Protein AF-A0A4R2KRW2-F1 (afdb_monomer_lite)

Secondary structure (DSSP, 8-state):
------------------------------------------PPPEEEEEETTEEEEEETT-EE-S---TTEEEEE-TTS-EEEEEEE---S-----TTEEEEEEEEETTEEEEEEEEEETTEEEEEEEEEEE-TTSPEEEEEEEEET--HHHHHHHHHHHHTTEEETT-------PPP-PPPPPP-EEETTTTEEE---TTEEEEEEEETTEEEEEEEETT-SEEEEEEEE--BTTB-HHHHHHHHHHHHHHHTEEEEEEEEEEEEEETTEEEEEEEEEEEE--BTTBPPS-SEEEEEEEEEE-SS-EEEEEEEE-TT--HHHHHHHHHHHHT-EEPPP----S--------PPPPPPPPPPPPPPPPPPPPPP------PPPPPPPPPPPPHHHHHHHHHHHTT-S-EEEE-GGGSTTHHHHHHTT---SEEEEETTEEEEE---SS-TTSTTHHHHHHHHHHHHHHHSS-EEEEETTTTEEEEEEEETTEEEEEEEES---TTS------HHHHHHHHHHHHHHHTT-HHHHHTSSB-HHHHHHHHHHHHHH-TTS--TTHHHHHHTPEEEEE-TTSSS-EEEEEETTTTEEEEEEE-TTSSSEEEEEEEEHHHHTTPPSSPPSS-GGGGS-S-HHHHHHHHHHHHHHHHHHHHHS---TTTSTTTT--HHHHHHHHHHHHHHHHHHHHHHHHHHHT-SHHHHHHHHHHHHHHHHHTS------S--HHHHHHHHTS-HHHHHTEEEEEEEEETTEEEEEEEETTEEEEEEEEEEESSTTPPEEEEEEEEHHHHHHTHHHHHHHH-

pLDDT: mean 81.34, std 19.34, range [26.95, 98.44]

Organism: NCBI:txid35805

Structure (mmCIF, N/CA/C/O backbone):
data_AF-A0A4R2KRW2-F1
#
_entry.id   AF-A0A4R2KRW2-F1
#
loop_
_atom_site.group_PDB
_atom_site.id
_atom_site.type_symbol
_atom_site.label_atom_id
_atom_site.label_alt_id
_atom_site.label_comp_id
_atom_site.label_asym_id
_atom_site.label_entity_id
_atom_site.label_seq_id
_atom_site.pdbx_PDB_ins_code
_atom_site.Cartn_x
_atom_site.Cartn_y
_atom_site.Cartn_z
_atom_site.occupancy
_atom_site.B_iso_or_equiv
_atom_site.auth_seq_id
_atom_site.auth_comp_id
_atom_site.auth_asym_id
_atom_site.auth_atom_id
_atom_site.pdbx_PDB_model_num
ATOM 1 N N . MET A 1 1 ? -17.226 50.967 15.870 1.00 37.44 1 MET A N 1
ATOM 2 C CA . MET A 1 1 ? -17.824 50.357 17.075 1.00 37.44 1 MET A CA 1
ATOM 3 C C . MET A 1 1 ? -17.179 48.995 17.246 1.00 37.44 1 MET A C 1
ATOM 5 O O . MET A 1 1 ? -17.511 48.075 16.521 1.00 37.44 1 MET A O 1
ATOM 9 N N . SER A 1 2 ? -16.154 48.935 18.089 1.00 29.81 2 SER A N 1
ATOM 10 C CA . SER A 1 2 ? -15.348 47.753 18.399 1.00 29.81 2 SER A CA 1
ATOM 11 C C . SER A 1 2 ? -14.957 47.899 19.867 1.00 29.81 2 SER A C 1
ATOM 13 O O . SER A 1 2 ? -14.501 48.972 20.266 1.00 29.81 2 SER A O 1
ATOM 15 N N . GLY A 1 3 ? -15.250 46.883 20.674 1.00 29.59 3 GLY A N 1
ATOM 16 C CA . GLY A 1 3 ? -14.995 46.865 22.108 1.00 29.59 3 GLY A CA 1
ATOM 17 C C . GLY A 1 3 ? -13.999 45.767 22.440 1.00 29.59 3 GLY A C 1
ATOM 18 O O . GLY A 1 3 ? -14.367 44.601 22.498 1.00 29.59 3 GLY A O 1
ATOM 19 N N . SER A 1 4 ? -12.749 46.151 22.681 1.00 37.06 4 SER A N 1
ATOM 20 C CA . SER A 1 4 ? -11.707 45.297 23.249 1.00 37.06 4 SER A CA 1
ATOM 21 C C . SER A 1 4 ? -11.192 45.958 24.526 1.00 37.06 4 SER A C 1
ATOM 23 O O . SER A 1 4 ? -10.561 47.015 24.473 1.00 37.06 4 SER A O 1
ATOM 25 N N . GLY A 1 5 ? -11.481 45.352 25.676 1.00 29.06 5 GLY A N 1
ATOM 26 C CA . GLY A 1 5 ? -11.002 45.795 26.980 1.00 29.06 5 GLY A CA 1
ATOM 27 C C . GLY A 1 5 ? -10.357 44.635 27.726 1.00 29.06 5 GLY A C 1
ATOM 28 O O . GLY A 1 5 ? -11.060 43.791 28.263 1.00 29.06 5 GLY A O 1
ATOM 29 N N . LEU A 1 6 ? -9.026 44.617 27.789 1.00 34.50 6 LEU A N 1
ATOM 30 C CA . LEU A 1 6 ? -8.257 43.769 28.699 1.00 34.50 6 LEU A CA 1
ATOM 31 C C . LEU A 1 6 ? -7.161 44.631 29.331 1.00 34.50 6 LEU A C 1
ATOM 33 O O . LEU A 1 6 ? -6.209 45.055 28.676 1.00 34.50 6 LEU A O 1
ATOM 37 N N . ARG A 1 7 ? -7.354 44.952 30.616 1.00 36.62 7 ARG A N 1
ATOM 38 C CA . ARG A 1 7 ? -6.385 45.646 31.468 1.00 36.62 7 ARG A CA 1
ATOM 39 C C . ARG A 1 7 ? -5.464 44.624 32.131 1.00 36.62 7 ARG A C 1
ATOM 41 O O . ARG A 1 7 ? -5.928 43.654 32.717 1.00 36.62 7 ARG A O 1
ATOM 48 N N . ARG A 1 8 ? -4.165 44.917 32.077 1.00 34.09 8 ARG A N 1
ATOM 49 C CA . ARG A 1 8 ? -3.102 44.340 32.910 1.00 34.09 8 ARG A CA 1
ATOM 50 C C . ARG A 1 8 ? -3.257 44.803 34.362 1.00 34.09 8 ARG A C 1
ATOM 52 O O . ARG A 1 8 ? -3.475 45.994 34.574 1.00 34.09 8 ARG A O 1
ATOM 59 N N . ILE A 1 9 ? -3.013 43.915 35.327 1.00 32.47 9 ILE A N 1
ATOM 60 C CA . ILE A 1 9 ? -2.510 44.272 36.663 1.00 32.47 9 ILE A CA 1
ATOM 61 C C . ILE A 1 9 ? -1.440 43.245 37.056 1.00 32.47 9 ILE A C 1
ATOM 63 O O . ILE A 1 9 ? -1.722 42.057 37.171 1.00 32.47 9 ILE A O 1
ATOM 67 N N . SER A 1 10 ? -0.217 43.736 37.250 1.00 29.86 10 SER A N 1
ATOM 68 C CA . SER A 1 10 ? 0.855 43.090 38.014 1.00 29.86 10 SER A CA 1
ATOM 69 C C . SER A 1 10 ? 0.734 43.497 39.485 1.00 29.86 10 SER A C 1
ATOM 71 O O . SER A 1 10 ? 0.424 44.660 39.733 1.00 29.86 10 SER A O 1
ATOM 73 N N . ALA A 1 11 ? 1.080 42.618 40.433 1.00 28.69 11 ALA A N 1
ATOM 74 C CA . ALA A 1 11 ? 2.061 42.905 41.496 1.00 28.69 11 ALA A CA 1
ATOM 75 C C . ALA A 1 11 ? 2.228 41.734 42.487 1.00 28.69 11 ALA A C 1
ATOM 77 O O . ALA A 1 11 ? 1.286 41.019 42.808 1.00 28.69 11 ALA A O 1
ATOM 78 N N . ALA A 1 12 ? 3.477 41.594 42.932 1.00 30.19 12 ALA A N 1
ATOM 79 C CA . ALA A 1 12 ? 4.083 40.596 43.812 1.00 30.19 12 ALA A CA 1
ATOM 80 C C . ALA A 1 12 ? 3.801 40.788 45.326 1.00 30.19 12 ALA A C 1
ATOM 82 O O . ALA A 1 12 ? 3.128 41.747 45.699 1.00 30.19 12 ALA A O 1
ATOM 83 N N . VAL A 1 13 ? 4.502 39.959 46.142 1.00 28.27 13 VAL A N 1
ATOM 84 C CA . VAL A 1 13 ? 4.962 40.156 47.553 1.00 28.27 13 VAL A CA 1
ATOM 85 C C . VAL A 1 13 ? 4.133 39.356 48.609 1.00 28.27 13 VAL A C 1
ATOM 87 O O . VAL A 1 13 ? 2.917 39.379 48.518 1.00 28.27 13 VAL A O 1
ATOM 90 N N . HIS A 1 14 ? 4.615 38.588 49.619 1.00 26.95 14 HIS A N 1
ATOM 91 C CA . HIS A 1 14 ? 5.853 38.516 50.435 1.00 26.95 14 HIS A CA 1
ATOM 92 C C . HIS A 1 14 ? 6.079 37.122 51.108 1.00 26.95 14 HIS A C 1
ATOM 94 O O . HIS A 1 14 ? 5.136 36.378 51.354 1.00 26.95 14 HIS A O 1
ATOM 100 N N . LEU A 1 15 ? 7.352 36.881 51.472 1.00 31.03 15 LEU A N 1
ATOM 101 C CA . LEU A 1 15 ? 7.973 36.037 52.524 1.00 31.03 15 LEU A CA 1
ATOM 102 C C . LEU A 1 15 ? 7.114 35.453 53.674 1.00 31.03 15 LEU A C 1
ATOM 104 O O . LEU A 1 15 ? 6.303 36.147 54.278 1.00 31.03 15 LEU A O 1
ATOM 108 N N . GLY A 1 16 ? 7.528 34.267 54.148 1.00 27.48 16 GLY A N 1
ATOM 109 C CA . GLY A 1 16 ? 7.300 33.805 55.522 1.00 27.48 16 GLY A CA 1
ATOM 110 C C . GLY A 1 16 ? 8.331 32.753 55.957 1.00 27.48 16 GLY A C 1
ATOM 111 O O . GLY A 1 16 ? 8.311 31.630 55.469 1.00 27.48 16 GLY A O 1
ATOM 112 N N . LEU A 1 17 ? 9.234 33.128 56.868 1.00 34.22 17 LEU A N 1
ATOM 113 C CA . LEU A 1 17 ? 10.252 32.281 57.503 1.00 34.22 17 LEU A CA 1
ATOM 114 C C . LEU A 1 17 ? 10.236 32.639 58.997 1.00 34.22 17 LEU A C 1
ATOM 116 O O . LEU A 1 17 ? 10.411 33.813 59.320 1.00 34.22 17 LEU A O 1
ATOM 120 N N . ALA A 1 18 ? 9.999 31.678 59.897 1.00 31.20 18 ALA A N 1
ATOM 121 C CA . ALA A 1 18 ? 10.229 31.864 61.333 1.00 31.20 18 ALA A CA 1
ATOM 122 C C . ALA A 1 18 ? 10.414 30.537 62.094 1.00 31.20 18 ALA A C 1
ATOM 124 O O . ALA A 1 18 ? 9.551 29.665 62.130 1.00 31.20 18 ALA A O 1
ATOM 125 N N . THR A 1 19 ? 11.585 30.476 62.710 1.00 35.31 19 THR A N 1
ATOM 126 C CA . THR A 1 19 ? 12.221 29.533 63.635 1.00 35.31 19 THR A CA 1
ATOM 127 C C . THR A 1 19 ? 11.568 29.475 65.028 1.00 35.31 19 THR A C 1
ATOM 129 O O . THR A 1 19 ? 11.162 30.518 65.533 1.00 35.31 19 THR A O 1
ATOM 132 N N . ILE A 1 20 ? 11.621 28.322 65.721 1.00 37.47 20 ILE A N 1
ATOM 133 C CA . ILE A 1 20 ? 11.686 28.246 67.202 1.00 37.47 20 ILE A CA 1
ATOM 134 C C . ILE A 1 20 ? 12.740 27.205 67.637 1.00 37.47 20 ILE A C 1
ATOM 136 O O . ILE A 1 20 ? 12.771 26.082 67.141 1.00 37.47 20 ILE A O 1
ATOM 140 N N . CYS A 1 21 ? 13.600 27.633 68.568 1.00 35.12 21 CYS A N 1
ATOM 141 C CA . CYS A 1 21 ? 14.726 26.937 69.203 1.00 35.12 21 CYS A CA 1
ATOM 142 C C . CYS A 1 21 ? 14.361 26.276 70.551 1.00 35.12 21 CYS A C 1
ATOM 144 O O . CYS A 1 21 ? 13.428 26.735 71.203 1.00 35.12 21 CYS A O 1
ATOM 146 N N . ALA A 1 22 ? 15.204 25.326 71.002 1.00 34.38 22 ALA A N 1
ATOM 147 C CA . ALA A 1 22 ? 15.797 25.148 72.361 1.00 34.38 22 ALA A CA 1
ATOM 148 C C . ALA A 1 22 ? 15.965 23.635 72.671 1.00 34.38 22 ALA A C 1
ATOM 150 O O . ALA A 1 22 ? 14.976 22.916 72.664 1.00 34.38 22 ALA A O 1
ATOM 151 N N . ALA A 1 23 ? 17.147 23.010 72.778 1.00 44.62 23 ALA A N 1
ATOM 152 C CA . ALA A 1 23 ? 18.378 23.224 73.563 1.00 44.62 23 ALA A CA 1
ATOM 153 C C . ALA A 1 23 ? 18.342 22.650 74.999 1.00 44.62 23 ALA A C 1
ATOM 155 O O . ALA A 1 23 ? 17.702 23.226 75.871 1.00 44.62 23 ALA A O 1
ATOM 156 N N . THR A 1 24 ? 19.148 21.605 75.249 1.00 40.72 24 THR A N 1
ATOM 157 C CA . THR A 1 24 ? 19.849 21.326 76.526 1.00 40.72 24 THR A CA 1
ATOM 158 C C . THR A 1 24 ? 21.114 20.484 76.281 1.00 40.72 24 THR A C 1
ATOM 160 O O . THR A 1 24 ? 21.205 19.733 75.314 1.00 40.72 24 THR A O 1
ATOM 163 N N . ILE A 1 25 ? 22.122 20.696 77.135 1.00 44.34 25 ILE A N 1
ATOM 164 C CA . ILE A 1 25 ? 23.570 20.520 76.922 1.00 44.34 25 ILE A CA 1
ATOM 165 C C . ILE A 1 25 ? 24.190 19.550 77.964 1.00 44.34 25 ILE A C 1
ATOM 167 O O . ILE A 1 25 ? 23.850 19.656 79.139 1.00 44.34 25 ILE A O 1
ATOM 171 N N . ALA A 1 26 ? 25.189 18.756 77.515 1.00 43.91 26 ALA A N 1
ATOM 172 C CA . ALA A 1 26 ? 26.374 18.163 78.209 1.00 43.91 26 ALA A CA 1
ATOM 173 C C . ALA A 1 26 ? 26.237 16.936 79.163 1.00 43.91 26 ALA A C 1
ATOM 175 O O . ALA A 1 26 ? 25.157 16.734 79.710 1.00 43.91 26 ALA A O 1
ATOM 176 N N . PRO A 1 27 ? 27.325 16.148 79.447 1.00 55.06 27 PRO A N 1
ATOM 177 C CA . PRO A 1 27 ? 28.744 16.283 79.047 1.00 55.06 27 PRO A CA 1
ATOM 178 C C . PRO A 1 27 ? 29.457 15.016 78.474 1.00 55.06 27 PRO A C 1
ATOM 180 O O . PRO A 1 27 ? 28.925 13.917 78.391 1.00 55.06 27 PRO A O 1
ATOM 183 N N . ILE A 1 28 ? 30.715 15.263 78.092 1.00 47.09 28 ILE A N 1
ATOM 184 C CA . ILE A 1 28 ? 31.796 14.481 77.454 1.00 47.09 28 ILE A CA 1
ATOM 185 C C . ILE A 1 28 ? 32.338 13.289 78.280 1.00 47.09 28 ILE A C 1
ATOM 187 O O . ILE A 1 28 ? 32.593 13.479 79.466 1.00 47.09 28 ILE A O 1
ATOM 191 N N . ALA A 1 29 ? 32.654 12.149 77.625 1.00 35.22 29 ALA A N 1
ATOM 192 C CA . ALA A 1 29 ? 33.860 11.287 77.797 1.00 35.22 29 ALA A CA 1
ATOM 193 C C . ALA A 1 29 ? 33.859 10.116 76.755 1.00 35.22 29 ALA A C 1
ATOM 195 O O . ALA A 1 29 ? 32.840 9.910 76.106 1.00 35.22 29 ALA A O 1
ATOM 196 N N . PRO A 1 30 ? 34.955 9.352 76.545 1.00 45.59 30 PRO A N 1
ATOM 197 C CA . PRO A 1 30 ? 35.972 9.549 75.511 1.00 45.59 30 PRO A CA 1
ATOM 198 C C . PRO A 1 30 ? 35.968 8.490 74.378 1.00 45.59 30 PRO A C 1
ATOM 200 O O . PRO A 1 30 ? 35.345 7.440 74.479 1.00 45.59 30 PRO A O 1
ATOM 203 N N . LEU A 1 31 ? 36.725 8.801 73.316 1.00 45.03 31 LEU A N 1
ATOM 204 C CA . LEU A 1 31 ? 37.302 7.922 72.284 1.00 45.03 31 LEU A CA 1
ATOM 205 C C . LEU A 1 31 ? 36.905 6.428 72.306 1.00 45.03 31 LEU A C 1
ATOM 207 O O . LEU A 1 31 ? 37.471 5.633 73.054 1.00 45.03 31 LEU A O 1
ATOM 211 N N . ALA A 1 32 ? 36.098 6.029 71.324 1.00 39.19 32 ALA A N 1
ATOM 212 C CA . ALA A 1 32 ? 36.158 4.698 70.731 1.00 39.19 32 ALA A CA 1
ATOM 213 C C . ALA A 1 32 ? 36.248 4.870 69.211 1.00 39.19 32 ALA A C 1
ATOM 215 O O . ALA A 1 32 ? 35.251 5.094 68.527 1.00 39.19 32 ALA A O 1
ATOM 216 N N . VAL A 1 33 ? 37.475 4.818 68.688 1.00 45.88 33 VAL A N 1
ATOM 217 C CA . VAL A 1 33 ? 37.742 4.645 67.258 1.00 45.88 33 VAL A CA 1
ATOM 218 C C . VAL A 1 33 ? 37.236 3.249 66.894 1.00 45.88 33 VAL A C 1
ATOM 220 O O . VAL A 1 33 ? 37.950 2.263 67.046 1.00 45.88 33 VAL A O 1
ATOM 223 N N . CYS A 1 34 ? 35.970 3.155 66.486 1.00 40.91 34 CYS A N 1
ATOM 224 C CA . CYS A 1 34 ? 35.451 1.978 65.805 1.00 40.91 34 CYS A CA 1
ATOM 225 C C . CYS A 1 34 ? 35.937 2.044 64.361 1.00 40.91 34 CYS A C 1
ATOM 227 O O . CYS A 1 34 ? 35.385 2.757 63.526 1.00 40.91 34 CYS A O 1
ATOM 229 N N . THR A 1 35 ? 36.999 1.298 64.082 1.00 45.31 35 THR A N 1
ATOM 230 C CA . THR A 1 35 ? 37.272 0.739 62.763 1.00 45.31 35 THR A CA 1
ATOM 231 C C . THR A 1 35 ? 36.002 0.036 62.282 1.00 45.31 35 THR A C 1
ATOM 233 O O . THR A 1 35 ? 35.712 -1.091 62.677 1.00 45.31 35 THR A O 1
ATOM 236 N N . LEU A 1 36 ? 35.213 0.735 61.462 1.00 47.03 36 LEU A N 1
ATOM 237 C CA . LEU A 1 36 ? 34.166 0.153 60.629 1.00 47.03 36 LEU A CA 1
ATOM 238 C C . LEU A 1 36 ? 34.860 -0.840 59.694 1.00 47.03 36 LEU A C 1
ATOM 240 O O . LEU A 1 36 ? 35.413 -0.476 58.659 1.00 47.03 36 LEU A O 1
ATOM 244 N N . VAL A 1 37 ? 34.905 -2.097 60.127 1.00 46.34 37 VAL A N 1
ATOM 245 C CA . VAL A 1 37 ? 35.201 -3.239 59.272 1.00 46.34 37 VAL A CA 1
ATOM 246 C C . VAL A 1 37 ? 34.121 -3.220 58.198 1.00 46.34 37 VAL A C 1
ATOM 248 O O . VAL A 1 37 ? 32.956 -3.484 58.491 1.00 46.34 37 VAL A O 1
ATOM 251 N N . GLY A 1 38 ? 34.499 -2.818 56.984 1.00 44.53 38 GLY A N 1
ATOM 252 C CA . GLY A 1 38 ? 33.641 -2.912 55.813 1.00 44.53 38 GLY A CA 1
ATOM 253 C C . GLY A 1 38 ? 33.232 -4.366 55.648 1.00 44.53 38 GLY A C 1
ATOM 254 O O . GLY A 1 38 ? 34.041 -5.198 55.240 1.00 44.53 38 GLY A O 1
ATOM 255 N N . LEU A 1 39 ? 31.995 -4.678 56.032 1.00 47.03 39 LEU A N 1
ATOM 256 C CA . LEU A 1 39 ? 31.368 -5.929 55.644 1.00 47.03 39 LEU A CA 1
ATOM 257 C C . LEU A 1 39 ? 31.417 -5.971 54.111 1.00 47.03 39 LEU A C 1
ATOM 259 O O . LEU A 1 39 ? 31.091 -4.957 53.485 1.00 47.03 39 LEU A O 1
ATOM 263 N N . PRO A 1 40 ? 31.875 -7.078 53.501 1.00 56.66 40 PRO A N 1
ATOM 264 C CA . PRO A 1 40 ? 31.877 -7.189 52.053 1.00 56.66 40 PRO A CA 1
ATOM 265 C C . PRO A 1 40 ? 30.448 -6.938 51.580 1.00 56.66 40 PRO A C 1
ATOM 267 O O . PRO A 1 40 ? 29.516 -7.571 52.086 1.00 56.66 40 PRO A O 1
ATOM 270 N N . ALA A 1 41 ? 30.280 -5.980 50.666 1.00 55.09 41 ALA A N 1
ATOM 271 C CA . ALA A 1 41 ? 29.031 -5.801 49.946 1.00 55.09 41 ALA A CA 1
ATOM 272 C C . ALA A 1 41 ? 28.692 -7.167 49.344 1.00 55.09 41 ALA A C 1
ATOM 274 O O . ALA A 1 41 ? 29.420 -7.669 48.486 1.00 55.09 41 ALA A O 1
ATOM 275 N N . HIS A 1 42 ? 27.678 -7.826 49.900 1.00 65.25 42 HIS A N 1
ATOM 276 C CA . HIS A 1 42 ? 27.184 -9.061 49.327 1.00 65.25 42 HIS A CA 1
ATOM 277 C C . HIS A 1 42 ? 26.538 -8.635 48.018 1.00 65.25 42 HIS A C 1
ATOM 279 O O . HIS A 1 42 ? 25.612 -7.830 48.035 1.00 65.25 42 HIS A O 1
ATOM 285 N N . ALA A 1 43 ? 27.101 -9.083 46.898 1.00 70.38 43 ALA A N 1
ATOM 286 C CA . ALA A 1 43 ? 26.420 -8.953 45.625 1.00 70.38 43 ALA A CA 1
ATOM 287 C C . ALA A 1 43 ? 25.077 -9.667 45.784 1.00 70.38 43 ALA A C 1
ATOM 289 O O . ALA A 1 43 ? 25.055 -10.847 46.156 1.00 70.38 43 ALA A O 1
ATOM 290 N N . ASP A 1 44 ? 23.985 -8.928 45.602 1.00 78.88 44 ASP A N 1
ATOM 291 C CA . ASP A 1 44 ? 22.656 -9.513 45.658 1.00 78.88 44 ASP A CA 1
ATOM 292 C C . ASP A 1 44 ? 22.586 -10.665 44.641 1.00 78.88 44 ASP A C 1
ATOM 294 O O . ASP A 1 44 ? 23.159 -10.554 43.550 1.00 78.88 44 ASP A O 1
ATOM 298 N N . PRO A 1 45 ? 21.950 -11.798 44.987 1.00 85.25 45 PRO A N 1
ATOM 299 C CA . PRO A 1 45 ? 21.792 -12.902 44.051 1.00 85.25 45 PRO A CA 1
ATOM 300 C C . PRO A 1 45 ? 21.085 -12.410 42.785 1.00 85.25 45 PRO A C 1
ATOM 302 O O . PRO A 1 45 ? 20.062 -11.731 42.877 1.00 85.25 45 PRO A O 1
ATOM 305 N N . LEU A 1 46 ? 21.633 -12.756 41.619 1.00 91.44 46 LEU A N 1
ATOM 306 C CA . LEU A 1 46 ? 21.012 -12.492 40.325 1.00 91.44 46 LEU A CA 1
ATOM 307 C C . LEU A 1 46 ? 20.440 -13.794 39.761 1.00 91.44 46 LEU A C 1
ATOM 309 O O . LEU A 1 46 ? 21.137 -14.812 39.745 1.00 91.44 46 LEU A O 1
ATOM 313 N N . ASP A 1 47 ? 19.205 -13.742 39.267 1.00 90.94 47 ASP A N 1
ATOM 314 C CA . ASP A 1 47 ? 18.551 -14.856 38.582 1.00 90.94 47 ASP A CA 1
ATOM 315 C C . ASP A 1 47 ? 18.718 -14.689 37.059 1.00 90.94 47 ASP A C 1
ATOM 317 O O . ASP A 1 47 ? 18.294 -13.668 36.505 1.00 90.94 47 ASP A O 1
ATOM 321 N N . PRO A 1 48 ? 19.355 -15.646 36.355 1.00 92.81 48 PRO A N 1
ATOM 322 C CA . PRO A 1 48 ? 19.546 -15.559 34.913 1.00 92.81 48 PRO A CA 1
ATOM 323 C C . PRO A 1 48 ? 18.277 -15.963 34.151 1.00 92.81 48 PRO A C 1
ATOM 325 O O . PRO A 1 48 ? 17.703 -17.025 34.394 1.00 92.81 48 PRO A O 1
ATOM 328 N N . TYR A 1 49 ? 17.901 -15.159 33.158 1.00 91.62 49 TYR A N 1
ATOM 329 C CA . TYR A 1 49 ? 16.811 -15.427 32.220 1.00 91.62 49 TYR A CA 1
ATOM 330 C C . TYR A 1 49 ? 17.370 -15.550 30.801 1.00 91.62 49 TYR A C 1
ATOM 332 O O . TYR A 1 49 ? 18.023 -14.636 30.299 1.00 91.62 49 TYR A O 1
ATOM 340 N N . SER A 1 50 ? 17.135 -16.697 30.158 1.00 92.19 50 SER A N 1
ATOM 341 C CA . SER A 1 50 ? 17.599 -16.968 28.792 1.00 92.19 50 SER A CA 1
ATOM 342 C C . SER A 1 50 ? 16.551 -16.547 27.761 1.00 92.19 50 SER A C 1
ATOM 344 O O . SER A 1 50 ? 15.375 -16.881 27.886 1.00 92.19 50 SER A O 1
ATOM 346 N N . LEU A 1 51 ? 17.012 -15.842 26.730 1.00 91.94 51 LEU A N 1
ATOM 347 C CA . LEU A 1 51 ? 16.264 -15.366 25.569 1.00 91.94 51 LEU A CA 1
ATOM 348 C C . LEU A 1 51 ? 16.966 -15.865 24.302 1.00 91.94 51 LEU A C 1
ATOM 350 O O . LEU A 1 51 ? 17.469 -15.081 23.501 1.00 91.94 51 LEU A O 1
ATOM 354 N N . GLY A 1 52 ? 17.094 -17.184 24.159 1.00 91.38 52 GLY A N 1
ATOM 355 C CA . GLY A 1 52 ? 17.860 -17.785 23.066 1.00 91.38 52 GLY A CA 1
ATOM 356 C C . GLY A 1 52 ? 19.354 -17.486 23.200 1.00 91.38 52 GLY A C 1
ATOM 357 O O . GLY A 1 52 ? 20.003 -17.972 24.127 1.00 91.38 52 GLY A O 1
ATOM 358 N N . GLU A 1 53 ? 19.899 -16.683 22.285 1.00 92.75 53 GLU A N 1
ATOM 359 C CA . GLU A 1 53 ? 21.320 -16.309 22.273 1.00 92.75 53 GLU A CA 1
ATOM 360 C C . GLU A 1 53 ? 21.686 -15.269 23.340 1.00 92.75 53 GLU A C 1
ATOM 362 O O . GLU A 1 53 ? 22.865 -15.085 23.617 1.00 92.75 53 GLU A O 1
ATOM 367 N N . ALA A 1 54 ? 20.717 -14.612 23.981 1.00 95.56 54 ALA A N 1
ATOM 368 C CA . ALA A 1 54 ? 20.970 -13.659 25.057 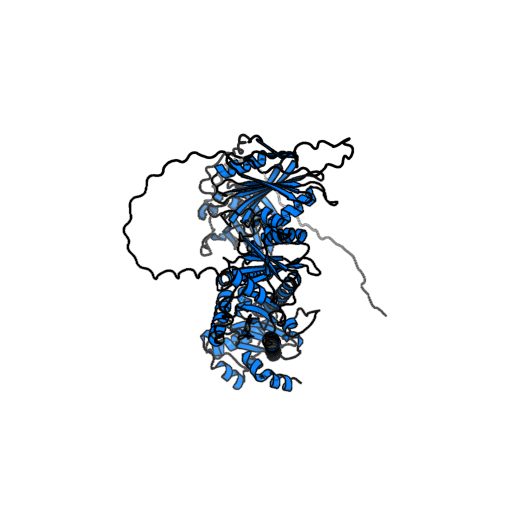1.00 95.56 54 ALA A CA 1
ATOM 369 C C . ALA A 1 54 ? 20.632 -14.251 26.431 1.00 95.56 54 ALA A C 1
ATOM 371 O O . ALA A 1 54 ? 19.698 -15.037 26.586 1.00 95.56 54 ALA A O 1
ATOM 372 N N . THR A 1 55 ? 21.375 -13.845 27.456 1.00 95.56 55 THR A N 1
ATOM 373 C CA . THR A 1 55 ? 21.028 -14.059 28.865 1.00 95.56 55 THR A CA 1
ATOM 374 C C . THR A 1 55 ? 20.990 -12.714 29.573 1.00 95.56 55 THR A C 1
ATOM 376 O O . THR A 1 55 ? 21.946 -11.945 29.483 1.00 95.56 55 THR A O 1
ATOM 379 N N . VAL A 1 56 ? 19.896 -12.442 30.281 1.00 94.81 56 VAL A N 1
ATOM 380 C CA . VAL A 1 56 ? 19.705 -11.240 31.101 1.00 94.81 56 VAL A CA 1
ATOM 381 C C . VAL A 1 56 ? 19.671 -11.671 32.563 1.00 94.81 56 VAL A C 1
ATOM 383 O O . VAL A 1 56 ? 18.845 -12.504 32.933 1.00 94.81 56 VAL A O 1
ATOM 386 N N . SER A 1 57 ? 20.562 -11.137 33.399 1.00 94.81 57 SER A N 1
ATOM 387 C CA . SER A 1 57 ? 20.565 -11.451 34.837 1.00 94.81 57 SER A CA 1
ATOM 388 C C . SER A 1 57 ? 19.786 -10.388 35.610 1.00 94.81 57 SER A C 1
ATOM 390 O O . SER A 1 57 ? 20.139 -9.210 35.562 1.00 94.81 57 SER A O 1
ATOM 392 N N . LEU A 1 58 ? 18.724 -10.791 36.312 1.00 93.06 58 LEU A N 1
ATOM 393 C CA . LEU A 1 58 ? 17.816 -9.879 37.014 1.00 93.06 58 LEU A CA 1
ATOM 394 C C . LEU A 1 58 ? 18.022 -9.937 38.536 1.00 93.06 58 LEU A C 1
ATOM 396 O O . LEU A 1 58 ? 18.335 -11.007 39.063 1.00 93.06 58 LEU A O 1
ATOM 400 N N . PRO A 1 59 ? 17.805 -8.828 39.269 1.00 91.88 59 PRO A N 1
ATOM 401 C CA . PRO A 1 59 ? 17.714 -8.849 40.727 1.00 91.88 59 PRO A CA 1
ATOM 402 C C . PRO A 1 59 ? 16.596 -9.774 41.232 1.00 91.88 59 PRO A C 1
ATOM 404 O O . PRO A 1 59 ? 15.622 -10.042 40.529 1.00 91.88 59 PRO A O 1
ATOM 407 N N . LEU A 1 60 ? 16.682 -10.204 42.491 1.00 89.81 60 LEU A N 1
ATOM 408 C CA . LEU A 1 60 ? 15.586 -10.928 43.140 1.00 89.81 60 LEU A CA 1
ATOM 409 C C . LEU A 1 60 ? 14.292 -10.095 43.174 1.00 89.81 60 LEU A C 1
ATOM 411 O O . LEU A 1 60 ? 14.313 -8.892 43.435 1.00 89.81 60 LEU A O 1
ATOM 415 N N . GLY A 1 61 ? 13.152 -10.764 42.983 1.00 90.62 61 GLY A N 1
ATOM 416 C CA . GLY A 1 61 ? 11.816 -10.160 43.088 1.00 90.62 61 GLY A CA 1
ATOM 417 C C . GLY A 1 61 ? 11.143 -9.826 41.756 1.00 90.62 61 GLY A C 1
ATOM 418 O O . GLY A 1 61 ? 9.987 -9.412 41.767 1.00 90.62 61 GLY A O 1
ATOM 419 N N . TRP A 1 62 ? 11.822 -10.050 40.631 1.00 94.69 62 TRP A N 1
ATOM 420 C CA . TRP A 1 62 ? 11.207 -10.003 39.307 1.00 94.69 62 TRP A CA 1
ATOM 421 C C . TRP A 1 62 ? 10.411 -11.279 39.032 1.00 94.69 62 TRP A C 1
ATOM 423 O O . TRP A 1 62 ? 10.883 -12.383 39.306 1.00 94.69 62 TRP A O 1
ATOM 433 N N . ALA A 1 63 ? 9.204 -11.134 38.488 1.00 93.50 63 ALA A N 1
ATOM 434 C CA . ALA A 1 63 ? 8.327 -12.256 38.167 1.00 93.50 63 ALA A CA 1
ATOM 435 C C . ALA A 1 63 ? 7.859 -12.186 36.713 1.00 93.50 63 ALA A C 1
ATOM 437 O O . ALA A 1 63 ? 7.439 -11.131 36.251 1.00 93.50 63 ALA A O 1
ATOM 438 N N . VAL A 1 64 ? 7.882 -13.314 36.002 1.00 92.19 64 VAL A N 1
ATOM 439 C CA . VAL A 1 64 ? 7.320 -13.415 34.644 1.00 92.19 64 VAL A CA 1
ATOM 440 C C . VAL A 1 64 ? 5.802 -13.223 34.716 1.00 92.19 64 VAL A C 1
ATOM 442 O O . VAL A 1 64 ? 5.123 -13.965 35.429 1.00 92.19 64 VAL A O 1
ATOM 445 N N . THR A 1 65 ? 5.266 -12.234 33.999 1.00 88.62 65 THR A N 1
ATOM 446 C CA . THR A 1 65 ? 3.837 -11.862 34.051 1.00 88.62 65 THR A CA 1
ATOM 447 C C . THR A 1 65 ? 3.071 -12.113 32.756 1.00 88.62 65 THR A C 1
ATOM 449 O O . THR A 1 65 ? 1.844 -12.213 32.799 1.00 88.62 65 THR A O 1
ATOM 452 N N . GLY A 1 66 ? 3.762 -12.263 31.625 1.00 75.12 66 GLY A N 1
ATOM 453 C CA . GLY A 1 66 ? 3.172 -12.555 30.317 1.00 75.12 66 GLY A CA 1
ATOM 454 C C . GLY A 1 66 ? 3.662 -13.882 29.742 1.00 75.12 66 GLY A C 1
ATOM 455 O O . GLY A 1 66 ? 4.776 -14.322 30.028 1.00 75.12 66 GLY A O 1
ATOM 456 N N . ALA A 1 67 ? 2.826 -14.535 28.927 1.00 53.50 67 ALA A N 1
ATOM 457 C CA . ALA A 1 67 ? 3.282 -15.650 28.103 1.00 53.50 67 ALA A CA 1
ATOM 458 C C . ALA A 1 67 ? 4.382 -15.144 27.168 1.00 53.50 67 ALA A C 1
ATOM 460 O O . ALA A 1 67 ? 4.219 -14.080 26.567 1.00 53.50 67 ALA A O 1
ATOM 461 N N . ALA A 1 68 ? 5.470 -15.907 27.051 1.00 54.56 68 ALA A N 1
ATOM 462 C CA . ALA A 1 68 ? 6.498 -15.632 26.067 1.00 54.56 68 ALA A CA 1
ATOM 463 C C . ALA A 1 68 ? 5.820 -15.503 24.698 1.00 54.56 68 ALA A C 1
ATOM 465 O O . ALA A 1 68 ? 5.271 -16.475 24.178 1.00 54.56 68 ALA A O 1
ATOM 466 N N . ARG A 1 69 ? 5.802 -14.288 24.139 1.00 54.19 69 ARG A N 1
ATOM 467 C CA . ARG A 1 69 ? 5.671 -14.150 22.686 1.00 54.19 69 ARG A CA 1
ATOM 468 C C . ARG A 1 69 ? 6.839 -14.944 22.106 1.00 54.19 69 ARG A C 1
ATOM 470 O O . ARG A 1 69 ? 7.867 -15.028 22.776 1.00 54.19 69 ARG A O 1
ATOM 477 N N . ASP A 1 70 ? 6.700 -15.518 20.915 1.00 58.03 70 ASP A N 1
ATOM 478 C CA . ASP A 1 70 ? 7.666 -16.498 20.377 1.00 58.03 70 ASP A CA 1
ATOM 479 C C . ASP A 1 70 ? 9.146 -16.024 20.408 1.00 58.03 70 ASP A C 1
ATOM 481 O O . ASP A 1 70 ? 10.053 -16.847 20.333 1.00 58.03 70 ASP A O 1
ATOM 485 N N . HIS A 1 71 ? 9.395 -14.723 20.633 1.00 72.50 71 HIS A N 1
ATOM 486 C CA . HIS A 1 71 ? 10.707 -14.081 20.709 1.00 72.50 71 HIS A CA 1
ATOM 487 C C . HIS A 1 71 ? 10.927 -13.138 21.929 1.00 72.50 71 HIS A C 1
ATOM 489 O O . HIS A 1 71 ? 11.796 -12.268 21.871 1.00 72.50 71 HIS A O 1
ATOM 495 N N . GLY A 1 72 ? 10.184 -13.250 23.047 1.00 87.62 72 GLY A N 1
ATOM 496 C CA . GLY A 1 72 ? 10.378 -12.343 24.199 1.00 87.62 72 GLY A CA 1
ATOM 497 C C . GLY A 1 72 ? 9.741 -12.740 25.535 1.00 87.62 72 GLY A C 1
ATOM 498 O O . GLY A 1 72 ? 8.967 -13.689 25.609 1.00 87.62 72 GLY A O 1
ATOM 499 N N . VAL A 1 73 ? 10.058 -11.994 26.599 1.00 92.25 73 VAL A N 1
ATOM 500 C CA . VAL A 1 73 ? 9.519 -12.167 27.959 1.00 92.25 73 VAL A CA 1
ATOM 501 C C . VAL A 1 73 ? 9.097 -10.829 28.572 1.00 92.25 73 VAL A C 1
ATOM 503 O O . VAL A 1 73 ? 9.821 -9.838 28.472 1.00 92.25 73 VAL A O 1
ATOM 506 N N . ASP A 1 74 ? 7.953 -10.838 29.259 1.00 92.88 74 ASP A N 1
ATOM 507 C CA . ASP A 1 74 ? 7.474 -9.721 30.076 1.00 92.88 74 ASP A CA 1
ATOM 508 C C . ASP A 1 74 ? 7.638 -10.072 31.562 1.00 92.88 74 ASP A C 1
ATOM 510 O O . ASP A 1 74 ? 7.179 -11.124 32.029 1.00 92.88 74 ASP A O 1
ATOM 514 N N . LEU A 1 75 ? 8.299 -9.194 32.311 1.00 94.50 75 LEU A N 1
ATOM 515 C CA . LEU A 1 75 ? 8.648 -9.378 33.716 1.00 94.50 75 LEU A CA 1
ATOM 516 C C . LEU A 1 75 ? 8.149 -8.178 34.526 1.00 94.50 75 LEU A C 1
ATOM 518 O O . LEU A 1 75 ? 8.463 -7.040 34.195 1.00 94.50 75 LEU A O 1
ATOM 522 N N . ALA A 1 76 ? 7.413 -8.405 35.610 1.00 95.94 76 ALA A N 1
ATOM 523 C CA . ALA A 1 76 ? 7.074 -7.347 36.558 1.00 95.94 76 ALA A CA 1
ATOM 524 C C . ALA A 1 76 ? 8.154 -7.214 37.632 1.00 95.94 76 ALA A C 1
ATOM 526 O O . ALA A 1 76 ? 8.546 -8.206 38.256 1.00 95.94 76 ALA A O 1
ATOM 527 N N . GLY A 1 77 ? 8.599 -5.980 37.851 1.00 95.31 77 GLY A N 1
ATOM 528 C CA . GLY A 1 77 ? 9.494 -5.594 38.929 1.00 95.31 77 GLY A CA 1
ATOM 529 C C . GLY A 1 77 ? 8.743 -5.271 40.229 1.00 95.31 77 GLY A C 1
ATOM 530 O O . GLY A 1 77 ? 7.522 -5.071 40.236 1.00 95.31 77 GLY A O 1
ATOM 531 N N . PRO A 1 78 ? 9.454 -5.213 41.367 1.00 93.62 78 PRO A N 1
ATOM 532 C CA . PRO A 1 78 ? 8.852 -5.020 42.687 1.00 93.62 78 PRO A CA 1
ATOM 533 C C . PRO A 1 78 ? 8.246 -3.623 42.912 1.00 93.62 78 PRO A C 1
ATOM 535 O O . PRO A 1 78 ? 7.446 -3.458 43.834 1.00 93.62 78 PRO A O 1
ATOM 538 N N . GLY A 1 79 ? 8.618 -2.617 42.114 1.00 93.38 79 GLY A N 1
ATOM 539 C CA . GLY A 1 79 ? 8.087 -1.252 42.191 1.00 93.38 79 GLY A CA 1
ATOM 540 C C . GLY A 1 79 ? 6.856 -0.998 41.311 1.00 93.38 79 GLY A C 1
ATOM 541 O O . GLY A 1 79 ? 6.350 0.124 41.300 1.00 93.38 79 GLY A O 1
ATOM 542 N N . GLY A 1 80 ? 6.344 -2.024 40.620 1.00 93.12 80 GLY A N 1
ATOM 543 C CA . GLY A 1 80 ? 5.233 -1.907 39.670 1.00 93.12 80 GLY A CA 1
ATOM 544 C C . GLY A 1 80 ? 5.666 -1.596 38.234 1.00 93.12 80 GLY A C 1
ATOM 545 O O . GLY A 1 80 ? 4.807 -1.459 37.365 1.00 93.12 80 GLY A O 1
ATOM 546 N N . GLU A 1 81 ? 6.970 -1.501 37.978 1.00 97.06 81 GLU A N 1
ATOM 547 C CA . GLU A 1 81 ? 7.547 -1.435 36.641 1.00 97.06 81 GLU A CA 1
ATOM 548 C C . GLU A 1 81 ? 7.429 -2.770 35.892 1.00 97.06 81 GLU A C 1
ATOM 550 O O . GLU A 1 81 ? 7.386 -3.844 36.494 1.00 97.06 81 GLU A O 1
ATOM 555 N N . VAL A 1 82 ? 7.403 -2.708 34.563 1.00 96.50 82 VAL A N 1
ATOM 556 C CA . VAL A 1 82 ? 7.370 -3.877 33.677 1.00 96.50 82 VAL A CA 1
ATOM 557 C C . VAL A 1 82 ? 8.562 -3.816 32.730 1.00 96.50 82 VAL A C 1
ATOM 559 O O . VAL A 1 82 ? 8.723 -2.840 32.000 1.00 96.50 82 VAL A O 1
ATOM 562 N N . LEU A 1 83 ? 9.398 -4.855 32.746 1.00 96.75 83 LEU A N 1
ATOM 563 C CA . LEU A 1 83 ? 10.492 -5.070 31.802 1.00 96.75 83 LEU A CA 1
ATOM 564 C C . LEU A 1 83 ? 10.022 -6.009 30.698 1.00 96.75 83 LEU A C 1
ATOM 566 O O . LEU A 1 83 ? 9.688 -7.163 30.955 1.00 96.75 83 LEU A O 1
ATOM 570 N N . MET A 1 84 ? 10.069 -5.524 29.471 1.00 96.44 84 MET A N 1
ATOM 571 C CA . MET A 1 84 ? 9.918 -6.311 28.260 1.00 96.44 84 MET A CA 1
ATOM 572 C C . MET A 1 84 ? 11.312 -6.561 27.691 1.00 96.44 84 MET A C 1
ATOM 574 O O . MET A 1 84 ? 12.037 -5.612 27.384 1.00 96.44 84 MET A O 1
ATOM 578 N N . ALA A 1 85 ? 11.697 -7.823 27.550 1.00 95.69 85 ALA A N 1
ATOM 579 C CA . ALA A 1 85 ? 12.951 -8.213 26.919 1.00 95.69 85 ALA A CA 1
ATOM 580 C C . ALA A 1 85 ? 12.645 -9.122 25.729 1.00 95.69 85 ALA A C 1
ATOM 582 O O . ALA A 1 85 ? 12.152 -10.235 25.907 1.00 95.69 85 ALA A O 1
ATOM 583 N N . PHE A 1 86 ? 12.880 -8.635 24.514 1.00 94.44 86 PHE A N 1
ATOM 584 C CA . PHE A 1 86 ? 12.458 -9.321 23.295 1.00 94.44 86 PHE A CA 1
ATOM 585 C C . PHE A 1 86 ? 13.403 -9.052 22.129 1.00 94.44 86 PHE A C 1
ATOM 587 O O . PHE A 1 86 ? 14.091 -8.030 22.087 1.00 94.44 86 PHE A O 1
ATOM 594 N N . TRP A 1 87 ? 13.429 -9.986 21.185 1.00 92.88 87 TRP A N 1
ATOM 595 C CA . TRP A 1 87 ? 14.095 -9.803 19.906 1.00 92.88 87 TRP A CA 1
ATOM 596 C C . TRP A 1 87 ? 13.183 -9.035 18.956 1.00 92.88 87 TRP A C 1
ATOM 598 O O . TRP A 1 87 ? 11.980 -9.286 18.876 1.00 92.88 87 TRP A O 1
ATOM 608 N N . TRP A 1 88 ? 13.760 -8.046 18.286 1.00 86.81 88 TRP A N 1
ATOM 609 C CA . TRP A 1 88 ? 13.065 -7.164 17.363 1.00 86.81 88 TRP A CA 1
ATOM 610 C C . TRP A 1 88 ? 13.844 -7.055 16.063 1.00 86.81 88 TRP A C 1
ATOM 612 O O . TRP A 1 88 ? 15.054 -6.822 16.063 1.00 86.81 88 TRP A O 1
ATOM 622 N N . PHE A 1 89 ? 13.137 -7.192 14.950 1.00 79.19 89 PHE A N 1
ATOM 623 C CA . PHE A 1 89 ? 13.693 -6.960 13.631 1.00 79.19 89 PHE A CA 1
ATOM 624 C C . PHE A 1 89 ? 13.674 -5.453 13.338 1.00 79.19 89 PHE A C 1
ATOM 626 O O . PHE A 1 89 ? 12.595 -4.873 13.413 1.00 79.19 89 PHE A O 1
ATOM 633 N N . PRO A 1 90 ? 14.808 -4.800 13.024 1.00 75.94 90 PRO A N 1
ATOM 634 C CA . PRO A 1 90 ? 14.861 -3.354 12.829 1.00 75.94 90 PRO A CA 1
ATOM 635 C C . PRO A 1 90 ? 14.274 -2.937 11.472 1.00 75.94 90 PRO A C 1
ATOM 637 O O . PRO A 1 90 ? 14.994 -2.561 10.548 1.00 75.94 90 PRO A O 1
ATOM 640 N N . ASP A 1 91 ? 12.954 -3.045 11.349 1.00 65.69 91 ASP A N 1
ATOM 641 C CA . ASP A 1 91 ? 12.161 -2.659 10.182 1.00 65.69 91 ASP A CA 1
ATOM 642 C C . ASP A 1 91 ? 11.975 -1.139 10.060 1.00 65.69 91 ASP A C 1
ATOM 644 O O . ASP A 1 91 ? 11.842 -0.624 8.949 1.00 65.69 91 ASP A O 1
ATOM 648 N N . GLU A 1 92 ? 12.084 -0.409 11.171 1.00 58.81 92 GLU A N 1
ATOM 649 C CA . GLU A 1 92 ? 12.127 1.052 11.204 1.00 58.81 92 GLU A CA 1
ATOM 650 C C . GLU A 1 92 ? 13.368 1.570 11.950 1.00 58.81 92 GLU A C 1
ATOM 652 O O . GLU A 1 92 ? 13.762 1.016 12.983 1.00 58.81 92 GLU A O 1
ATOM 657 N N . PRO A 1 93 ? 14.013 2.653 11.473 1.00 70.06 93 PRO A N 1
ATOM 658 C CA . PRO A 1 93 ? 15.046 3.310 12.254 1.00 70.06 93 PRO A CA 1
ATOM 659 C C . PRO A 1 93 ? 14.410 3.868 13.528 1.00 70.06 93 PRO A C 1
ATOM 661 O O . PRO A 1 93 ? 13.486 4.676 13.460 1.00 70.06 93 PRO A O 1
ATOM 664 N N . LEU A 1 94 ? 14.936 3.476 14.691 1.00 78.56 94 LEU A N 1
ATOM 665 C CA . LEU A 1 94 ? 14.557 4.094 15.958 1.00 78.56 94 LEU A CA 1
ATOM 666 C C . LEU A 1 94 ? 14.931 5.575 15.874 1.00 78.56 94 LEU A C 1
ATOM 668 O O . LEU A 1 94 ? 16.108 5.926 15.905 1.00 78.56 94 LEU A O 1
ATOM 672 N N . ALA A 1 95 ? 13.936 6.433 15.687 1.00 79.38 95 ALA A N 1
ATOM 673 C CA . ALA A 1 95 ? 14.097 7.874 15.627 1.00 79.38 95 ALA A CA 1
ATOM 674 C C . ALA A 1 95 ? 13.503 8.495 16.898 1.00 79.38 95 ALA A C 1
ATOM 676 O O . ALA A 1 95 ? 12.507 7.991 17.418 1.00 79.38 95 ALA A O 1
ATOM 677 N N . PRO A 1 96 ? 14.088 9.586 17.418 1.00 82.50 96 PRO A N 1
ATOM 678 C CA . PRO A 1 96 ? 13.506 10.279 18.556 1.00 82.50 96 PRO A CA 1
ATOM 679 C C . PRO A 1 96 ? 12.143 10.875 18.173 1.00 82.50 96 PRO A C 1
ATOM 681 O O . PRO A 1 96 ? 12.040 11.682 17.248 1.00 82.50 96 PRO A O 1
ATOM 684 N N . GLU A 1 97 ? 11.106 10.501 18.916 1.00 87.38 97 GLU A N 1
ATOM 685 C CA . GLU A 1 97 ? 9.762 11.078 18.833 1.00 87.38 97 GLU A CA 1
ATOM 686 C C . GLU A 1 97 ? 9.670 12.411 19.613 1.00 87.38 97 GLU A C 1
ATOM 688 O O . GLU A 1 97 ? 10.542 12.705 20.438 1.00 87.38 97 GLU A O 1
ATOM 693 N N . PRO A 1 98 ? 8.639 13.258 19.395 1.00 90.31 98 PRO A N 1
ATOM 694 C CA . PRO A 1 98 ? 8.501 14.551 20.082 1.00 90.31 98 PRO A CA 1
ATOM 695 C C . PRO A 1 98 ? 8.491 14.486 21.618 1.00 90.31 98 PRO A C 1
ATOM 697 O O . PRO A 1 98 ? 8.770 15.484 22.282 1.00 90.31 98 PRO A O 1
ATOM 700 N N . ASP A 1 99 ? 8.147 13.337 22.186 1.00 89.06 99 ASP A N 1
ATOM 701 C CA . ASP A 1 99 ? 8.099 13.035 23.616 1.00 89.06 99 ASP A CA 1
ATOM 702 C C . ASP A 1 99 ? 9.351 12.287 24.125 1.00 89.06 99 ASP A C 1
ATOM 704 O O . ASP A 1 99 ? 9.430 11.924 25.305 1.00 89.06 99 ASP A O 1
ATOM 708 N N . THR A 1 100 ? 10.353 12.097 23.260 1.00 92.12 100 THR A N 1
ATOM 709 C CA . THR A 1 100 ? 11.652 11.525 23.617 1.00 92.12 100 THR A CA 1
ATOM 710 C C . THR A 1 100 ? 12.467 12.520 24.443 1.00 92.12 100 THR A C 1
ATOM 712 O O . THR A 1 100 ? 12.759 13.639 24.023 1.00 92.12 100 THR A O 1
ATOM 715 N N . LEU A 1 101 ? 12.855 12.097 25.644 1.00 90.44 101 LEU A N 1
ATOM 716 C CA . LEU A 1 101 ? 13.609 12.889 26.618 1.00 90.44 101 LEU A CA 1
ATOM 717 C C . LEU A 1 101 ? 15.125 12.662 26.509 1.00 90.44 101 LEU A C 1
ATOM 719 O O . LEU A 1 101 ? 15.905 13.563 26.816 1.00 90.44 101 LEU A O 1
ATOM 723 N N . LEU A 1 102 ? 15.542 11.468 26.080 1.00 92.62 102 LEU A N 1
ATOM 724 C CA . LEU A 1 102 ? 16.938 11.087 25.847 1.00 92.62 102 LEU A CA 1
ATOM 725 C C . LEU A 1 102 ? 17.008 10.153 24.642 1.00 92.62 102 LEU A C 1
ATOM 727 O O . LEU A 1 102 ? 16.163 9.270 24.529 1.00 92.62 102 LEU A O 1
ATOM 731 N N . PHE A 1 103 ? 18.028 10.321 23.802 1.00 93.62 103 PHE A N 1
ATOM 732 C CA . PHE A 1 103 ? 18.330 9.447 22.672 1.00 93.62 103 PHE A CA 1
ATOM 733 C C . PHE A 1 103 ? 19.844 9.479 22.406 1.00 93.62 103 PHE A C 1
ATOM 735 O O . PHE A 1 103 ? 20.364 10.484 21.918 1.00 93.62 103 PHE A O 1
ATOM 742 N N . GLU A 1 104 ? 20.577 8.430 22.781 1.00 95.88 104 GLU A N 1
ATOM 743 C CA . GLU A 1 104 ? 22.041 8.384 22.642 1.00 95.88 104 GLU A CA 1
ATOM 744 C C . GLU A 1 104 ? 22.589 6.962 22.474 1.00 95.88 104 GLU A C 1
ATOM 746 O O . GLU A 1 104 ? 21.991 5.995 22.933 1.00 95.88 104 GLU A O 1
ATOM 751 N N . MET A 1 105 ? 23.771 6.829 21.870 1.00 95.19 105 MET A N 1
ATOM 752 C CA . MET A 1 105 ? 24.510 5.562 21.847 1.00 95.19 105 MET A CA 1
ATOM 753 C C . MET A 1 105 ? 25.362 5.409 23.107 1.00 95.19 105 MET A C 1
ATOM 755 O O . MET A 1 105 ? 26.084 6.332 23.491 1.00 95.19 105 MET A O 1
ATOM 759 N N . ARG A 1 106 ? 25.343 4.221 23.717 1.00 96.50 106 ARG A N 1
ATOM 760 C CA . ARG A 1 106 ? 26.131 3.893 24.910 1.00 96.50 106 ARG A CA 1
ATOM 761 C C . ARG A 1 106 ? 26.752 2.499 24.805 1.00 96.50 106 ARG A C 1
ATOM 763 O O . ARG A 1 106 ? 26.184 1.597 24.201 1.00 96.50 106 ARG A O 1
ATOM 770 N N . SER A 1 107 ? 27.931 2.320 25.397 1.00 93.44 107 SER A N 1
ATOM 771 C CA . SER A 1 107 ? 28.631 1.029 25.416 1.00 93.44 107 SER A CA 1
ATOM 772 C C . SER A 1 107 ? 28.302 0.228 26.674 1.00 93.44 107 SER A C 1
ATOM 774 O O . SER A 1 107 ? 28.417 0.749 27.783 1.00 93.44 107 SER A O 1
ATOM 776 N N . PHE A 1 108 ? 27.983 -1.053 26.495 1.00 95.50 108 PHE A N 1
ATOM 777 C CA . PHE A 1 108 ? 27.758 -2.042 27.551 1.00 95.50 108 PHE A CA 1
ATOM 778 C C . PHE A 1 108 ? 28.744 -3.214 27.400 1.00 95.50 108 PHE A C 1
ATOM 780 O O . PHE A 1 108 ? 29.351 -3.362 26.335 1.00 95.50 108 PHE A O 1
ATOM 787 N N . PRO A 1 109 ? 28.907 -4.084 28.417 1.00 94.25 109 PRO A N 1
ATOM 788 C CA . PRO A 1 109 ? 29.724 -5.294 28.290 1.00 94.25 109 PRO A CA 1
ATOM 789 C C . PRO A 1 109 ? 29.315 -6.194 27.113 1.00 94.25 109 PRO A C 1
ATOM 791 O O . PRO A 1 109 ? 30.181 -6.793 26.480 1.00 94.25 109 PRO A O 1
ATOM 794 N N . ALA A 1 110 ? 28.019 -6.240 26.789 1.00 93.06 110 ALA A N 1
ATOM 795 C CA . ALA A 1 110 ? 27.474 -7.006 25.668 1.00 93.06 110 ALA A CA 1
ATOM 796 C C . ALA A 1 110 ? 27.690 -6.345 24.288 1.00 93.06 110 ALA A C 1
ATOM 798 O O . ALA A 1 110 ? 27.454 -6.980 23.262 1.00 93.06 110 ALA A O 1
ATOM 799 N N . GLY A 1 111 ? 28.143 -5.087 24.240 1.00 93.50 111 GLY A N 1
ATOM 800 C CA . GLY A 1 111 ? 28.337 -4.315 23.009 1.00 93.50 111 GLY A CA 1
ATOM 801 C C . GLY A 1 111 ? 27.727 -2.907 23.064 1.00 93.50 111 GLY A C 1
ATOM 802 O O . GLY A 1 111 ? 27.191 -2.496 24.096 1.00 93.50 111 GLY A O 1
ATOM 803 N N . PRO A 1 112 ? 27.837 -2.126 21.974 1.00 93.50 112 PRO A N 1
ATOM 804 C CA . PRO A 1 112 ? 27.147 -0.847 21.856 1.00 93.50 112 PRO A CA 1
ATOM 805 C C . PRO A 1 112 ? 25.629 -1.049 21.768 1.00 93.50 112 PRO A C 1
ATOM 807 O O . PRO A 1 112 ? 25.152 -2.024 21.183 1.00 93.50 112 PRO A O 1
ATOM 810 N N . ALA A 1 113 ? 24.878 -0.113 22.340 1.00 96.81 113 ALA A N 1
ATOM 811 C CA . ALA A 1 113 ? 23.426 -0.099 22.300 1.00 96.81 113 ALA A CA 1
ATOM 812 C C . ALA A 1 113 ? 22.885 1.336 22.246 1.00 96.81 113 ALA A C 1
ATOM 814 O O . ALA A 1 113 ? 23.486 2.261 22.802 1.00 96.81 113 ALA A O 1
ATOM 815 N N . LEU A 1 114 ? 21.739 1.509 21.597 1.00 95.81 114 LEU A N 1
ATOM 816 C CA . LEU A 1 114 ? 20.972 2.747 21.612 1.00 95.81 114 LEU A CA 1
ATOM 817 C C . LEU A 1 114 ? 20.161 2.832 22.906 1.00 95.81 114 LEU A C 1
ATOM 819 O O . LEU A 1 114 ? 19.479 1.882 23.278 1.00 95.81 114 LEU A O 1
ATOM 823 N N . VAL A 1 115 ? 20.218 3.977 23.577 1.00 97.19 115 VAL A N 1
ATOM 824 C CA . VAL A 1 115 ? 19.509 4.268 24.821 1.00 97.19 115 VAL A CA 1
ATOM 825 C C . VAL A 1 115 ? 18.494 5.373 24.564 1.00 97.19 115 VAL A C 1
ATOM 827 O O . VAL A 1 115 ? 18.862 6.469 24.136 1.00 97.19 115 VAL A O 1
ATOM 830 N N . GLN A 1 116 ? 17.228 5.107 24.879 1.00 96.38 116 GLN A N 1
ATOM 831 C CA . GLN A 1 116 ? 16.136 6.063 24.726 1.00 96.38 116 GLN A CA 1
ATOM 832 C C . GLN A 1 116 ? 15.299 6.164 26.002 1.00 96.38 116 GLN A C 1
ATOM 834 O O . GLN A 1 116 ? 15.097 5.176 26.706 1.00 96.38 116 GLN A O 1
ATOM 839 N N . THR A 1 117 ? 14.782 7.355 26.300 1.00 97.00 117 THR A N 1
ATOM 840 C CA . THR A 1 117 ? 13.699 7.529 27.283 1.00 97.00 117 THR A CA 1
ATOM 841 C C . THR A 1 117 ? 12.601 8.406 26.717 1.00 97.00 117 THR A C 1
ATOM 843 O O . THR A 1 117 ? 12.891 9.351 25.987 1.00 97.00 117 THR A O 1
ATOM 846 N N . GLN A 1 118 ? 11.353 8.120 27.072 1.00 94.69 118 GLN A N 1
ATOM 847 C CA . GLN A 1 118 ? 10.182 8.862 26.610 1.00 94.69 118 GLN A CA 1
ATOM 848 C C . GLN A 1 118 ? 9.087 8.918 27.679 1.00 94.69 118 GLN A C 1
ATOM 850 O O . GLN A 1 118 ? 9.089 8.141 28.645 1.00 94.69 118 GLN A O 1
ATOM 855 N N . ARG A 1 119 ? 8.152 9.860 27.525 1.00 95.12 119 ARG A N 1
ATOM 856 C CA . ARG A 1 119 ? 6.999 10.004 28.423 1.00 95.12 119 ARG A CA 1
ATOM 857 C C . ARG A 1 119 ? 5.720 10.302 27.643 1.00 95.12 119 ARG A C 1
ATOM 859 O O . ARG A 1 119 ? 5.505 11.431 27.208 1.00 95.12 119 ARG A O 1
ATOM 866 N N . ILE A 1 120 ? 4.807 9.331 27.643 1.00 90.25 120 ILE A N 1
ATOM 867 C CA . ILE A 1 120 ? 3.482 9.429 27.023 1.00 90.25 120 ILE A CA 1
ATOM 868 C C . ILE A 1 120 ? 2.429 9.533 28.130 1.00 90.25 120 ILE A C 1
ATOM 870 O O . ILE A 1 120 ? 2.057 8.557 28.785 1.00 90.25 120 ILE A O 1
ATOM 874 N N . GLY A 1 121 ? 1.950 10.751 28.386 1.00 93.19 121 GLY A N 1
ATOM 875 C CA . GLY A 1 121 ? 0.998 11.007 29.468 1.00 93.19 121 GLY A CA 1
ATOM 876 C C . GLY A 1 121 ? 1.585 10.665 30.844 1.00 93.19 121 GLY A C 1
ATOM 877 O O . GLY A 1 121 ? 2.519 11.323 31.304 1.00 93.19 121 GLY A O 1
ATOM 878 N N . ARG A 1 122 ? 1.012 9.663 31.527 1.00 93.88 122 ARG A N 1
ATOM 879 C CA . ARG A 1 122 ? 1.502 9.174 32.832 1.00 93.88 122 ARG A CA 1
ATOM 880 C C . ARG A 1 122 ? 2.506 8.031 32.713 1.00 93.88 122 ARG A C 1
ATOM 882 O O . ARG A 1 122 ? 3.139 7.707 33.713 1.00 93.88 122 ARG A O 1
ATOM 889 N N . LEU A 1 123 ? 2.647 7.429 31.538 1.00 94.75 123 LEU A N 1
ATOM 890 C CA . LEU A 1 123 ? 3.564 6.323 31.312 1.00 94.75 123 LEU A CA 1
ATOM 891 C C . LEU A 1 123 ? 4.968 6.870 31.040 1.00 94.75 123 LEU A C 1
ATOM 893 O O . LEU A 1 123 ? 5.157 7.688 30.138 1.00 94.75 123 LEU A O 1
ATOM 897 N N . ALA A 1 124 ? 5.946 6.435 31.828 1.00 97.00 124 ALA A N 1
ATOM 898 C CA . ALA A 1 124 ? 7.358 6.641 31.539 1.00 97.00 124 ALA A CA 1
ATOM 899 C C . ALA A 1 124 ? 7.944 5.339 30.980 1.00 97.00 124 ALA A C 1
ATOM 901 O O . ALA A 1 124 ? 7.637 4.264 31.494 1.00 97.00 124 ALA A O 1
ATOM 902 N N . SER A 1 125 ? 8.769 5.446 29.939 1.00 97.06 125 SER A N 1
ATOM 903 C CA . SER A 1 125 ? 9.408 4.303 29.283 1.00 97.06 125 SER A CA 1
ATOM 904 C C . SER A 1 125 ? 10.888 4.598 29.040 1.00 97.06 125 SER A C 1
ATOM 906 O O . SER A 1 125 ? 11.255 5.703 28.632 1.00 97.06 125 SER A O 1
ATOM 908 N N . ALA A 1 126 ? 11.743 3.620 29.320 1.00 97.81 126 ALA A N 1
ATOM 909 C CA . ALA A 1 126 ? 13.159 3.612 28.976 1.00 97.81 126 ALA A CA 1
ATOM 910 C C . ALA A 1 126 ? 13.437 2.389 28.096 1.00 97.81 126 ALA A C 1
ATOM 912 O O . ALA A 1 126 ? 12.862 1.329 28.322 1.00 97.81 126 ALA A O 1
ATOM 913 N N . SER A 1 127 ? 14.292 2.510 27.086 1.00 97.50 127 SER A N 1
ATOM 914 C CA . SER A 1 127 ? 14.664 1.401 26.201 1.00 97.50 127 SER A CA 1
ATOM 915 C C . SER A 1 127 ? 16.174 1.360 25.965 1.00 97.50 127 SER A C 1
ATOM 917 O O . SER A 1 127 ? 16.813 2.405 25.840 1.00 97.50 127 SER A O 1
ATOM 919 N N . VAL A 1 128 ? 16.733 0.151 25.894 1.00 97.81 128 VAL A N 1
ATOM 920 C CA . VAL A 1 128 ? 18.104 -0.145 25.464 1.00 97.81 128 VAL A CA 1
ATOM 921 C C . VAL A 1 128 ? 18.034 -1.161 24.329 1.00 97.81 128 VAL A C 1
ATOM 923 O O . VAL A 1 128 ? 17.494 -2.250 24.515 1.00 97.81 128 VAL A O 1
ATOM 926 N N . VAL A 1 129 ? 18.574 -0.812 23.163 1.00 96.69 129 VAL A N 1
ATOM 927 C CA . VAL A 1 129 ? 18.556 -1.650 21.956 1.00 96.69 129 VAL A CA 1
ATOM 928 C C . VAL A 1 129 ? 19.981 -1.989 21.559 1.00 96.69 129 VAL A C 1
ATOM 930 O O . VAL A 1 129 ? 20.730 -1.113 21.128 1.00 96.69 129 VAL A O 1
ATOM 933 N N . PHE A 1 130 ? 20.377 -3.246 21.736 1.00 96.50 130 PHE A N 1
ATOM 934 C CA . PHE A 1 130 ? 21.735 -3.690 21.429 1.00 96.50 130 PHE A CA 1
ATOM 935 C C . PHE A 1 130 ? 21.955 -3.774 19.915 1.00 96.50 130 PHE A C 1
ATOM 937 O O . PHE A 1 130 ? 21.128 -4.312 19.188 1.00 96.50 130 PHE A O 1
ATOM 944 N N . GLU A 1 131 ? 23.107 -3.298 19.435 1.00 93.75 131 GLU A N 1
ATOM 945 C CA . GLU A 1 131 ? 23.494 -3.414 18.015 1.00 93.75 131 GLU A CA 1
ATOM 946 C C . GLU A 1 131 ? 23.856 -4.854 17.614 1.00 93.75 131 GLU A C 1
ATOM 948 O O . GLU A 1 131 ? 24.045 -5.149 16.435 1.00 93.75 131 GLU A O 1
ATOM 953 N N . HIS A 1 132 ? 23.989 -5.757 18.588 1.00 91.94 132 HIS A N 1
ATOM 954 C CA . HIS A 1 132 ? 24.230 -7.170 18.330 1.00 91.94 132 HIS A CA 1
ATOM 955 C C . HIS A 1 132 ? 22.965 -7.824 17.761 1.00 91.94 132 HIS A C 1
ATOM 957 O O . HIS A 1 132 ? 21.955 -7.930 18.459 1.00 91.94 132 HIS A O 1
ATOM 963 N N . ALA A 1 133 ? 23.047 -8.259 16.504 1.00 91.00 133 ALA A N 1
ATOM 964 C CA . ALA A 1 133 ? 22.004 -9.033 15.850 1.00 91.00 133 ALA A CA 1
ATOM 965 C C . ALA A 1 133 ? 22.222 -10.539 16.064 1.00 91.00 133 ALA A C 1
ATOM 967 O O . ALA A 1 133 ? 23.359 -11.011 15.976 1.00 91.00 133 ALA A O 1
ATOM 968 N N . ASN A 1 134 ? 21.143 -11.278 16.326 1.00 90.62 134 ASN A N 1
ATOM 969 C CA . ASN A 1 134 ? 21.159 -12.741 16.373 1.00 90.62 134 ASN A CA 1
ATOM 970 C C . ASN A 1 134 ? 21.286 -13.348 14.958 1.00 90.62 134 ASN A C 1
ATOM 972 O O . ASN A 1 134 ? 21.344 -12.635 13.952 1.00 90.62 134 ASN A O 1
ATOM 976 N N . ALA A 1 135 ? 21.301 -14.681 14.864 1.00 85.38 135 ALA A N 1
ATOM 977 C CA . ALA A 1 135 ? 21.355 -15.401 13.586 1.00 85.38 135 ALA A CA 1
ATOM 978 C C . ALA A 1 135 ? 20.199 -15.075 12.610 1.00 85.38 135 ALA A C 1
ATOM 980 O O . ALA A 1 135 ? 20.336 -15.296 11.407 1.00 85.38 135 ALA A O 1
ATOM 981 N N . GLU A 1 136 ? 19.082 -14.549 13.114 1.00 78.94 136 GLU A N 1
ATOM 982 C CA . GLU A 1 136 ? 17.896 -14.164 12.340 1.00 78.94 136 GLU A CA 1
ATOM 983 C C . GLU A 1 136 ? 17.909 -12.675 11.940 1.00 78.94 136 GLU A C 1
ATOM 985 O O . GLU A 1 136 ? 17.026 -12.224 11.214 1.00 78.94 136 GLU A O 1
ATOM 990 N N . GLY A 1 137 ? 18.935 -11.914 12.343 1.00 83.19 137 GLY A N 1
ATOM 991 C CA . GLY A 1 137 ? 19.055 -10.477 12.074 1.00 83.19 137 GLY A CA 1
ATOM 992 C C . GLY A 1 137 ? 18.300 -9.589 13.069 1.00 83.19 137 GLY A C 1
ATOM 993 O O . GLY A 1 137 ? 18.238 -8.374 12.884 1.00 83.19 137 GLY A O 1
ATOM 994 N N . GLU A 1 138 ? 17.741 -10.167 14.129 1.00 89.25 138 GLU A N 1
ATOM 995 C CA . GLU A 1 138 ? 16.994 -9.446 15.155 1.00 89.25 138 GLU A CA 1
ATOM 996 C C . GLU A 1 138 ? 17.931 -8.885 16.226 1.00 89.25 138 GLU A C 1
ATOM 998 O O . GLU A 1 138 ? 18.925 -9.504 16.603 1.00 89.25 138 GLU A O 1
ATOM 1003 N N . ARG A 1 139 ? 17.583 -7.725 16.776 1.00 94.19 139 ARG A N 1
ATOM 1004 C CA . ARG A 1 139 ? 18.305 -7.048 17.853 1.00 94.19 139 ARG A CA 1
ATOM 1005 C C . ARG A 1 139 ? 17.579 -7.235 19.177 1.00 94.19 139 ARG A C 1
ATOM 1007 O O . ARG A 1 139 ? 16.351 -7.182 19.229 1.00 94.19 139 ARG A O 1
ATOM 1014 N N . LEU A 1 140 ? 18.331 -7.413 20.261 1.00 96.44 140 LEU A N 1
ATOM 1015 C CA . LEU A 1 140 ? 17.742 -7.485 21.596 1.00 96.44 140 LEU A CA 1
ATOM 1016 C C . LEU A 1 140 ? 17.318 -6.086 22.062 1.00 96.44 140 LEU A C 1
ATOM 1018 O O . LEU A 1 140 ? 18.156 -5.186 22.180 1.00 96.44 140 LEU A O 1
ATOM 1022 N N . ILE A 1 141 ? 16.038 -5.936 22.396 1.00 96.25 141 ILE A N 1
ATOM 1023 C CA . ILE A 1 141 ? 15.487 -4.762 23.073 1.00 96.25 141 ILE A CA 1
ATOM 1024 C C . ILE A 1 141 ? 15.203 -5.113 24.528 1.00 96.25 141 ILE A C 1
ATOM 1026 O O . ILE A 1 141 ? 14.510 -6.085 24.823 1.00 96.25 141 ILE A O 1
ATOM 1030 N N . LEU A 1 142 ? 15.687 -4.265 25.433 1.00 97.44 142 LEU A N 1
ATOM 1031 C CA . LEU A 1 142 ? 15.199 -4.177 26.803 1.00 97.44 142 LEU A CA 1
ATOM 1032 C C . LEU A 1 142 ? 14.386 -2.892 26.938 1.00 97.44 142 LEU A C 1
ATOM 1034 O O . LEU A 1 142 ? 14.933 -1.805 26.766 1.00 97.44 142 LEU A O 1
ATOM 1038 N N . ARG A 1 143 ? 13.098 -2.997 27.255 1.00 97.19 143 ARG A N 1
ATOM 1039 C CA . ARG A 1 143 ? 12.211 -1.852 27.485 1.00 97.19 143 ARG A CA 1
ATOM 1040 C C . ARG A 1 143 ? 11.615 -1.930 28.878 1.00 97.19 143 ARG A C 1
ATOM 1042 O O . ARG A 1 143 ? 11.023 -2.939 29.231 1.00 97.19 143 ARG A O 1
ATOM 1049 N N . LEU A 1 144 ? 11.764 -0.866 29.656 1.00 97.88 144 LEU A N 1
ATOM 1050 C CA . LEU A 1 144 ? 11.256 -0.767 31.015 1.00 97.88 144 LEU A CA 1
ATOM 1051 C C . LEU A 1 144 ? 10.213 0.343 31.118 1.00 97.88 144 LEU A C 1
ATOM 1053 O O . LEU A 1 144 ? 10.512 1.499 30.818 1.00 97.88 144 LEU A O 1
ATOM 1057 N N . GLU A 1 145 ? 9.012 -0.004 31.570 1.00 97.81 145 GLU A N 1
ATOM 1058 C CA . GLU A 1 145 ? 7.872 0.910 31.653 1.00 97.81 145 GLU A CA 1
ATOM 1059 C C . GLU A 1 145 ? 7.308 1.006 33.069 1.00 97.81 145 GLU A C 1
ATOM 1061 O O . GLU A 1 145 ? 7.292 0.027 33.811 1.00 97.81 145 GLU A O 1
ATOM 1066 N N . GLY A 1 146 ? 6.807 2.185 33.441 1.00 97.06 146 GLY A N 1
ATOM 1067 C CA . GLY A 1 146 ? 6.154 2.398 34.731 1.00 97.06 146 GLY A CA 1
ATOM 1068 C C . GLY A 1 146 ? 5.199 3.589 34.725 1.00 97.06 146 GLY A C 1
ATOM 1069 O O . GLY A 1 146 ? 5.568 4.703 34.338 1.00 97.06 146 GLY A O 1
ATOM 1070 N N . GLU A 1 147 ? 3.957 3.381 35.173 1.00 96.19 147 GLU A N 1
ATOM 1071 C CA . GLU A 1 147 ? 2.975 4.464 35.290 1.00 96.19 147 GLU A CA 1
ATOM 1072 C C . GLU A 1 147 ? 3.281 5.344 36.512 1.00 96.19 147 GLU A C 1
ATOM 1074 O O . GLU A 1 147 ? 3.386 4.877 37.644 1.00 96.19 147 GLU A O 1
ATOM 1079 N N . GLY A 1 148 ? 3.408 6.654 36.295 1.00 95.00 148 GLY A N 1
ATOM 1080 C CA . GLY A 1 148 ? 3.683 7.633 37.346 1.00 95.00 148 GLY A CA 1
ATOM 1081 C C . GLY A 1 148 ? 5.125 7.631 37.858 1.00 95.00 148 GLY A C 1
ATOM 1082 O O . GLY A 1 148 ? 5.433 8.396 38.773 1.00 95.00 148 GLY A O 1
ATOM 1083 N N . MET A 1 149 ? 6.005 6.820 37.268 1.00 96.75 149 MET A N 1
ATOM 1084 C CA . MET A 1 149 ? 7.420 6.763 37.623 1.00 96.75 149 MET A CA 1
ATOM 1085 C C . MET A 1 149 ? 8.223 7.907 36.983 1.00 96.75 149 MET A C 1
ATOM 1087 O O . MET A 1 149 ? 7.809 8.555 36.012 1.00 96.75 149 MET A O 1
ATOM 1091 N N . ASP A 1 150 ? 9.391 8.180 37.562 1.00 96.50 150 ASP A N 1
ATOM 1092 C CA . ASP A 1 150 ? 10.352 9.142 37.030 1.00 96.50 150 ASP A CA 1
ATOM 1093 C C . ASP A 1 150 ? 11.211 8.495 35.918 1.00 96.50 150 ASP A C 1
ATOM 1095 O O . ASP A 1 150 ? 11.889 7.504 36.196 1.00 96.50 150 ASP A O 1
ATOM 1099 N N . PRO A 1 151 ? 11.221 9.027 34.674 1.00 95.31 151 PRO A N 1
ATOM 1100 C CA . PRO A 1 151 ? 11.998 8.494 33.559 1.00 95.31 151 PRO A CA 1
ATOM 1101 C C . PRO A 1 151 ? 13.484 8.342 33.870 1.00 95.31 151 PRO A C 1
ATOM 1103 O O . PRO A 1 151 ? 14.101 7.386 33.414 1.00 95.31 151 PRO A O 1
ATOM 1106 N N . ALA A 1 152 ? 14.064 9.250 34.663 1.00 94.88 152 ALA A N 1
ATOM 1107 C CA . ALA A 1 152 ? 15.474 9.165 35.035 1.00 94.88 152 ALA A CA 1
ATOM 1108 C C . ALA A 1 152 ? 15.754 7.975 35.969 1.00 94.88 152 ALA A C 1
ATOM 1110 O O . ALA A 1 152 ? 16.765 7.292 35.800 1.00 94.88 152 ALA A O 1
ATOM 1111 N N . ALA A 1 153 ? 14.853 7.696 36.917 1.00 95.94 153 ALA A N 1
ATOM 1112 C CA . ALA A 1 153 ? 14.950 6.531 37.796 1.00 95.94 153 ALA A CA 1
ATOM 1113 C C . ALA A 1 153 ? 14.770 5.214 37.021 1.00 95.94 153 ALA A C 1
ATOM 1115 O O . ALA A 1 153 ? 15.573 4.298 37.195 1.00 95.94 153 ALA A O 1
ATOM 1116 N N . LEU A 1 154 ? 13.781 5.150 36.118 1.00 96.75 154 LEU A N 1
ATOM 1117 C CA . LEU A 1 154 ? 13.581 4.002 35.223 1.00 96.75 154 LEU A CA 1
ATOM 1118 C C . LEU A 1 154 ? 14.804 3.757 34.335 1.00 96.75 154 LEU A C 1
ATOM 1120 O O . LEU A 1 154 ? 15.257 2.624 34.200 1.00 96.75 154 LEU A O 1
ATOM 1124 N N . LEU A 1 155 ? 15.377 4.815 33.760 1.00 97.56 155 LEU A N 1
ATOM 1125 C CA . LEU A 1 155 ? 16.580 4.699 32.947 1.00 97.56 155 LEU A CA 1
ATOM 1126 C C . LEU A 1 15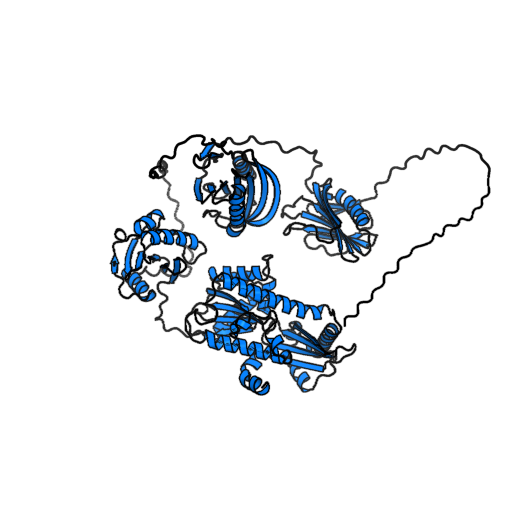5 ? 17.763 4.174 33.757 1.00 97.56 155 LEU A C 1
ATOM 1128 O O . LEU A 1 155 ? 18.453 3.277 33.289 1.00 97.56 155 LEU A O 1
ATOM 1132 N N . ALA A 1 156 ? 18.008 4.710 34.955 1.00 97.12 156 ALA A N 1
ATOM 1133 C CA . ALA A 1 156 ? 19.095 4.236 35.808 1.00 97.12 156 ALA A CA 1
ATOM 1134 C C . ALA A 1 156 ? 18.963 2.730 36.094 1.00 97.12 156 ALA A C 1
ATOM 1136 O O . ALA A 1 156 ? 19.923 1.986 35.910 1.00 97.12 156 ALA A O 1
ATOM 1137 N N . GLN A 1 157 ? 17.752 2.279 36.433 1.00 96.31 157 GLN A N 1
ATOM 1138 C CA . GLN A 1 157 ? 17.452 0.866 36.650 1.00 96.31 157 GLN A CA 1
ATOM 1139 C C . GLN A 1 157 ? 17.674 0.022 35.384 1.00 96.31 157 GLN A C 1
ATOM 1141 O O . GLN A 1 157 ? 18.302 -1.033 35.447 1.00 96.31 157 GLN A O 1
ATOM 1146 N N . LEU A 1 158 ? 17.207 0.485 34.221 1.00 97.69 158 LEU A N 1
ATOM 1147 C CA . LEU A 1 158 ? 17.382 -0.230 32.956 1.00 97.69 158 LEU A CA 1
ATOM 1148 C C . LEU A 1 158 ? 18.853 -0.319 32.525 1.00 97.69 158 LEU A C 1
ATOM 1150 O O . LEU A 1 158 ? 19.270 -1.337 31.982 1.00 97.69 158 LEU A O 1
ATOM 1154 N N . LEU A 1 159 ? 19.651 0.721 32.771 1.00 97.31 159 LEU A N 1
ATOM 1155 C CA . LEU A 1 159 ? 21.082 0.725 32.463 1.00 97.31 159 LEU A CA 1
ATOM 1156 C C . LEU A 1 159 ? 21.851 -0.297 33.306 1.00 97.31 159 LEU A C 1
ATOM 1158 O O . LEU A 1 159 ? 22.739 -0.965 32.773 1.00 97.3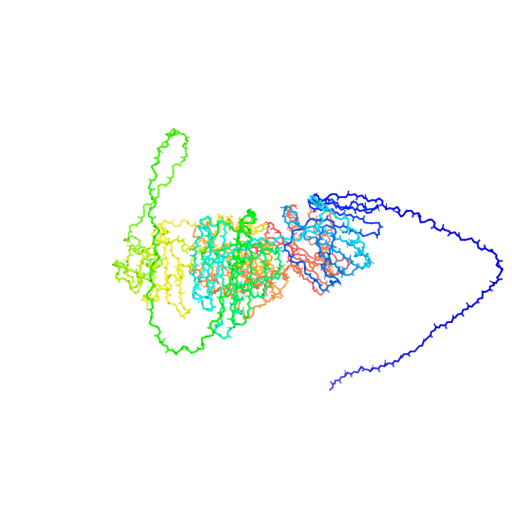1 159 LEU A O 1
ATOM 1162 N N . ASP A 1 160 ? 21.491 -0.446 34.583 1.00 95.88 160 ASP A N 1
ATOM 1163 C CA . ASP A 1 160 ? 22.060 -1.476 35.454 1.00 95.88 160 ASP A CA 1
ATOM 1164 C C . ASP A 1 160 ? 21.718 -2.882 34.934 1.00 95.88 160 ASP A C 1
ATOM 1166 O O . ASP A 1 160 ? 22.607 -3.729 34.845 1.00 95.88 160 ASP A O 1
ATOM 1170 N N . LEU A 1 161 ? 20.469 -3.114 34.506 1.00 96.38 161 LEU A N 1
ATOM 1171 C CA . LEU A 1 161 ? 20.034 -4.382 33.898 1.00 96.38 161 LEU A CA 1
ATOM 1172 C C . LEU A 1 161 ? 20.740 -4.667 32.564 1.00 96.38 161 LEU A C 1
ATOM 1174 O O . LEU A 1 161 ? 21.219 -5.776 32.338 1.00 96.38 161 LEU A O 1
ATOM 1178 N N . ALA A 1 162 ? 20.861 -3.663 31.694 1.00 97.25 162 ALA A N 1
ATOM 1179 C CA . ALA A 1 162 ? 21.571 -3.772 30.421 1.00 97.25 162 ALA A CA 1
ATOM 1180 C C . ALA A 1 162 ? 23.065 -4.095 30.612 1.00 97.25 162 ALA A C 1
ATOM 1182 O O . ALA A 1 162 ? 23.670 -4.778 29.785 1.00 97.25 162 ALA A O 1
ATOM 1183 N N . GLY A 1 163 ? 23.661 -3.664 31.730 1.00 96.50 163 GLY A N 1
ATOM 1184 C CA . GLY A 1 163 ? 25.017 -4.042 32.129 1.00 96.50 163 GLY A CA 1
ATOM 1185 C C . GLY A 1 163 ? 25.196 -5.534 32.445 1.00 96.50 163 GLY A C 1
ATOM 1186 O O . GLY A 1 163 ? 26.329 -6.012 32.420 1.00 96.50 163 GLY A O 1
ATOM 1187 N N . GLN A 1 164 ? 24.104 -6.263 32.703 1.00 96.25 164 GLN A N 1
ATOM 1188 C CA . GLN A 1 164 ? 24.083 -7.695 33.037 1.00 96.25 164 GLN A CA 1
ATOM 1189 C C . GLN A 1 164 ? 23.704 -8.603 31.852 1.00 96.25 164 GLN A C 1
ATOM 1191 O O . GLN A 1 164 ? 23.420 -9.790 32.045 1.00 96.25 164 GLN A O 1
ATOM 1196 N N . VAL A 1 165 ? 23.645 -8.052 30.636 1.00 96.69 165 VAL A N 1
ATOM 1197 C CA . VAL A 1 165 ? 23.349 -8.811 29.414 1.00 96.69 165 VAL A CA 1
ATOM 1198 C C . VAL A 1 165 ? 24.603 -9.517 28.912 1.00 96.69 165 VAL A C 1
ATOM 1200 O O . VAL A 1 165 ? 25.690 -8.940 28.873 1.00 96.69 165 VAL A O 1
ATOM 1203 N N . HIS A 1 166 ? 24.437 -10.762 28.473 1.00 95.62 166 HIS A N 1
ATOM 1204 C CA . HIS A 1 166 ? 25.486 -11.555 27.840 1.00 95.62 166 HIS A CA 1
ATOM 1205 C C . HIS A 1 166 ? 24.948 -12.268 26.597 1.00 95.62 166 HIS A C 1
ATOM 1207 O O . HIS A 1 166 ? 23.910 -12.924 26.681 1.00 95.62 166 HIS A O 1
ATOM 1213 N N . PHE A 1 167 ? 25.667 -12.193 25.473 1.00 94.69 167 PHE A N 1
ATOM 1214 C CA . PHE A 1 167 ? 25.355 -12.976 24.272 1.00 94.69 167 PHE A CA 1
ATOM 1215 C C . PHE A 1 167 ? 26.178 -14.272 24.218 1.00 94.69 167 PHE A C 1
ATOM 1217 O O . PHE A 1 167 ? 27.353 -14.314 24.600 1.00 94.69 167 PHE A O 1
ATOM 1224 N N . ALA A 1 168 ? 25.569 -15.353 23.741 1.00 90.50 168 ALA A N 1
ATOM 1225 C CA . ALA A 1 168 ? 26.208 -16.644 23.556 1.00 90.50 168 ALA A CA 1
ATOM 1226 C C . ALA A 1 168 ? 27.399 -16.509 22.595 1.00 90.50 168 ALA A C 1
ATOM 1228 O O . ALA A 1 168 ? 27.328 -15.852 21.563 1.00 90.50 168 ALA A O 1
ATOM 1229 N N . GLY A 1 169 ? 28.534 -17.116 22.944 1.00 82.31 169 GLY A N 1
ATOM 1230 C CA . GLY A 1 169 ? 29.745 -17.038 22.120 1.00 82.31 169 GLY A CA 1
ATOM 1231 C C . GLY A 1 169 ? 30.575 -15.760 22.294 1.00 82.31 169 GLY A C 1
ATOM 1232 O O . GLY A 1 169 ? 31.717 -15.738 21.832 1.00 82.31 169 GLY A O 1
ATOM 1233 N N . GLN A 1 170 ? 30.106 -14.749 23.040 1.00 80.38 170 GLN A N 1
ATOM 1234 C CA . GLN A 1 170 ? 30.992 -13.705 23.564 1.00 80.38 170 GLN A CA 1
ATOM 1235 C C . GLN A 1 170 ? 31.852 -14.290 24.695 1.00 80.38 170 GLN A C 1
ATOM 1237 O O . GLN A 1 170 ? 31.567 -14.145 25.882 1.00 80.38 170 GLN A O 1
ATOM 1242 N N . ALA A 1 171 ? 32.955 -14.954 24.339 1.00 51.12 171 ALA A N 1
ATOM 1243 C CA . ALA A 1 171 ? 34.081 -15.050 25.262 1.00 51.12 171 ALA A CA 1
ATOM 1244 C C . ALA A 1 171 ? 34.503 -13.615 25.601 1.00 51.12 171 ALA A C 1
ATOM 1246 O O . ALA A 1 171 ? 34.609 -12.811 24.679 1.00 51.12 171 ALA A O 1
ATOM 1247 N N . ALA A 1 172 ? 34.713 -13.291 26.884 1.00 45.44 172 ALA A N 1
ATOM 1248 C CA . ALA A 1 172 ? 35.129 -11.963 27.344 1.00 45.44 172 ALA A CA 1
ATOM 1249 C C . ALA A 1 172 ? 36.340 -11.464 26.531 1.00 45.44 172 ALA A C 1
ATOM 1251 O O . ALA A 1 172 ? 37.490 -11.807 26.810 1.00 45.44 172 ALA A O 1
ATOM 1252 N N . ALA A 1 173 ? 36.067 -10.721 25.461 1.00 41.56 173 ALA A N 1
ATOM 1253 C CA . ALA A 1 173 ? 37.042 -10.427 24.431 1.00 41.56 173 ALA A CA 1
ATOM 1254 C C . ALA A 1 173 ? 37.694 -9.090 24.761 1.00 41.56 173 ALA A C 1
ATOM 1256 O O . ALA A 1 173 ? 37.059 -8.036 24.726 1.00 41.56 173 ALA A O 1
ATOM 1257 N N . ALA A 1 174 ? 38.989 -9.142 25.068 1.00 34.97 174 ALA A N 1
ATOM 1258 C CA . ALA A 1 174 ? 39.848 -7.975 25.009 1.00 34.97 174 ALA A CA 1
ATOM 1259 C C . ALA A 1 174 ? 39.726 -7.352 23.609 1.00 34.97 174 ALA A C 1
ATOM 1261 O O . ALA A 1 174 ? 40.016 -8.005 22.603 1.00 34.97 174 ALA A O 1
ATOM 1262 N N . VAL A 1 175 ? 39.270 -6.099 23.565 1.00 31.14 175 VAL A N 1
ATOM 1263 C CA . VAL A 1 175 ? 39.098 -5.300 22.348 1.00 31.14 175 VAL A CA 1
ATOM 1264 C C . VAL A 1 175 ? 40.378 -5.365 21.515 1.00 31.14 175 VAL A C 1
ATOM 1266 O O . VAL A 1 175 ? 41.406 -4.803 21.886 1.00 31.14 175 VAL A O 1
ATOM 1269 N N . SER A 1 176 ? 40.307 -6.060 20.383 1.00 28.47 176 SER A N 1
ATOM 1270 C CA . SER A 1 176 ? 41.326 -6.028 19.339 1.00 28.47 176 SER A CA 1
ATOM 1271 C C . SER A 1 176 ? 40.732 -5.290 18.146 1.00 28.47 176 SER A C 1
ATOM 1273 O O . SER A 1 176 ? 39.683 -5.675 17.636 1.00 28.47 176 SER A O 1
ATOM 1275 N N . ALA A 1 177 ? 41.376 -4.197 17.739 1.00 31.52 177 ALA A N 1
ATOM 1276 C CA . ALA A 1 177 ? 40.984 -3.412 16.573 1.00 31.52 177 ALA A CA 1
ATOM 1277 C C . ALA A 1 177 ? 41.001 -4.275 15.291 1.00 31.52 177 ALA A C 1
ATOM 1279 O O . ALA A 1 177 ? 41.850 -5.165 15.174 1.00 31.52 177 ALA A O 1
ATOM 1280 N N . PRO A 1 178 ? 40.108 -4.017 14.318 1.00 38.31 178 PRO A N 1
ATOM 1281 C CA . PRO A 1 178 ? 40.095 -4.747 13.057 1.00 38.31 178 PRO A CA 1
ATOM 1282 C C . PRO A 1 178 ? 41.398 -4.491 12.292 1.00 38.31 178 PRO A C 1
ATOM 1284 O O . PRO A 1 178 ? 41.789 -3.350 12.048 1.00 38.31 178 PRO A O 1
ATOM 1287 N N . GLY A 1 179 ? 42.088 -5.576 11.943 1.00 33.41 179 GLY A N 1
ATOM 1288 C CA . GLY A 1 179 ? 43.322 -5.536 11.172 1.00 33.41 179 GLY A CA 1
ATOM 1289 C C . GLY A 1 179 ? 43.064 -5.116 9.727 1.00 33.41 179 GLY A C 1
ATOM 1290 O O . GLY A 1 179 ? 42.225 -5.692 9.038 1.00 33.41 179 GLY A O 1
ATOM 1291 N N . SER A 1 180 ? 43.818 -4.124 9.266 1.00 37.41 180 SER A N 1
ATOM 1292 C CA . SER A 1 180 ? 43.882 -3.684 7.877 1.00 37.41 180 SER A CA 1
ATOM 1293 C C . SER A 1 180 ? 44.324 -4.847 6.982 1.00 37.41 180 SER A C 1
ATOM 1295 O O . SER A 1 180 ? 45.482 -5.267 7.027 1.00 37.41 180 SER A O 1
ATOM 1297 N N . GLY A 1 181 ? 43.414 -5.380 6.166 1.00 47.28 181 GLY A N 1
ATOM 1298 C CA . GLY A 1 181 ? 43.792 -6.283 5.081 1.00 47.28 181 GLY A CA 1
ATOM 1299 C C . GLY A 1 181 ? 44.699 -5.564 4.066 1.00 47.28 181 GLY A C 1
ATOM 1300 O O . GLY A 1 181 ? 44.622 -4.339 3.935 1.00 47.28 181 GLY A O 1
ATOM 1301 N N . PRO A 1 182 ? 45.580 -6.281 3.348 1.00 46.16 182 PRO A N 1
ATOM 1302 C CA . PRO A 1 182 ? 46.380 -5.688 2.280 1.00 46.16 182 PRO A CA 1
ATOM 1303 C C . PRO A 1 182 ? 45.454 -5.167 1.169 1.00 46.16 182 PRO A C 1
ATOM 1305 O O . PRO A 1 182 ? 44.737 -5.943 0.542 1.00 46.16 182 PRO A O 1
ATOM 1308 N N . GLY A 1 183 ? 45.455 -3.851 0.936 1.00 59.84 183 GLY A N 1
ATOM 1309 C CA . GLY A 1 183 ? 44.644 -3.227 -0.112 1.00 59.84 183 GLY A CA 1
ATOM 1310 C C . GLY A 1 183 ? 45.017 -3.730 -1.512 1.00 59.84 183 GLY A C 1
ATOM 1311 O O . GLY A 1 183 ? 46.197 -3.908 -1.823 1.00 59.84 183 GLY A O 1
ATOM 1312 N N . LEU A 1 184 ? 44.013 -3.951 -2.366 1.00 84.56 184 LEU A N 1
ATOM 1313 C CA . LEU A 1 184 ? 44.212 -4.323 -3.769 1.00 84.56 184 LEU A CA 1
ATOM 1314 C C . LEU A 1 184 ? 44.651 -3.096 -4.579 1.00 84.56 184 LEU A C 1
ATOM 1316 O O . LEU A 1 184 ? 44.006 -2.049 -4.548 1.00 84.56 184 LEU A O 1
ATOM 1320 N N . ALA A 1 185 ? 45.742 -3.225 -5.335 1.00 77.12 185 ALA A N 1
ATOM 1321 C CA . ALA A 1 185 ? 46.176 -2.176 -6.251 1.00 77.12 185 ALA A CA 1
ATOM 1322 C C . ALA A 1 185 ? 45.248 -2.109 -7.475 1.00 77.12 185 ALA A C 1
ATOM 1324 O O . ALA A 1 185 ? 44.884 -3.146 -8.042 1.00 77.12 185 ALA A O 1
ATOM 1325 N N . ALA A 1 186 ? 44.898 -0.896 -7.912 1.00 77.00 186 ALA A N 1
ATOM 1326 C CA . ALA A 1 186 ? 44.132 -0.694 -9.138 1.00 77.00 186 ALA A CA 1
ATOM 1327 C C . ALA A 1 186 ? 44.871 -1.291 -10.350 1.00 77.00 186 ALA A C 1
ATOM 1329 O O . ALA A 1 186 ? 46.064 -1.054 -10.541 1.00 77.00 186 ALA A O 1
ATOM 1330 N N . ASN A 1 187 ? 44.158 -2.059 -11.174 1.00 89.81 187 ASN A N 1
ATOM 1331 C CA . ASN A 1 187 ? 44.683 -2.686 -12.395 1.00 89.81 187 ASN A CA 1
ATOM 1332 C C . ASN A 1 187 ? 43.944 -2.213 -13.663 1.00 89.81 187 ASN A C 1
ATOM 1334 O O . ASN A 1 187 ? 44.288 -2.621 -14.771 1.00 89.81 187 ASN A O 1
ATOM 1338 N N . HIS A 1 188 ? 42.952 -1.332 -13.511 1.00 92.88 188 HIS A N 1
ATOM 1339 C CA . HIS A 1 188 ? 42.210 -0.714 -14.595 1.00 92.88 188 HIS A CA 1
ATOM 1340 C C . HIS A 1 188 ? 42.155 0.807 -14.417 1.00 92.88 188 HIS A C 1
ATOM 1342 O O . HIS A 1 188 ? 41.956 1.309 -13.314 1.00 92.88 188 HIS A O 1
ATOM 1348 N N . THR A 1 189 ? 42.298 1.537 -15.524 1.00 95.00 189 THR A N 1
ATOM 1349 C CA . THR A 1 189 ? 42.086 2.985 -15.612 1.00 95.00 189 THR A CA 1
ATOM 1350 C C . THR A 1 189 ? 41.124 3.296 -16.759 1.00 95.00 189 THR A C 1
ATOM 1352 O O . THR A 1 189 ? 41.341 2.836 -17.882 1.00 95.00 189 THR A O 1
ATOM 1355 N N . ASP A 1 190 ? 40.075 4.071 -16.489 1.00 94.31 190 ASP A N 1
ATOM 1356 C CA . ASP A 1 190 ? 39.154 4.624 -17.481 1.00 94.31 190 ASP A CA 1
ATOM 1357 C C . ASP A 1 190 ? 39.584 6.056 -17.835 1.00 94.31 190 ASP A C 1
ATOM 1359 O O . ASP A 1 190 ? 39.421 6.974 -17.028 1.00 94.31 190 ASP A O 1
ATOM 1363 N N . PRO A 1 191 ? 40.147 6.284 -19.034 1.00 90.81 191 PRO A N 1
ATOM 1364 C CA . PRO A 1 191 ? 40.685 7.589 -19.404 1.00 90.81 191 PRO A CA 1
ATOM 1365 C C . PRO A 1 191 ? 39.605 8.674 -19.520 1.00 90.81 191 PRO A C 1
ATOM 1367 O O . PRO A 1 191 ? 39.922 9.848 -19.358 1.00 90.81 191 PRO A O 1
ATOM 1370 N N . ALA A 1 192 ? 38.346 8.301 -19.783 1.00 87.88 192 ALA A N 1
ATOM 1371 C CA . ALA A 1 192 ? 37.244 9.247 -19.942 1.00 87.88 192 ALA A CA 1
ATOM 1372 C C . ALA A 1 192 ? 36.882 9.939 -18.617 1.00 87.88 192 ALA A C 1
ATOM 1374 O O . ALA A 1 192 ? 36.752 11.165 -18.573 1.00 87.88 192 ALA A O 1
ATOM 1375 N N . SER A 1 193 ? 36.771 9.171 -17.529 1.00 91.06 193 SER A N 1
ATOM 1376 C CA . SER A 1 193 ? 36.501 9.702 -16.184 1.00 91.06 193 SER A CA 1
ATOM 1377 C C . SER A 1 193 ? 37.757 10.075 -15.398 1.00 91.06 193 SER A C 1
ATOM 1379 O O . SER A 1 193 ? 37.672 10.919 -14.509 1.00 91.06 193 SER A O 1
ATOM 1381 N N . GLY A 1 194 ? 38.912 9.481 -15.715 1.00 93.94 194 GLY A N 1
ATOM 1382 C CA . GLY A 1 194 ? 40.092 9.511 -14.847 1.00 93.94 194 GLY A CA 1
ATOM 1383 C C . GLY A 1 194 ? 39.991 8.538 -13.666 1.00 93.94 194 GLY A C 1
ATOM 1384 O O . GLY A 1 194 ? 40.808 8.612 -12.750 1.00 93.94 194 GLY A O 1
ATOM 1385 N N . LEU A 1 195 ? 38.999 7.643 -13.672 1.00 96.25 195 LEU A N 1
ATOM 1386 C CA . LEU A 1 195 ? 38.799 6.613 -12.658 1.00 96.25 195 LEU A CA 1
ATOM 1387 C C . LEU A 1 195 ? 39.852 5.513 -12.793 1.00 96.25 195 LEU A C 1
ATOM 1389 O O . LEU A 1 195 ? 40.108 5.016 -13.887 1.00 96.25 195 LEU A O 1
ATOM 1393 N N . ALA A 1 196 ? 40.415 5.083 -11.673 1.00 96.69 196 ALA A N 1
ATOM 1394 C CA . ALA A 1 196 ? 41.179 3.854 -11.563 1.00 96.69 196 ALA A CA 1
ATOM 1395 C C . ALA A 1 196 ? 40.546 2.946 -10.506 1.00 96.69 196 ALA A C 1
ATOM 1397 O O . ALA A 1 196 ? 40.112 3.423 -9.462 1.00 96.69 196 ALA A O 1
ATOM 1398 N N . LEU A 1 197 ? 40.481 1.645 -10.782 1.00 96.81 197 LEU A N 1
ATOM 1399 C CA . LEU A 1 197 ? 40.006 0.638 -9.835 1.00 96.81 197 LEU A CA 1
ATOM 1400 C C . LEU A 1 197 ? 40.632 -0.731 -10.115 1.00 96.81 197 LEU A C 1
ATOM 1402 O O . LEU A 1 197 ? 41.189 -0.981 -11.186 1.00 96.81 197 LEU A O 1
ATOM 1406 N N . HIS A 1 198 ? 40.551 -1.627 -9.141 1.00 96.50 198 HIS A N 1
ATOM 1407 C CA . HIS A 1 198 ? 40.874 -3.034 -9.294 1.00 96.50 198 HIS A CA 1
ATOM 1408 C C . HIS A 1 198 ? 39.675 -3.782 -9.886 1.00 96.50 198 HIS A C 1
ATOM 1410 O O . HIS A 1 198 ? 38.570 -3.724 -9.357 1.00 96.50 198 HIS A O 1
ATOM 1416 N N . VAL A 1 199 ? 39.903 -4.505 -10.975 1.00 96.69 199 VAL A N 1
ATOM 1417 C CA . VAL A 1 199 ? 38.959 -5.434 -11.593 1.00 96.69 199 VAL A CA 1
ATOM 1418 C C . VAL A 1 199 ? 39.438 -6.846 -11.263 1.00 96.69 199 VAL A C 1
ATOM 1420 O O . VAL A 1 199 ? 40.526 -7.217 -11.722 1.00 96.69 199 VAL A O 1
ATOM 1423 N N . PRO A 1 200 ? 38.681 -7.624 -10.468 1.00 94.69 200 PRO A N 1
ATOM 1424 C CA . PRO A 1 200 ? 39.064 -8.992 -10.154 1.00 94.69 200 PRO A CA 1
ATOM 1425 C C . PRO A 1 200 ? 39.155 -9.860 -11.415 1.00 94.69 200 PRO A C 1
ATOM 1427 O O . PRO A 1 200 ? 38.461 -9.631 -12.409 1.00 94.69 200 PRO A O 1
ATOM 1430 N N . GLU A 1 201 ? 40.016 -10.875 -11.380 1.00 92.25 201 GLU A N 1
ATOM 1431 C CA . GLU A 1 201 ? 40.167 -11.806 -12.497 1.00 92.25 201 GLU A CA 1
ATOM 1432 C C . GLU A 1 201 ? 38.836 -12.513 -12.813 1.00 92.25 201 GLU A C 1
ATOM 1434 O O . GLU A 1 201 ? 38.099 -12.918 -11.916 1.00 92.25 201 GLU A O 1
ATOM 1439 N N . GLY A 1 202 ? 38.508 -12.634 -14.102 1.00 89.81 202 GLY A N 1
ATOM 1440 C CA . GLY A 1 202 ? 37.274 -13.277 -14.567 1.00 89.81 202 GLY A CA 1
ATOM 1441 C C . GLY A 1 202 ? 36.010 -12.408 -14.506 1.00 89.81 202 GLY A C 1
ATOM 1442 O O . GLY A 1 202 ? 34.955 -12.867 -14.943 1.00 89.81 202 GLY A O 1
ATOM 1443 N N . TRP A 1 203 ? 36.088 -11.165 -14.020 1.00 96.62 203 TRP A N 1
ATOM 1444 C CA . TRP A 1 203 ? 34.942 -10.253 -13.994 1.00 96.62 203 TRP A CA 1
ATOM 1445 C C . TRP A 1 203 ? 34.768 -9.522 -15.329 1.00 96.62 203 TRP A C 1
ATOM 1447 O O . TRP A 1 203 ? 35.723 -9.040 -15.940 1.00 96.62 203 TRP A O 1
ATOM 1457 N N . SER A 1 204 ? 33.517 -9.422 -15.772 1.00 92.88 204 SER A N 1
ATOM 1458 C CA . SER A 1 204 ? 33.115 -8.626 -16.930 1.00 92.88 204 SER A CA 1
ATOM 1459 C C . SER A 1 204 ? 32.953 -7.163 -16.538 1.00 92.88 204 SER A C 1
ATOM 1461 O O . SER A 1 204 ? 32.588 -6.855 -15.404 1.00 92.88 204 SER A O 1
ATOM 1463 N N . ARG A 1 205 ? 33.202 -6.259 -17.489 1.00 95.12 205 ARG A N 1
ATOM 1464 C CA . ARG A 1 205 ? 33.104 -4.810 -17.294 1.00 95.12 205 ARG A CA 1
ATOM 1465 C C . ARG A 1 205 ? 32.177 -4.189 -18.328 1.00 95.12 205 ARG A C 1
ATOM 1467 O O . ARG A 1 205 ? 32.351 -4.410 -19.526 1.00 95.12 205 ARG A O 1
ATOM 1474 N N . TYR A 1 206 ? 31.293 -3.323 -17.858 1.00 91.69 206 TYR A N 1
ATOM 1475 C CA . TYR A 1 206 ? 30.335 -2.567 -18.654 1.00 91.69 206 TYR A CA 1
ATOM 1476 C C . TYR A 1 206 ? 30.533 -1.076 -18.384 1.00 91.69 206 TYR A C 1
ATOM 1478 O O . TYR A 1 206 ? 30.836 -0.694 -17.257 1.00 91.69 206 TYR A O 1
ATOM 1486 N N . GLY A 1 207 ? 30.401 -0.238 -19.409 1.00 90.44 207 GLY A N 1
ATOM 1487 C CA . GLY A 1 207 ? 30.561 1.210 -19.289 1.00 90.44 207 GLY A CA 1
ATOM 1488 C C . GLY A 1 207 ? 29.413 1.946 -19.964 1.00 90.44 207 GLY A C 1
ATOM 1489 O O . GLY A 1 207 ? 28.953 1.511 -21.019 1.00 90.44 207 GLY A O 1
ATOM 1490 N N . ALA A 1 208 ? 28.970 3.048 -19.368 1.00 88.50 208 ALA A N 1
ATOM 1491 C CA . ALA A 1 208 ? 27.942 3.913 -19.933 1.00 88.50 208 ALA A CA 1
ATOM 1492 C C . ALA A 1 208 ? 28.240 5.386 -19.637 1.00 88.50 208 ALA A C 1
ATOM 1494 O O . ALA A 1 208 ? 28.798 5.721 -18.590 1.00 88.50 208 ALA A O 1
ATOM 1495 N N . ASP A 1 209 ? 27.842 6.254 -20.563 1.00 91.12 209 ASP A N 1
ATOM 1496 C CA . ASP A 1 209 ? 27.908 7.705 -20.420 1.00 91.12 209 ASP A CA 1
ATOM 1497 C C . ASP A 1 209 ? 26.489 8.261 -20.316 1.00 91.12 209 ASP A C 1
ATOM 1499 O O . ASP A 1 209 ? 25.638 7.992 -21.167 1.00 91.12 209 ASP A O 1
ATOM 1503 N N . LEU A 1 210 ? 26.245 9.044 -19.273 1.00 89.44 210 LEU A N 1
ATOM 1504 C CA . LEU A 1 210 ? 25.021 9.804 -19.048 1.00 89.44 210 LEU A CA 1
ATOM 1505 C C . LEU A 1 210 ? 25.387 11.293 -18.909 1.00 89.44 210 LEU A C 1
ATOM 1507 O O . LEU A 1 210 ? 26.546 11.620 -18.636 1.00 89.44 210 LEU A O 1
ATOM 1511 N N . PRO A 1 211 ? 24.440 12.232 -19.084 1.00 90.38 211 PRO A N 1
ATOM 1512 C CA . PRO A 1 211 ? 24.723 13.654 -18.898 1.00 90.38 211 PRO A CA 1
ATOM 1513 C C . PRO A 1 211 ? 25.304 13.948 -17.503 1.00 90.38 211 PRO A C 1
ATOM 1515 O O . PRO A 1 211 ? 24.601 13.863 -16.501 1.00 90.38 211 PRO A O 1
ATOM 1518 N N . GLY A 1 212 ? 26.591 14.302 -17.446 1.00 93.00 212 GLY A N 1
ATOM 1519 C CA . GLY A 1 212 ? 27.310 14.583 -16.197 1.00 93.00 212 GLY A CA 1
ATOM 1520 C C . GLY A 1 212 ? 27.786 13.352 -15.413 1.00 93.00 212 GLY A C 1
ATOM 1521 O O . GLY A 1 212 ? 28.347 13.524 -14.336 1.00 93.00 212 GLY A O 1
ATOM 1522 N N . LEU A 1 213 ? 27.605 12.129 -15.928 1.00 96.44 213 LEU A N 1
ATOM 1523 C CA . LEU A 1 213 ? 27.925 10.877 -15.229 1.00 96.44 213 LEU A CA 1
ATOM 1524 C C . LEU A 1 213 ? 28.648 9.879 -16.139 1.00 96.44 213 LEU A C 1
ATOM 1526 O O . LEU A 1 213 ? 28.207 9.588 -17.249 1.00 96.44 213 LEU A O 1
ATOM 1530 N N . ARG A 1 214 ? 29.718 9.276 -15.621 1.00 96.62 214 ARG A N 1
ATOM 1531 C CA . ARG A 1 214 ? 30.352 8.079 -16.185 1.00 96.62 214 ARG A CA 1
ATOM 1532 C C . ARG A 1 214 ? 30.072 6.897 -15.269 1.00 96.62 214 ARG A C 1
ATOM 1534 O O . ARG A 1 214 ? 30.429 6.945 -14.095 1.00 96.62 214 ARG A O 1
ATOM 1541 N N . LEU A 1 215 ? 29.489 5.832 -15.809 1.00 95.88 215 LEU A N 1
ATOM 1542 C CA . LEU A 1 215 ? 29.213 4.598 -15.077 1.00 95.88 215 LEU A CA 1
ATOM 1543 C C . LEU A 1 215 ? 30.166 3.489 -15.526 1.00 95.88 215 LEU A C 1
ATOM 1545 O O . LEU A 1 215 ? 30.355 3.281 -16.725 1.00 95.88 215 LEU A O 1
ATOM 1549 N N . ILE A 1 216 ? 30.717 2.743 -14.571 1.00 96.75 216 ILE A N 1
ATOM 1550 C CA . ILE A 1 216 ? 31.435 1.486 -14.805 1.00 96.75 216 ILE A CA 1
ATOM 1551 C C . ILE A 1 216 ? 30.843 0.417 -13.895 1.00 96.75 216 ILE A C 1
ATOM 1553 O O . ILE A 1 216 ? 30.888 0.558 -12.679 1.00 96.75 216 ILE A O 1
ATOM 1557 N N . ALA A 1 217 ? 30.320 -0.662 -14.466 1.00 96.38 217 ALA A N 1
ATOM 1558 C CA . ALA A 1 217 ? 29.848 -1.820 -13.718 1.00 96.38 217 ALA A CA 1
ATOM 1559 C C . ALA A 1 217 ? 30.789 -3.015 -13.911 1.00 96.38 217 ALA A C 1
ATOM 1561 O O . ALA A 1 217 ? 31.249 -3.271 -15.024 1.00 96.38 217 ALA A O 1
ATOM 1562 N N . LEU A 1 218 ? 31.060 -3.746 -12.834 1.00 97.44 218 LEU A N 1
ATOM 1563 C CA . LEU A 1 218 ? 31.809 -4.992 -12.798 1.00 97.44 218 LEU A CA 1
ATOM 1564 C C . LEU A 1 218 ? 30.898 -6.113 -12.299 1.00 97.44 218 LEU A C 1
ATOM 1566 O O . LEU A 1 218 ? 30.210 -5.941 -11.292 1.00 97.44 218 LEU A O 1
ATOM 1570 N N . MET A 1 219 ? 30.929 -7.262 -12.967 1.00 95.19 219 MET A N 1
ATOM 1571 C CA . MET A 1 219 ? 30.111 -8.420 -12.602 1.00 95.19 219 MET A CA 1
ATOM 1572 C C . MET A 1 219 ? 30.890 -9.724 -12.853 1.00 95.19 219 MET A C 1
ATOM 1574 O O . MET A 1 219 ? 31.474 -9.872 -13.932 1.00 95.19 219 MET A O 1
ATOM 1578 N N . PRO A 1 220 ? 30.930 -10.674 -11.904 1.00 93.94 220 PRO A N 1
ATOM 1579 C CA . PRO A 1 220 ? 31.503 -11.997 -12.132 1.00 93.94 220 PRO A CA 1
ATOM 1580 C C . PRO A 1 220 ? 30.656 -12.778 -13.146 1.00 93.94 220 PRO A C 1
ATOM 1582 O O . PRO A 1 220 ? 29.478 -12.488 -13.343 1.00 93.94 220 PRO A O 1
ATOM 1585 N N . GLN A 1 221 ? 31.225 -13.812 -13.772 1.00 85.25 221 GLN A N 1
ATOM 1586 C CA . GLN A 1 221 ? 30.489 -14.646 -14.740 1.00 85.25 221 GLN A CA 1
ATOM 1587 C C . GLN A 1 221 ? 29.241 -15.321 -14.146 1.00 85.25 221 GLN A C 1
ATOM 1589 O O . GLN A 1 221 ? 28.284 -15.564 -14.875 1.00 85.25 221 GLN A O 1
ATOM 1594 N N . GLY A 1 222 ? 29.242 -15.607 -12.839 1.00 80.56 222 GLY A N 1
ATOM 1595 C CA . GLY A 1 222 ? 28.094 -16.176 -12.127 1.00 80.56 222 GLY A CA 1
ATOM 1596 C C . GLY A 1 222 ? 27.011 -15.163 -11.744 1.00 80.56 222 GLY A C 1
ATOM 1597 O O . GLY A 1 222 ? 25.958 -15.581 -11.275 1.00 80.56 222 GLY A O 1
ATOM 1598 N N . ALA A 1 223 ? 27.257 -13.860 -11.939 1.00 85.94 223 ALA A N 1
ATOM 1599 C CA . ALA A 1 223 ? 26.376 -12.764 -11.526 1.00 85.94 223 ALA A CA 1
ATOM 1600 C C . ALA A 1 223 ? 25.942 -12.825 -10.046 1.00 85.94 223 ALA A C 1
ATOM 1602 O O . ALA A 1 223 ? 24.879 -12.337 -9.686 1.00 85.94 223 ALA A O 1
ATOM 1603 N N . ASP A 1 224 ? 26.762 -13.402 -9.168 1.00 91.62 224 ASP A N 1
ATOM 1604 C CA . ASP A 1 224 ? 26.508 -13.510 -7.727 1.00 91.62 224 ASP A CA 1
ATOM 1605 C C . ASP A 1 224 ? 26.861 -12.230 -6.944 1.00 91.62 224 ASP A C 1
ATOM 1607 O O . ASP A 1 224 ? 26.632 -12.146 -5.735 1.00 91.62 224 ASP A O 1
ATOM 1611 N N . ALA A 1 225 ? 27.398 -11.224 -7.639 1.00 97.12 225 ALA A N 1
ATOM 1612 C CA . ALA A 1 225 ? 27.629 -9.883 -7.128 1.00 97.12 225 ALA A CA 1
ATOM 1613 C C . ALA A 1 225 ? 27.628 -8.834 -8.250 1.00 97.12 225 ALA A C 1
ATOM 1615 O O . ALA A 1 225 ? 27.798 -9.150 -9.425 1.00 97.12 225 ALA A O 1
ATOM 1616 N N . LEU A 1 226 ? 27.506 -7.562 -7.880 1.00 97.88 226 LEU A N 1
ATOM 1617 C CA . LEU A 1 226 ? 27.662 -6.412 -8.767 1.00 97.88 226 LEU A CA 1
ATOM 1618 C C . LEU A 1 226 ? 28.470 -5.326 -8.057 1.00 97.88 226 LEU A C 1
ATOM 1620 O O . LEU A 1 226 ? 28.205 -5.012 -6.900 1.00 97.88 226 LEU A O 1
ATOM 1624 N N . VAL A 1 227 ? 29.416 -4.706 -8.763 1.00 98.19 227 VAL A N 1
ATOM 1625 C CA . VAL A 1 227 ? 30.017 -3.430 -8.346 1.00 98.19 227 VAL A CA 1
ATOM 1626 C C . VAL A 1 227 ? 29.739 -2.395 -9.419 1.00 98.19 227 VAL A C 1
ATOM 1628 O O . VAL A 1 227 ? 30.187 -2.563 -10.545 1.00 98.19 227 VAL A O 1
ATOM 1631 N N . GLN A 1 228 ? 29.048 -1.310 -9.095 1.00 98.12 228 GLN A N 1
ATOM 1632 C CA . GLN A 1 228 ? 28.867 -0.175 -9.993 1.00 98.12 228 GLN A CA 1
ATOM 1633 C C . GLN A 1 228 ? 29.549 1.062 -9.413 1.00 98.12 228 GLN A C 1
ATOM 1635 O O . GLN A 1 228 ? 29.292 1.452 -8.279 1.00 98.12 228 GLN A O 1
ATOM 1640 N N . VAL A 1 229 ? 30.414 1.691 -10.203 1.00 98.19 229 VAL A N 1
ATOM 1641 C CA . VAL A 1 229 ? 31.071 2.956 -9.882 1.00 98.19 229 VAL A CA 1
ATOM 1642 C C . VAL A 1 229 ? 30.496 4.044 -10.775 1.00 98.19 229 VAL A C 1
ATOM 1644 O O . VAL A 1 229 ? 30.558 3.937 -12.000 1.00 98.19 229 VAL A O 1
ATOM 1647 N N . ALA A 1 230 ? 29.948 5.090 -10.168 1.00 98.00 230 ALA A N 1
ATOM 1648 C CA . ALA A 1 230 ? 29.481 6.288 -10.848 1.00 98.00 230 ALA A CA 1
ATOM 1649 C C . ALA A 1 230 ? 30.419 7.452 -10.525 1.00 98.00 230 ALA A C 1
ATOM 1651 O O . ALA A 1 230 ? 30.668 7.735 -9.356 1.00 98.00 230 ALA A O 1
ATOM 1652 N N . VAL A 1 231 ? 30.936 8.126 -11.551 1.00 97.94 231 VAL A N 1
ATOM 1653 C CA . VAL A 1 231 ? 31.755 9.337 -11.411 1.00 97.94 231 VAL A CA 1
ATOM 1654 C C . VAL A 1 231 ? 30.989 10.505 -12.009 1.00 97.94 231 VAL A C 1
ATOM 1656 O O . VAL A 1 231 ? 30.707 10.510 -13.209 1.00 97.94 231 VAL A O 1
ATOM 1659 N N . ALA A 1 232 ? 30.654 11.480 -11.173 1.00 97.62 232 ALA A N 1
ATOM 1660 C CA . ALA A 1 232 ? 29.933 12.680 -11.561 1.00 97.62 232 ALA A CA 1
ATOM 1661 C C . ALA A 1 232 ? 30.882 13.853 -11.825 1.00 97.62 232 ALA A C 1
ATOM 1663 O O . ALA A 1 232 ? 31.928 13.990 -11.182 1.00 97.62 232 ALA A O 1
ATOM 1664 N N . ARG A 1 233 ? 30.478 14.714 -12.761 1.00 96.62 233 ARG A N 1
ATOM 1665 C CA . ARG A 1 233 ? 31.098 16.006 -13.077 1.00 96.62 233 ARG A CA 1
ATOM 1666 C C . ARG A 1 233 ? 30.023 17.098 -13.127 1.00 96.62 233 ARG A C 1
ATOM 1668 O O . ARG A 1 233 ? 28.860 16.767 -13.370 1.00 96.62 233 ARG A O 1
ATOM 1675 N N . PRO A 1 234 ? 30.387 18.382 -12.957 1.00 96.94 234 PRO A N 1
ATOM 1676 C CA . PRO A 1 234 ? 29.441 19.480 -13.069 1.00 96.94 234 PRO A CA 1
ATOM 1677 C C . PRO A 1 234 ? 28.768 19.477 -14.441 1.00 96.94 234 PRO A C 1
ATOM 1679 O O . PRO A 1 234 ? 29.435 19.365 -15.472 1.00 96.94 234 PRO A O 1
ATOM 1682 N N . GLN A 1 235 ? 27.442 19.595 -14.465 1.00 96.06 235 GLN A N 1
ATOM 1683 C CA . GLN A 1 235 ? 26.659 19.542 -15.698 1.00 96.06 235 GLN A CA 1
ATOM 1684 C C . GLN A 1 235 ? 25.365 20.341 -15.551 1.00 96.06 235 GLN A C 1
ATOM 1686 O O . GLN A 1 235 ? 24.570 20.120 -14.636 1.00 96.06 235 GLN A O 1
ATOM 1691 N N . GLY A 1 236 ? 25.110 21.236 -16.510 1.00 92.44 236 GLY A N 1
ATOM 1692 C CA . GLY A 1 236 ? 23.844 21.972 -16.585 1.00 92.44 236 GLY A CA 1
ATOM 1693 C C . GLY A 1 236 ? 23.611 22.927 -15.409 1.00 92.44 236 GLY A C 1
ATOM 1694 O O . GLY A 1 236 ? 22.486 23.045 -14.943 1.00 92.44 236 GLY A O 1
ATOM 1695 N N . GLY A 1 237 ? 24.668 23.572 -14.903 1.00 95.00 237 GLY A N 1
ATOM 1696 C CA . GLY A 1 237 ? 24.588 24.494 -13.760 1.00 95.00 237 GLY A CA 1
ATOM 1697 C C . GLY A 1 237 ? 24.530 23.813 -12.389 1.00 95.00 237 GLY A C 1
ATOM 1698 O O . GLY A 1 237 ? 24.464 24.509 -11.382 1.00 95.00 237 GLY A O 1
ATOM 1699 N N . ARG A 1 238 ? 24.579 22.479 -12.353 1.00 95.12 238 ARG A N 1
ATOM 1700 C CA . ARG A 1 238 ? 24.695 21.683 -11.129 1.00 95.12 238 ARG A CA 1
ATOM 1701 C C . ARG A 1 238 ? 26.137 21.266 -10.913 1.00 95.12 238 ARG A C 1
ATOM 1703 O O . ARG A 1 238 ? 26.845 20.977 -11.882 1.00 95.12 238 ARG A O 1
ATOM 1710 N N . ASP A 1 239 ? 26.543 21.221 -9.655 1.00 97.75 239 ASP A N 1
ATOM 1711 C CA . ASP A 1 239 ? 27.848 20.701 -9.263 1.00 97.75 239 ASP A CA 1
ATOM 1712 C C . ASP A 1 239 ? 27.878 19.157 -9.307 1.00 97.75 239 ASP A C 1
ATOM 1714 O O . ASP A 1 239 ? 26.849 18.496 -9.495 1.00 97.75 239 ASP A O 1
ATOM 1718 N N . ALA A 1 240 ? 29.065 18.557 -9.200 1.00 96.75 240 ALA A N 1
ATOM 1719 C CA . ALA A 1 240 ? 29.217 17.106 -9.303 1.00 96.75 240 ALA A CA 1
ATOM 1720 C C . ALA A 1 240 ? 28.490 16.344 -8.181 1.00 96.75 240 ALA A C 1
ATOM 1722 O O . ALA A 1 240 ? 27.927 15.275 -8.428 1.00 96.75 240 ALA A O 1
ATOM 1723 N N . ALA A 1 241 ? 28.473 16.884 -6.959 1.00 95.56 241 ALA A N 1
ATOM 1724 C CA . ALA A 1 241 ? 27.793 16.273 -5.822 1.00 95.56 241 ALA A CA 1
ATOM 1725 C C . ALA A 1 241 ? 26.268 16.236 -6.019 1.00 95.56 241 ALA A C 1
ATOM 1727 O O . ALA A 1 241 ? 25.639 15.221 -5.718 1.00 95.56 241 ALA A O 1
ATOM 1728 N N . GLN A 1 242 ? 25.683 17.299 -6.574 1.00 94.12 242 GLN A N 1
ATOM 1729 C CA . GLN A 1 242 ? 24.264 17.371 -6.926 1.00 94.12 242 GLN A CA 1
ATOM 1730 C C . GLN A 1 242 ? 23.897 16.359 -8.013 1.00 94.12 242 GLN A C 1
ATOM 1732 O O . GLN A 1 242 ? 22.933 15.612 -7.855 1.00 94.12 242 GLN A O 1
ATOM 1737 N N . VAL A 1 243 ? 24.692 16.285 -9.087 1.00 96.12 243 VAL A N 1
ATOM 1738 C CA . VAL A 1 243 ? 24.487 15.302 -10.165 1.00 96.12 243 VAL A CA 1
ATOM 1739 C C . VAL A 1 243 ? 24.531 13.868 -9.618 1.00 96.12 243 VAL A C 1
ATOM 1741 O O . VAL A 1 243 ? 23.707 13.034 -9.992 1.00 96.12 243 VAL A O 1
ATOM 1744 N N . LEU A 1 244 ? 25.461 13.577 -8.702 1.00 97.31 244 LEU A N 1
ATOM 1745 C CA . LEU A 1 244 ? 25.568 12.257 -8.081 1.00 97.31 244 LEU A CA 1
ATOM 1746 C C . LEU A 1 244 ? 24.389 11.942 -7.145 1.00 97.31 244 LEU A C 1
ATOM 1748 O O . LEU A 1 244 ? 23.908 10.811 -7.147 1.00 97.31 244 LEU A O 1
ATOM 1752 N N . ALA A 1 245 ? 23.911 12.921 -6.372 1.00 92.69 245 ALA A N 1
ATOM 1753 C CA . ALA A 1 245 ? 22.789 12.745 -5.446 1.00 92.69 245 ALA A CA 1
ATOM 1754 C C . ALA A 1 245 ? 21.468 12.425 -6.171 1.00 92.69 245 ALA A C 1
ATOM 1756 O O . ALA A 1 245 ? 20.671 11.611 -5.701 1.00 92.69 245 ALA A O 1
ATOM 1757 N N . GLU A 1 246 ? 21.239 13.017 -7.345 1.00 88.62 246 GLU A N 1
ATOM 1758 C CA . GLU A 1 246 ? 20.094 12.661 -8.189 1.00 88.62 246 GLU A CA 1
ATOM 1759 C C . GLU A 1 246 ? 20.185 11.216 -8.695 1.00 88.62 246 GLU A C 1
ATOM 1761 O O . GLU A 1 246 ? 19.191 10.488 -8.682 1.00 88.62 246 GLU A O 1
ATOM 1766 N N . TYR A 1 247 ? 21.379 10.777 -9.101 1.00 96.00 247 TYR A N 1
ATOM 1767 C CA . TYR A 1 247 ? 21.595 9.397 -9.532 1.00 96.00 247 TYR A CA 1
ATOM 1768 C C . TYR A 1 247 ? 21.402 8.394 -8.390 1.00 96.00 247 TYR A C 1
ATOM 1770 O O . TYR A 1 247 ? 20.769 7.359 -8.579 1.00 96.00 247 TYR A O 1
ATOM 1778 N N . GLU A 1 248 ? 21.890 8.714 -7.191 1.00 94.56 248 GLU A N 1
ATOM 1779 C CA . GLU A 1 248 ? 21.639 7.923 -5.982 1.00 94.56 248 GLU A CA 1
ATOM 1780 C C . GLU A 1 248 ? 20.135 7.808 -5.688 1.00 94.56 248 GLU A C 1
ATOM 1782 O O . GLU A 1 248 ? 19.636 6.716 -5.419 1.00 94.56 248 GLU A O 1
ATOM 1787 N N . THR A 1 249 ? 19.391 8.909 -5.822 1.00 82.94 249 THR A N 1
ATOM 1788 C CA . THR A 1 249 ? 17.929 8.913 -5.655 1.00 82.94 249 THR A CA 1
ATOM 1789 C C . THR A 1 249 ? 17.246 7.990 -6.667 1.00 82.94 249 THR A C 1
ATOM 1791 O O . THR A 1 249 ? 16.340 7.238 -6.309 1.00 82.94 249 THR A O 1
ATOM 1794 N N . LEU A 1 250 ? 17.698 8.003 -7.925 1.00 82.88 250 LEU A N 1
ATOM 1795 C CA . LEU A 1 250 ? 17.193 7.101 -8.960 1.00 82.88 250 LEU A CA 1
ATOM 1796 C C . LEU A 1 250 ? 17.495 5.634 -8.625 1.00 82.88 250 LEU A C 1
ATOM 1798 O O . LEU A 1 250 ? 16.604 4.793 -8.743 1.00 82.88 250 LEU A O 1
ATOM 1802 N N . LEU A 1 251 ? 18.706 5.326 -8.144 1.00 92.12 251 LEU A N 1
ATOM 1803 C CA . LEU A 1 251 ? 19.061 3.974 -7.702 1.00 92.12 251 LEU A CA 1
ATOM 1804 C C . LEU A 1 251 ? 18.124 3.480 -6.596 1.00 92.12 251 LEU A C 1
ATOM 1806 O O . LEU A 1 251 ? 17.603 2.372 -6.714 1.00 92.12 251 LEU A O 1
ATOM 1810 N N . TYR A 1 252 ? 17.865 4.293 -5.569 1.00 84.31 252 TYR A N 1
ATOM 1811 C CA . TYR A 1 252 ? 16.970 3.907 -4.473 1.00 84.31 252 TYR A CA 1
ATOM 1812 C C . TYR A 1 252 ? 15.511 3.754 -4.890 1.00 84.31 252 TYR A C 1
ATOM 1814 O O . TYR A 1 252 ? 14.782 2.973 -4.284 1.00 84.31 252 TYR A O 1
ATOM 1822 N N . ARG A 1 253 ? 15.076 4.493 -5.911 1.00 73.88 253 ARG A N 1
ATOM 1823 C CA . ARG A 1 253 ? 13.698 4.436 -6.398 1.00 73.88 253 ARG A CA 1
ATOM 1824 C C . ARG A 1 253 ? 13.448 3.266 -7.343 1.00 73.88 253 ARG A C 1
ATOM 1826 O O . ARG A 1 253 ? 12.344 2.734 -7.354 1.00 73.88 253 ARG A O 1
ATOM 1833 N N . GLU A 1 254 ? 14.432 2.902 -8.161 1.00 79.44 254 GLU A N 1
ATOM 1834 C CA . GLU A 1 254 ? 14.200 2.019 -9.313 1.00 79.44 254 GLU A CA 1
ATOM 1835 C C . GLU A 1 254 ? 14.943 0.687 -9.235 1.00 79.44 254 GLU A C 1
ATOM 1837 O O . GLU A 1 254 ? 14.494 -0.284 -9.838 1.00 79.44 254 GLU A O 1
ATOM 1842 N N . ALA A 1 255 ? 16.066 0.614 -8.515 1.00 90.75 255 ALA A N 1
ATOM 1843 C CA . ALA A 1 255 ? 16.979 -0.523 -8.627 1.00 90.75 255 ALA A CA 1
ATOM 1844 C C . ALA A 1 255 ? 17.328 -1.186 -7.288 1.00 90.75 255 ALA A C 1
ATOM 1846 O O . ALA A 1 255 ? 17.417 -2.410 -7.214 1.00 90.75 255 ALA A O 1
ATOM 1847 N N . VAL A 1 256 ? 17.510 -0.399 -6.229 1.00 95.06 256 VAL A N 1
ATOM 1848 C CA . VAL A 1 256 ? 17.925 -0.851 -4.896 1.00 95.06 256 VAL A CA 1
ATOM 1849 C C . VAL A 1 256 ? 16.925 -0.309 -3.886 1.00 95.06 256 VAL A C 1
ATOM 1851 O O . VAL A 1 256 ? 17.187 0.702 -3.251 1.00 95.06 256 VAL A O 1
ATOM 1854 N N . ILE A 1 257 ? 15.764 -0.951 -3.752 1.00 86.69 257 ILE A N 1
ATOM 1855 C CA . ILE A 1 257 ? 14.720 -0.488 -2.828 1.00 86.69 257 ILE A CA 1
ATOM 1856 C C . ILE A 1 257 ? 15.115 -0.909 -1.410 1.00 86.69 257 ILE A C 1
ATOM 1858 O O . ILE A 1 257 ? 15.057 -2.113 -1.116 1.00 86.69 257 ILE A O 1
ATOM 1862 N N . PRO A 1 258 ? 15.524 0.022 -0.526 1.00 84.06 258 PRO A N 1
ATOM 1863 C CA . PRO A 1 258 ? 15.951 -0.334 0.817 1.00 84.06 258 PRO A CA 1
ATOM 1864 C C . PRO A 1 258 ? 14.793 -0.973 1.574 1.00 84.06 258 PRO A C 1
ATOM 1866 O O . PRO A 1 258 ? 13.653 -0.517 1.497 1.00 84.06 258 PRO A O 1
ATOM 1869 N N . ARG A 1 259 ? 15.090 -2.052 2.290 1.00 80.31 259 ARG A N 1
ATOM 1870 C CA . ARG A 1 259 ? 14.168 -2.680 3.240 1.00 80.31 259 ARG A CA 1
ATOM 1871 C C . ARG A 1 259 ? 14.613 -2.453 4.673 1.00 80.31 259 ARG A C 1
ATOM 1873 O O . ARG A 1 259 ? 13.767 -2.303 5.535 1.00 80.31 259 ARG A O 1
ATOM 1880 N N . GLN A 1 260 ? 15.922 -2.408 4.894 1.00 74.81 260 GLN A N 1
ATOM 1881 C CA . GLN A 1 260 ? 16.528 -2.233 6.206 1.00 74.81 260 GLN A CA 1
ATOM 1882 C C . GLN A 1 260 ? 17.919 -1.625 6.037 1.00 74.81 260 GLN A C 1
ATOM 1884 O O . GLN A 1 260 ? 18.632 -1.962 5.090 1.00 74.81 260 GLN A O 1
ATOM 1889 N N . ILE A 1 261 ? 18.309 -0.735 6.950 1.00 83.88 261 ILE A N 1
ATOM 1890 C CA . ILE A 1 261 ? 19.671 -0.196 7.023 1.00 83.88 261 ILE A CA 1
ATOM 1891 C C . ILE A 1 261 ? 20.468 -1.055 8.004 1.00 83.88 261 ILE A C 1
ATOM 1893 O O . ILE A 1 261 ? 20.118 -1.164 9.172 1.00 83.88 261 ILE A O 1
ATOM 1897 N N . GLU A 1 262 ? 21.545 -1.657 7.518 1.00 88.06 262 GLU A N 1
ATOM 1898 C CA . GLU A 1 262 ? 22.385 -2.597 8.268 1.00 88.06 262 GLU A CA 1
ATOM 1899 C C . GLU A 1 262 ? 23.560 -1.890 8.940 1.00 88.06 262 GLU A C 1
ATOM 1901 O O . GLU A 1 262 ? 23.968 -2.237 10.046 1.00 88.06 262 GLU A O 1
ATOM 1906 N N . ALA A 1 263 ? 24.125 -0.887 8.264 1.00 85.38 263 ALA A N 1
ATOM 1907 C CA . ALA A 1 263 ? 25.237 -0.115 8.794 1.00 85.38 263 ALA A CA 1
ATOM 1908 C C . ALA A 1 263 ? 25.351 1.250 8.122 1.00 85.38 263 ALA A C 1
ATOM 1910 O O . ALA A 1 263 ? 25.128 1.390 6.919 1.00 85.38 263 ALA A O 1
ATOM 1911 N N . GLU A 1 264 ? 25.826 2.233 8.881 1.00 87.88 264 GLU A N 1
ATOM 1912 C CA . GLU A 1 264 ? 26.278 3.516 8.358 1.00 87.88 264 GLU A CA 1
ATOM 1913 C C . GLU A 1 264 ? 27.635 3.879 8.946 1.00 87.88 264 GLU A C 1
ATOM 1915 O O . GLU A 1 264 ? 27.896 3.667 10.130 1.00 87.88 264 GLU A O 1
ATOM 1920 N N . ARG A 1 265 ? 28.528 4.413 8.112 1.00 91.62 265 ARG A N 1
ATOM 1921 C CA . ARG A 1 265 ? 29.869 4.811 8.546 1.00 91.62 265 ARG A CA 1
ATOM 1922 C C . ARG A 1 265 ? 30.452 5.903 7.667 1.00 91.62 265 ARG A C 1
ATOM 1924 O O . ARG A 1 265 ? 30.255 5.904 6.450 1.00 91.62 265 ARG A O 1
ATOM 1931 N N . ASP A 1 266 ? 31.237 6.780 8.278 1.00 93.75 266 ASP A N 1
ATOM 1932 C CA . ASP A 1 266 ? 32.108 7.688 7.541 1.00 93.75 266 ASP A CA 1
ATOM 1933 C C . ASP A 1 266 ? 33.225 6.887 6.863 1.00 93.75 266 ASP A C 1
ATOM 1935 O O . ASP A 1 266 ? 33.806 5.964 7.443 1.00 93.75 266 ASP A O 1
ATOM 1939 N N . VAL A 1 267 ? 33.519 7.221 5.609 1.00 94.94 267 VAL A N 1
ATOM 1940 C CA . VAL A 1 267 ? 34.550 6.551 4.810 1.00 94.94 267 VAL A CA 1
ATOM 1941 C C . VAL A 1 267 ? 35.368 7.565 4.028 1.00 94.94 267 VAL A C 1
ATOM 1943 O O . VAL A 1 267 ? 34.877 8.620 3.643 1.00 94.94 267 VAL A O 1
ATOM 1946 N N . THR A 1 268 ? 36.610 7.210 3.717 1.00 94.38 268 THR A N 1
ATOM 1947 C CA . THR A 1 268 ? 37.369 7.880 2.658 1.00 94.38 268 THR A CA 1
ATOM 1948 C C . THR A 1 268 ? 37.255 7.044 1.392 1.00 94.38 268 THR A C 1
ATOM 1950 O O . THR A 1 268 ? 37.540 5.845 1.414 1.00 94.38 268 THR A O 1
ATOM 1953 N N . LEU A 1 269 ? 36.849 7.660 0.286 1.00 96.44 269 LEU A N 1
ATOM 1954 C CA . LEU A 1 269 ? 36.712 7.009 -1.016 1.00 96.44 269 LEU A CA 1
ATOM 1955 C C . LEU A 1 269 ? 37.368 7.890 -2.081 1.00 96.44 269 LEU A C 1
ATOM 1957 O O . LEU A 1 269 ? 37.110 9.087 -2.137 1.00 96.44 269 LEU A O 1
ATOM 1961 N N . ALA A 1 270 ? 38.266 7.322 -2.893 1.00 95.12 270 ALA A N 1
ATOM 1962 C CA . ALA A 1 270 ? 39.077 8.073 -3.860 1.00 95.12 270 ALA A CA 1
ATOM 1963 C C . ALA A 1 270 ? 39.840 9.284 -3.273 1.00 95.12 270 ALA A C 1
ATOM 1965 O O . ALA A 1 270 ? 40.083 10.273 -3.966 1.00 95.12 270 ALA A O 1
ATOM 1966 N N . GLY A 1 271 ? 40.222 9.214 -1.992 1.00 93.31 271 GLY A N 1
ATOM 1967 C CA . GLY A 1 271 ? 40.886 10.311 -1.276 1.00 93.31 271 GLY A CA 1
ATOM 1968 C C . GLY A 1 271 ? 39.958 11.456 -0.854 1.00 93.31 271 GLY A C 1
ATOM 1969 O O . GLY A 1 271 ? 40.448 12.465 -0.355 1.00 93.31 271 GLY A O 1
ATOM 1970 N N . LEU A 1 272 ? 38.644 11.307 -1.036 1.00 94.19 272 LEU A N 1
ATOM 1971 C CA . LEU A 1 272 ? 37.623 12.272 -0.638 1.00 94.19 272 LEU A CA 1
ATOM 1972 C C . LEU A 1 272 ? 36.871 11.756 0.602 1.00 94.19 272 LEU A C 1
ATOM 1974 O O . LEU A 1 272 ? 36.651 10.544 0.713 1.00 94.19 272 LEU A O 1
ATOM 1978 N N . PRO A 1 273 ? 36.481 12.637 1.541 1.00 93.25 273 PRO A N 1
ATOM 1979 C CA . PRO A 1 273 ? 35.617 12.260 2.651 1.00 93.25 273 PRO A CA 1
ATOM 1980 C C . PRO A 1 273 ? 34.215 11.925 2.134 1.00 93.25 273 PRO A C 1
ATOM 1982 O O . PRO A 1 273 ? 33.708 12.550 1.200 1.00 93.25 273 PRO A O 1
ATOM 1985 N N . GLY A 1 274 ? 33.587 10.931 2.743 1.00 95.19 274 GLY A N 1
ATOM 1986 C CA . GLY A 1 274 ? 32.317 10.401 2.291 1.00 95.19 274 GLY A CA 1
ATOM 1987 C C . GLY A 1 274 ? 31.592 9.598 3.358 1.00 95.19 274 GLY A C 1
ATOM 1988 O O . GLY A 1 274 ? 32.038 9.485 4.498 1.00 95.19 274 GLY A O 1
ATOM 1989 N N . ARG A 1 275 ? 30.468 9.013 2.957 1.00 94.69 275 ARG A N 1
ATOM 1990 C CA . ARG A 1 275 ? 29.621 8.165 3.798 1.00 94.69 275 ARG A CA 1
ATOM 1991 C C . ARG A 1 275 ? 29.325 6.868 3.067 1.00 94.69 275 ARG A C 1
ATOM 1993 O O . ARG A 1 275 ? 29.174 6.855 1.846 1.00 94.69 275 ARG A O 1
ATOM 2000 N N . SER A 1 276 ? 29.267 5.782 3.822 1.00 96.62 276 SER A N 1
ATOM 2001 C CA . SER A 1 276 ? 28.840 4.476 3.349 1.00 96.62 276 SER A CA 1
ATOM 2002 C C . SER A 1 276 ? 27.610 4.039 4.119 1.00 96.62 276 SER A C 1
ATOM 2004 O O . SER A 1 276 ? 27.647 4.022 5.348 1.00 96.62 276 SER A O 1
ATOM 2006 N N . THR A 1 277 ? 26.581 3.624 3.394 1.00 93.69 277 THR A N 1
ATOM 2007 C CA . THR A 1 277 ? 25.357 3.039 3.940 1.00 93.69 277 THR A CA 1
ATOM 2008 C C . THR A 1 277 ? 25.211 1.641 3.353 1.00 93.69 277 THR A C 1
ATOM 2010 O O . THR A 1 277 ? 25.254 1.463 2.137 1.00 93.69 277 THR A O 1
ATOM 2013 N N . THR A 1 278 ? 25.093 0.638 4.212 1.00 96.00 278 THR A N 1
ATOM 2014 C CA . THR A 1 278 ? 24.780 -0.737 3.828 1.00 96.00 278 THR A CA 1
ATOM 2015 C C . THR A 1 278 ? 23.320 -0.984 4.142 1.00 96.00 278 THR A C 1
ATOM 2017 O O . THR A 1 278 ? 22.880 -0.739 5.261 1.00 96.00 27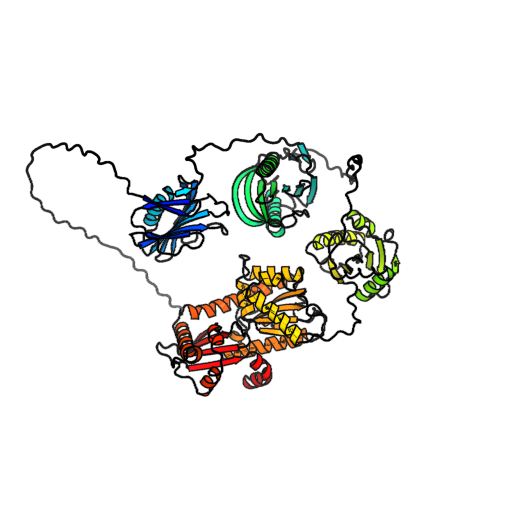8 THR A O 1
ATOM 2020 N N . VAL A 1 279 ? 22.578 -1.459 3.151 1.00 90.88 279 VAL A N 1
ATOM 2021 C CA . VAL A 1 279 ? 21.161 -1.780 3.263 1.00 90.88 279 VAL A CA 1
ATOM 2022 C C . VAL A 1 279 ? 20.917 -3.206 2.813 1.00 90.88 279 VAL A C 1
ATOM 2024 O O . VAL A 1 279 ? 21.503 -3.680 1.840 1.00 90.88 279 VAL A O 1
ATOM 2027 N N . LEU A 1 280 ? 20.003 -3.885 3.480 1.00 92.75 280 LEU A N 1
ATOM 2028 C CA . LEU A 1 280 ? 19.321 -5.013 2.886 1.00 92.75 280 LEU A CA 1
ATOM 2029 C C . LEU A 1 280 ? 18.226 -4.453 1.972 1.00 92.75 280 LEU A C 1
ATOM 2031 O O . LEU A 1 280 ? 17.400 -3.648 2.402 1.00 92.75 280 LEU A O 1
ATOM 2035 N N . ALA A 1 281 ? 18.222 -4.851 0.704 1.00 90.31 281 ALA A N 1
ATOM 2036 C CA . ALA A 1 281 ? 17.355 -4.268 -0.312 1.00 90.31 281 ALA A CA 1
ATOM 2037 C C . ALA A 1 281 ? 16.629 -5.324 -1.144 1.00 90.31 281 ALA A C 1
ATOM 2039 O O . ALA A 1 281 ? 17.117 -6.443 -1.345 1.00 90.31 281 ALA A O 1
ATOM 2040 N N . ARG A 1 282 ? 15.472 -4.921 -1.683 1.00 89.44 282 ARG A N 1
ATOM 2041 C CA . ARG A 1 282 ? 14.893 -5.575 -2.855 1.00 89.44 282 ARG A CA 1
ATOM 2042 C C . ARG A 1 282 ? 15.576 -5.018 -4.100 1.00 89.44 282 ARG A C 1
ATOM 2044 O O . ARG A 1 282 ? 15.678 -3.803 -4.263 1.00 89.44 282 ARG A O 1
ATOM 2051 N N . LEU A 1 283 ? 16.036 -5.913 -4.955 1.00 93.06 283 LEU A N 1
ATOM 2052 C CA . LEU A 1 283 ? 16.848 -5.607 -6.116 1.00 93.06 283 LEU A CA 1
ATOM 2053 C C . LEU A 1 283 ? 16.037 -5.787 -7.394 1.00 93.06 283 LEU A C 1
ATOM 2055 O O . LEU A 1 283 ? 15.403 -6.820 -7.603 1.00 93.06 283 LEU A O 1
ATOM 2059 N N . TYR A 1 284 ? 16.111 -4.780 -8.253 1.00 91.81 284 TYR A N 1
ATOM 2060 C CA . TYR A 1 284 ? 15.688 -4.836 -9.648 1.00 91.81 284 TYR A CA 1
ATOM 2061 C C . TYR A 1 284 ? 16.921 -4.700 -10.549 1.00 91.81 284 TYR A C 1
ATOM 2063 O O . TYR A 1 284 ? 18.059 -4.717 -10.073 1.00 91.81 284 TYR A O 1
ATOM 2071 N N . SER A 1 285 ? 16.732 -4.591 -11.868 1.00 88.75 285 SER A N 1
ATOM 2072 C CA . SER A 1 285 ? 17.875 -4.443 -12.772 1.00 88.75 285 SER A CA 1
ATOM 2073 C C . SER A 1 285 ? 18.619 -3.130 -12.494 1.00 88.75 285 SER A C 1
ATOM 2075 O O . SER A 1 285 ? 18.017 -2.056 -12.522 1.00 88.75 285 SER A O 1
ATOM 2077 N N . ILE A 1 286 ? 19.931 -3.199 -12.281 1.00 90.81 286 ILE A N 1
ATOM 2078 C CA . ILE A 1 286 ? 20.787 -2.036 -12.024 1.00 90.81 286 ILE A CA 1
ATOM 2079 C C . ILE A 1 286 ? 21.525 -1.706 -13.320 1.00 90.81 286 ILE A C 1
ATOM 2081 O O . ILE A 1 286 ? 22.406 -2.446 -13.757 1.00 90.81 286 ILE A O 1
ATOM 2085 N N . GLY A 1 287 ? 21.140 -0.611 -13.980 1.00 80.88 287 GLY A N 1
ATOM 2086 C CA . GLY A 1 287 ? 21.707 -0.247 -15.284 1.00 80.88 287 GLY A CA 1
ATOM 2087 C C . GLY A 1 287 ? 21.493 -1.326 -16.357 1.00 80.88 287 GLY A C 1
ATOM 2088 O O . GLY A 1 287 ? 22.370 -1.544 -17.190 1.00 80.88 287 GLY A O 1
ATOM 2089 N N . GLY A 1 288 ? 20.363 -2.041 -16.299 1.00 79.12 288 GLY A N 1
ATOM 2090 C CA . GLY A 1 288 ? 20.033 -3.153 -17.198 1.00 79.12 288 GLY A CA 1
ATOM 2091 C C . GLY A 1 288 ? 20.697 -4.492 -16.846 1.00 79.12 288 GLY A C 1
ATOM 2092 O O . GLY A 1 288 ? 20.435 -5.488 -17.518 1.00 79.12 288 GLY A O 1
ATOM 2093 N N . LEU A 1 289 ? 21.527 -4.549 -15.800 1.00 84.81 289 LEU A N 1
ATOM 2094 C CA . LEU A 1 289 ? 22.118 -5.790 -15.297 1.00 84.81 289 LEU A CA 1
ATOM 2095 C C . LEU A 1 289 ? 21.204 -6.391 -14.227 1.00 84.81 289 LEU A C 1
ATOM 2097 O O . LEU A 1 289 ? 20.861 -5.720 -13.256 1.00 84.81 289 LEU A O 1
ATOM 2101 N N . SER A 1 290 ? 20.799 -7.647 -14.410 1.00 86.38 290 SER A N 1
ATOM 2102 C CA . SER A 1 290 ? 19.957 -8.370 -13.450 1.00 86.38 290 SER A CA 1
ATOM 2103 C C . SER A 1 290 ? 20.795 -9.359 -12.649 1.00 86.38 290 SER A C 1
ATOM 2105 O O . SER A 1 290 ? 21.656 -10.037 -13.209 1.00 86.38 290 SER A O 1
ATOM 2107 N N . LEU A 1 291 ? 20.523 -9.440 -11.351 1.00 92.81 291 LEU A N 1
ATOM 2108 C CA . LEU A 1 291 ? 21.110 -10.427 -10.449 1.00 92.81 291 LEU A CA 1
ATOM 2109 C C . LEU A 1 291 ? 20.164 -11.636 -10.333 1.00 92.81 291 LEU A C 1
ATOM 2111 O O . LEU A 1 291 ? 18.954 -11.477 -10.500 1.00 92.81 291 LEU A O 1
ATOM 2115 N N . PRO A 1 292 ? 20.670 -12.846 -10.041 1.00 90.62 292 PRO A N 1
ATOM 2116 C CA . PRO A 1 292 ? 19.859 -14.061 -9.937 1.00 90.62 292 PRO A CA 1
ATOM 2117 C C . PRO A 1 292 ? 19.033 -14.132 -8.639 1.00 90.62 292 PRO A C 1
ATOM 2119 O O . PRO A 1 292 ? 18.455 -15.173 -8.335 1.00 90.62 292 PRO A O 1
ATOM 2122 N N . TYR A 1 293 ? 18.993 -13.050 -7.860 1.00 88.12 293 TYR A N 1
ATOM 2123 C CA . TYR A 1 293 ? 18.270 -12.936 -6.601 1.00 88.12 293 TYR A CA 1
ATOM 2124 C C . TYR A 1 293 ? 17.571 -11.574 -6.505 1.00 88.12 293 TYR A C 1
ATOM 2126 O O . TYR A 1 293 ? 18.130 -10.543 -6.877 1.00 88.12 293 TYR A O 1
ATOM 2134 N N . GLU A 1 294 ? 16.350 -11.570 -5.964 1.00 86.69 294 GLU A N 1
ATOM 2135 C CA . GLU A 1 294 ? 15.554 -10.349 -5.750 1.00 86.69 294 GLU A CA 1
ATOM 2136 C C . GLU A 1 294 ? 15.867 -9.652 -4.420 1.00 86.69 294 GLU A C 1
ATOM 2138 O O . GLU A 1 294 ? 15.457 -8.514 -4.213 1.00 86.69 294 GLU A O 1
ATOM 2143 N N . ARG A 1 295 ? 16.568 -10.318 -3.498 1.00 92.25 295 ARG A N 1
ATOM 2144 C CA . ARG A 1 295 ? 16.977 -9.770 -2.198 1.00 92.25 295 ARG A CA 1
ATOM 2145 C C . ARG A 1 295 ? 18.492 -9.807 -2.102 1.00 92.25 295 ARG A C 1
ATOM 2147 O O . ARG A 1 295 ? 19.091 -10.857 -2.315 1.00 92.25 295 ARG A O 1
ATOM 2154 N N . GLY A 1 296 ? 19.108 -8.684 -1.757 1.00 95.12 296 GLY A N 1
ATOM 2155 C CA . GLY A 1 296 ? 20.552 -8.625 -1.568 1.00 95.12 296 GLY A CA 1
ATOM 2156 C C . GLY A 1 296 ? 20.988 -7.525 -0.622 1.00 95.12 296 GLY A C 1
ATOM 2157 O O . GLY A 1 296 ? 20.230 -6.610 -0.307 1.00 95.12 296 GLY A O 1
ATOM 2158 N N . LEU A 1 297 ? 22.224 -7.650 -0.159 1.00 97.25 297 LEU A N 1
ATOM 2159 C CA . LEU A 1 297 ? 22.900 -6.628 0.616 1.00 97.25 297 LEU A CA 1
ATOM 2160 C C . LEU A 1 297 ? 23.536 -5.640 -0.364 1.00 97.25 297 LEU A C 1
ATOM 2162 O O . LEU A 1 297 ? 24.351 -6.036 -1.200 1.00 97.25 297 LEU A O 1
ATOM 2166 N N . ALA A 1 298 ? 23.148 -4.374 -0.279 1.00 97.88 298 ALA A N 1
ATOM 2167 C CA . ALA A 1 298 ? 23.665 -3.292 -1.096 1.00 97.88 298 ALA A CA 1
ATOM 2168 C C . ALA A 1 298 ? 24.435 -2.292 -0.224 1.00 97.88 298 ALA A C 1
ATOM 2170 O O . ALA A 1 298 ? 23.872 -1.680 0.676 1.00 97.88 298 ALA A O 1
ATOM 2171 N N . THR A 1 299 ? 25.724 -2.099 -0.495 1.00 98.25 299 THR A N 1
ATOM 2172 C CA . THR A 1 299 ? 26.545 -1.062 0.141 1.00 98.25 299 THR A CA 1
ATOM 2173 C C . THR A 1 299 ? 26.757 0.088 -0.831 1.00 98.25 299 THR A C 1
ATOM 2175 O O . THR A 1 299 ? 27.376 -0.090 -1.879 1.00 98.25 299 THR A O 1
ATOM 2178 N N . LEU A 1 300 ? 26.264 1.271 -0.472 1.00 98.19 300 LEU A N 1
ATOM 2179 C CA . LEU A 1 300 ? 26.425 2.513 -1.214 1.00 98.19 300 LEU A CA 1
ATOM 2180 C C . LEU A 1 300 ? 27.444 3.387 -0.492 1.00 98.19 300 LEU A C 1
ATOM 2182 O O . LEU A 1 300 ? 27.191 3.880 0.602 1.00 98.19 300 LEU A O 1
ATOM 2186 N N . SER A 1 301 ? 28.615 3.573 -1.094 1.00 98.19 301 SER A N 1
ATOM 2187 C CA . SER A 1 301 ? 29.646 4.496 -0.619 1.00 98.19 301 SER A CA 1
ATOM 2188 C C . SER A 1 301 ? 29.727 5.701 -1.537 1.00 98.19 301 SER A C 1
ATOM 2190 O O . SER A 1 301 ? 30.093 5.546 -2.699 1.00 98.19 301 SER A O 1
ATOM 2192 N N . ARG A 1 302 ? 29.455 6.899 -1.023 1.00 97.69 302 ARG A N 1
ATOM 2193 C CA . ARG A 1 302 ? 29.558 8.154 -1.779 1.00 97.69 302 ARG A CA 1
ATOM 2194 C C . ARG A 1 302 ? 30.585 9.092 -1.160 1.00 97.69 302 ARG A C 1
ATOM 2196 O O . ARG A 1 302 ? 30.642 9.219 0.060 1.00 97.69 302 ARG A O 1
ATOM 2203 N N . ALA A 1 303 ? 31.366 9.767 -1.992 1.00 97.75 303 ALA A N 1
ATOM 2204 C CA . ALA A 1 303 ? 32.293 10.823 -1.594 1.00 97.75 303 ALA A CA 1
ATOM 2205 C C . ALA A 1 303 ? 32.412 11.852 -2.719 1.00 97.75 303 ALA A C 1
ATOM 2207 O O . ALA A 1 303 ? 32.342 11.489 -3.891 1.00 97.75 303 ALA A O 1
ATOM 2208 N N . GLY A 1 304 ? 32.596 13.128 -2.400 1.00 95.44 304 GLY A N 1
ATOM 2209 C CA . GLY A 1 304 ? 32.643 14.151 -3.440 1.00 95.44 304 GLY A CA 1
ATOM 2210 C C . GLY A 1 304 ? 32.683 15.578 -2.928 1.00 95.44 304 GLY A C 1
ATOM 2211 O O . GLY A 1 304 ? 32.423 15.840 -1.756 1.00 95.44 304 GLY A O 1
ATOM 2212 N N . ASP A 1 305 ? 32.983 16.481 -3.849 1.00 94.12 305 ASP A N 1
ATOM 2213 C CA . ASP A 1 305 ? 32.909 17.930 -3.715 1.00 94.12 305 ASP A CA 1
ATOM 2214 C C . ASP A 1 305 ? 32.177 18.529 -4.936 1.00 94.12 305 ASP A C 1
ATOM 2216 O O . ASP A 1 305 ? 31.513 17.815 -5.694 1.00 94.12 305 ASP A O 1
ATOM 2220 N N . ALA A 1 306 ? 32.250 19.852 -5.102 1.00 95.25 306 ALA A N 1
ATOM 2221 C CA . ALA A 1 306 ? 31.576 20.544 -6.194 1.00 95.25 306 ALA A CA 1
ATOM 2222 C C . ALA A 1 306 ? 32.138 20.176 -7.581 1.00 95.25 306 ALA A C 1
ATOM 2224 O O . ALA A 1 306 ? 31.395 20.187 -8.561 1.00 95.25 306 ALA A O 1
ATOM 2225 N N . ASP A 1 307 ? 33.418 19.816 -7.675 1.00 94.75 307 ASP A N 1
ATOM 2226 C CA . ASP A 1 307 ? 34.100 19.587 -8.950 1.00 94.75 307 ASP A CA 1
ATOM 2227 C C . ASP A 1 307 ? 34.048 18.113 -9.361 1.00 94.75 307 ASP A C 1
ATOM 2229 O O . ASP A 1 307 ? 33.999 17.781 -10.547 1.00 94.75 307 ASP A O 1
ATOM 2233 N N . ARG A 1 308 ? 34.031 17.197 -8.388 1.00 94.25 308 ARG A N 1
ATOM 2234 C CA . ARG A 1 308 ? 33.978 15.757 -8.650 1.00 94.25 308 ARG A CA 1
ATOM 2235 C C . ARG A 1 308 ? 33.329 14.991 -7.510 1.00 94.25 308 ARG A C 1
ATOM 2237 O O . ARG A 1 308 ? 33.627 15.199 -6.337 1.00 94.25 308 ARG A O 1
ATOM 2244 N N . ALA A 1 309 ? 32.511 14.012 -7.865 1.00 97.31 309 ALA A N 1
ATOM 2245 C CA . ALA A 1 309 ? 31.922 13.099 -6.899 1.00 97.31 309 ALA A CA 1
ATOM 2246 C C . ALA A 1 309 ? 31.945 11.663 -7.431 1.00 97.31 309 ALA A C 1
ATOM 2248 O O . ALA A 1 309 ? 31.893 11.428 -8.638 1.00 97.31 309 ALA A O 1
ATOM 2249 N N . VAL A 1 310 ? 32.057 10.698 -6.526 1.00 98.12 310 VAL A N 1
ATOM 2250 C CA . VAL A 1 310 ? 32.082 9.268 -6.819 1.00 98.12 310 VAL A CA 1
ATOM 2251 C C . VAL A 1 310 ? 31.114 8.521 -5.911 1.00 98.12 310 VAL A C 1
ATOM 2253 O O . VAL A 1 310 ? 31.064 8.760 -4.704 1.00 98.12 310 VAL A O 1
ATOM 2256 N N . LEU A 1 311 ? 30.365 7.591 -6.496 1.00 98.31 311 LEU A N 1
ATOM 2257 C CA . LEU A 1 311 ? 29.547 6.610 -5.792 1.00 98.31 311 LEU A CA 1
ATOM 2258 C C . LEU A 1 311 ? 30.014 5.211 -6.182 1.00 98.31 311 LEU A C 1
ATOM 2260 O O . LEU A 1 311 ? 30.226 4.931 -7.358 1.00 98.31 311 LEU A O 1
ATOM 2264 N N . VAL A 1 312 ? 30.161 4.331 -5.197 1.00 98.38 312 VAL A N 1
ATOM 2265 C CA . VAL A 1 312 ? 30.399 2.900 -5.381 1.00 98.38 312 VAL A CA 1
ATOM 2266 C C . VAL A 1 312 ? 29.231 2.149 -4.760 1.00 98.38 312 VAL A C 1
ATOM 2268 O O . VAL A 1 312 ? 29.050 2.186 -3.546 1.00 98.38 312 VAL A O 1
ATOM 2271 N N . LEU A 1 313 ? 28.460 1.470 -5.601 1.00 98.19 313 LEU A N 1
ATOM 2272 C CA . LEU A 1 313 ? 27.415 0.531 -5.224 1.00 98.19 313 LEU A CA 1
ATOM 2273 C C . LEU A 1 313 ? 27.989 -0.885 -5.305 1.00 98.19 313 LEU A C 1
ATOM 2275 O O . LEU A 1 313 ? 28.437 -1.309 -6.367 1.00 98.19 313 LEU A O 1
ATOM 2279 N N . GLN A 1 314 ? 27.966 -1.621 -4.202 1.00 98.44 314 GLN A N 1
ATOM 2280 C CA . GLN A 1 314 ? 28.303 -3.043 -4.150 1.00 98.44 314 GLN A CA 1
ATOM 2281 C C . GLN A 1 314 ? 27.040 -3.813 -3.802 1.00 98.44 314 GLN A C 1
ATOM 2283 O O . GLN A 1 314 ? 26.385 -3.460 -2.830 1.00 98.44 314 GLN A O 1
ATOM 2288 N N . VAL A 1 315 ? 26.709 -4.859 -4.547 1.00 97.94 315 VAL A N 1
ATOM 2289 C CA . VAL A 1 315 ? 25.532 -5.693 -4.293 1.00 97.94 315 VAL A CA 1
ATOM 2290 C C . VAL A 1 315 ? 25.944 -7.154 -4.281 1.00 97.94 315 VAL A C 1
ATOM 2292 O O . VAL A 1 315 ? 26.664 -7.589 -5.176 1.00 97.94 315 VAL A O 1
ATOM 2295 N N . HIS A 1 316 ? 25.483 -7.918 -3.297 1.00 97.94 316 HIS A N 1
ATOM 2296 C CA . HIS A 1 316 ? 25.677 -9.368 -3.224 1.00 97.94 316 HIS A CA 1
ATOM 2297 C C . HIS A 1 316 ? 24.503 -10.046 -2.505 1.00 97.94 316 HIS A C 1
ATOM 2299 O O . HIS A 1 316 ? 23.699 -9.383 -1.848 1.00 97.94 316 HIS A O 1
ATOM 2305 N N . HIS A 1 317 ? 24.392 -11.371 -2.612 1.00 96.50 317 HIS A N 1
ATOM 2306 C CA . HIS A 1 317 ? 23.420 -12.133 -1.820 1.00 96.50 317 HIS A CA 1
ATOM 2307 C C . HIS A 1 317 ? 23.712 -11.982 -0.308 1.00 96.50 317 HIS A C 1
ATOM 2309 O O . HIS A 1 317 ? 24.891 -11.940 0.055 1.00 96.50 317 HIS A O 1
ATOM 2315 N N . PRO A 1 318 ? 22.713 -11.929 0.598 1.00 91.69 318 PRO A N 1
ATOM 2316 C CA . PRO A 1 318 ? 22.963 -11.727 2.034 1.00 91.69 318 PRO A CA 1
ATOM 2317 C C . PRO A 1 318 ? 23.836 -12.826 2.657 1.00 91.69 318 PRO A C 1
ATOM 2319 O O . PRO A 1 318 ? 24.633 -12.561 3.546 1.00 91.69 318 PRO A O 1
ATOM 2322 N N . GLU A 1 319 ? 23.754 -14.044 2.119 1.00 88.75 319 GLU A N 1
ATOM 2323 C CA . GLU A 1 319 ? 24.548 -15.206 2.548 1.00 88.75 319 GLU A CA 1
ATOM 2324 C C . GLU A 1 319 ? 25.902 -15.328 1.821 1.00 88.75 319 GLU A C 1
ATOM 2326 O O . GLU A 1 319 ? 26.516 -16.396 1.795 1.00 88.75 319 GLU A O 1
ATOM 2331 N N . ALA A 1 320 ? 26.370 -14.262 1.166 1.00 89.81 320 ALA A N 1
ATOM 2332 C CA . ALA A 1 320 ? 27.666 -14.273 0.501 1.00 89.81 320 ALA A CA 1
ATOM 2333 C C . ALA A 1 320 ? 28.787 -14.633 1.487 1.00 89.81 320 ALA A C 1
ATOM 2335 O O . ALA A 1 320 ? 28.913 -14.057 2.567 1.00 89.81 320 ALA A O 1
ATOM 2336 N N . GLY A 1 321 ? 29.653 -15.566 1.089 1.00 86.38 321 GLY A N 1
ATOM 2337 C CA . GLY A 1 321 ? 30.794 -15.958 1.908 1.00 86.38 321 GLY A CA 1
ATOM 2338 C C . GLY A 1 321 ? 31.759 -14.793 2.158 1.00 86.38 321 GLY A C 1
ATOM 2339 O O . GLY A 1 321 ? 31.947 -13.922 1.306 1.00 86.38 321 GLY A O 1
ATOM 2340 N N . ALA A 1 322 ? 32.451 -14.826 3.301 1.00 80.88 322 ALA A N 1
ATOM 2341 C CA . ALA A 1 322 ? 33.374 -13.771 3.738 1.00 80.88 322 ALA A CA 1
ATOM 2342 C C . ALA A 1 322 ? 34.446 -13.393 2.695 1.00 80.88 322 ALA A C 1
ATOM 2344 O O . ALA A 1 322 ? 34.888 -12.247 2.650 1.00 80.88 322 ALA A O 1
ATOM 2345 N N . TYR A 1 323 ? 34.845 -14.334 1.830 1.00 88.88 323 TYR A N 1
ATOM 2346 C CA . TYR A 1 323 ? 35.769 -14.068 0.726 1.00 88.88 323 TYR A CA 1
ATOM 2347 C C . TYR A 1 323 ? 35.211 -13.055 -0.283 1.00 88.88 323 TYR A C 1
ATOM 2349 O O . TYR A 1 323 ? 35.909 -12.109 -0.641 1.00 88.88 323 TYR A O 1
ATOM 2357 N N . LEU A 1 324 ? 33.959 -13.229 -0.722 1.00 90.62 324 LEU A N 1
ATOM 2358 C CA . LEU A 1 324 ? 33.324 -12.329 -1.685 1.00 90.62 324 LEU A CA 1
ATOM 2359 C C . LEU A 1 324 ? 33.147 -10.936 -1.075 1.00 90.62 324 LEU A C 1
ATOM 2361 O O . LEU A 1 324 ? 33.485 -9.943 -1.711 1.00 90.62 324 LEU A O 1
ATOM 2365 N N . VAL A 1 325 ? 32.717 -10.865 0.186 1.00 93.38 325 VAL A N 1
ATOM 2366 C CA . VAL A 1 325 ? 32.588 -9.597 0.923 1.00 93.38 325 VAL A CA 1
ATOM 2367 C C . VAL A 1 325 ? 33.936 -8.872 1.020 1.00 93.38 325 VAL A C 1
ATOM 2369 O O . VAL A 1 325 ? 34.026 -7.683 0.710 1.00 93.38 325 VAL A O 1
ATOM 2372 N N . ALA A 1 326 ? 35.010 -9.585 1.373 1.00 89.62 326 ALA A N 1
ATOM 2373 C CA . ALA A 1 326 ? 36.357 -9.017 1.432 1.00 89.62 326 ALA A CA 1
ATOM 2374 C C . ALA A 1 326 ? 36.868 -8.563 0.053 1.00 89.62 326 ALA A C 1
ATOM 2376 O O . ALA A 1 326 ? 37.507 -7.514 -0.052 1.00 89.62 326 ALA A O 1
ATOM 2377 N N . LEU A 1 327 ? 36.571 -9.318 -1.010 1.00 92.44 327 LEU A N 1
ATOM 2378 C CA . LEU A 1 327 ? 36.922 -8.957 -2.383 1.00 92.44 327 LEU A CA 1
ATOM 2379 C C . LEU A 1 327 ? 36.209 -7.674 -2.823 1.00 92.44 327 LEU A C 1
ATOM 2381 O O . LEU A 1 327 ? 36.857 -6.768 -3.347 1.00 92.44 327 LEU A O 1
ATOM 2385 N N . LEU A 1 328 ? 34.897 -7.582 -2.587 1.00 96.31 328 LEU A N 1
ATOM 2386 C CA . LEU A 1 328 ? 34.104 -6.395 -2.895 1.00 96.31 328 LEU A CA 1
ATOM 2387 C C . LEU A 1 328 ? 34.682 -5.174 -2.180 1.00 96.31 328 LEU A C 1
ATOM 2389 O O . LEU A 1 328 ? 34.934 -4.151 -2.821 1.00 96.31 328 LEU A O 1
ATOM 2393 N N . GLU A 1 329 ? 34.937 -5.282 -0.876 1.00 95.44 329 GLU A N 1
ATOM 2394 C CA . GLU A 1 329 ? 35.545 -4.217 -0.076 1.00 95.44 329 GLU A CA 1
ATOM 2395 C C . GLU A 1 329 ? 36.926 -3.809 -0.618 1.00 95.44 329 GLU A C 1
ATOM 2397 O O . GLU A 1 329 ? 37.211 -2.617 -0.737 1.00 95.44 329 GLU A O 1
ATOM 2402 N N . GLY A 1 330 ? 37.750 -4.771 -1.042 1.00 94.12 330 GLY A N 1
ATOM 2403 C CA . GLY A 1 330 ? 39.026 -4.503 -1.706 1.00 94.12 330 GLY A CA 1
ATOM 2404 C C . GLY A 1 330 ? 38.872 -3.726 -3.020 1.00 94.12 330 GLY A C 1
ATOM 2405 O O . GLY A 1 330 ? 39.629 -2.786 -3.268 1.00 94.12 330 GLY A O 1
ATOM 2406 N N . VAL A 1 331 ? 37.863 -4.052 -3.838 1.00 96.25 331 VAL A N 1
ATOM 2407 C CA . VAL A 1 331 ? 37.535 -3.288 -5.057 1.00 96.25 331 VAL A CA 1
ATOM 2408 C C . VAL A 1 331 ? 37.138 -1.856 -4.699 1.00 96.25 331 VAL A C 1
ATOM 2410 O O . VAL A 1 331 ? 37.684 -0.919 -5.278 1.00 96.25 331 VAL A O 1
ATOM 2413 N N . ARG A 1 332 ? 36.263 -1.657 -3.706 1.00 96.75 332 ARG A N 1
ATOM 2414 C CA . ARG A 1 332 ? 35.850 -0.321 -3.240 1.00 96.75 332 ARG A CA 1
ATOM 2415 C C . ARG A 1 332 ? 37.036 0.515 -2.761 1.00 96.75 332 ARG A C 1
ATOM 2417 O O . ARG A 1 332 ? 37.154 1.676 -3.140 1.00 96.75 332 ARG A O 1
ATOM 2424 N N . GLN A 1 333 ? 37.935 -0.074 -1.975 1.00 95.75 333 GLN A N 1
ATOM 2425 C CA . GLN A 1 333 ? 39.135 0.603 -1.470 1.00 95.75 333 GLN A CA 1
ATOM 2426 C C . GLN A 1 333 ? 40.148 0.941 -2.574 1.00 95.75 333 GLN A C 1
ATOM 2428 O O . GLN A 1 333 ? 40.912 1.893 -2.431 1.00 95.75 333 GLN A O 1
ATOM 2433 N N . SER A 1 334 ? 40.148 0.195 -3.681 1.00 96.38 334 SER A N 1
ATOM 2434 C CA . SER A 1 334 ? 41.030 0.454 -4.825 1.00 96.38 334 SER A CA 1
ATOM 2435 C C . SER A 1 334 ? 40.582 1.621 -5.716 1.00 96.38 334 SER A C 1
ATOM 2437 O O . SER A 1 334 ? 41.338 2.030 -6.600 1.00 96.38 334 SER A O 1
ATOM 2439 N N . VAL A 1 335 ? 39.363 2.140 -5.516 1.00 97.31 335 VAL A N 1
ATOM 2440 C CA . VAL A 1 335 ? 38.807 3.238 -6.314 1.00 97.31 335 VAL A CA 1
ATOM 2441 C C . VAL A 1 335 ? 39.599 4.520 -6.066 1.00 97.31 335 VAL A C 1
ATOM 2443 O O . VAL A 1 335 ? 39.647 5.043 -4.952 1.00 97.31 335 VAL A O 1
ATOM 2446 N N . ALA A 1 336 ? 40.188 5.052 -7.134 1.00 96.62 336 ALA A N 1
ATOM 2447 C CA . ALA A 1 336 ? 40.952 6.288 -7.144 1.00 96.62 336 ALA A CA 1
ATOM 2448 C C . ALA A 1 336 ? 40.525 7.180 -8.315 1.00 96.62 336 ALA A C 1
ATOM 2450 O O . ALA A 1 336 ? 40.221 6.699 -9.404 1.00 96.62 336 ALA A O 1
ATOM 2451 N N . LEU A 1 337 ? 40.540 8.495 -8.104 1.00 94.88 337 LEU A N 1
ATOM 2452 C CA . LEU A 1 337 ? 40.320 9.487 -9.155 1.00 94.88 337 LEU A CA 1
ATOM 2453 C C . LEU A 1 337 ? 41.642 10.183 -9.457 1.00 94.88 337 LEU A C 1
ATOM 2455 O O . LEU A 1 337 ? 42.301 10.692 -8.546 1.00 94.88 337 LEU A O 1
ATOM 2459 N N . ALA A 1 338 ? 42.024 10.233 -10.733 1.00 91.00 338 ALA A N 1
ATOM 2460 C CA . ALA A 1 338 ? 43.171 11.017 -11.158 1.00 91.00 338 ALA A CA 1
ATOM 2461 C C . ALA A 1 338 ? 43.002 12.479 -10.695 1.00 91.00 338 ALA A C 1
ATOM 2463 O O . ALA A 1 338 ? 41.888 13.014 -10.746 1.00 91.00 338 ALA A O 1
ATOM 2464 N N . PRO A 1 339 ? 44.075 13.140 -10.219 1.00 83.44 339 PRO A N 1
ATOM 2465 C CA . PRO A 1 339 ? 44.026 14.575 -9.981 1.00 83.44 339 PRO A CA 1
ATOM 2466 C C . PRO A 1 339 ? 43.633 15.256 -11.290 1.00 83.44 339 PRO A C 1
ATOM 2468 O O . PRO A 1 339 ? 44.163 14.902 -12.351 1.00 83.44 339 PRO A O 1
ATOM 2471 N N . GLU A 1 340 ? 42.680 16.188 -11.224 1.00 72.31 340 GLU A N 1
ATOM 2472 C CA . GLU A 1 340 ? 42.291 16.954 -12.399 1.00 72.31 340 GLU A CA 1
ATOM 2473 C C . GLU A 1 340 ? 43.546 17.579 -12.995 1.00 72.31 340 GLU A C 1
ATOM 2475 O O . GLU A 1 340 ? 44.250 18.371 -12.363 1.00 72.31 340 GLU A O 1
ATOM 2480 N N . ARG A 1 341 ? 43.846 17.213 -14.239 1.00 69.25 341 ARG A N 1
ATOM 2481 C CA . ARG A 1 341 ? 44.748 18.029 -15.032 1.00 69.25 341 ARG A CA 1
ATOM 2482 C C . ARG A 1 341 ? 43.946 19.271 -15.351 1.00 69.25 341 ARG A C 1
ATOM 2484 O O . ARG A 1 341 ? 43.189 19.236 -16.316 1.00 69.25 341 ARG A O 1
ATOM 2491 N N . HIS A 1 342 ? 44.082 20.322 -14.540 1.00 56.25 342 HIS A N 1
ATOM 2492 C CA . HIS A 1 342 ? 43.598 21.644 -14.911 1.00 56.25 342 HIS A CA 1
ATOM 2493 C C . HIS A 1 342 ? 44.039 21.886 -16.355 1.00 56.25 342 HIS A C 1
ATOM 2495 O O . HIS A 1 342 ? 45.235 21.992 -16.638 1.00 56.25 342 HIS A O 1
ATOM 2501 N N . HIS A 1 343 ? 43.076 21.854 -17.277 1.00 49.47 343 HIS A N 1
ATOM 2502 C CA . HIS A 1 343 ? 43.263 22.191 -18.680 1.00 49.47 343 HIS A CA 1
ATOM 2503 C C . HIS A 1 343 ? 43.474 23.705 -18.757 1.00 49.47 343 HIS A C 1
ATOM 2505 O O . HIS A 1 343 ? 42.636 24.451 -19.246 1.00 49.47 343 HIS A O 1
ATOM 2511 N N . ALA A 1 344 ? 44.595 24.171 -18.213 1.00 46.59 344 ALA A N 1
ATOM 2512 C CA . ALA A 1 344 ? 45.167 25.439 -18.598 1.00 46.59 344 ALA A CA 1
ATOM 2513 C C . ALA A 1 344 ? 45.774 25.221 -19.994 1.00 46.59 344 ALA A C 1
ATOM 2515 O O . ALA A 1 344 ? 46.670 24.396 -20.161 1.00 46.59 344 ALA A O 1
ATOM 2516 N N . ASP A 1 345 ? 45.232 25.922 -20.987 1.00 46.47 345 ASP A N 1
ATOM 2517 C CA . ASP A 1 345 ? 45.776 26.080 -22.342 1.00 46.47 345 ASP A CA 1
ATOM 2518 C C . ASP A 1 345 ? 45.716 24.877 -23.308 1.00 46.47 345 ASP A C 1
ATOM 2520 O O . ASP A 1 345 ? 46.713 24.523 -23.939 1.00 46.47 345 ASP A O 1
ATOM 2524 N N . SER A 1 346 ? 44.531 24.301 -23.547 1.00 36.03 346 SER A N 1
ATOM 2525 C CA . SER A 1 346 ? 44.262 23.675 -24.858 1.00 36.03 346 SER A CA 1
ATOM 2526 C C . SER A 1 346 ? 43.344 24.575 -25.689 1.00 36.03 346 SER A C 1
ATOM 2528 O O . SER A 1 346 ? 42.198 24.770 -25.291 1.00 36.03 346 SER A O 1
ATOM 2530 N N . PRO A 1 347 ? 43.817 25.154 -26.813 1.00 46.22 347 PRO A N 1
ATOM 2531 C CA . PRO A 1 347 ? 42.958 25.919 -27.706 1.00 46.22 347 PRO A CA 1
ATOM 2532 C C . PRO A 1 347 ? 41.909 24.995 -28.331 1.00 46.22 347 PRO A C 1
ATOM 2534 O O . PRO A 1 347 ? 42.241 23.896 -28.777 1.00 46.22 347 PRO A O 1
ATOM 2537 N N . ASP A 1 348 ? 40.659 25.461 -28.367 1.00 43.22 348 ASP A N 1
ATOM 2538 C CA . ASP A 1 348 ? 39.524 24.792 -29.004 1.00 43.22 348 ASP A CA 1
ATOM 2539 C C . ASP A 1 348 ? 39.868 24.359 -30.437 1.00 43.22 348 ASP A C 1
ATOM 2541 O O . ASP A 1 348 ? 39.881 25.162 -31.375 1.00 43.22 348 ASP A O 1
ATOM 2545 N N . VAL A 1 349 ? 40.127 23.064 -30.617 1.00 37.19 349 VAL A N 1
ATOM 2546 C CA . VAL A 1 349 ? 40.126 22.413 -31.927 1.00 37.19 349 VAL A CA 1
ATOM 2547 C C . VAL A 1 349 ? 38.882 21.526 -31.987 1.00 37.19 349 VAL A C 1
ATOM 2549 O O . VAL A 1 349 ? 38.740 20.629 -31.150 1.00 37.19 349 VAL A O 1
ATOM 2552 N N . PRO A 1 350 ? 37.976 21.721 -32.964 1.00 35.78 350 PRO A N 1
ATOM 2553 C CA . PRO A 1 350 ? 36.829 20.841 -33.132 1.00 35.78 350 PRO A CA 1
ATOM 2554 C C . PRO A 1 350 ? 37.332 19.432 -33.463 1.00 35.78 350 PRO A C 1
ATOM 2556 O O . PRO A 1 350 ? 37.953 19.198 -34.500 1.00 35.78 350 PRO A O 1
ATOM 2559 N N . THR A 1 351 ? 37.095 18.494 -32.548 1.00 36.09 351 THR A N 1
ATOM 2560 C CA . THR A 1 351 ? 37.491 17.093 -32.717 1.00 36.09 351 THR A CA 1
ATOM 2561 C C . THR A 1 351 ? 36.500 16.410 -33.668 1.00 36.09 351 THR A C 1
ATOM 2563 O O . THR A 1 351 ? 35.300 16.420 -33.388 1.00 36.09 351 THR A O 1
ATOM 2566 N N . PRO A 1 352 ? 36.943 15.818 -34.794 1.00 32.59 352 PRO A N 1
ATOM 2567 C CA . PRO A 1 352 ? 36.068 15.022 -35.644 1.00 32.59 352 PRO A CA 1
ATOM 2568 C C . PRO A 1 352 ? 35.674 13.729 -34.921 1.00 32.59 352 PRO A C 1
ATOM 2570 O O . PRO A 1 352 ? 36.483 13.129 -34.214 1.00 32.59 352 PRO A O 1
ATOM 2573 N N . MET A 1 353 ? 34.426 13.300 -35.122 1.00 31.70 353 MET A N 1
ATOM 2574 C CA . MET A 1 353 ? 33.878 12.059 -34.575 1.00 31.70 353 MET A CA 1
ATOM 2575 C C . MET A 1 353 ? 34.812 10.867 -34.835 1.00 31.70 353 MET A C 1
ATOM 2577 O O . MET A 1 353 ? 35.012 10.450 -35.977 1.00 31.70 353 MET A O 1
ATOM 2581 N N . ALA A 1 354 ? 35.369 10.310 -33.761 1.00 32.12 354 ALA A N 1
ATOM 2582 C CA . ALA A 1 354 ? 36.162 9.093 -33.803 1.00 32.12 354 ALA A CA 1
ATOM 2583 C C . ALA A 1 354 ? 35.243 7.868 -33.945 1.00 32.12 354 ALA A C 1
ATOM 2585 O O . ALA A 1 354 ? 34.331 7.660 -33.146 1.00 32.12 354 ALA A O 1
ATOM 2586 N N . GLN A 1 355 ? 35.502 7.048 -34.965 1.00 32.06 355 GLN A N 1
ATOM 2587 C CA . GLN A 1 355 ? 34.888 5.733 -35.146 1.00 32.06 355 GLN A CA 1
ATOM 2588 C C . GLN A 1 355 ? 35.334 4.773 -34.029 1.00 32.06 355 GLN A C 1
ATOM 2590 O O . GLN A 1 355 ? 36.531 4.595 -33.792 1.00 32.06 355 GLN A O 1
ATOM 2595 N N . LEU A 1 356 ? 34.371 4.124 -33.372 1.00 30.72 356 LEU A N 1
ATOM 2596 C CA . LEU A 1 356 ? 34.598 3.056 -32.396 1.00 30.72 356 LEU A CA 1
ATOM 2597 C C . LEU A 1 356 ? 35.003 1.751 -33.104 1.00 30.72 356 LEU A C 1
ATOM 2599 O O . LEU A 1 356 ? 34.336 1.298 -34.033 1.00 30.72 356 LEU A O 1
ATOM 2603 N N . ARG A 1 357 ? 36.088 1.121 -32.638 1.00 30.33 357 ARG A N 1
ATOM 2604 C CA . ARG A 1 357 ? 36.447 -0.266 -32.980 1.00 30.33 357 ARG A CA 1
ATOM 2605 C C . ARG A 1 357 ? 35.670 -1.238 -32.076 1.00 30.33 357 ARG A C 1
ATOM 2607 O O . ARG A 1 357 ? 35.603 -0.983 -30.875 1.00 30.33 357 ARG A O 1
ATOM 2614 N N . PRO A 1 358 ? 35.155 -2.360 -32.606 1.00 32.34 358 PRO A N 1
ATOM 2615 C CA . PRO A 1 358 ? 34.508 -3.392 -31.799 1.00 32.34 358 PRO A CA 1
ATOM 2616 C C . PRO A 1 358 ? 35.512 -4.139 -30.893 1.00 32.34 358 PRO A C 1
ATOM 2618 O O . PRO A 1 358 ? 36.714 -4.153 -31.186 1.00 32.34 358 PRO A O 1
ATOM 2621 N N . PRO A 1 359 ? 35.035 -4.773 -29.802 1.00 34.88 359 PRO A N 1
ATOM 2622 C CA . PRO A 1 359 ? 35.866 -5.561 -28.893 1.00 34.88 359 PRO A CA 1
ATOM 2623 C C . PRO A 1 359 ? 36.503 -6.761 -29.609 1.00 34.88 359 PRO A C 1
ATOM 2625 O O . PRO A 1 359 ? 35.861 -7.445 -30.407 1.00 34.88 359 PRO A O 1
ATOM 2628 N N . GLN A 1 360 ? 37.782 -7.024 -29.320 1.00 34.03 360 GLN A N 1
ATOM 2629 C CA . GLN A 1 360 ? 38.469 -8.230 -29.785 1.00 34.03 360 GLN A CA 1
ATOM 2630 C C . GLN A 1 360 ? 37.837 -9.471 -29.145 1.00 34.03 360 GLN A C 1
ATOM 2632 O O . GLN A 1 360 ? 37.746 -9.566 -27.922 1.00 34.03 360 GLN A O 1
ATOM 2637 N N . ALA A 1 361 ? 37.431 -10.424 -29.986 1.00 32.31 361 ALA A N 1
ATOM 2638 C CA . ALA A 1 361 ? 36.976 -11.736 -29.548 1.00 32.31 361 ALA A CA 1
ATOM 2639 C C . ALA A 1 361 ? 38.115 -12.506 -28.845 1.00 32.31 361 ALA A C 1
ATOM 2641 O O . ALA A 1 361 ? 39.267 -12.421 -29.288 1.00 32.31 361 ALA A O 1
ATOM 2642 N N . PRO A 1 362 ? 37.819 -13.272 -27.780 1.00 38.22 362 PRO A N 1
ATOM 2643 C CA . PRO A 1 362 ? 38.798 -14.150 -27.151 1.00 38.22 362 PRO A CA 1
ATOM 2644 C C . PRO A 1 362 ? 39.232 -15.279 -28.110 1.00 38.22 362 PRO A C 1
ATOM 2646 O O . PRO A 1 362 ? 38.456 -15.682 -28.983 1.00 38.22 362 PRO A O 1
ATOM 2649 N N . PRO A 1 363 ? 40.466 -15.802 -27.974 1.00 42.00 363 PRO A N 1
ATOM 2650 C CA . PRO A 1 363 ? 40.946 -16.909 -28.795 1.00 42.00 363 PRO A CA 1
ATOM 2651 C C . PRO A 1 363 ? 40.114 -18.185 -28.556 1.00 42.00 363 PRO A C 1
ATOM 2653 O O . PRO A 1 363 ? 39.661 -18.419 -27.433 1.00 42.00 363 PRO A O 1
ATOM 2656 N N . PRO A 1 364 ? 39.917 -19.032 -29.584 1.00 35.00 364 PRO A N 1
ATOM 2657 C CA . PRO A 1 364 ? 39.114 -20.243 -29.458 1.00 35.00 364 PRO A CA 1
ATOM 2658 C C . PRO A 1 364 ? 39.791 -21.260 -28.530 1.00 35.00 364 PRO A C 1
ATOM 2660 O O . PRO A 1 364 ? 40.933 -21.664 -28.757 1.00 35.00 364 PRO A O 1
ATOM 2663 N N . MET A 1 365 ? 39.067 -21.702 -27.498 1.00 37.12 365 MET A N 1
ATOM 2664 C CA . MET A 1 365 ? 39.441 -22.867 -26.697 1.00 37.12 365 MET A CA 1
ATOM 2665 C C . MET A 1 365 ? 39.319 -24.146 -27.533 1.00 37.12 365 MET A C 1
ATOM 2667 O O . MET A 1 365 ? 38.312 -24.379 -28.202 1.00 37.12 365 MET A O 1
ATOM 2671 N N . ALA A 1 366 ? 40.357 -24.980 -27.475 1.00 36.38 366 ALA A N 1
ATOM 2672 C CA . ALA A 1 366 ? 40.390 -26.294 -28.099 1.00 36.38 366 ALA A CA 1
ATOM 2673 C C . ALA A 1 366 ? 39.336 -27.231 -27.485 1.00 36.38 366 ALA A C 1
ATOM 2675 O O . ALA A 1 366 ? 39.170 -27.291 -26.266 1.00 36.38 366 ALA A O 1
ATOM 2676 N N . ALA A 1 367 ? 38.640 -27.970 -28.349 1.00 34.31 367 ALA A N 1
ATOM 2677 C CA . ALA A 1 367 ? 37.616 -28.934 -27.974 1.00 34.31 367 ALA A CA 1
ATOM 2678 C C . ALA A 1 367 ? 38.210 -30.124 -27.198 1.00 34.31 367 ALA A C 1
ATOM 2680 O O . ALA A 1 367 ? 39.139 -30.783 -27.666 1.00 34.31 367 ALA A O 1
ATOM 2681 N N . VAL A 1 368 ? 37.625 -30.420 -26.038 1.00 41.72 368 VAL A N 1
ATOM 2682 C CA . VAL A 1 368 ? 37.808 -31.681 -25.308 1.00 41.72 368 VAL A CA 1
ATOM 2683 C C . VAL A 1 368 ? 36.745 -32.670 -25.811 1.00 41.72 368 VAL A C 1
ATOM 2685 O O . VAL A 1 368 ? 35.569 -32.303 -25.842 1.00 41.72 368 VAL A O 1
ATOM 2688 N N . PRO A 1 369 ? 37.104 -33.897 -26.230 1.00 38.75 369 PRO A N 1
ATOM 2689 C CA . PRO A 1 369 ? 36.123 -34.897 -26.641 1.00 38.75 369 PRO A CA 1
ATOM 2690 C C . PRO A 1 369 ? 35.374 -35.437 -25.415 1.00 38.75 369 PRO A C 1
ATOM 2692 O O . PRO A 1 369 ? 35.994 -35.901 -24.460 1.00 38.75 369 PRO A O 1
ATOM 2695 N N . ALA A 1 370 ? 34.043 -35.365 -25.444 1.00 39.25 370 ALA A N 1
ATOM 2696 C CA . ALA A 1 370 ? 33.170 -35.957 -24.436 1.00 39.25 370 ALA A CA 1
ATOM 2697 C C . ALA A 1 370 ? 32.784 -37.389 -24.842 1.00 39.25 370 ALA A C 1
ATOM 2699 O O . ALA A 1 370 ? 32.310 -37.612 -25.958 1.00 39.25 370 ALA A O 1
ATOM 2700 N N . ASP A 1 371 ? 32.970 -38.340 -23.926 1.00 43.12 371 ASP A N 1
ATOM 2701 C CA . ASP A 1 371 ? 32.450 -39.704 -24.045 1.00 43.12 371 ASP A CA 1
ATOM 2702 C C . ASP A 1 371 ? 30.913 -39.729 -23.900 1.00 43.12 371 ASP A C 1
ATOM 2704 O O . ASP A 1 371 ? 30.344 -38.937 -23.139 1.00 43.12 371 ASP A O 1
ATOM 2708 N N . PRO A 1 372 ? 30.211 -40.639 -24.602 1.00 44.50 372 PRO A N 1
ATOM 2709 C CA . PRO A 1 372 ? 28.755 -40.726 -24.556 1.00 44.50 372 PRO A CA 1
ATOM 2710 C C . PRO A 1 372 ? 28.254 -41.385 -23.253 1.00 44.50 372 PRO A C 1
ATOM 2712 O O . PRO A 1 372 ? 28.809 -42.402 -22.825 1.00 44.50 372 PRO A O 1
ATOM 2715 N N . PRO A 1 373 ? 27.171 -40.876 -22.635 1.00 43.19 373 PRO A N 1
ATOM 2716 C CA . PRO A 1 373 ? 26.578 -41.493 -21.454 1.00 43.19 373 PRO A CA 1
ATOM 2717 C C . PRO A 1 373 ? 25.758 -42.749 -21.816 1.00 43.19 373 PRO A C 1
ATOM 2719 O O . PRO A 1 373 ? 25.209 -42.841 -22.919 1.00 43.19 373 PRO A O 1
ATOM 2722 N N . PRO A 1 374 ? 25.640 -43.725 -20.895 1.00 39.56 374 PRO A N 1
ATOM 2723 C CA . PRO A 1 374 ? 24.908 -44.960 -21.140 1.00 39.56 374 PRO A CA 1
ATOM 2724 C C . PRO A 1 374 ? 23.387 -44.751 -21.127 1.00 39.56 374 PRO A C 1
ATOM 2726 O O . PRO A 1 374 ? 22.843 -43.943 -20.374 1.00 39.56 374 PRO A O 1
ATOM 2729 N N . ALA A 1 375 ? 22.715 -45.533 -21.972 1.00 38.22 375 ALA A N 1
ATOM 2730 C CA . ALA A 1 375 ? 21.277 -45.528 -22.203 1.00 38.22 375 ALA A CA 1
ATOM 2731 C C . ALA A 1 375 ? 20.451 -45.781 -20.928 1.00 38.22 375 ALA A C 1
ATOM 2733 O O . ALA A 1 375 ? 20.708 -46.734 -20.191 1.00 38.22 375 ALA A O 1
ATOM 2734 N N . GLN A 1 376 ? 19.407 -44.972 -20.727 1.00 33.97 376 GLN A N 1
ATOM 2735 C CA . GLN A 1 376 ? 18.349 -45.225 -19.748 1.00 33.97 376 GLN A CA 1
ATOM 2736 C C . GLN A 1 376 ? 17.055 -45.664 -20.448 1.00 33.97 376 GLN A C 1
ATOM 2738 O O . GLN A 1 376 ? 16.626 -45.082 -21.445 1.00 33.97 376 GLN A O 1
ATOM 2743 N N . THR A 1 377 ? 16.460 -46.724 -19.907 1.00 32.94 377 THR A N 1
ATOM 2744 C CA . THR A 1 377 ? 15.232 -47.405 -20.347 1.00 32.94 377 THR A CA 1
ATOM 2745 C C . THR A 1 377 ? 13.980 -46.675 -19.815 1.00 32.94 377 THR A C 1
ATOM 2747 O O . THR A 1 377 ? 14.042 -46.120 -18.718 1.00 32.94 377 THR A O 1
ATOM 2750 N N . PRO A 1 378 ? 12.831 -46.667 -20.528 1.00 42.41 378 PRO A N 1
ATOM 2751 C CA . PRO A 1 378 ? 11.728 -45.750 -20.240 1.00 42.41 378 PRO A CA 1
ATOM 2752 C C . PRO A 1 378 ? 10.645 -46.363 -19.342 1.00 42.41 378 PRO A C 1
ATOM 2754 O O . PRO A 1 378 ? 10.178 -47.466 -19.611 1.00 42.41 378 PRO A O 1
ATOM 2757 N N . THR A 1 379 ? 10.150 -45.607 -18.353 1.00 33.78 379 THR A N 1
ATOM 2758 C CA . THR A 1 379 ? 8.773 -45.789 -17.850 1.00 33.78 379 THR A CA 1
ATOM 2759 C C . THR A 1 379 ? 8.244 -44.526 -17.165 1.00 33.78 379 THR A C 1
ATOM 2761 O O . THR A 1 379 ? 8.713 -44.182 -16.088 1.00 33.78 379 THR A O 1
ATOM 2764 N N . GLN A 1 380 ? 7.263 -43.861 -17.785 1.00 31.00 380 GLN A N 1
ATOM 2765 C CA . GLN A 1 380 ? 5.952 -43.483 -17.217 1.00 31.00 380 GLN A CA 1
ATOM 2766 C C . GLN A 1 380 ? 5.248 -42.490 -18.161 1.00 31.00 380 GLN A C 1
ATOM 2768 O O . GLN A 1 380 ? 5.724 -41.392 -18.429 1.00 31.00 380 GLN A O 1
ATOM 2773 N N . THR A 1 381 ? 4.109 -42.916 -18.705 1.00 35.12 381 THR A N 1
ATOM 2774 C CA . THR A 1 381 ? 3.234 -42.161 -19.611 1.00 35.12 381 THR A CA 1
ATOM 2775 C C . THR A 1 381 ? 2.398 -41.132 -18.849 1.00 35.12 381 THR A C 1
ATOM 2777 O O . THR A 1 381 ? 1.415 -41.495 -18.204 1.00 35.12 381 THR A O 1
ATOM 2780 N N . GLY A 1 382 ? 2.764 -39.855 -18.970 1.00 37.16 382 GLY A N 1
ATOM 2781 C CA . GLY A 1 382 ? 1.859 -38.715 -18.783 1.00 37.16 382 GLY A CA 1
ATOM 2782 C C . GLY A 1 382 ? 1.170 -38.327 -20.105 1.00 37.16 382 GLY A C 1
ATOM 2783 O O . GLY A 1 382 ? 1.622 -38.753 -21.172 1.00 37.16 382 GLY A O 1
ATOM 2784 N N . PRO A 1 383 ? 0.068 -37.553 -20.067 1.00 35.16 383 PRO A N 1
ATOM 2785 C CA . PRO A 1 383 ? -0.661 -37.141 -21.266 1.00 35.16 383 PRO A CA 1
ATOM 2786 C C . PRO A 1 383 ? 0.239 -36.318 -22.197 1.00 35.16 383 PRO A C 1
ATOM 2788 O O . PRO A 1 383 ? 1.004 -35.467 -21.746 1.00 35.16 383 PRO A O 1
ATOM 2791 N N . ALA A 1 384 ? 0.159 -36.603 -23.499 1.00 30.44 384 ALA A N 1
ATOM 2792 C CA . ALA A 1 384 ? 1.040 -36.031 -24.511 1.00 30.44 384 ALA A CA 1
ATOM 2793 C C . ALA A 1 384 ? 1.017 -34.485 -24.495 1.00 30.44 384 ALA A C 1
ATOM 2795 O O . ALA A 1 384 ? -0.072 -33.899 -24.465 1.00 30.44 384 ALA A O 1
ATOM 2796 N N . PRO A 1 385 ? 2.183 -33.811 -24.553 1.00 35.03 385 PRO A N 1
ATOM 2797 C CA . PRO A 1 385 ? 2.234 -32.368 -24.737 1.00 35.03 385 PRO A CA 1
ATOM 2798 C C . PRO A 1 385 ? 1.541 -31.999 -26.052 1.00 35.03 385 PRO A C 1
ATOM 2800 O O . PRO A 1 385 ? 1.757 -32.641 -27.083 1.00 35.03 385 PRO A O 1
ATOM 2803 N N . ARG A 1 386 ? 0.691 -30.965 -26.016 1.00 33.34 386 ARG A N 1
ATOM 2804 C CA . ARG A 1 386 ? 0.110 -30.382 -27.231 1.00 33.34 386 ARG A CA 1
ATOM 2805 C C . ARG A 1 386 ? 1.264 -29.970 -28.145 1.00 33.34 386 ARG A C 1
ATOM 2807 O O . ARG A 1 386 ? 2.132 -29.206 -27.732 1.00 33.34 386 ARG A O 1
ATOM 2814 N N . THR A 1 387 ? 1.277 -30.491 -29.368 1.00 32.69 387 THR A N 1
ATOM 2815 C CA . THR A 1 387 ? 2.198 -30.059 -30.423 1.00 32.69 387 THR A CA 1
ATOM 2816 C C . THR A 1 387 ? 2.117 -28.536 -30.563 1.00 32.69 387 THR A C 1
ATOM 2818 O O . THR A 1 387 ? 0.996 -28.024 -30.642 1.00 32.69 387 THR A O 1
ATOM 2821 N N . PRO A 1 388 ? 3.246 -27.803 -30.584 1.00 41.00 388 PRO A N 1
ATOM 2822 C CA . PRO A 1 388 ? 3.221 -26.366 -30.819 1.00 41.00 388 PRO A CA 1
ATOM 2823 C C . PRO A 1 388 ? 2.525 -26.095 -32.154 1.00 41.00 388 PRO A C 1
ATOM 2825 O O . PRO A 1 388 ? 2.874 -26.694 -33.174 1.00 41.00 388 PRO A O 1
ATOM 2828 N N . SER A 1 389 ? 1.502 -25.238 -32.133 1.00 52.31 389 SER A N 1
ATOM 2829 C CA . SER A 1 389 ? 0.844 -24.758 -33.347 1.00 52.31 389 SER A CA 1
ATOM 2830 C C . SER A 1 389 ? 1.906 -24.199 -34.291 1.00 52.31 389 SER A C 1
ATOM 2832 O O . SER A 1 389 ? 2.781 -23.450 -33.856 1.00 52.31 389 SER A O 1
ATOM 2834 N N . ALA A 1 390 ? 1.859 -24.589 -35.565 1.00 65.12 390 ALA A N 1
ATOM 2835 C CA . ALA A 1 390 ? 2.816 -24.126 -36.562 1.00 65.12 390 ALA A CA 1
ATOM 2836 C C . ALA A 1 390 ? 2.866 -22.590 -36.577 1.00 65.12 390 ALA A C 1
ATOM 2838 O O . ALA A 1 390 ? 1.820 -21.940 -36.629 1.00 65.12 390 ALA A O 1
ATOM 2839 N N . THR A 1 391 ? 4.072 -22.021 -36.527 1.00 66.06 391 THR A N 1
ATOM 2840 C CA . THR A 1 391 ? 4.269 -20.573 -36.636 1.00 66.06 391 THR A CA 1
ATOM 2841 C C . THR A 1 391 ? 3.627 -20.087 -37.938 1.00 66.06 391 THR A C 1
ATOM 2843 O O . THR A 1 391 ? 3.942 -20.640 -38.998 1.00 66.06 391 THR A O 1
ATOM 2846 N N . PRO A 1 392 ? 2.720 -19.095 -37.899 1.00 74.88 392 PRO A N 1
ATOM 2847 C CA . PRO A 1 392 ? 2.107 -18.572 -39.111 1.00 74.88 392 PRO A CA 1
ATOM 2848 C C . PRO A 1 392 ? 3.188 -18.031 -40.054 1.00 74.88 392 PRO A C 1
ATOM 2850 O O . PRO A 1 392 ? 4.143 -17.385 -39.622 1.00 74.88 392 PRO A O 1
ATOM 2853 N N . GLY A 1 393 ? 3.044 -18.306 -41.354 1.00 85.19 393 GLY A N 1
ATOM 2854 C CA . GLY A 1 393 ? 3.936 -17.751 -42.372 1.00 85.19 393 GLY A CA 1
ATOM 2855 C C . GLY A 1 393 ? 3.863 -16.221 -42.408 1.00 85.19 393 GLY A C 1
ATOM 2856 O O . GLY A 1 393 ? 2.845 -15.633 -42.038 1.00 85.19 393 GLY A O 1
ATOM 2857 N N . TRP A 1 394 ? 4.928 -15.569 -42.879 1.00 87.56 394 TRP A N 1
ATOM 2858 C CA . TRP A 1 394 ? 5.047 -14.105 -42.869 1.00 87.56 394 TRP A CA 1
ATOM 2859 C C . TRP A 1 394 ? 3.879 -13.375 -43.549 1.00 87.56 394 TRP A C 1
ATOM 2861 O O . TRP A 1 394 ? 3.421 -12.354 -43.049 1.00 87.56 394 TRP A O 1
ATOM 2871 N N . GLU A 1 395 ? 3.332 -13.921 -44.635 1.00 86.62 395 GLU A N 1
ATOM 2872 C CA . GLU A 1 395 ? 2.159 -13.347 -45.311 1.00 86.62 395 GLU A CA 1
ATOM 2873 C C . GLU A 1 395 ? 0.900 -13.361 -44.429 1.00 86.62 395 GLU A C 1
ATOM 2875 O O . GLU A 1 395 ? 0.143 -12.392 -44.415 1.00 86.62 395 GLU A O 1
ATOM 2880 N N . ALA A 1 396 ? 0.698 -14.423 -43.643 1.00 84.38 396 ALA A N 1
ATOM 2881 C CA . ALA A 1 396 ? -0.419 -14.515 -42.704 1.00 84.38 396 ALA A CA 1
ATOM 2882 C C . ALA A 1 396 ? -0.239 -13.541 -41.532 1.00 84.38 396 ALA A C 1
ATOM 2884 O O . ALA A 1 396 ? -1.199 -12.892 -41.119 1.00 84.38 396 ALA A O 1
ATOM 2885 N N . VAL A 1 397 ? 0.997 -13.393 -41.043 1.00 84.69 397 VAL A N 1
ATOM 2886 C CA . VAL A 1 397 ? 1.345 -12.379 -40.040 1.00 84.69 397 VAL A CA 1
ATOM 2887 C C . VAL A 1 397 ? 1.058 -10.981 -40.588 1.00 84.69 397 VAL A C 1
ATOM 2889 O O . VAL A 1 397 ? 0.359 -10.215 -39.937 1.00 84.69 397 VAL A O 1
ATOM 2892 N N . LEU A 1 398 ? 1.502 -10.659 -41.806 1.00 87.12 398 LEU A N 1
ATOM 2893 C CA . LEU A 1 398 ? 1.250 -9.357 -42.431 1.00 87.12 398 LEU A CA 1
ATOM 2894 C C . LEU A 1 398 ? -0.235 -9.054 -42.614 1.00 87.12 398 LEU A C 1
ATOM 2896 O O . LEU A 1 398 ? -0.655 -7.934 -42.333 1.00 87.12 398 LEU A O 1
ATOM 2900 N N . ALA A 1 399 ? -1.031 -10.033 -43.044 1.00 83.88 399 ALA A N 1
ATOM 2901 C CA . ALA A 1 399 ? -2.474 -9.865 -43.174 1.00 83.88 399 ALA A CA 1
ATOM 2902 C C . ALA A 1 399 ? -3.135 -9.573 -41.815 1.00 83.88 399 ALA A C 1
ATOM 2904 O O . ALA A 1 399 ? -3.968 -8.672 -41.714 1.00 83.88 399 ALA A O 1
ATOM 2905 N N . GLN A 1 400 ? -2.729 -10.287 -40.760 1.00 82.88 400 GLN A N 1
ATOM 2906 C CA . GLN A 1 400 ? -3.237 -10.059 -39.407 1.00 82.88 400 GLN A CA 1
ATOM 2907 C C . GLN A 1 400 ? -2.809 -8.696 -38.856 1.00 82.88 400 GLN A C 1
ATOM 2909 O O . GLN A 1 400 ? -3.649 -7.982 -38.316 1.00 82.88 400 GLN A O 1
ATOM 2914 N N . VAL A 1 401 ? -1.543 -8.296 -39.025 1.00 81.19 401 VAL A N 1
ATOM 2915 C CA . VAL A 1 401 ? -1.082 -6.971 -38.581 1.00 81.19 401 VAL A CA 1
ATOM 2916 C C . VAL A 1 401 ? -1.770 -5.857 -39.371 1.00 81.19 401 VAL A C 1
ATOM 2918 O O . VAL A 1 401 ? -2.192 -4.867 -38.782 1.00 81.19 401 VAL A O 1
ATOM 2921 N N . GLY A 1 402 ? -1.938 -6.020 -40.685 1.00 81.75 402 GLY A N 1
ATOM 2922 C CA . GLY A 1 402 ? -2.660 -5.065 -41.524 1.00 81.75 402 GLY A CA 1
ATOM 2923 C C . GLY A 1 402 ? -4.105 -4.871 -41.065 1.00 81.75 402 GLY A C 1
ATOM 2924 O O . GLY A 1 402 ? -4.547 -3.737 -40.886 1.00 81.75 402 GLY A O 1
ATOM 2925 N N . ALA A 1 403 ? -4.821 -5.963 -40.779 1.00 80.38 403 ALA A N 1
ATOM 2926 C CA . ALA A 1 403 ? -6.166 -5.899 -40.210 1.00 80.38 403 ALA A CA 1
ATOM 2927 C C . ALA A 1 403 ? -6.175 -5.209 -38.835 1.00 80.38 403 ALA A C 1
ATOM 2929 O O . ALA A 1 403 ? -6.987 -4.318 -38.592 1.00 80.38 403 ALA A O 1
ATOM 2930 N N . LEU A 1 404 ? -5.234 -5.578 -37.966 1.00 78.69 404 LEU A N 1
ATOM 2931 C CA . LEU A 1 404 ? -5.147 -5.090 -36.594 1.00 78.69 404 LEU A CA 1
ATOM 2932 C C . LEU A 1 404 ? -4.788 -3.595 -36.507 1.00 78.69 404 LEU A C 1
ATOM 2934 O O . LEU A 1 404 ? -5.259 -2.893 -35.616 1.00 78.69 404 LEU A O 1
ATOM 2938 N N . LEU A 1 405 ? -3.999 -3.087 -37.453 1.00 77.62 405 LEU A N 1
ATOM 2939 C CA . LEU A 1 405 ? -3.634 -1.670 -37.553 1.00 77.62 405 LEU A CA 1
ATOM 2940 C C . LEU A 1 405 ? -4.589 -0.856 -38.447 1.00 77.62 405 LEU A C 1
ATOM 2942 O O . LEU A 1 405 ? -4.353 0.332 -38.674 1.00 77.62 405 LEU A O 1
ATOM 2946 N N . GLY A 1 406 ? -5.639 -1.474 -39.001 1.00 80.62 406 GLY A N 1
ATOM 2947 C CA . GLY A 1 406 ? -6.552 -0.816 -39.943 1.00 80.62 406 GLY A CA 1
ATOM 2948 C C . GLY A 1 406 ? -5.873 -0.374 -41.250 1.00 80.62 406 GLY A C 1
ATOM 2949 O O . GLY A 1 406 ? -6.274 0.619 -41.859 1.00 80.62 406 GLY A O 1
ATOM 2950 N N . LYS A 1 407 ? -4.815 -1.073 -41.676 1.00 76.06 407 LYS A N 1
ATOM 2951 C CA . LYS A 1 407 ? -4.053 -0.817 -42.907 1.00 76.06 407 LYS A CA 1
ATOM 2952 C C . LYS A 1 407 ? -4.197 -2.012 -43.851 1.00 76.06 407 LYS A C 1
ATOM 2954 O O . LYS A 1 407 ? -3.493 -3.006 -43.715 1.00 76.06 407 LYS A O 1
ATOM 2959 N N . ALA A 1 408 ? -5.092 -1.899 -44.831 1.00 66.06 408 ALA A N 1
ATOM 2960 C CA . ALA A 1 408 ? -5.376 -2.987 -45.773 1.00 66.06 408 ALA A CA 1
ATOM 2961 C C . ALA A 1 408 ? -4.221 -3.295 -46.754 1.00 66.06 408 ALA A C 1
ATOM 2963 O O . ALA A 1 408 ? -4.184 -4.384 -47.319 1.00 66.06 408 ALA A O 1
ATOM 2964 N N . ASP A 1 409 ? -3.254 -2.381 -46.909 1.00 81.12 409 ASP A N 1
ATOM 2965 C CA . ASP A 1 409 ? -2.240 -2.431 -47.972 1.00 81.12 409 ASP A CA 1
ATOM 2966 C C . ASP A 1 409 ? -0.809 -2.608 -47.427 1.00 81.12 409 ASP A C 1
ATOM 2968 O O . ASP A 1 409 ? 0.087 -1.803 -47.696 1.00 81.12 409 ASP A O 1
ATOM 2972 N N . CYS A 1 410 ? -0.574 -3.643 -46.619 1.00 89.25 410 CYS A N 1
ATOM 2973 C CA . CYS A 1 410 ? 0.781 -4.011 -46.206 1.00 89.25 410 CYS A CA 1
ATOM 2974 C C . CYS A 1 410 ? 1.493 -4.794 -47.321 1.00 89.25 410 CYS A C 1
ATOM 2976 O O . CYS A 1 410 ? 1.125 -5.929 -47.620 1.00 89.25 410 CYS A O 1
ATOM 2978 N N . ALA A 1 411 ? 2.539 -4.216 -47.912 1.00 92.31 411 ALA A N 1
ATOM 2979 C CA . ALA A 1 411 ? 3.362 -4.875 -48.925 1.00 92.31 411 ALA A CA 1
ATOM 2980 C C . ALA A 1 411 ? 4.707 -5.332 -48.328 1.00 92.31 411 ALA A C 1
ATOM 2982 O O . ALA A 1 411 ? 5.373 -4.519 -47.677 1.00 92.31 411 ALA A O 1
ATOM 2983 N N . PRO A 1 412 ? 5.148 -6.586 -48.557 1.00 94.38 412 PRO A N 1
ATOM 2984 C CA . PRO A 1 412 ? 6.484 -7.032 -48.172 1.00 94.38 412 PRO A CA 1
ATOM 2985 C C . PRO A 1 412 ? 7.573 -6.116 -48.744 1.00 94.38 412 PRO A C 1
ATOM 2987 O O . PRO A 1 412 ? 7.481 -5.650 -49.879 1.00 94.38 412 PRO A O 1
ATOM 2990 N N . ALA A 1 413 ? 8.621 -5.878 -47.964 1.00 94.31 413 ALA A N 1
ATOM 2991 C CA . ALA A 1 413 ? 9.780 -5.090 -48.355 1.00 94.31 413 ALA A CA 1
ATOM 2992 C C . ALA A 1 413 ? 11.059 -5.774 -47.864 1.00 94.31 413 ALA A C 1
ATOM 2994 O O . ALA A 1 413 ? 11.058 -6.428 -46.821 1.00 94.31 413 ALA A O 1
ATOM 2995 N N . ASP A 1 414 ? 12.156 -5.604 -48.602 1.00 93.81 414 ASP A N 1
ATOM 2996 C CA . ASP A 1 414 ? 13.469 -6.026 -48.116 1.00 93.81 414 ASP A CA 1
ATOM 2997 C C . ASP A 1 414 ? 13.801 -5.227 -46.843 1.00 93.81 414 ASP A C 1
ATOM 2999 O O . ASP A 1 414 ? 13.846 -3.990 -46.916 1.00 93.81 414 ASP A O 1
ATOM 3003 N N . PRO A 1 415 ? 14.016 -5.881 -45.683 1.00 91.06 415 PRO A N 1
ATOM 3004 C CA . PRO A 1 415 ? 14.375 -5.179 -44.463 1.00 91.06 415 PRO A CA 1
ATOM 3005 C C . PRO A 1 415 ? 15.616 -4.307 -44.661 1.00 91.06 415 PRO A C 1
ATOM 3007 O O . PRO A 1 415 ? 15.627 -3.190 -44.162 1.00 91.06 415 PRO A O 1
ATOM 3010 N N . ALA A 1 416 ? 16.616 -4.708 -45.451 1.00 90.12 416 ALA A N 1
ATOM 3011 C CA . ALA A 1 416 ? 17.805 -3.879 -45.681 1.00 90.12 416 ALA A CA 1
ATOM 3012 C C . ALA A 1 416 ? 17.497 -2.539 -46.385 1.00 90.12 416 ALA A C 1
ATOM 3014 O O . ALA A 1 416 ? 18.257 -1.582 -46.253 1.00 90.12 416 ALA A O 1
ATOM 3015 N N . GLY A 1 417 ? 16.372 -2.449 -47.103 1.00 87.88 417 GLY A N 1
ATOM 3016 C CA . GLY A 1 417 ? 15.911 -1.243 -47.797 1.00 87.88 417 GLY A CA 1
ATOM 3017 C C . GLY A 1 417 ? 15.040 -0.301 -46.955 1.00 87.88 417 GLY A C 1
ATOM 3018 O O . GLY A 1 417 ? 14.524 0.691 -47.480 1.00 87.88 417 GLY A O 1
ATOM 3019 N N . LEU A 1 418 ? 14.822 -0.604 -45.675 1.00 89.75 418 LEU A N 1
ATOM 3020 C CA . LEU A 1 418 ? 14.055 0.229 -44.749 1.00 89.75 418 LEU A CA 1
ATOM 3021 C C . LEU A 1 418 ? 15.010 1.013 -43.824 1.00 89.75 418 LEU A C 1
ATOM 3023 O O . LEU A 1 418 ? 16.035 0.492 -43.392 1.00 89.75 418 LEU A O 1
ATOM 3027 N N . ALA A 1 419 ? 14.702 2.280 -43.527 1.00 85.62 419 ALA A N 1
ATOM 3028 C CA . ALA A 1 419 ? 15.674 3.204 -42.926 1.00 85.62 419 ALA A CA 1
ATOM 3029 C C . ALA A 1 419 ? 16.035 2.877 -41.463 1.00 85.62 419 ALA A C 1
ATOM 3031 O O . ALA A 1 419 ? 17.141 3.189 -41.027 1.00 85.62 419 ALA A O 1
ATOM 3032 N N . ALA A 1 420 ? 15.166 2.184 -40.722 1.00 85.25 420 ALA A N 1
ATOM 3033 C CA . ALA A 1 420 ? 15.422 1.804 -39.332 1.00 85.25 420 ALA A CA 1
ATOM 3034 C C . ALA A 1 420 ? 16.336 0.571 -39.160 1.00 85.25 420 ALA A C 1
ATOM 3036 O O . ALA A 1 420 ? 16.708 0.232 -38.037 1.00 85.25 420 ALA A O 1
ATOM 3037 N N . SER A 1 421 ? 16.715 -0.121 -40.237 1.00 85.50 421 SER A N 1
ATOM 3038 C CA . SER A 1 421 ? 17.340 -1.453 -40.151 1.00 85.50 421 SER A CA 1
ATOM 3039 C C . SER A 1 421 ? 18.740 -1.444 -39.559 1.00 85.50 421 SER A C 1
ATOM 3041 O O . SER A 1 421 ? 19.087 -2.349 -38.805 1.00 85.50 421 SER A O 1
ATOM 3043 N N . GLY A 1 422 ? 19.532 -0.411 -39.863 1.00 83.62 422 GLY A N 1
ATOM 3044 C CA . GLY A 1 422 ? 20.853 -0.229 -39.258 1.00 83.62 422 GLY A CA 1
ATOM 3045 C C . GLY A 1 422 ? 20.753 -0.001 -37.750 1.00 83.62 422 GLY A C 1
ATOM 3046 O O . GLY A 1 422 ? 21.428 -0.679 -36.983 1.00 83.62 422 GLY A O 1
ATOM 3047 N N . ALA A 1 423 ? 19.832 0.869 -37.328 1.00 80.81 423 ALA A N 1
ATOM 3048 C CA . ALA A 1 423 ? 19.592 1.148 -35.915 1.00 80.81 423 ALA A CA 1
ATOM 3049 C C . ALA A 1 423 ? 19.110 -0.103 -35.162 1.00 80.81 423 ALA A C 1
ATOM 3051 O O . ALA A 1 423 ? 19.629 -0.411 -34.094 1.00 80.81 423 ALA A O 1
ATOM 3052 N N . LEU A 1 424 ? 18.170 -0.867 -35.732 1.00 82.88 424 LEU A N 1
ATOM 3053 C CA . LEU A 1 424 ? 17.698 -2.121 -35.134 1.00 82.88 424 LEU A CA 1
ATOM 3054 C C . LEU A 1 424 ? 18.822 -3.164 -35.014 1.00 82.88 424 LEU A C 1
ATOM 3056 O O . LEU A 1 424 ? 18.934 -3.829 -33.985 1.00 82.88 424 LEU A O 1
ATOM 3060 N N . ALA A 1 425 ? 19.702 -3.270 -36.013 1.00 84.62 425 ALA A N 1
ATOM 3061 C CA . ALA A 1 425 ? 20.843 -4.182 -35.971 1.00 84.62 425 ALA A CA 1
ATOM 3062 C C . ALA A 1 425 ? 21.876 -3.807 -34.890 1.00 84.62 425 ALA A C 1
ATOM 3064 O O . ALA A 1 425 ? 22.364 -4.695 -34.192 1.00 84.62 425 ALA A O 1
ATOM 3065 N N . GLU A 1 426 ? 22.170 -2.516 -34.695 1.00 79.62 426 GLU A N 1
ATOM 3066 C CA . GLU A 1 426 ? 23.043 -2.030 -33.607 1.00 79.62 426 GLU A CA 1
ATOM 3067 C C . GLU A 1 426 ? 22.503 -2.379 -32.212 1.00 79.62 426 GLU A C 1
ATOM 3069 O O . GLU A 1 426 ? 23.264 -2.501 -31.253 1.00 79.62 426 GLU A O 1
ATOM 3074 N N . LEU A 1 427 ? 21.190 -2.579 -32.113 1.00 73.75 427 LEU A N 1
ATOM 3075 C CA . LEU A 1 427 ? 20.476 -2.948 -30.894 1.00 73.75 427 LEU A CA 1
ATOM 3076 C C . LEU A 1 427 ? 20.311 -4.471 -30.739 1.00 73.75 427 LEU A C 1
ATOM 3078 O O . LEU A 1 427 ? 19.635 -4.925 -29.819 1.00 73.75 427 LEU A O 1
ATOM 3082 N N . GLY A 1 428 ? 20.901 -5.269 -31.637 1.00 85.19 428 GLY A N 1
ATOM 3083 C CA . GLY A 1 428 ? 20.778 -6.730 -31.639 1.00 85.19 428 GLY A CA 1
ATOM 3084 C C . GLY A 1 428 ? 19.427 -7.254 -32.144 1.00 85.19 428 GLY A C 1
ATOM 3085 O O . GLY A 1 428 ? 19.176 -8.455 -32.074 1.00 85.19 428 GLY A O 1
ATOM 3086 N N . LEU A 1 429 ? 18.566 -6.387 -32.684 1.00 85.44 429 LEU A N 1
ATOM 3087 C CA . LEU A 1 429 ? 17.255 -6.728 -33.239 1.00 85.44 429 LEU A CA 1
ATOM 3088 C C . LEU A 1 429 ? 17.356 -6.917 -34.755 1.00 85.44 429 LEU A C 1
ATOM 3090 O O . LEU A 1 429 ? 16.839 -6.115 -35.526 1.00 85.44 429 LEU A O 1
ATOM 3094 N N . ALA A 1 430 ? 18.050 -7.967 -35.197 1.00 88.62 430 ALA A N 1
ATOM 3095 C CA . ALA A 1 430 ? 18.219 -8.248 -36.622 1.00 88.62 430 ALA A CA 1
ATOM 3096 C C . ALA A 1 430 ? 16.855 -8.533 -37.291 1.00 88.62 430 ALA A C 1
ATOM 3098 O O . ALA A 1 430 ? 16.240 -9.562 -36.985 1.00 88.62 430 ALA A O 1
ATOM 3099 N N . PRO A 1 431 ? 16.363 -7.666 -38.199 1.00 90.00 431 PRO A N 1
ATOM 3100 C CA . PRO A 1 431 ? 15.066 -7.885 -38.816 1.00 90.00 431 PRO A CA 1
ATOM 3101 C C . PRO A 1 431 ? 15.123 -9.050 -39.801 1.00 90.00 431 PRO A C 1
ATOM 3103 O O . PRO A 1 431 ? 15.945 -9.068 -40.714 1.00 90.00 431 PRO A O 1
ATOM 3106 N N . GLN A 1 432 ? 14.230 -10.018 -39.624 1.00 91.88 432 GLN A N 1
ATOM 3107 C CA . GLN A 1 432 ? 14.107 -11.193 -40.491 1.00 91.88 432 GLN A CA 1
ATOM 3108 C C . GLN A 1 432 ? 13.270 -10.881 -41.732 1.00 91.88 432 GLN A C 1
ATOM 3110 O O . GLN A 1 432 ? 13.535 -11.385 -42.822 1.00 91.88 432 GLN A O 1
ATOM 3115 N N . HIS A 1 433 ? 12.268 -10.018 -41.565 1.00 94.50 433 HIS A N 1
ATOM 3116 C CA . HIS A 1 433 ? 11.372 -9.586 -42.626 1.00 94.50 433 HIS A CA 1
ATOM 3117 C C . HIS A 1 433 ? 11.033 -8.104 -42.481 1.00 94.50 433 HIS A C 1
ATOM 3119 O O . HIS A 1 433 ? 11.075 -7.553 -41.379 1.00 94.50 433 HIS A O 1
ATOM 3125 N N . GLY A 1 434 ? 10.675 -7.473 -43.597 1.00 92.81 434 GLY A N 1
ATOM 3126 C CA . GLY A 1 434 ? 10.198 -6.098 -43.652 1.00 92.81 434 GLY A CA 1
ATOM 3127 C C . GLY A 1 434 ? 8.877 -5.993 -44.412 1.00 92.81 434 GLY A C 1
ATOM 3128 O O . GLY A 1 434 ? 8.555 -6.833 -45.258 1.00 92.81 434 GLY A O 1
ATOM 3129 N N . ALA A 1 435 ? 8.106 -4.952 -44.122 1.00 94.69 435 ALA A N 1
ATOM 3130 C CA . ALA A 1 435 ? 6.955 -4.543 -44.915 1.00 94.69 435 ALA A CA 1
ATOM 3131 C C . ALA A 1 435 ? 6.694 -3.038 -44.796 1.00 94.69 435 ALA A C 1
ATOM 3133 O O . ALA A 1 435 ? 7.171 -2.371 -43.877 1.00 94.69 435 ALA A O 1
ATOM 3134 N N . ARG A 1 436 ? 5.920 -2.501 -45.740 1.00 93.00 436 ARG A N 1
ATOM 3135 C CA . ARG A 1 436 ? 5.387 -1.137 -45.692 1.00 93.00 436 ARG A CA 1
ATOM 3136 C C . ARG A 1 436 ? 3.869 -1.185 -45.683 1.00 93.00 436 ARG A C 1
ATOM 3138 O O . ARG A 1 436 ? 3.277 -1.767 -46.584 1.00 93.00 436 ARG A O 1
ATOM 3145 N N . CYS A 1 437 ? 3.264 -0.532 -44.699 1.00 89.75 437 CYS A N 1
ATOM 3146 C CA . CYS A 1 437 ? 1.818 -0.392 -44.548 1.00 89.75 437 CYS A CA 1
ATOM 3147 C C . CYS A 1 437 ? 1.463 1.103 -44.632 1.00 89.75 437 CYS A C 1
ATOM 3149 O O . CYS A 1 437 ? 1.210 1.771 -43.626 1.00 89.75 437 CYS A O 1
ATOM 3151 N N . GLY A 1 438 ? 1.541 1.677 -45.837 1.00 88.12 438 GLY A N 1
ATOM 3152 C CA . GLY A 1 438 ? 1.502 3.131 -46.029 1.00 88.12 438 GLY A CA 1
ATOM 3153 C C . GLY A 1 438 ? 2.768 3.817 -45.477 1.00 88.12 438 GLY A C 1
ATOM 3154 O O . GLY A 1 438 ? 3.866 3.436 -45.886 1.00 88.12 438 GLY A O 1
ATOM 3155 N N . PRO A 1 439 ? 2.663 4.820 -44.577 1.00 86.19 439 PRO A N 1
ATOM 3156 C CA . PRO A 1 439 ? 3.830 5.477 -43.975 1.00 86.19 439 PRO A CA 1
ATOM 3157 C C . PRO A 1 439 ? 4.509 4.639 -42.878 1.00 86.19 439 PRO A C 1
ATOM 3159 O O . PRO A 1 439 ? 5.607 4.982 -42.448 1.00 86.19 439 PRO A O 1
ATOM 3162 N N . LEU A 1 440 ? 3.859 3.564 -42.419 1.00 87.19 440 LEU A N 1
ATOM 3163 C CA . LEU A 1 440 ? 4.367 2.679 -41.379 1.00 87.19 440 LEU A CA 1
ATOM 3164 C C . LEU A 1 440 ? 5.363 1.677 -41.974 1.00 87.19 440 LEU A C 1
ATOM 3166 O O . LEU A 1 440 ? 5.009 0.903 -42.870 1.00 87.19 440 LEU A O 1
ATOM 3170 N N . ALA A 1 441 ? 6.587 1.664 -41.449 1.00 90.62 441 ALA A N 1
ATOM 3171 C CA . ALA A 1 441 ? 7.540 0.585 -41.692 1.00 90.62 441 ALA A CA 1
ATOM 3172 C C . ALA A 1 441 ? 7.339 -0.515 -40.647 1.00 90.62 441 ALA A C 1
ATOM 3174 O O . ALA A 1 441 ? 7.240 -0.228 -39.458 1.00 90.62 441 ALA A O 1
ATOM 3175 N N . LEU A 1 442 ? 7.285 -1.768 -41.083 1.00 91.56 442 LEU A N 1
ATOM 3176 C CA . LEU A 1 442 ? 7.045 -2.917 -40.221 1.00 91.56 442 LEU A CA 1
ATOM 3177 C C . LEU A 1 442 ? 8.212 -3.899 -40.333 1.00 91.56 442 LEU A C 1
ATOM 3179 O O . LEU A 1 442 ? 8.647 -4.214 -41.440 1.00 91.56 442 LEU A O 1
ATOM 3183 N N . TYR A 1 443 ? 8.698 -4.392 -39.196 1.00 92.00 443 TYR A N 1
ATOM 3184 C CA . TYR A 1 443 ? 9.832 -5.309 -39.112 1.00 92.00 443 TYR A CA 1
ATOM 3185 C C . TYR A 1 443 ? 9.491 -6.546 -38.293 1.00 92.00 443 TYR A C 1
ATOM 3187 O O . TYR A 1 443 ? 9.070 -6.422 -37.148 1.00 92.00 443 TYR A O 1
ATOM 3195 N N . ALA A 1 444 ? 9.732 -7.736 -38.844 1.00 92.31 444 ALA A N 1
ATOM 3196 C CA . ALA A 1 444 ? 9.768 -8.955 -38.043 1.00 92.31 444 ALA A CA 1
ATOM 3197 C C . ALA A 1 444 ? 11.110 -9.043 -37.326 1.00 92.31 444 ALA A C 1
ATOM 3199 O O . ALA A 1 444 ? 12.145 -9.156 -37.983 1.00 92.31 444 ALA A O 1
ATOM 3200 N N . VAL A 1 445 ? 11.103 -9.026 -36.002 1.00 91.00 445 VAL A N 1
ATOM 3201 C CA . VAL A 1 445 ? 12.297 -9.160 -35.166 1.00 91.00 445 VAL A CA 1
ATOM 3202 C C . VAL A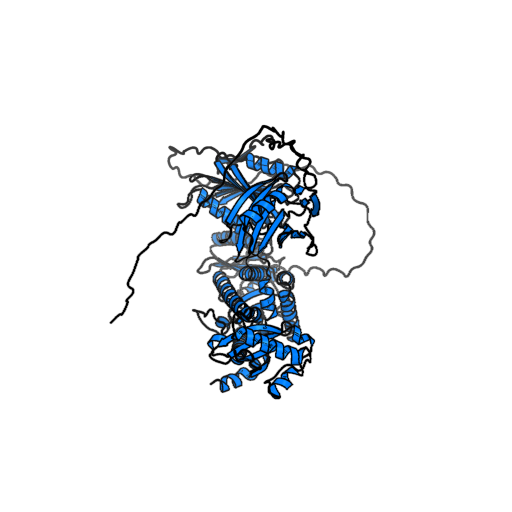 1 445 ? 12.048 -10.219 -34.101 1.00 91.00 445 VAL A C 1
ATOM 3204 O O . VAL A 1 445 ? 10.925 -10.402 -33.638 1.00 91.00 445 VAL A O 1
ATOM 3207 N N . THR A 1 446 ? 13.104 -10.907 -33.678 1.00 88.31 446 THR A N 1
ATOM 3208 C CA . THR A 1 446 ? 13.047 -11.689 -32.440 1.00 88.31 446 THR A CA 1
ATOM 3209 C C . THR A 1 446 ? 13.319 -10.733 -31.293 1.00 88.31 446 THR A C 1
ATOM 3211 O O . THR A 1 446 ? 14.442 -10.246 -31.158 1.00 88.31 446 THR A O 1
ATOM 3214 N N . LEU A 1 447 ? 12.312 -10.436 -30.472 1.00 81.12 447 LEU A N 1
ATOM 3215 C CA . LEU A 1 447 ? 12.535 -9.564 -29.324 1.00 81.12 447 LEU A CA 1
ATOM 3216 C C . LEU A 1 447 ? 13.352 -10.335 -28.261 1.00 81.12 447 LEU A C 1
ATOM 3218 O O . LEU A 1 447 ? 13.167 -11.542 -28.088 1.00 81.12 447 LEU A O 1
ATOM 3222 N N . PRO A 1 448 ? 14.282 -9.704 -27.532 1.00 73.44 448 PRO A N 1
ATOM 3223 C CA . PRO A 1 448 ? 15.023 -10.379 -26.466 1.00 73.44 448 PRO A CA 1
ATOM 3224 C C . PRO A 1 448 ? 14.124 -10.692 -25.261 1.00 73.44 448 PRO A C 1
ATOM 3226 O O . PRO A 1 448 ? 14.314 -11.702 -24.590 1.00 73.44 448 PRO A O 1
ATOM 3229 N N . VAL A 1 449 ? 13.097 -9.872 -25.036 1.00 72.25 449 VAL A N 1
ATOM 3230 C CA . VAL A 1 449 ? 12.138 -9.970 -23.929 1.00 72.25 449 VAL A CA 1
ATOM 3231 C C . VAL A 1 449 ? 10.712 -9.838 -24.456 1.00 72.25 449 VAL A C 1
ATOM 3233 O O . VAL A 1 449 ? 10.509 -9.319 -25.554 1.00 72.25 449 VAL A O 1
ATOM 3236 N N . ASP A 1 450 ? 9.726 -10.324 -23.696 1.00 70.50 450 ASP A N 1
ATOM 3237 C CA . ASP A 1 450 ? 8.322 -10.090 -24.042 1.00 70.50 450 ASP A CA 1
ATOM 3238 C C . ASP A 1 450 ? 8.016 -8.585 -23.907 1.00 70.50 450 ASP A C 1
ATOM 3240 O O . ASP A 1 450 ? 8.228 -8.031 -22.824 1.00 70.50 450 ASP A O 1
ATOM 3244 N N . PRO A 1 451 ? 7.533 -7.908 -24.967 1.00 64.31 451 PRO A N 1
ATOM 3245 C CA . PRO A 1 451 ? 7.197 -6.486 -24.909 1.00 64.31 451 PRO A CA 1
ATOM 3246 C C . PRO A 1 451 ? 6.057 -6.164 -23.929 1.00 64.31 451 PRO A C 1
ATOM 3248 O O . PRO A 1 451 ? 5.813 -4.992 -23.668 1.00 64.31 451 PRO A O 1
ATOM 3251 N N . ARG A 1 452 ? 5.366 -7.178 -23.392 1.00 65.88 452 ARG A N 1
ATOM 3252 C CA . ARG A 1 452 ? 4.331 -7.048 -22.356 1.00 65.88 452 ARG A CA 1
ATOM 3253 C C . ARG A 1 452 ? 4.890 -6.979 -20.926 1.00 65.88 452 ARG A C 1
ATOM 3255 O O . ARG A 1 452 ? 4.157 -6.600 -20.022 1.00 65.88 452 ARG A O 1
ATOM 3262 N N . GLY A 1 453 ? 6.150 -7.363 -20.703 1.00 52.16 453 GLY A N 1
ATOM 3263 C CA . GLY A 1 453 ? 6.757 -7.423 -19.366 1.00 52.16 453 GLY A CA 1
ATOM 3264 C C . GLY A 1 453 ? 7.490 -6.140 -18.955 1.00 52.16 453 GLY A C 1
ATOM 3265 O O . GLY A 1 453 ? 7.793 -5.284 -19.784 1.00 52.16 453 GLY A O 1
ATOM 3266 N N . GLY A 1 454 ? 7.873 -6.035 -17.676 1.00 41.16 454 GLY A N 1
ATOM 3267 C CA . GLY A 1 454 ? 8.549 -4.855 -17.099 1.00 41.16 454 GLY A CA 1
ATOM 3268 C C . GLY A 1 454 ? 9.888 -4.451 -17.747 1.00 41.16 454 GLY A C 1
ATOM 3269 O O . GLY A 1 454 ? 10.384 -3.354 -17.513 1.00 41.16 454 GLY A O 1
ATOM 3270 N N . ALA A 1 455 ? 10.462 -5.291 -18.615 1.00 48.66 455 ALA A N 1
ATOM 3271 C CA . ALA A 1 455 ? 11.648 -4.974 -19.417 1.00 48.66 455 ALA A CA 1
ATOM 3272 C C . ALA A 1 455 ? 11.340 -4.187 -20.717 1.00 48.66 455 ALA A C 1
ATOM 3274 O O . ALA A 1 455 ? 12.260 -3.881 -21.483 1.00 48.66 455 ALA A O 1
ATOM 3275 N N . ALA A 1 456 ? 10.073 -3.830 -20.978 1.00 55.28 456 ALA A N 1
ATOM 3276 C CA . ALA A 1 456 ? 9.630 -3.098 -22.171 1.00 55.28 456 ALA A CA 1
ATOM 3277 C C . ALA A 1 456 ? 10.310 -1.725 -22.357 1.00 55.28 456 ALA A C 1
ATOM 3279 O O . ALA A 1 456 ? 10.456 -1.264 -23.490 1.00 55.28 456 ALA A O 1
ATOM 3280 N N . GLY A 1 457 ? 10.809 -1.101 -21.283 1.00 50.91 457 GLY A N 1
ATOM 3281 C CA . GLY A 1 457 ? 11.547 0.168 -21.356 1.00 50.91 457 GLY A CA 1
ATOM 3282 C C . GLY A 1 457 ? 12.800 0.112 -22.246 1.00 50.91 457 GLY A C 1
ATOM 3283 O O . GLY A 1 457 ? 13.103 1.076 -22.953 1.00 50.91 457 GLY A O 1
ATOM 3284 N N . LEU A 1 458 ? 13.485 -1.040 -22.305 1.00 57.84 458 LEU A N 1
ATOM 3285 C CA . LEU A 1 458 ? 14.645 -1.250 -23.187 1.00 57.84 458 LEU A CA 1
ATOM 3286 C C . LEU A 1 458 ? 14.240 -1.292 -24.665 1.00 57.84 458 LEU A C 1
ATOM 3288 O O . LEU A 1 458 ? 14.931 -0.736 -25.521 1.00 57.84 458 LEU A O 1
ATOM 3292 N N . LEU A 1 459 ? 13.091 -1.912 -24.956 1.00 62.69 459 LEU A N 1
ATOM 3293 C CA . LEU A 1 459 ? 12.496 -1.911 -26.291 1.00 62.69 459 LEU A CA 1
ATOM 3294 C C . LEU A 1 459 ? 12.011 -0.515 -26.676 1.00 62.69 459 LEU A C 1
ATOM 3296 O O . LEU A 1 459 ? 12.149 -0.137 -27.835 1.00 62.69 459 LEU A O 1
ATOM 3300 N N . GLY A 1 460 ? 11.530 0.270 -25.708 1.00 61.47 460 GLY A N 1
ATOM 3301 C CA . GLY A 1 460 ? 11.223 1.687 -25.873 1.00 61.47 460 GLY A CA 1
ATOM 3302 C C . GLY A 1 460 ? 12.429 2.462 -26.399 1.00 61.47 460 GLY A C 1
ATOM 3303 O O . GLY A 1 460 ? 12.361 3.018 -27.487 1.00 61.47 460 GLY A O 1
ATOM 3304 N N . LEU A 1 461 ? 13.570 2.435 -25.705 1.00 63.84 461 LEU A N 1
ATOM 3305 C CA . LEU A 1 461 ? 14.769 3.186 -26.115 1.00 63.84 461 LEU A CA 1
ATOM 3306 C C . LEU A 1 461 ? 15.312 2.749 -27.493 1.00 63.84 461 LEU A C 1
ATOM 3308 O O . LEU A 1 461 ? 15.725 3.575 -28.313 1.00 63.84 461 LEU A O 1
ATOM 3312 N N . ALA A 1 462 ? 15.277 1.440 -27.753 1.00 64.44 462 ALA A N 1
ATOM 3313 C CA . ALA A 1 462 ? 15.617 0.838 -29.037 1.00 64.44 462 ALA A CA 1
ATOM 3314 C C . ALA A 1 462 ? 14.699 1.343 -30.170 1.00 64.44 462 ALA A C 1
ATOM 3316 O O . ALA A 1 462 ? 15.168 1.778 -31.225 1.00 64.44 462 ALA A O 1
ATOM 3317 N N . ALA A 1 463 ? 13.393 1.354 -29.912 1.00 63.81 463 ALA A N 1
ATOM 3318 C CA . ALA A 1 463 ? 12.364 1.864 -30.805 1.00 63.81 463 ALA A CA 1
ATOM 3319 C C . ALA A 1 463 ? 12.503 3.369 -31.072 1.00 63.81 463 ALA A C 1
ATOM 3321 O O . ALA A 1 463 ? 12.365 3.788 -32.218 1.00 63.81 463 ALA A O 1
ATOM 3322 N N . GLN A 1 464 ? 12.842 4.175 -30.059 1.00 68.69 464 GLN A N 1
ATOM 3323 C CA . GLN A 1 464 ? 13.051 5.618 -30.219 1.00 68.69 464 GLN A CA 1
ATOM 3324 C C . GLN A 1 464 ? 14.213 5.915 -31.173 1.00 68.69 464 GLN A C 1
ATOM 3326 O O . GLN A 1 464 ? 14.092 6.769 -32.050 1.00 68.69 464 GLN A O 1
ATOM 3331 N N . ARG A 1 465 ? 15.332 5.187 -31.051 1.00 73.31 465 ARG A N 1
ATOM 3332 C CA . ARG A 1 465 ? 16.483 5.336 -31.959 1.00 73.31 465 ARG A CA 1
ATOM 3333 C C . ARG A 1 465 ? 16.151 4.891 -33.380 1.00 73.31 465 ARG A C 1
ATOM 3335 O O . ARG A 1 465 ? 16.478 5.594 -34.334 1.00 73.31 465 ARG A O 1
ATOM 3342 N N . ALA A 1 466 ? 15.468 3.756 -33.515 1.00 67.31 466 ALA A N 1
ATOM 3343 C CA . ALA A 1 466 ? 15.020 3.234 -34.801 1.00 67.31 466 ALA A CA 1
ATOM 3344 C C . ALA A 1 466 ? 14.041 4.195 -35.501 1.00 67.31 466 ALA A C 1
ATOM 3346 O O . ALA A 1 466 ? 14.167 4.455 -36.697 1.00 67.31 466 ALA A O 1
ATOM 3347 N N . GLN A 1 467 ? 13.113 4.792 -34.753 1.00 74.81 467 GLN A N 1
ATOM 3348 C CA . GLN A 1 467 ? 12.173 5.771 -35.284 1.00 74.81 467 GLN A CA 1
ATOM 3349 C C . GLN A 1 467 ? 12.842 7.110 -35.612 1.00 74.81 467 GLN A C 1
ATOM 3351 O O . GLN A 1 467 ? 12.539 7.690 -36.651 1.00 74.81 467 GLN A O 1
ATOM 3356 N N . ALA A 1 468 ? 13.766 7.599 -34.779 1.00 73.62 468 ALA A N 1
ATOM 3357 C CA . ALA A 1 468 ? 14.529 8.814 -35.068 1.00 73.62 468 ALA A CA 1
ATOM 3358 C C . ALA A 1 468 ? 15.330 8.683 -36.376 1.00 73.62 468 ALA A C 1
ATOM 3360 O O . ALA A 1 468 ? 15.418 9.642 -37.139 1.00 73.62 468 ALA A O 1
ATOM 3361 N N . ALA A 1 469 ? 15.848 7.485 -36.670 1.00 72.06 469 ALA A N 1
ATOM 3362 C CA . ALA A 1 469 ? 16.487 7.177 -37.948 1.00 72.06 469 ALA A CA 1
ATOM 3363 C C . ALA A 1 469 ? 15.483 7.086 -39.117 1.00 72.06 469 ALA A C 1
ATOM 3365 O O . ALA A 1 469 ? 15.799 7.478 -40.239 1.00 72.06 469 ALA A O 1
ATOM 3366 N N . GLN A 1 470 ? 14.272 6.581 -38.864 1.00 77.12 470 GLN A N 1
ATOM 3367 C CA . GLN A 1 470 ? 13.222 6.390 -39.870 1.00 77.12 470 GLN A CA 1
ATOM 3368 C C . GLN A 1 470 ? 12.466 7.685 -40.227 1.00 77.12 470 GLN A C 1
ATOM 3370 O O . GLN A 1 470 ? 12.005 7.827 -41.359 1.00 77.12 470 GLN A O 1
ATOM 3375 N N . GLY A 1 471 ? 12.280 8.600 -39.270 1.00 78.31 471 GLY A N 1
ATOM 3376 C CA . GLY A 1 471 ? 11.466 9.813 -39.418 1.00 78.31 471 GLY A CA 1
ATOM 3377 C C . GLY A 1 471 ? 9.961 9.562 -39.622 1.00 78.31 471 GLY A C 1
ATOM 3378 O O . GLY A 1 471 ? 9.238 10.480 -40.002 1.00 78.31 471 GLY A O 1
ATOM 3379 N N . ALA A 1 472 ? 9.482 8.333 -39.405 1.00 79.62 472 ALA A N 1
ATOM 3380 C CA . ALA A 1 472 ? 8.101 7.906 -39.645 1.00 79.62 472 ALA A CA 1
ATOM 3381 C C . ALA A 1 472 ? 7.677 6.817 -38.635 1.00 79.62 472 ALA A C 1
ATOM 3383 O O . ALA A 1 472 ? 8.552 6.259 -37.967 1.00 79.62 472 ALA A O 1
ATOM 3384 N N . PRO A 1 473 ? 6.369 6.505 -38.509 1.00 85.75 473 PRO A N 1
ATOM 3385 C CA . PRO A 1 473 ? 5.887 5.423 -37.652 1.00 85.75 473 PRO A CA 1
ATOM 3386 C C . PRO A 1 473 ? 6.577 4.085 -37.947 1.00 85.75 473 PRO A C 1
ATOM 3388 O O . PRO A 1 473 ? 6.872 3.760 -39.104 1.00 85.75 473 PRO A O 1
ATOM 3391 N N . LEU A 1 474 ? 6.788 3.291 -36.900 1.00 89.12 474 LEU A N 1
ATOM 3392 C CA . LEU A 1 474 ? 7.494 2.011 -36.934 1.00 89.12 474 LEU A CA 1
ATOM 3393 C C . LEU A 1 474 ? 6.674 0.936 -36.208 1.00 89.12 474 LEU A C 1
ATOM 3395 O O . LEU A 1 474 ? 6.129 1.206 -35.149 1.00 89.12 474 LEU A O 1
ATOM 3399 N N . ALA A 1 475 ? 6.608 -0.289 -36.725 1.00 89.19 475 ALA A N 1
ATOM 3400 C CA . ALA A 1 475 ? 6.048 -1.436 -36.012 1.00 89.19 475 ALA A CA 1
ATOM 3401 C C . ALA A 1 475 ? 7.065 -2.580 -35.941 1.00 89.19 475 ALA A C 1
ATOM 3403 O O . ALA A 1 475 ? 7.629 -2.983 -36.958 1.00 89.19 475 ALA A O 1
ATOM 3404 N N . LEU A 1 476 ? 7.281 -3.121 -34.745 1.00 90.81 476 LEU A N 1
ATOM 3405 C CA . LEU A 1 476 ? 8.084 -4.319 -34.517 1.00 90.81 476 LEU A CA 1
ATOM 3406 C C . LEU A 1 476 ? 7.151 -5.494 -34.252 1.00 90.81 476 LEU A C 1
ATOM 3408 O O . LEU A 1 476 ? 6.276 -5.424 -33.396 1.00 90.81 476 LEU A O 1
ATOM 3412 N N . VAL A 1 477 ? 7.331 -6.576 -34.990 1.00 90.19 477 VAL A N 1
ATOM 3413 C CA . VAL A 1 477 ? 6.518 -7.781 -34.885 1.00 90.19 477 VAL A CA 1
ATOM 3414 C C . VAL A 1 477 ? 7.403 -8.910 -34.402 1.00 90.19 477 VAL A C 1
ATOM 3416 O O . VAL A 1 477 ? 8.431 -9.177 -35.016 1.00 90.19 477 VAL A O 1
ATOM 3419 N N . ASP A 1 478 ? 6.983 -9.587 -33.340 1.00 90.12 478 ASP A N 1
ATOM 3420 C CA . ASP A 1 478 ? 7.567 -10.846 -32.886 1.00 90.12 478 ASP A CA 1
ATOM 3421 C C . ASP A 1 478 ? 6.587 -11.981 -33.215 1.00 90.12 478 ASP A C 1
ATOM 3423 O O . ASP A 1 478 ? 5.632 -12.218 -32.462 1.00 90.12 478 ASP A O 1
ATOM 3427 N N . PRO A 1 479 ? 6.779 -12.684 -34.349 1.00 81.38 479 PRO A N 1
ATOM 3428 C CA . PRO A 1 479 ? 5.884 -13.760 -34.756 1.00 81.38 479 PRO A CA 1
ATOM 3429 C C . PRO A 1 479 ? 5.867 -14.920 -33.759 1.00 81.38 479 PRO A C 1
ATOM 3431 O O . PRO A 1 479 ? 4.840 -15.579 -33.611 1.00 81.38 479 PRO A O 1
ATOM 3434 N N . ALA A 1 480 ? 6.985 -15.170 -33.067 1.00 79.94 480 ALA A N 1
ATOM 3435 C CA . ALA A 1 480 ? 7.099 -16.265 -32.111 1.00 79.94 480 ALA A CA 1
ATOM 3436 C C . ALA A 1 480 ? 6.285 -15.980 -30.842 1.00 79.94 480 ALA A C 1
ATOM 3438 O O . ALA A 1 480 ? 5.633 -16.879 -30.314 1.00 79.94 480 ALA A O 1
ATOM 3439 N N . ARG A 1 481 ? 6.273 -14.723 -30.385 1.00 78.69 481 ARG A N 1
ATOM 3440 C CA . ARG A 1 481 ? 5.480 -14.288 -29.223 1.00 78.69 481 ARG A CA 1
ATOM 3441 C C . ARG A 1 481 ? 4.078 -13.790 -29.563 1.00 78.69 481 ARG A C 1
ATOM 3443 O O . ARG A 1 481 ? 3.326 -13.459 -28.646 1.00 78.69 481 ARG A O 1
ATOM 3450 N N . ARG A 1 482 ? 3.730 -13.752 -30.854 1.00 82.12 482 ARG A N 1
ATOM 3451 C CA . ARG A 1 482 ? 2.467 -13.213 -31.380 1.00 82.12 482 ARG A CA 1
ATOM 3452 C C . ARG A 1 482 ? 2.208 -11.789 -30.873 1.00 82.12 482 ARG A C 1
ATOM 3454 O O . ARG A 1 482 ? 1.095 -11.474 -30.468 1.00 82.12 482 ARG A O 1
ATOM 3461 N N . ALA A 1 483 ? 3.232 -10.941 -30.890 1.00 81.31 483 ALA A N 1
ATOM 3462 C CA . ALA A 1 483 ? 3.151 -9.566 -30.403 1.00 81.31 483 ALA A CA 1
ATOM 3463 C C . ALA A 1 483 ? 3.509 -8.562 -31.506 1.00 81.31 483 ALA A C 1
ATOM 3465 O O . ALA A 1 483 ? 4.402 -8.805 -32.319 1.00 81.31 483 ALA A O 1
ATOM 3466 N N . VAL A 1 484 ? 2.821 -7.423 -31.512 1.00 84.38 484 VAL A N 1
ATOM 3467 C CA . VAL A 1 484 ? 3.060 -6.278 -32.396 1.00 84.38 484 VAL A CA 1
ATOM 3468 C C . VAL A 1 484 ? 3.257 -5.052 -31.525 1.00 84.38 484 VAL A C 1
ATOM 3470 O O . VAL A 1 484 ? 2.340 -4.638 -30.832 1.00 84.38 484 VAL A O 1
ATOM 3473 N N . MET A 1 485 ? 4.439 -4.459 -31.571 1.00 83.50 485 MET A N 1
ATOM 3474 C CA . MET A 1 485 ? 4.761 -3.200 -30.914 1.00 83.50 485 MET A CA 1
ATOM 3475 C C . MET A 1 485 ? 4.715 -2.080 -31.960 1.00 83.50 485 MET A C 1
ATOM 3477 O O . MET A 1 485 ? 5.638 -1.942 -32.760 1.00 83.50 485 MET A O 1
ATOM 3481 N N . ALA A 1 486 ? 3.631 -1.309 -31.990 1.00 83.06 486 ALA A N 1
ATOM 3482 C CA . ALA A 1 486 ? 3.475 -0.134 -32.843 1.00 83.06 486 ALA A CA 1
ATOM 3483 C C . ALA A 1 486 ? 4.031 1.111 -32.139 1.00 83.06 486 ALA A C 1
ATOM 3485 O O . ALA A 1 486 ? 3.746 1.343 -30.968 1.00 83.06 486 ALA A O 1
ATOM 3486 N N . ILE A 1 487 ? 4.831 1.895 -32.854 1.00 80.31 487 ILE A N 1
ATOM 3487 C CA . ILE A 1 487 ? 5.543 3.074 -32.363 1.00 80.31 487 ILE A CA 1
ATOM 3488 C C . ILE A 1 487 ? 5.167 4.249 -33.266 1.00 80.31 487 ILE A C 1
ATOM 3490 O O . ILE A 1 487 ? 5.538 4.293 -34.445 1.00 80.31 487 ILE A O 1
ATOM 3494 N N . GLU A 1 488 ? 4.419 5.203 -32.720 1.00 79.56 488 GLU A N 1
ATOM 3495 C CA . GLU A 1 488 ? 3.861 6.325 -33.475 1.00 79.56 488 GLU A CA 1
ATOM 3496 C C . GLU A 1 488 ? 4.278 7.675 -32.865 1.00 79.56 488 GLU A C 1
ATOM 3498 O O . GLU A 1 488 ? 4.257 7.833 -31.639 1.00 79.56 488 GLU A O 1
ATOM 3503 N N . PRO A 1 489 ? 4.645 8.674 -33.691 1.00 71.06 489 PRO A N 1
ATOM 3504 C CA . PRO A 1 489 ? 4.849 10.038 -33.226 1.00 71.06 489 PRO A CA 1
ATOM 3505 C C . PRO A 1 489 ? 3.508 10.669 -32.827 1.00 71.06 489 PRO A C 1
ATOM 3507 O O . PRO A 1 489 ? 2.598 10.781 -33.646 1.00 71.06 489 PRO A O 1
ATOM 3510 N N . GLY A 1 490 ? 3.406 11.101 -31.574 1.00 67.69 490 GLY A N 1
ATOM 3511 C CA . GLY A 1 490 ? 2.288 11.852 -31.013 1.00 67.69 490 GLY A CA 1
ATOM 3512 C C . GLY A 1 490 ? 2.663 13.305 -30.678 1.00 67.69 490 GLY A C 1
ATOM 3513 O O . GLY A 1 490 ? 3.837 13.680 -30.716 1.00 67.69 490 GLY A O 1
ATOM 3514 N N . PRO A 1 491 ? 1.676 14.148 -30.325 1.00 50.53 491 PRO A N 1
ATOM 3515 C CA . PRO A 1 491 ? 1.890 15.568 -30.022 1.00 50.53 491 PRO A CA 1
ATOM 3516 C C . PRO A 1 491 ? 2.803 15.816 -28.807 1.00 50.53 491 PRO A C 1
ATOM 3518 O O . PRO A 1 491 ? 3.434 16.866 -28.736 1.00 50.53 491 PRO A O 1
ATOM 3521 N N . ASN A 1 492 ? 2.920 14.837 -27.902 1.00 53.78 492 ASN A N 1
ATOM 3522 C CA . ASN A 1 492 ? 3.717 14.916 -26.672 1.00 53.78 492 ASN A CA 1
ATOM 3523 C C . ASN A 1 492 ? 4.948 13.987 -26.679 1.00 53.78 492 ASN A C 1
ATOM 3525 O O . ASN A 1 492 ? 5.518 13.718 -25.626 1.00 53.78 492 ASN A O 1
ATOM 3529 N N . GLY A 1 493 ? 5.360 13.463 -27.839 1.00 69.81 493 GLY A N 1
ATOM 3530 C CA . GLY A 1 493 ? 6.472 12.512 -27.941 1.00 69.81 493 GLY A CA 1
ATOM 3531 C C . GLY A 1 493 ? 6.064 11.207 -28.615 1.00 69.81 493 GLY A C 1
ATOM 3532 O O . GLY A 1 493 ? 5.280 11.214 -29.557 1.00 69.81 493 GLY A O 1
ATOM 3533 N N . LEU A 1 494 ? 6.634 10.084 -28.187 1.00 62.03 494 LEU A N 1
ATOM 3534 C CA . LEU A 1 494 ? 6.435 8.786 -28.836 1.00 62.03 494 LEU A CA 1
ATOM 3535 C C . LEU A 1 494 ? 5.403 7.956 -28.083 1.00 62.03 494 LEU A C 1
ATOM 3537 O O . LEU A 1 494 ? 5.508 7.799 -26.872 1.00 62.03 494 LEU A O 1
ATOM 3541 N N . SER A 1 495 ? 4.427 7.413 -28.807 1.00 64.44 495 SER A N 1
ATOM 3542 C CA . SER A 1 495 ? 3.451 6.462 -28.274 1.00 64.44 495 SER A CA 1
ATOM 3543 C C . SER A 1 495 ? 3.840 5.045 -28.683 1.00 64.44 495 SER A C 1
ATOM 3545 O O . SER A 1 495 ? 4.192 4.803 -29.839 1.00 64.44 495 SER A O 1
ATOM 3547 N N . VAL A 1 496 ? 3.809 4.116 -27.728 1.00 73.25 496 VAL A N 1
ATOM 3548 C CA . VAL A 1 496 ? 4.085 2.694 -27.949 1.00 73.25 496 VAL A CA 1
ATOM 3549 C C . VAL A 1 496 ? 2.832 1.904 -27.598 1.00 73.25 496 VAL A C 1
ATOM 3551 O O . VAL A 1 496 ? 2.321 2.016 -26.489 1.00 73.25 496 VAL A O 1
ATOM 3554 N N . ARG A 1 497 ? 2.344 1.085 -28.529 1.00 73.94 497 ARG A N 1
ATOM 3555 C CA . ARG A 1 497 ? 1.203 0.185 -28.330 1.00 73.94 497 ARG A CA 1
ATOM 3556 C C . ARG A 1 497 ? 1.629 -1.253 -28.575 1.00 73.94 497 ARG A C 1
ATOM 3558 O O . ARG A 1 497 ? 2.197 -1.538 -29.625 1.00 73.94 497 ARG A O 1
ATOM 3565 N N . VAL A 1 498 ? 1.322 -2.157 -27.650 1.00 76.94 498 VAL A N 1
ATOM 3566 C CA . VAL A 1 498 ? 1.552 -3.600 -27.820 1.00 76.94 498 VAL A CA 1
ATOM 3567 C C . VAL A 1 498 ? 0.219 -4.285 -28.112 1.00 76.94 498 VAL A C 1
ATOM 3569 O O . VAL A 1 498 ? -0.759 -4.064 -27.408 1.00 76.94 498 VAL A O 1
ATOM 3572 N N . LEU A 1 499 ? 0.160 -5.074 -29.182 1.00 75.56 499 LEU A N 1
ATOM 3573 C CA . LEU A 1 499 ? -1.056 -5.693 -29.711 1.00 75.56 499 LEU A CA 1
ATOM 3574 C C . LEU A 1 499 ? -0.806 -7.189 -29.970 1.00 75.56 499 LEU A C 1
ATOM 3576 O O . LEU A 1 499 ? 0.297 -7.565 -30.368 1.00 75.56 499 LEU A O 1
ATOM 3580 N N . GLU A 1 500 ? -1.807 -8.050 -29.767 1.00 77.81 500 GLU A N 1
ATOM 3581 C CA . GLU A 1 500 ? -1.660 -9.502 -29.957 1.00 77.81 500 GLU A CA 1
ATOM 3582 C C . GLU A 1 500 ? -2.043 -9.972 -31.367 1.00 77.81 500 GLU A C 1
ATOM 3584 O O . GLU A 1 500 ? -3.106 -9.661 -31.903 1.00 77.81 500 GLU A O 1
ATOM 3589 N N . LEU A 1 501 ? -1.185 -10.801 -31.961 1.00 72.00 501 LEU A N 1
ATOM 3590 C CA . LEU A 1 501 ? -1.404 -11.436 -33.255 1.00 72.00 501 LEU A CA 1
ATOM 3591 C C . LEU A 1 501 ? -2.273 -12.685 -33.112 1.00 72.00 501 LEU A C 1
ATOM 3593 O O . LEU A 1 501 ? -1.762 -13.792 -32.969 1.00 72.00 501 LEU A O 1
ATOM 3597 N N . GLY A 1 502 ? -3.589 -12.520 -33.220 1.00 59.66 502 GLY A N 1
ATOM 3598 C CA . GLY A 1 502 ? -4.540 -13.606 -33.471 1.00 59.66 502 GLY A CA 1
ATOM 3599 C C . GLY A 1 502 ? -5.152 -14.265 -32.233 1.00 59.66 502 GLY A C 1
ATOM 3600 O O . GLY A 1 502 ? -5.101 -15.490 -32.085 1.00 59.66 502 GLY A O 1
ATOM 3601 N N . ALA A 1 503 ? -5.844 -13.477 -31.417 1.00 51.22 503 ALA A N 1
ATOM 3602 C CA . ALA A 1 503 ? -7.088 -13.992 -30.863 1.00 51.22 503 ALA A CA 1
ATOM 3603 C C . ALA A 1 503 ? -8.039 -14.217 -32.052 1.00 51.22 503 ALA A C 1
ATOM 3605 O O . ALA A 1 503 ? -8.364 -13.273 -32.771 1.00 51.22 503 ALA A O 1
ATOM 3606 N N . ASP A 1 504 ? -8.396 -15.469 -32.336 1.00 44.66 504 ASP A N 1
ATOM 3607 C CA . ASP A 1 504 ? -9.416 -15.803 -33.329 1.00 44.66 504 ASP A CA 1
ATOM 3608 C C . ASP A 1 504 ? -10.734 -15.117 -32.936 1.00 44.66 504 ASP A C 1
ATOM 3610 O O . ASP A 1 504 ? -11.520 -15.655 -32.165 1.00 44.66 504 ASP A O 1
ATOM 3614 N N . THR A 1 505 ? -11.029 -13.945 -33.495 1.00 48.19 505 THR A N 1
ATOM 3615 C CA . THR A 1 505 ? -12.319 -13.252 -33.319 1.00 48.19 505 THR A CA 1
ATOM 3616 C C . THR A 1 505 ? -13.462 -13.912 -34.104 1.00 48.19 505 THR A C 1
ATOM 3618 O O . THR A 1 505 ? -14.537 -13.339 -34.254 1.00 48.19 505 THR A O 1
ATOM 3621 N N . THR A 1 506 ? -13.254 -15.127 -34.629 1.00 44.09 506 THR A N 1
ATOM 3622 C CA . THR A 1 506 ? -14.254 -15.866 -35.421 1.00 44.09 506 THR A CA 1
ATOM 3623 C C . THR A 1 506 ? -14.704 -17.187 -34.798 1.00 44.09 506 THR A C 1
ATOM 3625 O O . THR A 1 506 ? -15.630 -17.810 -35.321 1.00 44.09 506 THR A O 1
ATOM 3628 N N . SER A 1 507 ? -14.154 -17.608 -33.652 1.00 45.44 507 SER A N 1
ATOM 3629 C CA . SER A 1 507 ? -14.845 -18.610 -32.837 1.00 45.44 507 SER A CA 1
ATOM 3630 C C . SER A 1 507 ? -16.027 -17.906 -32.187 1.00 45.44 507 SER A C 1
ATOM 3632 O O . SER A 1 507 ? -15.794 -16.993 -31.403 1.00 45.44 507 SER A O 1
ATOM 3634 N N . GLY A 1 508 ? -17.260 -18.282 -32.544 1.00 47.22 508 GLY A N 1
ATOM 3635 C CA . GLY A 1 508 ? -18.480 -17.673 -32.010 1.00 47.22 508 GLY A CA 1
ATOM 3636 C C . GLY A 1 508 ? -18.336 -17.423 -30.514 1.00 47.22 508 GLY A C 1
ATOM 3637 O O . GLY A 1 508 ? -18.233 -18.377 -29.744 1.00 47.22 508 GLY A O 1
ATOM 3638 N N . GLU A 1 509 ? -18.218 -16.144 -30.165 1.00 51.94 509 GLU A N 1
ATOM 3639 C CA . GLU A 1 509 ? -17.906 -15.650 -28.834 1.00 51.94 509 GLU A CA 1
ATOM 3640 C C . GLU A 1 509 ? -19.007 -16.163 -27.912 1.00 51.94 509 GLU A C 1
ATOM 3642 O O . GLU A 1 509 ? -20.149 -15.697 -27.937 1.00 51.94 509 GLU A O 1
ATOM 3647 N N . ALA A 1 510 ? -18.715 -17.253 -27.203 1.00 66.50 510 ALA A N 1
ATOM 3648 C CA . ALA A 1 510 ? -19.645 -17.796 -26.240 1.00 66.50 510 ALA A CA 1
ATOM 3649 C C . ALA A 1 510 ? -19.820 -16.703 -25.192 1.00 66.50 510 ALA A C 1
ATOM 3651 O O . ALA A 1 510 ? -18.871 -16.405 -24.468 1.00 66.50 510 ALA A O 1
ATOM 3652 N N . ALA A 1 511 ? -21.002 -16.082 -25.176 1.00 84.31 511 ALA A N 1
ATOM 3653 C CA . ALA A 1 511 ? -21.335 -15.025 -24.235 1.00 84.31 511 ALA A CA 1
ATOM 3654 C C . ALA A 1 511 ? -20.862 -15.428 -22.832 1.00 84.31 511 ALA A C 1
ATOM 3656 O O . ALA A 1 511 ? -21.152 -16.543 -22.381 1.00 84.31 511 ALA A O 1
ATOM 3657 N N . ILE A 1 512 ? -20.102 -14.544 -22.180 1.00 90.94 512 ILE A N 1
ATOM 3658 C CA . ILE A 1 512 ? -19.565 -14.796 -20.845 1.00 90.94 512 ILE A CA 1
ATOM 3659 C C . ILE A 1 512 ? -20.744 -15.126 -19.928 1.00 90.94 512 ILE A C 1
ATOM 3661 O O . ILE A 1 512 ? -21.655 -14.314 -19.772 1.00 90.94 512 ILE A O 1
ATOM 3665 N N . ASP A 1 513 ? -20.738 -16.321 -19.331 1.00 93.94 513 ASP A N 1
ATOM 3666 C CA . ASP A 1 513 ? -21.748 -16.714 -18.347 1.00 93.94 513 ASP A CA 1
ATOM 3667 C C . ASP A 1 513 ? -21.675 -15.753 -17.141 1.00 93.94 513 ASP A C 1
ATOM 3669 O O . ASP A 1 513 ? -20.671 -15.776 -16.415 1.00 93.94 513 ASP A O 1
ATOM 3673 N N . PRO A 1 514 ? -22.710 -14.922 -16.893 1.00 93.81 514 PRO A N 1
ATOM 3674 C CA . PRO A 1 514 ? -22.667 -13.912 -15.839 1.00 93.81 514 PRO A CA 1
ATOM 3675 C C . PRO A 1 514 ? -22.451 -14.505 -14.448 1.00 93.81 514 PRO A C 1
ATOM 3677 O O . PRO A 1 514 ? -21.767 -13.899 -13.624 1.00 93.81 514 PRO A O 1
ATOM 3680 N N . ALA A 1 515 ? -22.980 -15.705 -14.182 1.00 94.00 515 ALA A N 1
ATOM 3681 C CA . ALA A 1 515 ? -22.806 -16.365 -12.892 1.00 94.00 515 ALA A CA 1
ATOM 3682 C C . ALA A 1 515 ? -21.344 -16.780 -12.676 1.00 94.00 515 ALA A C 1
ATOM 3684 O O . ALA A 1 515 ? -20.786 -16.596 -11.592 1.00 94.00 515 ALA A O 1
ATOM 3685 N N . ARG A 1 516 ? -20.697 -17.293 -13.730 1.00 94.75 516 ARG A N 1
ATOM 3686 C CA . ARG A 1 516 ? -19.278 -17.659 -13.709 1.00 94.75 516 ARG A CA 1
ATOM 3687 C C . ARG A 1 516 ? -18.378 -16.435 -13.563 1.00 94.75 516 ARG A C 1
ATOM 3689 O O . ARG A 1 516 ? -17.437 -16.484 -12.772 1.00 94.75 516 ARG A O 1
ATOM 3696 N N . ALA A 1 517 ? -18.658 -15.354 -14.290 1.00 95.38 517 ALA A N 1
ATOM 3697 C CA . ALA A 1 517 ? -17.920 -14.099 -14.153 1.00 95.38 517 ALA A CA 1
ATOM 3698 C C . ALA A 1 517 ? -18.051 -13.532 -12.733 1.00 95.38 517 ALA A C 1
ATOM 3700 O O . ALA A 1 517 ? -17.051 -13.198 -12.099 1.00 95.38 517 ALA A O 1
ATOM 3701 N N . PHE A 1 518 ? -19.265 -13.536 -12.176 1.00 96.12 518 PHE A N 1
ATOM 3702 C CA . PHE A 1 518 ? -19.506 -13.047 -10.819 1.00 96.12 518 PHE A CA 1
ATOM 3703 C C . PHE A 1 518 ? -18.758 -13.874 -9.780 1.00 96.12 518 PHE A C 1
ATOM 3705 O O . PHE A 1 518 ? -18.071 -13.313 -8.931 1.00 96.12 518 PHE A O 1
ATOM 3712 N N . GLY A 1 519 ? -18.802 -15.206 -9.895 1.00 95.62 519 GLY A N 1
ATOM 3713 C CA . GLY A 1 519 ? -18.048 -16.096 -9.015 1.00 95.62 519 GLY A CA 1
ATOM 3714 C C . GLY A 1 519 ? -16.537 -15.833 -9.032 1.00 95.62 519 GLY A C 1
ATOM 3715 O O . GLY A 1 519 ? -15.886 -15.959 -7.999 1.00 95.62 519 GLY A O 1
ATOM 3716 N N . ARG A 1 520 ? -15.971 -15.422 -10.174 1.00 95.88 520 ARG A N 1
ATOM 3717 C CA . ARG A 1 520 ? -14.548 -15.057 -10.283 1.00 95.88 520 ARG A CA 1
ATOM 3718 C C . ARG A 1 520 ? -14.228 -13.712 -9.663 1.00 95.88 520 ARG A C 1
ATOM 3720 O O . ARG A 1 520 ? -13.246 -13.618 -8.932 1.00 95.88 520 ARG A O 1
ATOM 3727 N N . ALA A 1 521 ? -15.046 -12.701 -9.939 1.00 96.06 521 ALA A N 1
ATOM 3728 C CA . ALA A 1 521 ? -14.878 -11.384 -9.343 1.00 96.06 521 ALA A CA 1
ATOM 3729 C C . ALA A 1 521 ? -14.992 -11.464 -7.810 1.00 96.06 521 ALA A C 1
ATOM 3731 O O . ALA A 1 521 ? -14.137 -10.939 -7.102 1.00 96.06 521 ALA A O 1
ATOM 3732 N N . GLU A 1 522 ? -15.971 -12.210 -7.288 1.00 95.62 522 GLU A N 1
ATOM 3733 C CA . GLU A 1 522 ? -16.097 -12.462 -5.848 1.00 95.62 522 GLU A CA 1
ATOM 3734 C C . GLU A 1 522 ? -14.923 -13.262 -5.278 1.00 95.62 522 GLU A C 1
ATOM 3736 O O . GLU A 1 522 ? -14.438 -12.929 -4.200 1.00 95.62 522 GLU A O 1
ATOM 3741 N N . ALA A 1 523 ? -14.426 -14.284 -5.983 1.00 94.69 523 ALA A N 1
ATOM 3742 C CA . ALA A 1 523 ? -13.249 -15.026 -5.533 1.00 94.69 523 ALA A CA 1
ATOM 3743 C C . ALA A 1 523 ? -12.018 -14.114 -5.415 1.00 94.69 523 ALA A C 1
ATOM 3745 O O . ALA A 1 523 ? -11.324 -14.157 -4.399 1.00 94.69 523 ALA A O 1
ATOM 3746 N N . PHE A 1 524 ? -11.784 -13.249 -6.409 1.00 95.44 524 PHE A N 1
ATOM 3747 C CA . PHE A 1 524 ? -10.737 -12.231 -6.343 1.00 95.44 524 PHE A CA 1
ATOM 3748 C C . PHE A 1 524 ? -10.939 -11.307 -5.137 1.00 95.44 524 PHE A C 1
ATOM 3750 O O . PHE A 1 524 ? -10.028 -11.175 -4.320 1.00 95.44 524 PHE A O 1
ATOM 3757 N N . ARG A 1 525 ? -12.141 -10.735 -4.964 1.00 95.50 525 ARG A N 1
ATOM 3758 C CA . ARG A 1 525 ? -12.460 -9.851 -3.833 1.00 95.50 525 ARG A CA 1
ATOM 3759 C C . ARG A 1 525 ? -12.198 -10.526 -2.492 1.00 95.50 525 ARG A C 1
ATOM 3761 O O . ARG A 1 525 ? -11.594 -9.917 -1.621 1.00 95.50 525 ARG A O 1
ATOM 3768 N N . GLN A 1 526 ? -12.631 -11.773 -2.314 1.00 93.88 526 GLN A N 1
ATOM 3769 C CA . GLN A 1 526 ? -12.456 -12.517 -1.064 1.00 93.88 526 GLN A CA 1
ATOM 3770 C C . GLN A 1 526 ? -10.986 -12.815 -0.759 1.00 93.88 526 GLN A C 1
ATOM 3772 O O . GLN A 1 526 ? -10.580 -12.723 0.399 1.00 93.88 526 GLN A O 1
ATOM 3777 N N . ILE A 1 527 ? -10.185 -13.164 -1.772 1.00 93.00 527 ILE A N 1
ATOM 3778 C CA . ILE A 1 527 ? -8.737 -13.345 -1.604 1.00 93.00 527 ILE A CA 1
ATOM 3779 C C . ILE A 1 527 ? -8.106 -12.007 -1.229 1.00 93.00 527 ILE A C 1
ATOM 3781 O O . ILE A 1 527 ? -7.444 -11.921 -0.200 1.00 93.00 527 ILE A O 1
ATOM 3785 N N . ALA A 1 528 ? -8.394 -10.947 -1.983 1.00 92.00 528 ALA A N 1
ATOM 3786 C CA . ALA A 1 528 ? -7.836 -9.623 -1.749 1.00 92.00 528 ALA A CA 1
ATOM 3787 C C . ALA A 1 528 ? -8.272 -9.019 -0.399 1.00 92.00 528 ALA A C 1
ATOM 3789 O O . ALA A 1 528 ? -7.485 -8.356 0.265 1.00 92.00 528 ALA A O 1
ATOM 3790 N N . ALA A 1 529 ? -9.484 -9.318 0.070 1.00 91.88 529 ALA A N 1
ATOM 3791 C CA . ALA A 1 529 ? -9.981 -8.921 1.387 1.00 91.88 529 ALA A CA 1
ATOM 3792 C C . ALA A 1 529 ? -9.291 -9.641 2.561 1.00 91.88 529 ALA A C 1
ATOM 3794 O O . ALA A 1 529 ? -9.452 -9.233 3.712 1.00 91.88 529 ALA A O 1
ATOM 3795 N N . ARG A 1 530 ? -8.556 -10.729 2.296 1.00 90.44 530 ARG A N 1
ATOM 3796 C CA . ARG A 1 530 ? -7.716 -11.423 3.286 1.00 90.44 530 ARG A CA 1
ATOM 3797 C C . ARG A 1 530 ? -6.245 -11.066 3.125 1.00 90.44 530 ARG A C 1
ATOM 3799 O O . ARG A 1 530 ? -5.571 -10.831 4.118 1.00 90.44 530 ARG A O 1
ATOM 3806 N N . SER A 1 531 ? -5.771 -11.058 1.885 1.00 89.50 531 SER A N 1
ATOM 3807 C CA . SER A 1 531 ? -4.390 -10.796 1.511 1.00 89.50 531 SER A CA 1
ATOM 3808 C C . SER A 1 531 ? -4.350 -10.188 0.104 1.00 89.50 531 SER A C 1
ATOM 3810 O O . SER A 1 531 ? -4.422 -10.910 -0.896 1.00 89.50 531 SER A O 1
ATOM 3812 N N . PRO A 1 532 ? -4.222 -8.855 -0.011 1.00 85.50 532 PRO A N 1
ATOM 3813 C CA . PRO A 1 532 ? -4.041 -8.195 -1.301 1.00 85.50 532 PRO A CA 1
ATOM 3814 C C . PRO A 1 532 ? -2.799 -8.695 -2.044 1.00 85.50 532 PRO A C 1
ATOM 3816 O O . PRO A 1 532 ? -2.815 -8.781 -3.266 1.00 85.50 532 PRO A O 1
ATOM 3819 N N . ILE A 1 533 ? -1.753 -9.090 -1.309 1.00 82.19 533 ILE A N 1
ATOM 3820 C CA . ILE A 1 533 ? -0.527 -9.666 -1.875 1.00 82.19 533 ILE A CA 1
ATOM 3821 C C . ILE A 1 533 ? -0.810 -11.030 -2.515 1.00 82.19 533 ILE A C 1
ATOM 3823 O O . ILE A 1 533 ? -0.359 -11.289 -3.626 1.00 82.19 533 ILE A O 1
ATOM 3827 N N . GLU A 1 534 ? -1.589 -11.897 -1.860 1.00 85.50 534 GLU A N 1
ATOM 3828 C CA . GLU A 1 534 ? -1.985 -13.190 -2.438 1.00 85.50 534 GLU A CA 1
ATOM 3829 C C . GLU A 1 534 ? -2.833 -12.997 -3.704 1.00 85.50 534 GLU A C 1
ATOM 3831 O O . GLU A 1 534 ? -2.676 -13.734 -4.679 1.00 85.50 534 GLU A O 1
ATOM 3836 N N . ALA A 1 535 ? -3.681 -11.962 -3.727 1.00 84.69 535 ALA A N 1
ATOM 3837 C CA . ALA A 1 535 ? -4.497 -11.639 -4.891 1.00 84.69 535 ALA A CA 1
ATOM 3838 C C . ALA A 1 535 ? -3.658 -11.285 -6.132 1.00 84.69 535 ALA A C 1
ATOM 3840 O O . ALA A 1 535 ? -4.097 -11.587 -7.240 1.00 84.69 535 ALA A O 1
ATOM 3841 N N . LEU A 1 536 ? -2.438 -10.748 -5.972 1.00 81.19 536 LEU A N 1
ATOM 3842 C CA . LEU A 1 536 ? -1.504 -10.502 -7.085 1.00 81.19 536 LEU A CA 1
ATOM 3843 C C . LEU A 1 536 ? -1.123 -11.790 -7.824 1.00 81.19 536 LEU A C 1
ATOM 3845 O O . LEU A 1 536 ? -0.908 -11.775 -9.032 1.00 81.19 536 LEU A O 1
ATOM 3849 N N . GLY A 1 537 ? -1.059 -12.916 -7.111 1.00 76.75 537 GLY A N 1
ATOM 3850 C CA . GLY A 1 537 ? -0.770 -14.222 -7.701 1.00 76.75 537 GLY A CA 1
ATOM 3851 C C . GLY A 1 537 ? -1.974 -14.861 -8.397 1.00 76.75 537 GLY A C 1
ATOM 3852 O O . GLY A 1 537 ? -1.833 -15.920 -9.014 1.00 76.75 537 GLY A O 1
ATOM 3853 N N . HIS A 1 538 ? -3.168 -14.263 -8.300 1.00 82.56 538 HIS A N 1
ATOM 3854 C CA . HIS A 1 538 ? -4.399 -14.895 -8.748 1.00 82.56 538 HIS A CA 1
ATOM 3855 C C . HIS A 1 538 ? -5.045 -14.179 -9.927 1.00 82.56 538 HIS A C 1
ATOM 3857 O O . HIS A 1 538 ? -5.849 -13.269 -9.756 1.00 82.56 538 HIS A O 1
ATOM 3863 N N . ARG A 1 539 ? -4.779 -14.693 -11.137 1.00 85.25 539 ARG A N 1
ATOM 3864 C CA . ARG A 1 539 ? -5.444 -14.245 -12.373 1.00 85.25 539 ARG A CA 1
ATOM 3865 C C . ARG A 1 539 ? -5.210 -12.761 -12.665 1.00 85.25 539 ARG A C 1
ATOM 3867 O O . ARG A 1 539 ? -6.093 -12.105 -13.193 1.00 85.25 539 ARG A O 1
ATOM 3874 N N . VAL A 1 540 ? -4.029 -12.246 -12.351 1.00 89.69 540 VAL A N 1
ATOM 3875 C CA . VAL A 1 540 ? -3.639 -10.860 -12.620 1.00 89.69 540 VAL A CA 1
ATOM 3876 C C . VAL A 1 540 ? -2.511 -10.867 -13.653 1.00 89.69 540 VAL A C 1
ATOM 3878 O O . VAL A 1 540 ? -1.639 -11.733 -13.604 1.00 89.69 540 VAL A O 1
ATOM 3881 N N . SER A 1 541 ? -2.556 -9.968 -14.636 1.00 89.44 541 SER A N 1
ATOM 3882 C CA . SER A 1 541 ? -1.431 -9.722 -15.545 1.00 89.44 541 SER A CA 1
ATOM 3883 C C . SER A 1 541 ? -0.280 -9.025 -14.807 1.00 89.44 541 SER A C 1
ATOM 3885 O O . SER A 1 541 ? -0.492 -8.407 -13.766 1.00 89.44 541 SER A O 1
ATOM 3887 N N . ASP A 1 542 ? 0.942 -9.063 -15.345 1.00 83.50 542 ASP A N 1
ATOM 3888 C CA . ASP A 1 542 ? 2.084 -8.374 -14.719 1.00 83.50 542 ASP A CA 1
ATOM 3889 C C . ASP A 1 542 ? 1.829 -6.860 -14.564 1.00 83.50 542 ASP A C 1
ATOM 3891 O O . ASP A 1 542 ? 2.177 -6.262 -13.545 1.00 83.50 542 ASP A O 1
ATOM 3895 N N . GLY A 1 543 ? 1.170 -6.246 -15.556 1.00 82.81 543 GLY A N 1
ATOM 3896 C CA . GLY A 1 543 ? 0.794 -4.830 -15.526 1.00 82.81 543 GLY A CA 1
ATOM 3897 C C . GLY A 1 543 ? -0.237 -4.520 -14.441 1.00 82.81 543 GLY A C 1
ATOM 3898 O O . GLY A 1 543 ? -0.029 -3.618 -13.629 1.00 82.81 543 GLY A O 1
ATOM 3899 N N . ALA A 1 544 ? -1.309 -5.312 -14.361 1.00 87.12 544 ALA A N 1
ATOM 3900 C CA . ALA A 1 544 ? -2.310 -5.171 -13.309 1.00 87.12 544 ALA A CA 1
ATOM 3901 C C . ALA A 1 544 ? -1.728 -5.449 -11.912 1.00 87.12 544 ALA A C 1
ATOM 3903 O O . ALA A 1 544 ? -2.111 -4.793 -10.944 1.00 87.12 544 ALA A O 1
ATOM 3904 N N . ALA A 1 545 ? -0.768 -6.370 -11.790 1.00 86.56 545 ALA A N 1
ATOM 3905 C CA . ALA A 1 545 ? -0.107 -6.658 -10.523 1.00 86.56 545 ALA A CA 1
ATOM 3906 C C . ALA A 1 545 ? 0.709 -5.453 -10.031 1.00 86.56 545 ALA A C 1
ATOM 3908 O O . ALA A 1 545 ? 0.650 -5.110 -8.848 1.00 86.56 545 ALA A O 1
ATOM 3909 N N . LEU A 1 546 ? 1.411 -4.764 -10.939 1.00 82.56 546 LEU A N 1
ATOM 3910 C CA . LEU A 1 546 ? 2.116 -3.523 -10.622 1.00 82.56 546 LEU A CA 1
ATOM 3911 C C . LEU A 1 546 ? 1.146 -2.414 -10.182 1.00 82.56 546 LEU A C 1
ATOM 3913 O O . LEU A 1 546 ? 1.407 -1.746 -9.184 1.00 82.56 546 LEU A O 1
ATOM 3917 N N . GLN A 1 547 ? 0.011 -2.256 -10.869 1.00 87.19 547 GLN A N 1
ATOM 3918 C CA . GLN A 1 547 ? -1.019 -1.269 -10.513 1.00 87.19 547 GLN A CA 1
ATOM 3919 C C . GLN A 1 547 ? -1.629 -1.542 -9.132 1.00 87.19 547 GLN A C 1
ATOM 3921 O O . GLN A 1 547 ? -1.747 -0.628 -8.317 1.00 87.19 547 GLN A O 1
ATOM 3926 N N . ILE A 1 548 ? -1.963 -2.800 -8.821 1.00 88.00 548 ILE A N 1
ATOM 3927 C CA . ILE A 1 548 ? -2.445 -3.179 -7.484 1.00 88.00 548 ILE A CA 1
ATOM 3928 C C . ILE A 1 548 ? -1.371 -2.893 -6.429 1.00 88.00 548 ILE A C 1
ATOM 3930 O O . ILE A 1 548 ? -1.700 -2.368 -5.369 1.00 88.00 548 ILE A O 1
ATOM 3934 N N . ALA A 1 549 ? -0.098 -3.198 -6.702 1.00 85.12 549 ALA A N 1
ATOM 3935 C CA . ALA A 1 549 ? 0.992 -2.911 -5.771 1.00 85.12 549 ALA A CA 1
ATOM 3936 C C . ALA A 1 549 ? 1.161 -1.402 -5.518 1.00 85.12 549 ALA A C 1
ATOM 3938 O O . ALA A 1 549 ? 1.361 -0.992 -4.377 1.00 85.12 549 ALA A O 1
ATOM 3939 N N . GLN A 1 550 ? 1.022 -0.566 -6.551 1.00 86.00 550 GLN A N 1
ATOM 3940 C CA . GLN A 1 550 ? 1.027 0.894 -6.415 1.00 86.00 550 GLN A CA 1
ATOM 3941 C C . GLN A 1 550 ? -0.162 1.391 -5.582 1.00 86.00 550 GLN A C 1
ATOM 3943 O O . GLN A 1 550 ? 0.032 2.168 -4.650 1.00 86.00 550 GLN A O 1
ATOM 3948 N N . ILE A 1 551 ? -1.378 0.905 -5.857 1.00 90.50 551 ILE A N 1
ATOM 3949 C CA . ILE A 1 551 ? -2.571 1.226 -5.055 1.00 90.50 551 ILE A CA 1
ATOM 3950 C C . ILE A 1 551 ? -2.356 0.801 -3.596 1.00 90.50 551 ILE A C 1
ATOM 3952 O O . ILE A 1 551 ? -2.647 1.568 -2.680 1.00 90.50 551 ILE A O 1
ATOM 3956 N N . ALA A 1 552 ? -1.810 -0.393 -3.367 1.00 88.44 552 ALA A N 1
ATOM 3957 C CA . ALA A 1 552 ? -1.514 -0.893 -2.033 1.00 88.44 552 ALA A CA 1
ATOM 3958 C C . ALA A 1 552 ? -0.512 0.003 -1.292 1.00 88.44 552 ALA A C 1
ATOM 3960 O O . ALA A 1 552 ? -0.757 0.316 -0.134 1.00 88.44 552 ALA A O 1
ATOM 3961 N N . LEU A 1 553 ? 0.549 0.473 -1.957 1.00 84.56 553 LEU A N 1
ATOM 3962 C CA . LEU A 1 553 ? 1.517 1.416 -1.381 1.00 84.56 553 LEU A CA 1
ATOM 3963 C C . LEU A 1 553 ? 0.903 2.783 -1.057 1.00 84.56 553 LEU A C 1
ATOM 3965 O O . LEU A 1 553 ? 1.285 3.408 -0.075 1.00 84.56 553 LEU A O 1
ATOM 3969 N N . ILE A 1 554 ? -0.062 3.257 -1.848 1.00 87.44 554 ILE A N 1
ATOM 3970 C CA . ILE A 1 554 ? -0.773 4.510 -1.546 1.00 87.44 554 ILE A CA 1
ATOM 3971 C C . ILE A 1 554 ? -1.616 4.353 -0.276 1.00 87.44 554 ILE A C 1
ATOM 3973 O O . ILE A 1 554 ? -1.627 5.240 0.575 1.00 87.44 554 ILE A O 1
ATOM 3977 N N . PHE A 1 555 ? -2.324 3.230 -0.140 1.00 89.62 555 PHE A N 1
ATOM 3978 C CA . PHE A 1 555 ? -3.154 2.950 1.035 1.00 89.62 555 PHE A CA 1
ATOM 3979 C C . PHE A 1 555 ? -2.324 2.603 2.269 1.00 89.62 555 PHE A C 1
ATOM 3981 O O . PHE A 1 555 ? -2.753 2.882 3.390 1.00 89.62 555 PHE A O 1
ATOM 3988 N N . ASP A 1 556 ? -1.163 1.997 2.057 1.00 87.50 556 ASP A N 1
ATOM 3989 C CA . ASP A 1 556 ? -0.267 1.475 3.074 1.00 87.50 556 ASP A CA 1
ATOM 3990 C C . ASP A 1 556 ? 1.201 1.718 2.668 1.00 87.50 556 ASP A C 1
ATOM 3992 O O . ASP A 1 556 ? 1.840 0.838 2.078 1.00 87.50 556 ASP A O 1
ATOM 3996 N N . PRO A 1 557 ? 1.743 2.918 2.956 1.00 75.12 557 PRO A N 1
ATOM 3997 C CA . PRO A 1 557 ? 3.102 3.304 2.564 1.00 75.12 557 PRO A CA 1
ATOM 3998 C C . PRO A 1 557 ? 4.201 2.401 3.132 1.00 75.12 557 PRO A C 1
ATOM 4000 O O . PRO A 1 557 ? 5.293 2.341 2.574 1.00 75.12 557 PRO A O 1
ATOM 4003 N N . GLU A 1 558 ? 3.902 1.667 4.204 1.00 74.81 558 GLU A N 1
ATOM 4004 C CA . GLU A 1 558 ? 4.795 0.685 4.827 1.00 74.81 558 GLU A CA 1
ATOM 4005 C C . GLU A 1 558 ? 4.931 -0.593 3.971 1.00 74.81 558 GLU A C 1
ATOM 4007 O O . GLU A 1 558 ? 5.764 -1.458 4.234 1.00 74.81 558 GLU A O 1
ATOM 4012 N N . GLY A 1 559 ? 4.127 -0.729 2.910 1.00 74.06 559 GLY A N 1
ATOM 4013 C CA . GLY A 1 559 ? 4.211 -1.828 1.950 1.00 74.06 559 GLY A CA 1
ATOM 4014 C C . GLY A 1 559 ? 3.602 -3.141 2.435 1.00 74.06 559 GLY A C 1
ATOM 4015 O O . GLY A 1 559 ? 3.773 -4.162 1.767 1.00 74.06 559 GLY A O 1
ATOM 4016 N N . ARG A 1 560 ? 2.876 -3.128 3.560 1.00 74.44 560 ARG A N 1
ATOM 4017 C CA . ARG A 1 560 ? 2.194 -4.309 4.114 1.00 74.44 560 ARG A CA 1
ATOM 4018 C C . ARG A 1 560 ? 0.887 -4.633 3.383 1.00 74.44 560 ARG A C 1
ATOM 4020 O O . ARG A 1 560 ? 0.416 -5.766 3.425 1.00 74.44 560 ARG A O 1
ATOM 4027 N N . ALA A 1 561 ? 0.332 -3.654 2.662 1.00 81.00 561 ALA A N 1
ATOM 4028 C CA . ALA A 1 561 ? -0.955 -3.722 1.968 1.00 81.00 561 ALA A CA 1
ATOM 4029 C C . ALA A 1 561 ? -2.152 -4.050 2.886 1.00 81.00 561 ALA A C 1
ATOM 4031 O O . ALA A 1 561 ? -3.260 -4.284 2.398 1.00 81.00 561 ALA A O 1
ATOM 4032 N N . GLU A 1 562 ? -1.980 -4.034 4.209 1.00 84.06 562 GLU A N 1
ATOM 4033 C CA . GLU A 1 562 ? -2.992 -4.465 5.178 1.00 84.06 562 GLU A CA 1
ATOM 4034 C C . GLU A 1 562 ? -4.224 -3.563 5.131 1.00 84.06 562 GLU A C 1
ATOM 4036 O O . GLU A 1 562 ? -5.349 -4.019 5.334 1.00 84.06 562 GLU A O 1
ATOM 4041 N N . ARG A 1 563 ? -4.032 -2.282 4.797 1.00 86.94 563 ARG A N 1
ATOM 4042 C CA . ARG A 1 563 ? -5.112 -1.289 4.730 1.00 86.94 563 ARG A CA 1
ATOM 4043 C C . ARG A 1 563 ? -6.022 -1.440 3.511 1.00 86.94 563 ARG A C 1
ATOM 4045 O O . ARG A 1 563 ? -7.141 -0.934 3.547 1.00 86.94 563 ARG A O 1
ATOM 4052 N N . LEU A 1 564 ? -5.596 -2.153 2.465 1.00 90.44 564 LEU A N 1
ATOM 4053 C CA . LEU A 1 564 ? -6.421 -2.408 1.277 1.00 90.44 564 LEU A CA 1
ATOM 4054 C C . LEU A 1 564 ? -7.387 -3.589 1.483 1.00 90.44 564 LEU A C 1
ATOM 4056 O O . LEU A 1 564 ? -8.492 -3.596 0.940 1.00 90.44 564 LEU A O 1
ATOM 4060 N N . ALA A 1 565 ? -7.016 -4.561 2.318 1.00 92.38 565 ALA A N 1
ATOM 4061 C CA . ALA A 1 565 ? -7.860 -5.707 2.657 1.00 92.38 565 ALA A CA 1
ATOM 4062 C C . ALA A 1 565 ? -9.260 -5.315 3.196 1.00 92.38 565 ALA A C 1
ATOM 4064 O O . ALA A 1 565 ? -10.264 -5.779 2.647 1.00 92.38 565 ALA A O 1
ATOM 4065 N N . PRO A 1 566 ? -9.398 -4.433 4.210 1.00 91.31 566 PRO A N 1
ATOM 4066 C CA . PRO A 1 566 ? -10.708 -4.022 4.712 1.00 91.31 566 PRO A CA 1
ATOM 4067 C C . PRO A 1 566 ? -11.530 -3.220 3.692 1.00 91.31 566 PRO A C 1
ATOM 4069 O O . PRO A 1 566 ? -12.756 -3.333 3.712 1.00 91.31 566 PRO A O 1
ATOM 4072 N N . VAL A 1 567 ? -10.892 -2.485 2.769 1.00 94.12 567 VAL A N 1
ATOM 4073 C CA . VAL A 1 567 ? -11.591 -1.800 1.662 1.00 94.12 567 VAL A CA 1
ATOM 4074 C C . VAL A 1 567 ? -12.338 -2.820 0.806 1.00 94.12 567 VAL A C 1
ATOM 4076 O O . VAL A 1 567 ? -13.526 -2.661 0.538 1.00 94.12 567 VAL A O 1
ATOM 4079 N N . LEU A 1 568 ? -11.664 -3.902 0.412 1.00 94.38 568 LEU A N 1
ATOM 4080 C CA . LEU A 1 568 ? -12.251 -4.945 -0.434 1.00 94.38 568 LEU A CA 1
ATOM 4081 C C . LEU A 1 568 ? -13.195 -5.871 0.341 1.00 94.38 568 LEU A C 1
ATOM 4083 O O . LEU A 1 568 ? -14.157 -6.401 -0.222 1.00 94.38 568 LEU A O 1
ATOM 4087 N N . GLY A 1 569 ? -12.976 -6.017 1.649 1.00 91.69 569 GLY A N 1
ATOM 4088 C CA . GLY A 1 569 ? -13.886 -6.723 2.546 1.00 91.69 569 GLY A CA 1
ATOM 4089 C C . GLY A 1 569 ? -15.288 -6.112 2.560 1.00 91.69 569 GLY A C 1
ATOM 4090 O O . GLY A 1 569 ? -16.264 -6.850 2.460 1.00 91.69 569 GLY A O 1
ATOM 4091 N N . GLY A 1 570 ? -15.385 -4.780 2.608 1.00 91.44 570 GLY A N 1
ATOM 4092 C CA . GLY A 1 570 ? -16.658 -4.048 2.616 1.00 91.44 570 GLY A CA 1
ATOM 4093 C C . GLY A 1 570 ? -17.208 -3.665 1.236 1.00 91.44 570 GLY A C 1
ATOM 4094 O O . GLY A 1 570 ? -18.219 -2.968 1.162 1.00 91.44 570 GLY A O 1
ATOM 4095 N N . ALA A 1 571 ? -16.545 -4.058 0.146 1.00 95.75 571 ALA A N 1
ATOM 4096 C CA . ALA A 1 571 ? -16.913 -3.642 -1.203 1.00 95.75 571 ALA A CA 1
ATOM 4097 C C . ALA A 1 571 ? -17.999 -4.532 -1.832 1.00 95.75 571 ALA A C 1
ATOM 4099 O O . ALA A 1 571 ? -17.954 -5.758 -1.740 1.00 95.75 571 ALA A O 1
ATOM 4100 N N . ILE A 1 572 ? -18.948 -3.910 -2.530 1.00 95.50 572 ILE A N 1
ATOM 4101 C CA . ILE A 1 572 ? -19.993 -4.563 -3.322 1.00 95.50 572 ILE A CA 1
ATOM 4102 C C . ILE A 1 572 ? -19.436 -4.862 -4.713 1.00 95.50 572 ILE A C 1
ATOM 4104 O O . ILE A 1 572 ? -18.960 -3.955 -5.398 1.00 95.50 572 ILE A O 1
ATOM 4108 N N . THR A 1 573 ? -19.539 -6.116 -5.150 1.00 96.06 573 THR A N 1
ATOM 4109 C CA . THR A 1 573 ? -19.140 -6.521 -6.503 1.00 96.06 573 THR A CA 1
ATOM 4110 C C . THR A 1 573 ? -20.257 -6.266 -7.506 1.00 96.06 573 THR A C 1
ATOM 4112 O O . THR A 1 573 ? -21.415 -6.621 -7.288 1.00 96.06 573 THR A O 1
ATOM 4115 N N . SER A 1 574 ? -19.918 -5.685 -8.650 1.00 95.06 574 SER A N 1
ATOM 4116 C CA . SER A 1 574 ? -20.815 -5.549 -9.800 1.00 95.06 574 SER A CA 1
ATOM 4117 C C . SER A 1 574 ? -20.058 -5.734 -11.101 1.00 95.06 574 SER A C 1
ATOM 4119 O O . SER A 1 574 ? -18.873 -5.421 -11.178 1.00 95.06 574 SER A O 1
ATOM 4121 N N . LEU A 1 575 ? -20.745 -6.257 -12.114 1.00 94.62 575 LEU A N 1
ATOM 4122 C CA . LEU A 1 575 ? -20.165 -6.566 -13.417 1.00 94.62 575 LEU A CA 1
ATOM 4123 C C . LEU A 1 575 ? -20.795 -5.700 -14.497 1.00 94.62 575 LEU A C 1
ATOM 4125 O O . LEU A 1 575 ? -22.015 -5.539 -14.527 1.00 94.62 575 LEU A O 1
ATOM 4129 N N . TYR A 1 576 ? -19.968 -5.221 -15.416 1.00 92.44 576 TYR A N 1
ATOM 4130 C CA . TYR A 1 576 ? -20.388 -4.383 -16.529 1.00 92.44 576 TYR A CA 1
ATOM 4131 C C . TYR A 1 576 ? -19.713 -4.841 -17.819 1.00 92.44 576 TYR A C 1
ATOM 4133 O O . TYR A 1 576 ? -18.603 -5.373 -17.802 1.00 92.44 576 TYR A O 1
ATOM 4141 N N . GLY A 1 577 ? -20.398 -4.651 -18.947 1.00 89.94 577 GLY A N 1
ATOM 4142 C CA . GLY A 1 577 ? -19.818 -4.913 -20.263 1.00 89.94 577 GLY A CA 1
ATOM 4143 C C . GLY A 1 577 ? -19.398 -6.368 -20.507 1.00 89.94 577 GLY A C 1
ATOM 4144 O O . GLY A 1 577 ? -18.425 -6.586 -21.207 1.00 89.94 577 GLY A O 1
ATOM 4145 N N . LEU A 1 578 ? -20.109 -7.376 -19.979 1.00 90.50 578 LEU A N 1
ATOM 4146 C CA . LEU A 1 578 ? -19.755 -8.804 -20.155 1.00 90.50 578 LEU A CA 1
ATOM 4147 C C . LEU A 1 578 ? -19.728 -9.304 -21.615 1.00 90.50 578 LEU A C 1
ATOM 4149 O O . LEU A 1 578 ? -19.275 -10.413 -21.867 1.00 90.50 578 LEU A O 1
ATOM 4153 N N . GLY A 1 579 ? -20.241 -8.525 -22.568 1.00 86.88 579 GLY A N 1
ATOM 4154 C CA . GLY A 1 579 ? -20.118 -8.798 -24.005 1.00 86.88 579 GLY A CA 1
ATOM 4155 C C . GLY A 1 579 ? -19.089 -7.913 -24.714 1.00 86.88 579 GLY A C 1
ATOM 4156 O O . GLY A 1 579 ? -19.115 -7.838 -25.937 1.00 86.88 579 GLY A O 1
ATOM 4157 N N . SER A 1 580 ? -18.266 -7.168 -23.973 1.00 84.00 580 SER A N 1
ATOM 4158 C CA . SER A 1 580 ? -17.215 -6.317 -24.529 1.00 84.00 580 SER A CA 1
ATOM 4159 C C . SER A 1 580 ? -15.875 -7.059 -24.555 1.00 84.00 580 SER A C 1
ATOM 4161 O O . SER A 1 580 ? -15.695 -8.077 -23.891 1.00 84.00 580 SER A O 1
ATOM 4163 N N . ALA A 1 581 ? -14.901 -6.511 -25.286 1.00 83.75 581 ALA A N 1
ATOM 4164 C CA . ALA A 1 581 ? -13.528 -7.022 -25.287 1.00 83.75 581 ALA A CA 1
ATOM 4165 C C . ALA A 1 581 ? -12.777 -6.776 -23.960 1.00 83.75 581 ALA A C 1
ATOM 4167 O O . ALA A 1 581 ? -11.683 -7.304 -23.772 1.00 83.75 581 ALA A O 1
ATOM 4168 N N . ALA A 1 582 ? -13.341 -5.949 -23.075 1.00 86.56 582 ALA A N 1
ATOM 4169 C CA . ALA A 1 582 ? -12.743 -5.506 -21.821 1.00 86.56 582 ALA A CA 1
ATOM 4170 C C . ALA A 1 582 ? -13.829 -5.415 -20.728 1.00 86.56 582 ALA A C 1
ATOM 4172 O O . ALA A 1 582 ? -14.202 -4.312 -20.312 1.00 86.56 582 ALA A O 1
ATOM 4173 N N . PRO A 1 583 ? -14.422 -6.549 -20.314 1.00 91.88 583 PRO A N 1
ATOM 4174 C CA . PRO A 1 583 ? -15.436 -6.565 -19.268 1.00 91.88 583 PRO A CA 1
ATOM 4175 C C . PRO A 1 583 ? -14.873 -6.048 -17.940 1.00 91.88 583 PRO A C 1
ATOM 4177 O O . PRO A 1 583 ? -13.705 -6.254 -17.611 1.00 91.88 583 PRO A O 1
ATOM 4180 N N . VAL A 1 584 ? -15.721 -5.392 -17.151 1.00 92.56 584 VAL A N 1
ATOM 4181 C CA . VAL A 1 584 ? -15.314 -4.713 -15.915 1.00 92.56 584 VAL A CA 1
ATOM 4182 C C . VAL A 1 584 ? -15.991 -5.354 -14.713 1.00 92.56 584 VAL A C 1
ATOM 4184 O O . VAL A 1 584 ? -17.209 -5.534 -14.708 1.00 92.56 584 VAL A O 1
ATOM 4187 N N . ALA A 1 585 ? -15.220 -5.625 -13.659 1.00 95.38 585 ALA A N 1
ATOM 4188 C CA . ALA A 1 585 ? -15.758 -5.797 -12.314 1.00 95.38 585 ALA A CA 1
ATOM 4189 C C . ALA A 1 585 ? -15.418 -4.583 -11.451 1.00 95.38 585 ALA A C 1
ATOM 4191 O O . ALA A 1 585 ? -14.250 -4.211 -11.327 1.00 95.38 585 ALA A O 1
ATOM 4192 N N . ALA A 1 586 ? -16.439 -3.997 -10.829 1.00 95.50 586 ALA A N 1
ATOM 4193 C CA . ALA A 1 586 ? -16.286 -2.950 -9.833 1.00 95.50 586 ALA A CA 1
ATOM 4194 C C . ALA A 1 586 ? -16.517 -3.501 -8.429 1.00 95.50 586 ALA A C 1
ATOM 4196 O O . ALA A 1 586 ? -17.526 -4.157 -8.178 1.00 95.50 586 ALA A O 1
ATOM 4197 N N . PHE A 1 587 ? -15.601 -3.172 -7.525 1.00 96.69 587 PHE A N 1
ATOM 4198 C CA . PHE A 1 587 ? -15.661 -3.423 -6.093 1.00 96.69 587 PHE A CA 1
ATOM 4199 C C . PHE A 1 587 ? -15.877 -2.078 -5.396 1.00 96.69 587 PHE A C 1
ATOM 4201 O O . PHE A 1 587 ? -14.929 -1.386 -5.021 1.00 96.69 587 PHE A O 1
ATOM 4208 N N . TYR A 1 588 ? -17.140 -1.678 -5.270 1.00 96.88 588 TYR A N 1
ATOM 4209 C CA . TYR A 1 588 ? -17.522 -0.368 -4.750 1.00 96.88 588 TYR A CA 1
ATOM 4210 C C . TYR A 1 588 ? -17.732 -0.409 -3.233 1.00 96.88 588 TYR A C 1
ATOM 4212 O O . TYR A 1 588 ? -18.570 -1.161 -2.743 1.00 96.88 588 TYR A O 1
ATOM 4220 N N . HIS A 1 589 ? -16.992 0.407 -2.484 1.00 96.62 589 HIS A N 1
ATOM 4221 C CA . HIS A 1 589 ? -17.115 0.549 -1.036 1.00 96.62 589 HIS A CA 1
ATOM 4222 C C . HIS A 1 589 ? -18.020 1.752 -0.687 1.00 96.62 589 HIS A C 1
ATOM 4224 O O . HIS A 1 589 ? -17.550 2.895 -0.652 1.00 96.62 589 HIS A O 1
ATOM 4230 N N . PRO A 1 590 ? -19.315 1.534 -0.385 1.00 95.69 590 PRO A N 1
ATOM 4231 C CA . PRO A 1 590 ? -20.323 2.598 -0.338 1.00 95.69 590 PRO A CA 1
ATOM 4232 C C . PRO A 1 590 ? -20.101 3.615 0.787 1.00 95.69 590 PRO A C 1
ATOM 4234 O O . PRO A 1 590 ? -20.413 4.792 0.626 1.00 95.69 590 PRO A O 1
ATOM 4237 N N . PHE A 1 591 ? -19.536 3.188 1.920 1.00 95.12 591 PHE A N 1
ATOM 4238 C CA . PHE A 1 591 ? -19.334 4.056 3.088 1.00 95.12 591 PHE A CA 1
ATOM 4239 C C . PHE A 1 591 ? -18.223 5.086 2.874 1.00 95.12 591 PHE A C 1
ATOM 4241 O O . PHE A 1 591 ? -18.361 6.240 3.278 1.00 95.12 591 PHE A O 1
ATOM 4248 N N . ALA A 1 592 ? -17.155 4.663 2.198 1.00 95.75 592 ALA A N 1
ATOM 4249 C CA . ALA A 1 592 ? -16.035 5.524 1.825 1.00 95.75 592 ALA A CA 1
ATOM 4250 C C . ALA A 1 592 ? -16.268 6.210 0.474 1.00 95.75 592 ALA A C 1
ATOM 4252 O O . ALA A 1 592 ? -15.574 7.164 0.156 1.00 95.75 592 ALA A O 1
ATOM 4253 N N . ASP A 1 593 ? -17.259 5.750 -0.295 1.00 96.81 593 ASP A N 1
ATOM 4254 C CA . ASP A 1 593 ? -17.567 6.239 -1.634 1.00 96.81 593 ASP A CA 1
ATOM 4255 C C . ASP A 1 593 ? -16.360 6.146 -2.582 1.00 96.81 593 ASP A C 1
ATOM 4257 O O . ASP A 1 593 ? -15.970 7.121 -3.220 1.00 96.81 593 ASP A O 1
ATOM 4261 N N . ILE A 1 594 ? -15.759 4.957 -2.652 1.00 97.00 594 ILE A N 1
ATOM 4262 C CA . ILE A 1 594 ? -14.620 4.626 -3.524 1.00 97.00 594 ILE A CA 1
ATOM 4263 C C . ILE A 1 594 ? -14.879 3.300 -4.236 1.00 97.00 594 ILE A C 1
ATOM 4265 O O . ILE A 1 594 ? -15.614 2.461 -3.718 1.00 97.00 594 ILE A O 1
ATOM 4269 N N . ALA A 1 595 ? -14.273 3.080 -5.396 1.00 96.31 595 ALA A N 1
ATOM 4270 C CA . ALA A 1 595 ? -14.303 1.804 -6.098 1.00 96.31 595 ALA A CA 1
ATOM 4271 C C . ALA A 1 595 ? -12.888 1.373 -6.476 1.00 96.31 595 ALA A C 1
ATOM 4273 O O . ALA A 1 595 ? -12.157 2.146 -7.092 1.00 96.31 595 ALA A O 1
ATOM 4274 N N . LEU A 1 596 ? -12.543 0.119 -6.176 1.00 95.75 596 LEU A N 1
ATOM 4275 C CA . LEU A 1 596 ? -11.520 -0.571 -6.950 1.00 95.75 596 LEU A CA 1
ATOM 4276 C C . LEU A 1 596 ? -12.227 -1.137 -8.161 1.00 95.75 596 LEU A C 1
ATOM 4278 O O . LEU A 1 596 ? -13.181 -1.902 -8.006 1.00 95.75 596 LEU A O 1
ATOM 4282 N N . LEU A 1 597 ? -11.773 -0.807 -9.353 1.00 94.31 597 LEU A N 1
ATOM 4283 C CA . LEU A 1 597 ? -12.322 -1.429 -10.526 1.00 94.31 597 LEU A CA 1
ATOM 4284 C C . LEU A 1 597 ? -11.253 -2.130 -11.355 1.00 94.31 597 LEU A C 1
ATOM 4286 O O . LEU A 1 597 ? -10.089 -1.746 -11.391 1.00 94.31 597 LEU A O 1
ATOM 4290 N N . THR A 1 598 ? -11.655 -3.273 -11.906 1.00 94.19 598 THR A N 1
ATOM 4291 C CA . THR A 1 598 ? -10.784 -4.242 -12.567 1.00 94.19 598 THR A CA 1
ATOM 4292 C C . THR A 1 598 ? -11.294 -4.518 -13.971 1.00 94.19 598 THR A C 1
ATOM 4294 O O . THR A 1 598 ? -12.472 -4.830 -14.160 1.00 94.19 598 THR A O 1
ATOM 4297 N N . VAL A 1 599 ? -10.406 -4.393 -14.951 1.00 92.00 599 VAL A N 1
ATOM 4298 C CA . VAL A 1 599 ? -10.655 -4.745 -16.348 1.00 92.00 599 VAL A CA 1
ATOM 4299 C C . VAL A 1 599 ? -10.167 -6.163 -16.566 1.00 92.00 599 VAL A C 1
ATOM 4301 O O . VAL A 1 599 ? -9.037 -6.488 -16.208 1.00 92.00 599 VAL A O 1
ATOM 4304 N N . TRP A 1 600 ? -11.008 -7.001 -17.152 1.00 94.00 600 TRP A N 1
ATOM 4305 C CA . TRP A 1 600 ? -10.708 -8.397 -17.427 1.00 94.00 600 TRP A CA 1
ATOM 4306 C C . TRP A 1 600 ? -10.515 -8.621 -18.926 1.00 94.00 600 TRP A C 1
ATOM 4308 O O . TRP A 1 600 ? -10.977 -7.830 -19.748 1.00 94.00 600 TRP A O 1
ATOM 4318 N N . ASP A 1 601 ? -9.846 -9.714 -19.285 1.00 92.19 601 ASP A N 1
ATOM 4319 C CA . ASP A 1 601 ? -9.838 -10.202 -20.661 1.00 92.19 601 ASP A CA 1
ATOM 4320 C C . ASP A 1 601 ? -11.258 -10.584 -21.133 1.00 92.19 601 ASP A C 1
ATOM 4322 O O . ASP A 1 601 ? -12.185 -10.771 -20.339 1.00 92.19 601 ASP A O 1
ATOM 4326 N N . ALA A 1 602 ? -11.437 -10.738 -22.446 1.00 90.00 602 ALA A N 1
ATOM 4327 C CA . ALA A 1 602 ? -12.728 -11.088 -23.047 1.00 90.00 602 ALA A CA 1
ATOM 4328 C C . ALA A 1 602 ? -13.296 -12.445 -22.569 1.00 90.00 602 ALA A C 1
ATOM 4330 O O . ALA A 1 602 ? -14.484 -12.713 -22.723 1.00 90.00 602 ALA A O 1
ATOM 4331 N N . ALA A 1 603 ? -12.472 -13.318 -21.976 1.00 92.31 603 ALA A N 1
ATOM 4332 C CA . ALA A 1 603 ? -12.909 -14.592 -21.402 1.00 92.31 603 ALA A CA 1
ATOM 4333 C C . ALA A 1 603 ? -13.252 -14.488 -19.901 1.00 92.31 603 ALA A C 1
ATOM 4335 O O . ALA A 1 603 ? -13.655 -15.481 -19.276 1.00 92.31 603 ALA A O 1
ATOM 4336 N N . PHE A 1 604 ? -13.085 -13.301 -19.313 1.00 94.38 604 PHE A N 1
ATOM 4337 C CA . PHE A 1 604 ? -13.167 -13.036 -17.885 1.00 94.38 604 PHE A CA 1
ATOM 4338 C C . PHE A 1 604 ? -12.264 -13.973 -17.062 1.00 94.38 604 PHE A C 1
ATOM 4340 O O . PHE A 1 604 ? -12.657 -14.469 -16.003 1.00 94.38 604 PHE A O 1
ATOM 4347 N N . GLU A 1 605 ? -11.092 -14.342 -17.584 1.00 94.56 605 GLU A N 1
ATOM 4348 C CA . GLU A 1 605 ? -10.162 -15.280 -16.944 1.00 94.56 605 GLU A CA 1
ATOM 4349 C C . GLU A 1 605 ? -9.047 -14.572 -16.184 1.00 94.56 605 GLU A C 1
ATOM 4351 O O . GLU A 1 605 ? -8.653 -15.090 -15.132 1.00 94.56 605 GLU A O 1
ATOM 4356 N N . ARG A 1 606 ? -8.565 -13.437 -16.703 1.00 94.31 606 ARG A N 1
ATOM 4357 C CA . ARG A 1 606 ? -7.445 -12.653 -16.172 1.00 94.31 606 ARG A CA 1
ATOM 4358 C C . ARG A 1 606 ? -7.788 -11.163 -16.094 1.00 94.31 606 ARG A C 1
ATOM 4360 O O . ARG A 1 606 ? -8.413 -10.630 -17.002 1.00 94.31 606 ARG A O 1
ATOM 4367 N N . ILE A 1 607 ? -7.356 -10.506 -15.022 1.00 94.56 607 ILE A N 1
ATOM 4368 C CA . ILE A 1 607 ? -7.382 -9.056 -14.824 1.00 94.56 607 ILE A CA 1
ATOM 4369 C C . ILE A 1 607 ? -6.207 -8.445 -15.589 1.00 94.56 607 ILE A C 1
ATOM 4371 O O . ILE A 1 607 ? -5.053 -8.794 -15.337 1.00 94.56 607 ILE A O 1
ATOM 4375 N N . GLU A 1 608 ? -6.507 -7.536 -16.508 1.00 91.81 608 GLU A N 1
ATOM 4376 C CA . GLU A 1 608 ? -5.539 -6.856 -17.370 1.00 91.81 608 GLU A CA 1
ATOM 4377 C C . GLU A 1 608 ? -5.163 -5.464 -16.861 1.00 91.81 608 GLU A C 1
ATOM 4379 O O . GLU A 1 608 ? -4.030 -5.036 -17.071 1.00 91.81 608 GLU A O 1
ATOM 4384 N N . ALA A 1 609 ? -6.079 -4.780 -16.167 1.00 90.75 609 ALA A N 1
ATOM 4385 C CA . ALA A 1 609 ? -5.833 -3.471 -15.568 1.00 90.75 609 ALA A CA 1
ATOM 4386 C C . ALA A 1 609 ? -6.672 -3.251 -14.304 1.00 90.75 609 ALA A C 1
ATOM 4388 O O . ALA A 1 609 ? -7.743 -3.846 -14.143 1.00 90.75 609 ALA A O 1
ATOM 4389 N N . VAL A 1 610 ? -6.192 -2.382 -13.417 1.00 91.69 610 VAL A N 1
ATOM 4390 C CA . VAL A 1 610 ? -6.841 -2.036 -12.150 1.00 91.69 610 VAL A CA 1
ATOM 4391 C C . VAL A 1 610 ? -6.718 -0.547 -11.867 1.00 91.69 610 VAL A C 1
ATOM 4393 O O . VAL A 1 610 ? -5.649 0.028 -12.046 1.00 91.69 610 VAL A O 1
ATOM 4396 N N . GLU A 1 611 ? -7.790 0.054 -11.357 1.00 92.06 611 GLU A N 1
ATOM 4397 C CA . GLU A 1 611 ? -7.816 1.456 -10.946 1.00 92.06 611 GLU A CA 1
ATOM 4398 C C . GLU A 1 611 ? -8.605 1.651 -9.650 1.00 92.06 611 GLU A C 1
ATOM 4400 O O . GLU A 1 611 ? -9.632 1.008 -9.426 1.00 92.06 611 GLU A O 1
ATOM 4405 N N . MET A 1 612 ? -8.118 2.539 -8.780 1.00 94.19 612 MET A N 1
ATOM 4406 C CA . MET A 1 612 ? -8.832 2.971 -7.581 1.00 94.19 612 MET A CA 1
ATOM 4407 C C . MET A 1 612 ? -9.355 4.388 -7.794 1.00 94.19 612 MET A C 1
ATOM 4409 O O . MET A 1 612 ? -8.572 5.329 -7.910 1.00 94.19 612 MET A O 1
ATOM 4413 N N . VAL A 1 613 ? -10.676 4.546 -7.782 1.00 93.44 613 VAL A N 1
ATOM 4414 C CA . VAL A 1 613 ? -11.335 5.822 -8.076 1.00 93.44 613 VAL A CA 1
ATOM 4415 C C . VAL A 1 613 ? -12.309 6.229 -6.969 1.00 93.44 613 VAL A C 1
ATOM 4417 O O . VAL A 1 613 ? -13.016 5.385 -6.410 1.00 93.44 613 VAL A O 1
ATOM 4420 N N . PRO A 1 614 ? -12.416 7.527 -6.651 1.00 95.25 614 PRO A N 1
ATOM 4421 C CA . PRO A 1 614 ? -13.532 8.045 -5.873 1.00 95.25 614 PRO A CA 1
ATOM 4422 C C . PRO A 1 614 ? -14.859 7.869 -6.628 1.00 95.25 614 PRO A C 1
ATOM 4424 O O . PRO A 1 614 ? -14.912 7.907 -7.856 1.00 95.25 614 PRO A O 1
ATOM 4427 N N . GLY A 1 615 ? -15.965 7.735 -5.900 1.00 94.25 615 GLY A N 1
ATOM 4428 C CA . GLY A 1 615 ? -17.294 7.569 -6.488 1.00 94.25 615 GLY A CA 1
ATOM 4429 C C . GLY A 1 615 ? -17.833 8.835 -7.159 1.00 94.25 615 GLY A C 1
ATOM 4430 O O . GLY A 1 615 ? -18.665 8.749 -8.058 1.00 94.25 615 GLY A O 1
ATOM 4431 N N . ALA A 1 616 ? -17.365 10.022 -6.763 1.00 94.12 616 ALA A N 1
ATOM 4432 C CA . ALA A 1 616 ? -17.816 11.287 -7.348 1.00 94.12 616 ALA A CA 1
ATOM 4433 C C . ALA A 1 616 ? -17.507 11.402 -8.862 1.00 94.12 616 ALA A C 1
ATOM 4435 O O . ALA A 1 616 ? -18.456 11.633 -9.618 1.00 94.12 616 ALA A O 1
ATOM 4436 N N . PRO A 1 617 ? -16.264 11.168 -9.333 1.00 90.75 617 PRO A N 1
ATOM 4437 C CA . PRO A 1 617 ? -15.947 11.038 -10.758 1.00 90.75 617 PRO A CA 1
ATOM 4438 C C . PRO A 1 617 ? -16.794 9.997 -11.490 1.00 90.75 617 PRO A C 1
ATOM 4440 O O . PRO A 1 617 ? -17.283 10.280 -12.579 1.00 90.75 617 PRO A O 1
ATOM 4443 N N . LEU A 1 618 ? -17.053 8.838 -10.869 1.00 90.88 618 LEU A N 1
ATOM 4444 C CA . LEU A 1 618 ? -17.905 7.795 -11.458 1.00 90.88 618 LEU A CA 1
ATOM 4445 C C . LEU A 1 618 ? -19.345 8.255 -11.698 1.00 90.88 618 LEU A C 1
ATOM 4447 O O . LEU A 1 618 ? -20.037 7.681 -12.524 1.00 90.88 618 LEU A O 1
ATOM 4451 N N . ARG A 1 619 ? -19.811 9.278 -10.974 1.00 92.25 619 ARG A N 1
ATOM 4452 C CA . ARG A 1 619 ? -21.129 9.903 -11.161 1.00 92.25 619 ARG A CA 1
ATOM 4453 C C . ARG A 1 619 ? -21.074 11.147 -12.058 1.00 92.25 619 ARG A C 1
ATOM 4455 O O . ARG A 1 619 ? -22.036 11.911 -12.087 1.00 92.25 619 ARG A O 1
ATOM 4462 N N . GLY A 1 620 ? -19.956 11.385 -12.747 1.00 89.38 620 GLY A N 1
ATOM 4463 C CA . GLY A 1 620 ? -19.763 12.526 -13.645 1.00 89.38 620 GLY A CA 1
ATOM 4464 C C . GLY A 1 620 ? -19.524 13.867 -12.941 1.00 89.38 620 GLY A C 1
ATOM 4465 O O . GLY A 1 620 ? -19.711 14.919 -13.554 1.00 89.38 620 GLY A O 1
ATOM 4466 N N . LEU A 1 621 ? -19.140 13.869 -11.658 1.00 89.56 621 LEU A N 1
ATOM 4467 C CA . LEU A 1 621 ? -18.805 15.105 -10.945 1.00 89.56 621 LEU A CA 1
ATOM 4468 C C . LEU A 1 621 ? -17.377 15.555 -11.284 1.00 89.56 621 LEU A C 1
ATOM 4470 O O . LEU A 1 621 ? -16.427 14.782 -11.170 1.00 89.56 621 LEU A O 1
ATOM 4474 N N . ALA A 1 622 ? -17.231 16.823 -11.668 1.00 85.50 622 ALA A N 1
ATOM 4475 C CA . ALA A 1 622 ? -15.943 17.435 -11.984 1.00 85.50 622 ALA A CA 1
ATOM 4476 C C . ALA A 1 622 ? -15.270 18.054 -10.737 1.00 85.50 622 ALA A C 1
ATOM 4478 O O . ALA A 1 622 ? -15.968 18.417 -9.787 1.00 85.50 622 ALA A O 1
ATOM 4479 N N . PRO A 1 623 ? -13.933 18.232 -10.738 1.00 80.62 623 PRO A N 1
ATOM 4480 C CA . PRO A 1 623 ? -13.224 18.957 -9.686 1.00 80.62 623 PRO A CA 1
ATOM 4481 C C . PRO A 1 623 ? -13.721 20.408 -9.484 1.00 80.62 623 PRO A C 1
ATOM 4483 O O . PRO A 1 623 ? -14.169 21.039 -10.446 1.00 80.62 623 PRO A O 1
ATOM 4486 N N . PRO A 1 624 ? -13.575 20.988 -8.274 1.00 83.44 624 PRO A N 1
ATOM 4487 C CA . PRO A 1 624 ? -12.964 20.389 -7.087 1.00 83.44 624 PRO A CA 1
ATOM 4488 C C . PRO A 1 624 ? -13.872 19.330 -6.452 1.00 83.44 624 PRO A C 1
ATOM 4490 O O . PRO A 1 624 ? -15.064 19.551 -6.253 1.00 83.44 624 PRO A O 1
ATOM 4493 N N . LEU A 1 625 ? -13.289 18.174 -6.137 1.00 84.44 625 LEU A N 1
ATOM 4494 C CA . LEU A 1 625 ? -13.995 17.076 -5.484 1.00 84.44 625 LEU A CA 1
ATOM 4495 C C . LEU A 1 625 ? -13.991 17.302 -3.968 1.00 84.44 625 LEU A C 1
ATOM 4497 O O . LEU A 1 625 ? -12.979 17.721 -3.405 1.00 84.44 625 LEU A O 1
ATOM 4501 N N . ASP A 1 626 ? -15.121 17.034 -3.314 1.00 84.31 626 ASP A N 1
ATOM 4502 C CA . ASP A 1 626 ? -15.218 17.092 -1.854 1.00 84.31 626 ASP A CA 1
ATOM 4503 C C . ASP A 1 626 ? -14.426 15.929 -1.227 1.00 84.31 626 ASP A C 1
ATOM 4505 O O . ASP A 1 626 ? -14.407 14.813 -1.746 1.00 84.31 626 ASP A O 1
ATOM 4509 N N . ALA A 1 627 ? -13.786 16.187 -0.087 1.00 84.94 627 ALA A N 1
ATOM 4510 C CA . ALA A 1 627 ? -13.136 15.168 0.736 1.00 84.94 627 ALA A CA 1
ATOM 4511 C C . ALA A 1 627 ? -14.125 14.473 1.697 1.00 84.94 627 ALA A C 1
ATOM 4513 O O . ALA A 1 627 ? -13.711 13.764 2.621 1.00 84.94 627 ALA A O 1
ATOM 4514 N N . ALA A 1 628 ? -15.426 14.729 1.557 1.00 87.38 628 ALA A N 1
ATOM 4515 C CA . ALA A 1 628 ? -16.503 14.004 2.216 1.00 87.38 628 ALA A CA 1
ATOM 4516 C C . ALA A 1 628 ? -17.097 12.929 1.282 1.00 87.38 628 ALA A C 1
ATOM 4518 O O . ALA A 1 628 ? -17.304 13.199 0.097 1.00 87.38 628 ALA A O 1
ATOM 4519 N N . PRO A 1 629 ? -17.431 11.728 1.799 1.00 86.56 629 PRO A N 1
ATOM 4520 C CA . PRO A 1 629 ? -18.176 10.726 1.041 1.00 86.56 629 PRO A CA 1
ATOM 4521 C C . PRO A 1 629 ? -19.477 11.296 0.462 1.00 86.56 629 PRO A C 1
ATOM 4523 O O . PRO A 1 629 ? -20.201 12.016 1.155 1.00 86.56 629 PRO A O 1
ATOM 4526 N N . GLY A 1 630 ? -19.826 10.925 -0.775 1.00 85.88 630 GLY A N 1
ATOM 4527 C CA . GLY A 1 630 ? -20.965 11.499 -1.501 1.00 85.88 630 GLY A CA 1
ATOM 4528 C C . GLY A 1 630 ? -22.313 11.387 -0.782 1.00 85.88 630 GLY A C 1
ATOM 4529 O O . GLY A 1 630 ? -23.174 12.250 -0.926 1.00 85.88 630 GLY A O 1
ATOM 4530 N N . TRP A 1 631 ? -22.502 10.377 0.067 1.00 92.06 631 TRP A N 1
ATOM 4531 C CA . TRP A 1 631 ? -23.728 10.245 0.853 1.00 92.06 631 TRP A CA 1
ATOM 4532 C C . TRP A 1 631 ? -23.862 11.305 1.962 1.00 92.06 631 TRP A C 1
ATOM 4534 O O . TRP A 1 631 ? -24.980 11.643 2.344 1.00 92.06 631 TRP A O 1
ATOM 4544 N N . GLN A 1 632 ? -22.762 11.881 2.459 1.00 90.00 632 GLN A N 1
ATOM 4545 C CA . GLN A 1 632 ? -22.800 12.908 3.512 1.00 90.00 632 GLN A CA 1
ATOM 4546 C C . GLN A 1 632 ? -23.274 14.268 2.992 1.00 90.00 632 GLN A C 1
ATOM 4548 O O . GLN A 1 632 ? -23.754 15.088 3.771 1.00 90.00 632 GLN A O 1
ATOM 4553 N N . VAL A 1 633 ? -23.183 14.502 1.680 1.00 88.81 633 VAL A N 1
ATOM 4554 C CA . VAL A 1 633 ? -23.541 15.789 1.069 1.00 88.81 633 VAL A CA 1
ATOM 4555 C C . VAL A 1 633 ? -24.996 15.857 0.587 1.00 88.81 633 VAL A C 1
ATOM 4557 O O . VAL A 1 633 ? -25.456 16.922 0.190 1.00 88.81 633 VAL A O 1
ATOM 4560 N N . LEU A 1 634 ? -25.751 14.750 0.635 1.00 88.19 634 LEU A N 1
ATOM 4561 C CA . LEU A 1 634 ? -27.117 14.684 0.088 1.00 88.19 634 LEU A CA 1
ATOM 4562 C C . LEU A 1 634 ? -28.190 15.351 0.964 1.00 88.19 634 LEU A C 1
ATOM 4564 O O . LEU A 1 634 ? -29.307 15.543 0.492 1.00 88.19 634 LEU A O 1
ATOM 4568 N N . GLY A 1 635 ? -27.895 15.675 2.228 1.00 88.88 635 GLY A N 1
ATOM 4569 C CA . GLY A 1 635 ? -28.881 16.263 3.148 1.00 88.88 635 GLY A CA 1
ATOM 4570 C C . GLY A 1 635 ? -30.070 15.345 3.478 1.00 88.88 635 GLY A C 1
ATOM 4571 O O . GLY A 1 635 ? -31.112 15.823 3.917 1.00 88.88 635 GLY A O 1
ATOM 4572 N N . LEU A 1 636 ? -29.930 14.035 3.252 1.00 90.94 636 LEU A N 1
ATOM 4573 C CA . LEU A 1 636 ? -30.920 13.006 3.585 1.00 90.94 636 LEU A CA 1
ATOM 4574 C C . LEU A 1 636 ? -30.505 12.260 4.861 1.00 90.94 636 LEU A C 1
ATOM 4576 O O . LEU A 1 636 ? -29.375 12.397 5.332 1.00 90.94 636 LEU A O 1
ATOM 4580 N N . SER A 1 637 ? -31.395 11.425 5.411 1.00 89.81 637 SER A N 1
ATOM 4581 C CA . SER A 1 637 ? -30.999 10.513 6.490 1.00 89.81 637 SER A CA 1
ATOM 4582 C C . SER A 1 637 ? -29.891 9.577 5.999 1.00 89.81 637 SER A C 1
ATOM 4584 O O . SER A 1 637 ? -29.944 9.078 4.873 1.00 89.81 637 SER A O 1
ATOM 4586 N N . ALA A 1 638 ? -28.885 9.331 6.840 1.00 90.81 638 ALA A N 1
ATOM 4587 C CA . ALA A 1 638 ? -27.688 8.577 6.465 1.00 90.81 638 ALA A CA 1
ATOM 4588 C C . ALA A 1 638 ? -27.965 7.239 5.736 1.00 90.81 638 ALA A C 1
ATOM 4590 O O . ALA A 1 638 ? -27.366 7.037 4.682 1.00 90.81 638 ALA A O 1
ATOM 4591 N N . PRO A 1 639 ? -28.880 6.349 6.187 1.00 91.62 639 PRO A N 1
ATOM 4592 C CA . PRO A 1 639 ? -29.154 5.098 5.471 1.00 91.62 639 PRO A CA 1
ATOM 4593 C C . PRO A 1 639 ? -29.739 5.311 4.069 1.00 91.62 639 PRO A C 1
ATOM 4595 O O . PRO A 1 639 ? -29.365 4.602 3.136 1.00 91.62 639 PRO A O 1
ATOM 4598 N N . VAL A 1 640 ? -30.630 6.296 3.901 1.00 92.25 640 VAL A N 1
ATOM 4599 C CA . VAL A 1 640 ? -31.231 6.616 2.597 1.00 92.25 640 VAL A CA 1
ATOM 4600 C C . VAL A 1 640 ? -30.197 7.264 1.684 1.00 92.25 640 VAL A C 1
ATOM 4602 O O . VAL A 1 640 ? -30.083 6.880 0.524 1.00 92.25 640 VAL A O 1
ATOM 4605 N N . ALA A 1 641 ? -29.415 8.207 2.212 1.00 93.69 641 ALA A N 1
ATOM 4606 C CA . ALA A 1 641 ? -28.347 8.875 1.483 1.00 93.69 641 ALA A CA 1
ATOM 4607 C C . ALA A 1 641 ? -27.298 7.876 0.976 1.00 93.69 641 ALA A C 1
ATOM 4609 O O . ALA A 1 641 ? -26.903 7.924 -0.186 1.00 93.69 641 ALA A O 1
ATOM 4610 N N . LEU A 1 642 ? -26.884 6.946 1.841 1.00 94.25 642 LEU A N 1
ATOM 4611 C CA . LEU A 1 642 ? -25.902 5.914 1.538 1.00 94.25 642 LEU A CA 1
ATOM 4612 C C . LEU A 1 642 ? -26.403 4.972 0.436 1.00 94.25 642 LEU A C 1
ATOM 4614 O O . LEU A 1 642 ? -25.713 4.773 -0.565 1.00 94.25 642 LEU A O 1
ATOM 4618 N N . GLY A 1 643 ? -27.619 4.441 0.585 1.00 94.44 643 GLY A N 1
ATOM 4619 C CA . GLY A 1 643 ? -28.222 3.557 -0.409 1.00 94.44 643 GLY A CA 1
ATOM 4620 C C . GLY A 1 643 ? -28.464 4.243 -1.757 1.00 94.44 643 GLY A C 1
ATOM 4621 O O . GLY A 1 643 ? -28.156 3.673 -2.803 1.00 94.44 643 GLY A O 1
ATOM 4622 N N . LEU A 1 644 ? -28.940 5.494 -1.747 1.00 94.62 644 LEU A N 1
ATOM 4623 C CA . LEU A 1 644 ? -29.155 6.285 -2.960 1.00 94.62 644 LEU A CA 1
ATOM 4624 C C . LEU A 1 644 ? -27.834 6.622 -3.669 1.00 94.62 644 LEU A C 1
ATOM 4626 O O . LEU A 1 644 ? -27.746 6.497 -4.890 1.00 94.62 644 LEU A O 1
ATOM 4630 N N . ASN A 1 645 ? -26.796 7.015 -2.923 1.00 95.50 645 ASN A N 1
ATOM 4631 C CA . ASN A 1 645 ? -25.470 7.297 -3.478 1.00 95.50 645 ASN A CA 1
ATOM 4632 C C . ASN A 1 645 ? -24.854 6.050 -4.129 1.00 95.50 645 ASN A C 1
ATOM 4634 O O . ASN A 1 645 ? -24.330 6.127 -5.242 1.00 95.50 645 ASN A O 1
ATOM 4638 N N . ALA A 1 646 ? -24.975 4.890 -3.476 1.00 95.62 646 ALA A N 1
ATOM 4639 C CA . ALA A 1 646 ? -24.528 3.626 -4.044 1.00 95.62 646 ALA A CA 1
ATOM 4640 C C . ALA A 1 646 ? -25.289 3.288 -5.332 1.00 95.62 646 ALA A C 1
ATOM 4642 O O . ALA A 1 646 ? -24.668 3.051 -6.367 1.00 95.62 646 ALA A O 1
ATOM 4643 N N . ALA A 1 647 ? -26.623 3.346 -5.309 1.00 95.38 647 ALA A N 1
ATOM 4644 C CA . ALA A 1 647 ? -27.447 3.055 -6.479 1.00 95.38 647 ALA A CA 1
ATOM 4645 C C . ALA A 1 647 ? -27.131 3.974 -7.673 1.00 95.38 647 ALA A C 1
ATOM 4647 O O . ALA A 1 647 ? -26.985 3.485 -8.791 1.00 95.38 647 ALA A O 1
ATOM 4648 N N . ARG A 1 648 ? -26.929 5.278 -7.437 1.00 95.38 648 ARG A N 1
ATOM 4649 C CA . ARG A 1 648 ? -26.497 6.236 -8.472 1.00 95.38 648 ARG A CA 1
ATOM 4650 C C . ARG A 1 648 ? -25.130 5.901 -9.060 1.00 95.38 648 ARG A C 1
ATOM 4652 O O . ARG A 1 648 ? -24.946 6.012 -10.265 1.00 95.38 648 ARG A O 1
ATOM 4659 N N . THR A 1 649 ? -24.185 5.481 -8.223 1.00 94.88 649 THR A N 1
ATOM 4660 C CA . THR A 1 649 ? -22.836 5.100 -8.671 1.00 94.88 649 THR A CA 1
ATOM 4661 C C . THR A 1 649 ? -22.879 3.850 -9.546 1.00 94.88 649 THR A C 1
ATOM 4663 O O . THR A 1 649 ? -22.270 3.823 -10.610 1.00 94.88 649 THR A O 1
ATOM 4666 N N . HIS A 1 650 ? -23.653 2.839 -9.144 1.00 93.19 650 HIS A N 1
ATOM 4667 C CA . HIS A 1 650 ? -23.864 1.637 -9.951 1.00 93.19 650 HIS A CA 1
ATOM 4668 C C . HIS A 1 650 ? -24.580 1.937 -11.274 1.00 93.19 650 HIS A C 1
ATOM 4670 O O . HIS A 1 650 ? -24.190 1.404 -12.310 1.00 93.19 650 HIS A O 1
ATOM 4676 N N . ALA A 1 651 ? -25.592 2.810 -11.262 1.00 93.00 651 ALA A N 1
ATOM 4677 C CA . ALA A 1 651 ? -26.286 3.227 -12.477 1.00 93.00 651 ALA A CA 1
ATOM 4678 C C . ALA A 1 651 ? -25.349 3.956 -13.455 1.00 93.00 651 ALA A C 1
ATOM 4680 O O . ALA A 1 651 ? -25.384 3.670 -14.650 1.00 93.00 651 ALA A O 1
ATOM 4681 N N . ALA A 1 652 ? -24.484 4.843 -12.952 1.00 91.00 652 ALA A N 1
ATOM 4682 C CA . ALA A 1 652 ? -23.513 5.564 -13.771 1.00 91.00 652 ALA A CA 1
ATOM 4683 C C . ALA A 1 652 ? -22.456 4.625 -14.380 1.00 91.00 652 ALA A C 1
ATOM 4685 O O . ALA A 1 652 ? -22.282 4.611 -15.595 1.00 91.00 652 ALA A O 1
ATOM 4686 N N . LEU A 1 653 ? -21.864 3.731 -13.575 1.00 88.94 653 LEU A N 1
ATOM 4687 C CA . LEU A 1 653 ? -20.966 2.677 -14.072 1.00 88.94 653 LEU A CA 1
ATOM 4688 C C . LEU A 1 653 ? -21.636 1.791 -15.132 1.00 88.94 653 LEU A C 1
ATOM 4690 O O . LEU A 1 653 ? -21.021 1.434 -16.137 1.00 88.94 653 LEU A O 1
ATOM 4694 N N . GLY A 1 654 ? -22.907 1.445 -14.915 1.00 89.38 654 GLY A N 1
ATOM 4695 C CA . GLY A 1 654 ? -23.708 0.694 -15.873 1.00 89.38 654 GLY A CA 1
ATOM 4696 C C . GLY A 1 654 ? -23.876 1.429 -17.197 1.00 89.38 654 GLY A C 1
ATOM 4697 O O . GLY A 1 654 ? -23.693 0.817 -18.244 1.00 89.38 654 GLY A O 1
ATOM 4698 N N . ALA A 1 655 ? -24.185 2.724 -17.165 1.00 87.19 655 ALA A N 1
ATOM 4699 C CA . ALA A 1 655 ? -24.344 3.536 -18.368 1.00 87.19 655 ALA A CA 1
ATOM 4700 C C . ALA A 1 655 ? -23.025 3.685 -19.145 1.00 87.19 655 ALA A C 1
ATOM 4702 O O . ALA A 1 655 ? -23.002 3.459 -20.357 1.00 87.19 655 ALA A O 1
ATOM 4703 N N . ASP A 1 656 ? -21.930 3.993 -18.449 1.00 81.56 656 ASP A N 1
ATOM 4704 C CA . ASP A 1 656 ? -20.646 4.312 -19.079 1.00 81.56 656 ASP A CA 1
ATOM 4705 C C . ASP A 1 656 ? -19.939 3.069 -19.635 1.00 81.56 656 ASP A C 1
ATOM 4707 O O . ASP A 1 656 ? -19.352 3.099 -20.720 1.00 81.56 656 ASP A O 1
ATOM 4711 N N . CYS A 1 657 ? -20.024 1.941 -18.924 1.00 81.12 657 CYS A N 1
ATOM 4712 C CA . CYS A 1 657 ? -19.271 0.734 -19.266 1.00 81.12 657 CYS A CA 1
ATOM 4713 C C . CYS A 1 657 ? -20.110 -0.301 -20.050 1.00 81.12 657 CYS A C 1
ATOM 4715 O O . CYS A 1 657 ? -19.554 -1.255 -20.594 1.00 81.12 657 CYS A O 1
ATOM 4717 N N . ALA A 1 658 ? -21.436 -0.122 -20.182 1.00 70.75 658 ALA A N 1
ATOM 4718 C CA . ALA A 1 658 ? -22.264 -0.926 -21.095 1.00 70.75 658 ALA A CA 1
ATOM 4719 C C . ALA A 1 658 ? -22.210 -0.455 -22.558 1.00 70.75 658 ALA A C 1
ATOM 4721 O O . ALA A 1 658 ? -22.587 -1.217 -23.448 1.00 70.75 658 ALA A O 1
ATOM 4722 N N . ALA A 1 659 ? -21.746 0.770 -22.830 1.00 60.94 659 ALA A N 1
ATOM 4723 C CA . ALA A 1 659 ? -21.804 1.377 -24.161 1.00 60.94 659 ALA A CA 1
ATOM 4724 C C . ALA A 1 659 ? -20.924 0.691 -25.227 1.00 60.94 659 ALA A C 1
ATOM 4726 O O . ALA A 1 659 ? -21.014 1.053 -26.399 1.00 60.94 659 ALA A O 1
ATOM 4727 N N . GLY A 1 660 ? -20.090 -0.293 -24.867 1.00 51.31 660 GLY A N 1
ATOM 4728 C CA . GLY A 1 660 ? -19.333 -1.123 -25.816 1.00 51.31 660 GLY A CA 1
ATOM 4729 C C . GLY A 1 660 ? -18.305 -0.373 -26.673 1.00 51.31 660 GLY A C 1
ATOM 4730 O O . GLY A 1 660 ? -17.604 -0.999 -27.467 1.00 51.31 660 GLY A O 1
ATOM 4731 N N . ALA A 1 661 ? -18.181 0.945 -26.521 1.00 41.53 661 ALA A N 1
ATOM 4732 C CA . ALA A 1 661 ? -17.005 1.670 -26.957 1.00 41.53 661 ALA A CA 1
ATOM 4733 C C . ALA A 1 661 ? -15.829 1.167 -26.108 1.00 41.53 661 ALA A C 1
ATOM 4735 O O . ALA A 1 661 ? -16.019 0.758 -24.964 1.00 41.53 661 ALA A O 1
ATOM 4736 N N . GLY A 1 662 ? -14.642 1.063 -26.707 1.00 50.31 662 GLY A N 1
ATOM 4737 C CA . GLY A 1 662 ? -13.462 0.497 -26.050 1.00 50.31 662 GLY A CA 1
ATOM 4738 C C . GLY A 1 662 ? -13.148 1.167 -24.708 1.00 50.31 662 GLY A C 1
ATOM 4739 O O . GLY A 1 662 ? -13.809 2.116 -24.298 1.00 50.31 662 GLY A O 1
ATOM 4740 N N . SER A 1 663 ? -12.096 0.703 -24.036 1.00 51.78 663 SER A N 1
ATOM 4741 C CA . SER A 1 663 ? -11.616 1.196 -22.729 1.00 51.78 663 SER A CA 1
ATOM 4742 C C . SER A 1 663 ? -11.574 2.729 -22.545 1.00 51.78 663 SER A C 1
ATOM 4744 O O . SER A 1 663 ? -11.499 3.193 -21.416 1.00 51.78 663 SER A O 1
ATOM 4746 N N . GLU A 1 664 ? -11.640 3.506 -23.630 1.00 52.59 664 GLU A N 1
ATOM 4747 C CA . GLU A 1 664 ? -11.751 4.966 -23.675 1.00 52.59 664 GLU A CA 1
ATOM 4748 C C . GLU A 1 664 ? -13.101 5.555 -23.207 1.00 52.59 664 GLU A C 1
ATOM 4750 O O . GLU A 1 664 ? -13.113 6.712 -22.796 1.00 52.59 664 GLU A O 1
ATOM 4755 N N . SER A 1 665 ? -14.235 4.832 -23.264 1.00 53.72 665 SER A N 1
ATOM 4756 C CA . SER A 1 665 ? -15.556 5.409 -22.912 1.00 53.72 665 SER A CA 1
ATOM 4757 C C . SER A 1 665 ? -16.019 5.151 -21.480 1.00 53.72 665 SER A C 1
ATOM 4759 O O . SER A 1 665 ? -16.806 5.924 -20.944 1.00 53.72 665 SER A O 1
ATOM 4761 N N . CYS A 1 666 ? -15.564 4.060 -20.865 1.00 66.19 666 CYS A N 1
ATOM 4762 C CA . CYS A 1 666 ? -15.675 3.895 -19.418 1.00 66.19 666 CYS A CA 1
ATOM 4763 C C . CYS A 1 666 ? -14.712 4.955 -18.820 1.00 66.19 666 CYS A C 1
ATOM 4765 O O . CYS A 1 666 ? -13.644 5.147 -19.406 1.00 66.19 666 CYS A O 1
ATOM 4767 N N . PRO A 1 667 ? -15.045 5.662 -17.718 1.00 58.19 667 PRO A N 1
ATOM 4768 C CA . PRO A 1 667 ? -14.323 6.840 -17.178 1.00 58.19 667 PRO A CA 1
ATOM 4769 C C . PRO A 1 667 ? -12.804 6.706 -16.881 1.00 58.19 667 PRO A C 1
ATOM 4771 O O . PRO A 1 667 ? -12.205 7.617 -16.329 1.00 58.19 667 PRO A O 1
ATOM 4774 N N . TRP A 1 668 ? -12.181 5.601 -17.271 1.00 62.12 668 TRP A N 1
ATOM 4775 C CA . TRP A 1 668 ? -10.830 5.137 -16.989 1.00 62.12 668 TRP A CA 1
ATOM 4776 C C . TRP A 1 668 ? -9.840 5.486 -18.100 1.00 62.12 668 TRP A C 1
ATOM 4778 O O . TRP A 1 668 ? -8.670 5.748 -17.849 1.00 62.12 668 TRP A O 1
ATOM 4788 N N . GLY A 1 669 ? -10.282 5.499 -19.362 1.00 55.28 669 GLY A N 1
ATOM 4789 C CA . GLY A 1 669 ? -9.366 5.600 -20.504 1.00 55.28 669 GLY A CA 1
ATOM 4790 C C . GLY A 1 669 ? -8.806 6.999 -20.776 1.00 55.28 669 GLY A C 1
ATOM 4791 O O . GLY A 1 669 ? -8.133 7.191 -21.785 1.00 55.28 669 GLY A O 1
ATOM 4792 N N . GLY A 1 670 ? -9.099 7.977 -19.914 1.00 58.66 670 GLY A N 1
ATOM 4793 C CA . GLY A 1 670 ? -8.681 9.370 -20.078 1.00 58.66 670 GLY A CA 1
ATOM 4794 C C . GLY A 1 670 ? -7.571 9.836 -19.134 1.00 58.66 670 GLY A C 1
ATOM 4795 O O . GLY A 1 670 ? -7.090 10.956 -19.307 1.00 58.66 670 GLY A O 1
ATOM 4796 N N . HIS A 1 671 ? -7.184 9.035 -18.138 1.00 64.06 671 HIS A N 1
ATOM 4797 C CA . HIS A 1 671 ? -6.201 9.452 -17.140 1.00 64.06 671 HIS A CA 1
ATOM 4798 C C . HIS A 1 671 ? -4.793 9.002 -17.536 1.00 64.06 671 HIS A C 1
ATOM 4800 O O . HIS A 1 671 ? -4.551 7.836 -17.839 1.00 64.06 671 HIS A O 1
ATOM 4806 N N . ASP A 1 672 ? -3.861 9.953 -17.557 1.00 74.12 672 ASP A N 1
ATOM 4807 C CA . ASP A 1 672 ? -2.435 9.654 -17.609 1.00 74.12 672 ASP A CA 1
ATOM 4808 C C . ASP A 1 672 ? -1.952 9.086 -16.259 1.00 74.12 672 ASP A C 1
ATOM 4810 O O . ASP A 1 672 ? -2.698 9.028 -15.275 1.00 74.12 672 ASP A O 1
ATOM 4814 N N . GLU A 1 673 ? -0.693 8.640 -16.202 1.00 69.50 673 GLU A N 1
ATOM 4815 C CA . GLU A 1 673 ? -0.095 8.095 -14.971 1.00 69.50 673 GLU A CA 1
ATOM 4816 C C . GLU A 1 673 ? -0.184 9.078 -13.786 1.00 69.50 673 GLU A C 1
ATOM 4818 O O . GLU A 1 673 ? -0.292 8.657 -12.632 1.00 69.50 673 GLU A O 1
ATOM 4823 N N . GLU A 1 674 ? -0.181 10.388 -14.059 1.00 72.00 674 GLU A N 1
ATOM 4824 C CA . GLU A 1 674 ? -0.332 11.430 -13.041 1.00 72.00 674 GLU A CA 1
ATOM 4825 C C . GLU A 1 674 ? -1.767 11.468 -12.488 1.00 72.00 674 GLU A C 1
ATOM 4827 O O . GLU A 1 674 ? -1.965 11.458 -11.268 1.00 72.00 674 GLU A O 1
ATOM 4832 N N . GLY A 1 675 ? -2.778 11.426 -13.362 1.00 79.62 675 GLY A N 1
ATOM 4833 C CA . GLY A 1 675 ? -4.189 11.351 -12.981 1.00 79.62 675 GLY A CA 1
ATOM 4834 C C . GLY A 1 675 ? -4.514 10.131 -12.116 1.00 79.62 675 GLY A C 1
ATOM 4835 O O . GLY A 1 675 ? -5.236 10.259 -11.122 1.00 79.62 675 GLY A O 1
ATOM 4836 N N . PHE A 1 676 ? -3.912 8.979 -12.427 1.00 79.56 676 PHE A N 1
ATOM 4837 C CA . PHE A 1 676 ? -4.062 7.748 -11.645 1.00 79.56 676 PHE A CA 1
ATOM 4838 C C . PHE A 1 676 ? -3.639 7.938 -10.180 1.00 79.56 676 PHE A C 1
ATOM 4840 O O . PHE A 1 676 ? -4.395 7.627 -9.253 1.00 79.56 676 PHE A O 1
ATOM 4847 N N . GLY A 1 677 ? -2.444 8.497 -9.953 1.00 81.94 677 GLY A N 1
ATOM 4848 C CA . GLY A 1 677 ? -1.916 8.720 -8.605 1.00 81.94 677 GLY A CA 1
ATOM 4849 C C . GLY A 1 677 ? -2.785 9.672 -7.779 1.00 81.94 677 GLY A C 1
ATOM 4850 O O . GLY A 1 677 ? -3.006 9.443 -6.585 1.00 81.94 677 GLY A O 1
ATOM 4851 N N . VAL A 1 678 ? -3.338 10.710 -8.414 1.00 86.31 678 VAL A N 1
ATOM 4852 C CA . VAL A 1 678 ? -4.221 11.686 -7.758 1.00 86.31 678 VAL A CA 1
ATOM 4853 C C . VAL A 1 678 ? -5.540 11.046 -7.319 1.00 86.31 678 VAL A C 1
ATOM 4855 O O . VAL A 1 678 ? -5.958 11.240 -6.173 1.00 86.31 678 VAL A O 1
ATOM 4858 N N . LEU A 1 679 ? -6.188 10.262 -8.186 1.00 89.88 679 LEU A N 1
ATOM 4859 C CA . LEU A 1 679 ? -7.462 9.608 -7.868 1.00 89.88 679 LEU A CA 1
ATOM 4860 C C . LEU A 1 679 ? -7.309 8.560 -6.764 1.00 89.88 679 LEU A C 1
ATOM 4862 O O . LEU A 1 679 ? -8.091 8.566 -5.808 1.00 89.88 679 LEU A O 1
ATOM 4866 N N . ALA A 1 680 ? -6.266 7.732 -6.834 1.00 91.12 680 ALA A N 1
ATOM 4867 C CA . ALA A 1 680 ? -5.972 6.746 -5.798 1.00 91.12 680 ALA A CA 1
ATOM 4868 C C . ALA A 1 680 ? -5.660 7.414 -4.444 1.00 91.12 680 ALA A C 1
ATOM 4870 O O . ALA A 1 680 ? -6.132 6.955 -3.401 1.00 91.12 680 ALA A O 1
ATOM 4871 N N . THR A 1 681 ? -4.937 8.540 -4.449 1.00 90.38 681 THR A N 1
ATOM 4872 C CA . THR A 1 681 ? -4.669 9.328 -3.233 1.00 90.38 681 THR A CA 1
ATOM 4873 C C . THR A 1 681 ? -5.958 9.898 -2.640 1.00 90.38 681 THR A C 1
ATOM 4875 O O . THR A 1 681 ? -6.190 9.790 -1.436 1.00 90.38 681 THR A O 1
ATOM 4878 N N . LEU A 1 682 ? -6.844 10.466 -3.465 1.00 92.25 682 LEU A N 1
ATOM 4879 C CA . LEU A 1 682 ? -8.135 10.967 -2.989 1.00 92.25 682 LEU A CA 1
ATOM 4880 C C . LEU A 1 682 ? -9.011 9.835 -2.427 1.00 92.25 682 LEU A C 1
ATOM 4882 O O . LEU A 1 682 ? -9.640 10.006 -1.381 1.00 92.25 682 LEU A O 1
ATOM 4886 N N . ALA A 1 683 ? -9.010 8.662 -3.063 1.00 94.62 683 ALA A N 1
ATOM 4887 C CA . ALA A 1 683 ? -9.709 7.487 -2.554 1.00 94.62 683 ALA A CA 1
ATOM 4888 C C . ALA A 1 683 ? -9.170 7.038 -1.180 1.00 94.62 683 ALA A C 1
ATOM 4890 O O . ALA A 1 683 ? -9.951 6.725 -0.281 1.00 94.62 683 ALA A O 1
ATOM 4891 N N . MET A 1 684 ? -7.850 7.076 -0.978 1.00 94.69 684 MET A N 1
ATOM 4892 C CA . MET A 1 684 ? -7.209 6.782 0.309 1.00 94.69 684 MET A CA 1
ATOM 4893 C C . MET A 1 684 ? -7.599 7.793 1.402 1.00 94.69 684 MET A C 1
ATOM 4895 O O . MET A 1 684 ? -7.884 7.392 2.535 1.00 94.69 684 MET A O 1
ATOM 4899 N N . VAL A 1 685 ? -7.712 9.086 1.072 1.00 92.88 685 VAL A N 1
ATOM 4900 C CA . VAL A 1 685 ? -8.213 10.114 2.007 1.00 92.88 685 VAL A CA 1
ATOM 4901 C C . VAL A 1 685 ? -9.661 9.830 2.419 1.00 92.88 685 VAL A C 1
ATOM 4903 O O . VAL A 1 685 ? -9.980 9.851 3.612 1.00 92.88 685 VAL A O 1
ATOM 4906 N N . LEU A 1 686 ? -10.534 9.524 1.454 1.00 94.62 686 LEU A N 1
ATOM 4907 C CA . LEU A 1 686 ? -11.939 9.192 1.712 1.00 94.62 686 LEU A CA 1
ATOM 4908 C C . LEU A 1 686 ? -12.084 7.929 2.573 1.00 94.62 686 LEU A C 1
ATOM 4910 O O . LEU A 1 686 ? -12.857 7.916 3.536 1.00 94.62 686 LEU A O 1
ATOM 4914 N N . TRP A 1 687 ? -11.298 6.891 2.278 1.00 95.00 687 TRP A N 1
ATOM 4915 C CA . TRP A 1 687 ? -11.224 5.679 3.090 1.00 95.00 687 TRP A CA 1
ATOM 4916 C C . TRP A 1 687 ? -10.796 5.975 4.527 1.00 95.00 687 TRP A C 1
ATOM 4918 O O . TRP A 1 687 ? -11.490 5.593 5.470 1.00 95.00 687 TRP A O 1
ATOM 4928 N N . THR A 1 688 ? -9.691 6.702 4.701 1.00 91.81 688 THR A N 1
ATOM 4929 C CA . THR A 1 688 ? -9.146 7.048 6.020 1.00 91.81 688 THR A CA 1
ATOM 4930 C C . THR A 1 688 ? -10.175 7.808 6.851 1.00 91.81 688 THR A C 1
ATOM 4932 O O . THR A 1 688 ? -10.403 7.488 8.017 1.00 91.81 688 THR A O 1
ATOM 4935 N N . ARG A 1 689 ? -10.878 8.765 6.238 1.00 92.12 689 ARG A N 1
ATOM 4936 C CA . ARG A 1 689 ? -11.966 9.496 6.892 1.00 92.12 689 ARG A CA 1
ATOM 4937 C C . ARG A 1 689 ? -13.108 8.575 7.324 1.00 92.12 689 ARG A C 1
ATOM 4939 O O . ARG A 1 689 ? -13.586 8.701 8.451 1.00 92.12 689 ARG A O 1
ATOM 4946 N N . SER A 1 690 ? -13.527 7.647 6.461 1.00 91.19 690 SER A N 1
ATOM 4947 C CA . SER A 1 690 ? -14.551 6.648 6.799 1.00 91.19 690 SER A CA 1
ATOM 4948 C C . SER A 1 690 ? -14.124 5.785 7.992 1.00 91.19 690 SER A C 1
ATOM 4950 O O . SER A 1 690 ? -14.944 5.515 8.869 1.00 91.19 690 SER A O 1
ATOM 4952 N N . GLN A 1 691 ? -12.847 5.394 8.069 1.00 91.00 691 GLN A N 1
ATOM 4953 C CA . GLN A 1 691 ? -12.317 4.617 9.193 1.00 91.00 691 GLN A CA 1
ATOM 4954 C C . GLN A 1 691 ? -12.302 5.417 10.497 1.00 91.00 691 GLN A C 1
ATOM 4956 O O . GLN A 1 691 ? -12.783 4.924 11.513 1.00 91.00 691 GLN A O 1
ATOM 4961 N N . VAL A 1 692 ? -11.849 6.673 10.475 1.00 89.50 692 VAL A N 1
ATOM 4962 C CA . VAL A 1 692 ? -11.877 7.555 11.659 1.00 89.50 692 VAL A CA 1
ATOM 4963 C C . VAL A 1 692 ? -13.300 7.710 12.209 1.00 89.50 692 VAL A C 1
ATOM 4965 O O . VAL A 1 692 ? -13.516 7.645 13.423 1.00 89.50 692 VAL A O 1
ATOM 4968 N N . GLN A 1 693 ? -14.297 7.843 11.329 1.00 88.56 693 GLN A N 1
ATOM 4969 C CA . GLN A 1 693 ? -15.703 7.894 11.740 1.00 88.56 693 GLN A CA 1
ATOM 4970 C C . GLN A 1 693 ? -16.152 6.591 12.414 1.00 88.56 693 GLN A C 1
ATOM 4972 O O . GLN A 1 693 ? -16.792 6.637 13.464 1.00 88.56 693 GLN A O 1
ATOM 4977 N N . ALA A 1 694 ? -15.790 5.434 11.857 1.00 87.75 694 ALA A N 1
ATOM 4978 C CA . ALA A 1 694 ? -16.109 4.139 12.452 1.00 87.75 694 ALA A CA 1
ATOM 4979 C C . ALA A 1 694 ? -15.422 3.930 13.819 1.00 87.75 694 ALA A C 1
ATOM 4981 O O . ALA A 1 694 ? -16.069 3.474 14.765 1.00 87.75 694 ALA A O 1
ATOM 4982 N N . MET A 1 695 ? -14.146 4.314 13.956 1.00 87.81 695 MET A N 1
ATOM 4983 C CA . MET A 1 695 ? -13.380 4.175 15.205 1.00 87.81 695 MET A CA 1
ATOM 4984 C C . MET A 1 695 ? -13.941 5.021 16.350 1.00 87.81 695 MET A C 1
ATOM 4986 O O . MET A 1 695 ? -13.925 4.577 17.496 1.00 87.81 695 MET A O 1
ATOM 4990 N N . THR A 1 696 ? -14.526 6.184 16.047 1.00 88.69 696 THR A N 1
ATOM 4991 C CA . THR A 1 696 ? -15.141 7.067 17.056 1.00 88.69 696 THR A CA 1
ATOM 4992 C C . THR A 1 696 ? -16.177 6.324 17.916 1.00 88.69 696 THR A C 1
ATOM 4994 O O . THR A 1 696 ? -16.271 6.547 19.124 1.00 88.69 696 THR A O 1
ATOM 4997 N N . VAL A 1 697 ? -16.932 5.397 17.314 1.00 87.50 697 VAL A N 1
ATOM 4998 C CA . VAL A 1 697 ? -17.926 4.564 18.016 1.00 87.50 697 VAL A CA 1
ATOM 4999 C C . VAL A 1 697 ? -17.273 3.478 18.857 1.00 87.50 697 VAL A C 1
ATOM 5001 O O . VAL A 1 697 ? -17.747 3.184 19.953 1.00 87.50 697 VAL A O 1
ATOM 5004 N N . VAL A 1 698 ? -16.181 2.891 18.368 1.00 85.69 698 VAL A N 1
ATOM 5005 C CA . VAL A 1 698 ? -15.439 1.850 19.090 1.00 85.69 698 VAL A CA 1
ATOM 5006 C C . VAL A 1 698 ? -14.875 2.419 20.391 1.00 85.69 698 VAL A C 1
ATOM 5008 O O . VAL A 1 698 ? -15.098 1.848 21.462 1.00 85.69 698 VAL A O 1
ATOM 5011 N N . GLU A 1 699 ? -14.234 3.583 20.309 1.00 85.12 699 GLU A N 1
ATOM 5012 C CA . GLU A 1 699 ? -13.640 4.278 21.454 1.00 85.12 699 GLU A CA 1
ATOM 5013 C C . GLU A 1 699 ? -14.689 4.909 22.379 1.00 85.12 699 GLU A C 1
ATOM 5015 O O . GLU A 1 699 ? -14.423 5.116 23.561 1.00 85.12 699 GLU A O 1
ATOM 5020 N N . ALA A 1 700 ? -15.898 5.174 21.865 1.00 81.69 700 ALA A N 1
ATOM 5021 C CA . ALA A 1 700 ? -16.955 5.916 22.552 1.00 81.69 700 ALA A CA 1
ATOM 5022 C C . ALA A 1 700 ? -16.477 7.282 23.078 1.00 81.69 700 ALA A C 1
ATOM 5024 O O . ALA A 1 700 ? -16.794 7.685 24.196 1.00 81.69 700 ALA A O 1
ATOM 5025 N N . GLY A 1 701 ? -15.723 8.007 22.246 1.00 79.56 701 GLY A N 1
ATOM 5026 C CA . GLY A 1 701 ? -15.126 9.298 22.606 1.00 79.56 701 GLY A CA 1
ATOM 5027 C C . GLY A 1 701 ? -16.132 10.435 22.851 1.00 79.56 701 GLY A C 1
ATOM 5028 O O . GLY A 1 701 ? -15.750 11.481 23.371 1.00 79.56 701 GLY A O 1
ATOM 5029 N N . THR A 1 702 ? -17.412 10.251 22.502 1.00 88.81 702 THR A N 1
ATOM 5030 C CA . THR A 1 702 ? -18.500 11.212 22.759 1.00 88.81 702 THR A CA 1
ATOM 5031 C C . THR A 1 702 ? -19.736 10.523 23.343 1.00 88.81 702 THR A C 1
ATOM 5033 O O . THR A 1 702 ? -19.893 9.306 23.232 1.00 88.81 702 THR A O 1
ATOM 5036 N N . SER A 1 703 ? -20.651 11.300 23.932 1.00 89.81 703 SER A N 1
ATOM 5037 C CA . SER A 1 703 ? -21.944 10.799 24.427 1.00 89.81 703 SER A CA 1
ATOM 5038 C C . SER A 1 703 ? -22.783 10.136 23.332 1.00 89.81 703 SER A C 1
ATOM 5040 O O . SER A 1 703 ? -23.401 9.102 23.562 1.00 89.81 703 SER A O 1
ATOM 5042 N N . GLU A 1 704 ? -22.778 10.696 22.125 1.00 92.31 704 GLU A N 1
ATOM 5043 C CA . GLU A 1 704 ? -23.459 10.154 20.951 1.00 92.31 704 GLU A CA 1
ATOM 5044 C C . GLU A 1 704 ? -22.835 8.820 20.530 1.00 92.31 704 GLU A C 1
ATOM 5046 O O . GLU A 1 704 ? -23.547 7.854 20.267 1.00 92.31 704 GLU A O 1
ATOM 5051 N N . ALA A 1 705 ? -21.502 8.746 20.493 1.00 91.69 705 ALA A N 1
ATOM 5052 C CA . ALA A 1 705 ? -20.785 7.527 20.138 1.00 91.69 705 ALA A CA 1
ATOM 5053 C C . ALA A 1 705 ? -21.044 6.402 21.155 1.00 91.69 705 ALA A C 1
ATOM 5055 O O . ALA A 1 705 ? -21.307 5.264 20.760 1.00 91.69 705 ALA A O 1
ATOM 5056 N N . ALA A 1 706 ? -21.048 6.732 22.451 1.00 91.56 706 ALA A N 1
ATOM 5057 C CA . ALA A 1 706 ? -21.420 5.811 23.521 1.00 91.56 706 ALA A CA 1
ATOM 5058 C C . ALA A 1 706 ? -22.865 5.311 23.361 1.00 91.56 706 ALA A C 1
ATOM 5060 O O . ALA A 1 706 ? -23.087 4.103 23.330 1.00 91.56 706 ALA A O 1
ATOM 5061 N N . ALA A 1 707 ? -23.824 6.219 23.153 1.00 91.88 707 ALA A N 1
ATOM 5062 C CA . ALA A 1 707 ? -25.230 5.864 22.964 1.00 91.88 707 ALA A CA 1
ATOM 5063 C C . ALA A 1 707 ? -25.453 4.959 21.741 1.00 91.88 707 ALA A C 1
ATOM 5065 O O . ALA A 1 707 ? -26.210 3.992 21.809 1.00 91.88 707 ALA A O 1
ATOM 5066 N N . ALA A 1 708 ? -24.765 5.223 20.626 1.00 92.69 708 ALA A N 1
ATOM 5067 C CA . ALA A 1 708 ? -24.847 4.372 19.443 1.00 92.69 708 ALA A CA 1
ATOM 5068 C C . ALA A 1 708 ? -24.265 2.971 19.687 1.00 92.69 708 ALA A C 1
ATOM 5070 O O . ALA A 1 708 ? -24.838 1.973 19.243 1.00 92.69 708 ALA A O 1
ATOM 5071 N N . ARG A 1 709 ? -23.145 2.886 20.418 1.00 92.69 709 ARG A N 1
ATOM 5072 C CA . ARG A 1 709 ? -22.532 1.612 20.809 1.00 92.69 709 ARG A CA 1
ATOM 5073 C C . ARG A 1 709 ? -23.448 0.813 21.734 1.00 92.69 709 ARG A C 1
ATOM 5075 O O . ARG A 1 709 ? -23.613 -0.388 21.531 1.00 92.69 709 ARG A O 1
ATOM 5082 N N . ASP A 1 710 ? -24.072 1.465 22.708 1.00 91.88 710 ASP A N 1
ATOM 5083 C CA . ASP A 1 710 ? -24.994 0.821 23.644 1.00 91.88 710 ASP A CA 1
ATOM 5084 C C . ASP A 1 710 ? -26.267 0.340 22.937 1.00 91.88 710 ASP A C 1
ATOM 5086 O O . ASP A 1 710 ? -26.704 -0.793 23.154 1.00 91.88 710 ASP A O 1
ATOM 5090 N N . ALA A 1 711 ? -26.804 1.136 22.007 1.00 92.62 711 ALA A N 1
ATOM 5091 C CA . ALA A 1 711 ? -27.923 0.738 21.159 1.00 92.62 711 ALA A CA 1
ATOM 5092 C C . ALA A 1 711 ? -27.587 -0.479 20.282 1.00 92.62 711 ALA A C 1
ATOM 5094 O O . ALA A 1 711 ? -28.387 -1.412 20.188 1.00 92.62 711 ALA A O 1
ATOM 5095 N N . TRP A 1 712 ? -26.387 -0.524 19.694 1.00 94.31 712 TRP A N 1
ATOM 5096 C CA . TRP A 1 712 ? -25.914 -1.712 18.982 1.00 94.31 712 TRP A CA 1
ATOM 5097 C C . TRP A 1 712 ? -25.797 -2.929 19.903 1.00 94.31 712 TRP A C 1
ATOM 5099 O O . TRP A 1 712 ? -26.300 -3.997 19.563 1.00 94.31 712 TRP A O 1
ATOM 5109 N N . ASN A 1 713 ? -25.197 -2.779 21.084 1.00 92.75 713 ASN A N 1
ATOM 5110 C CA . ASN A 1 713 ? -25.055 -3.871 22.047 1.00 92.75 713 ASN A CA 1
ATOM 5111 C C . ASN A 1 713 ? -26.415 -4.418 22.506 1.00 92.75 713 ASN A C 1
ATOM 5113 O O . ASN A 1 713 ? -26.563 -5.629 22.685 1.00 92.75 713 ASN A O 1
ATOM 5117 N N . ALA A 1 714 ? -27.418 -3.551 22.672 1.00 92.25 714 ALA A N 1
ATOM 5118 C CA . ALA A 1 714 ? -28.783 -3.955 22.989 1.00 92.25 714 ALA A CA 1
ATOM 5119 C C . ALA A 1 714 ? -29.426 -4.739 21.833 1.00 92.25 714 ALA A C 1
ATOM 5121 O O . ALA A 1 714 ? -29.987 -5.811 22.068 1.00 92.25 714 ALA A O 1
ATOM 5122 N N . LEU A 1 715 ? -29.294 -4.252 20.592 1.00 94.06 715 LEU A N 1
ATOM 5123 C CA . LEU A 1 715 ? -29.800 -4.923 19.390 1.00 94.06 715 LEU A CA 1
ATOM 5124 C C . LEU A 1 715 ? -29.141 -6.298 19.186 1.00 94.06 715 LEU A C 1
ATOM 5126 O O . LEU A 1 715 ? -29.824 -7.303 18.996 1.00 94.06 715 LEU A O 1
ATOM 5130 N N . TYR A 1 716 ? -27.814 -6.352 19.280 1.00 94.62 716 TYR A N 1
ATOM 5131 C CA . TYR A 1 716 ? -27.029 -7.579 19.176 1.00 94.62 716 TYR A CA 1
ATOM 5132 C C . TYR A 1 716 ? -27.348 -8.559 20.315 1.00 94.62 716 TYR A C 1
ATOM 5134 O O . TYR A 1 716 ? -27.469 -9.762 20.090 1.00 94.62 716 TYR A O 1
ATOM 5142 N N . GLY A 1 717 ? -27.549 -8.062 21.539 1.00 92.19 717 GLY A N 1
ATOM 5143 C CA . GLY A 1 717 ? -27.991 -8.872 22.672 1.00 92.19 717 GLY A CA 1
ATOM 5144 C C . GLY A 1 717 ? -29.376 -9.494 22.459 1.00 92.19 717 GLY A C 1
ATOM 5145 O O . GLY A 1 717 ? -29.567 -10.664 22.787 1.00 92.19 717 GLY A O 1
ATOM 5146 N N . GLU A 1 718 ? -30.325 -8.744 21.892 1.00 92.81 718 GLU A N 1
ATOM 5147 C CA . GLU A 1 718 ? -31.673 -9.231 21.565 1.00 92.81 718 GLU A CA 1
ATOM 5148 C C . GLU A 1 718 ? -31.638 -10.353 20.531 1.00 92.81 718 GLU A C 1
ATOM 5150 O O . GLU A 1 718 ? -32.101 -11.454 20.809 1.00 92.81 718 GLU A O 1
ATOM 5155 N N . PHE A 1 719 ? -31.084 -10.079 19.350 1.00 93.38 719 PHE A N 1
ATOM 5156 C CA . PHE A 1 719 ? -31.240 -10.961 18.195 1.00 93.38 719 PHE A CA 1
ATOM 5157 C C . PHE A 1 719 ? -30.042 -11.885 17.969 1.00 93.38 719 PHE A C 1
ATOM 5159 O O . PHE A 1 719 ? -30.227 -13.041 17.602 1.00 93.38 719 PHE A O 1
ATOM 5166 N N . GLY A 1 720 ? -28.821 -11.407 18.217 1.00 90.62 720 GLY A N 1
ATOM 5167 C CA . GLY A 1 720 ? -27.604 -12.206 18.062 1.00 90.62 720 GLY A CA 1
ATOM 5168 C C . GLY A 1 720 ? -27.385 -13.197 19.207 1.00 90.62 720 GLY A C 1
ATOM 5169 O O . GLY A 1 720 ? -26.875 -14.291 18.983 1.00 90.62 720 GLY A O 1
ATOM 5170 N N . LEU A 1 721 ? -27.792 -12.838 20.432 1.00 89.50 721 LEU A N 1
ATOM 5171 C CA . LEU A 1 721 ? -27.592 -13.664 21.633 1.00 89.50 721 LEU A CA 1
ATOM 5172 C C . LEU A 1 721 ? -28.890 -14.179 22.279 1.00 89.50 721 LEU A C 1
ATOM 5174 O O . LEU A 1 721 ? -28.807 -14.914 23.265 1.00 89.50 721 LEU A O 1
ATOM 5178 N N . ALA A 1 722 ? -30.067 -13.805 21.761 1.00 87.81 722 ALA A N 1
ATOM 5179 C CA . ALA A 1 722 ? -31.378 -14.183 22.304 1.00 87.81 722 ALA A CA 1
ATOM 5180 C C . ALA A 1 722 ? -31.584 -13.806 23.791 1.00 87.81 722 ALA A C 1
ATOM 5182 O O . ALA A 1 722 ? -32.174 -14.564 24.561 1.00 87.81 722 ALA A O 1
ATOM 5183 N N . GLN A 1 723 ? -31.080 -12.641 24.222 1.00 86.88 723 GLN A N 1
ATOM 5184 C CA . GLN A 1 723 ? -31.065 -12.224 25.636 1.00 86.88 723 GLN A CA 1
ATOM 5185 C C . GLN A 1 723 ? -32.204 -11.275 26.051 1.00 86.88 723 GLN A C 1
ATOM 5187 O O . GLN A 1 723 ? -32.279 -10.940 27.233 1.00 86.88 723 GLN A O 1
ATOM 5192 N N . GLY A 1 724 ? -33.083 -10.840 25.139 1.00 78.94 724 GLY A N 1
ATOM 5193 C CA . GLY A 1 724 ? -34.271 -10.048 25.502 1.00 78.94 724 GLY A CA 1
ATOM 5194 C C . GLY A 1 724 ? -33.969 -8.623 26.003 1.00 78.94 724 GLY A C 1
ATOM 5195 O O . GLY A 1 724 ? -34.555 -8.187 26.994 1.00 78.94 724 GLY A O 1
ATOM 5196 N N . ARG A 1 725 ? -32.999 -7.922 25.398 1.00 74.19 725 ARG A N 1
ATOM 5197 C CA . ARG A 1 725 ? -32.459 -6.636 25.875 1.00 74.19 725 ARG A CA 1
ATOM 5198 C C . ARG A 1 725 ? -32.883 -5.406 25.070 1.00 74.19 725 ARG A C 1
ATOM 5200 O O . ARG A 1 725 ? -32.742 -4.301 25.591 1.00 74.19 725 ARG A O 1
ATOM 5207 N N . ALA A 1 726 ? -33.384 -5.544 23.841 1.00 83.12 726 ALA A N 1
ATOM 5208 C CA . ALA A 1 726 ? -33.699 -4.374 23.017 1.00 83.12 726 ALA A CA 1
ATOM 5209 C C . ALA A 1 726 ? -35.093 -3.811 23.344 1.00 83.12 726 ALA A C 1
ATOM 5211 O O . ALA A 1 726 ? -36.118 -4.459 23.128 1.00 83.12 726 ALA A O 1
ATOM 5212 N N . GLN A 1 727 ? -35.140 -2.568 23.826 1.00 85.62 727 GLN A N 1
ATOM 5213 C CA . GLN A 1 727 ? -36.375 -1.798 24.015 1.00 85.62 727 GLN A CA 1
ATOM 5214 C C . GLN A 1 727 ? -36.484 -0.701 22.950 1.00 85.62 727 GLN A C 1
ATOM 5216 O O . GLN A 1 727 ? -35.466 -0.207 22.480 1.00 85.62 727 GLN A O 1
ATOM 5221 N N . GLY A 1 728 ? -37.710 -0.308 22.586 1.00 84.94 728 GLY A N 1
ATOM 5222 C CA . GLY A 1 728 ? -37.967 0.818 21.671 1.00 84.94 728 GLY A CA 1
ATOM 5223 C C . GLY A 1 728 ? -38.124 0.460 20.186 1.00 84.94 728 GLY A C 1
ATOM 5224 O O . GLY A 1 728 ? -38.548 1.306 19.408 1.00 84.94 728 GLY A O 1
ATOM 5225 N N . LEU A 1 729 ? -37.878 -0.794 19.791 1.00 88.75 729 LEU A N 1
ATOM 5226 C CA . LEU A 1 729 ? -38.089 -1.255 18.411 1.00 88.75 729 LEU A CA 1
ATOM 5227 C C . LEU A 1 729 ? -39.569 -1.472 18.083 1.00 88.75 729 LEU A C 1
ATOM 5229 O O . LEU A 1 729 ? -40.310 -2.045 18.887 1.00 88.75 729 LEU A O 1
ATOM 5233 N N . SER A 1 730 ? -39.974 -1.101 16.866 1.00 90.25 730 SER A N 1
ATOM 5234 C CA . SER A 1 730 ? -41.295 -1.446 16.334 1.00 90.25 730 SER A CA 1
ATOM 5235 C C . SER A 1 730 ? -41.396 -2.941 15.984 1.00 90.25 730 SER A C 1
ATOM 5237 O O . SER A 1 730 ? -40.388 -3.601 15.726 1.00 90.25 730 SER A O 1
ATOM 5239 N N . ASP A 1 731 ? -42.615 -3.489 15.910 1.00 90.62 731 ASP A N 1
ATOM 5240 C CA . ASP A 1 731 ? -42.843 -4.881 15.470 1.00 90.62 731 ASP A CA 1
ATOM 5241 C C . ASP A 1 731 ? -42.370 -5.133 14.030 1.00 90.62 731 ASP A C 1
ATOM 5243 O O . ASP A 1 731 ? -42.070 -6.263 13.640 1.00 90.62 731 ASP A O 1
ATOM 5247 N N . THR A 1 732 ? -42.349 -4.090 13.200 1.00 88.62 732 THR A N 1
ATOM 5248 C CA . THR A 1 732 ? -41.837 -4.170 11.829 1.00 88.62 732 THR A CA 1
ATOM 5249 C C . THR A 1 732 ? -40.319 -4.295 11.832 1.00 88.62 732 THR A C 1
ATOM 5251 O O . THR A 1 732 ? -39.799 -5.199 11.181 1.00 88.62 732 THR A O 1
ATOM 5254 N N . ASP A 1 733 ? -39.626 -3.462 12.613 1.00 88.12 733 ASP A N 1
ATOM 5255 C CA . ASP A 1 733 ? -38.165 -3.520 12.735 1.00 88.12 733 ASP A CA 1
ATOM 5256 C C . ASP A 1 733 ? -37.737 -4.858 13.335 1.00 88.12 733 ASP A C 1
ATOM 5258 O O . ASP A 1 733 ? -36.864 -5.530 12.798 1.00 88.12 733 ASP A O 1
ATOM 5262 N N . ARG A 1 734 ? -38.420 -5.304 14.396 1.00 90.44 734 ARG A N 1
ATOM 5263 C CA . ARG A 1 734 ? -38.146 -6.585 15.056 1.00 90.44 734 ARG A CA 1
ATOM 5264 C C . ARG A 1 734 ? -38.207 -7.764 14.084 1.00 90.44 734 ARG A C 1
ATOM 5266 O O . ARG A 1 734 ? -37.261 -8.544 14.009 1.00 90.44 734 ARG A O 1
ATOM 5273 N N . ARG A 1 735 ? -39.275 -7.852 13.284 1.00 90.81 735 ARG A N 1
ATOM 5274 C CA . ARG A 1 735 ? -39.448 -8.925 12.289 1.00 90.81 735 ARG A CA 1
ATOM 5275 C C . ARG A 1 735 ? -38.360 -8.939 11.217 1.00 90.81 735 ARG A C 1
ATOM 5277 O O . ARG A 1 735 ? -38.058 -10.008 10.695 1.00 90.81 735 ARG A O 1
ATOM 5284 N N . ALA A 1 736 ? -37.761 -7.792 10.888 1.00 90.19 736 ALA A N 1
ATOM 5285 C CA . ALA A 1 736 ? -36.662 -7.740 9.925 1.00 90.19 736 ALA A CA 1
ATOM 5286 C C . ALA A 1 736 ? -35.401 -8.465 10.438 1.00 90.19 736 ALA A C 1
ATOM 5288 O O . ALA A 1 736 ? -34.653 -9.021 9.636 1.00 90.19 736 ALA A O 1
ATOM 5289 N N . PHE A 1 737 ? -35.186 -8.507 11.758 1.00 94.62 737 PHE A N 1
ATOM 5290 C CA . PHE A 1 737 ? -34.011 -9.130 12.378 1.00 94.62 737 PHE A CA 1
ATOM 5291 C C . PHE A 1 737 ? -34.224 -10.595 12.788 1.00 94.62 737 PHE A C 1
ATOM 5293 O O . PHE A 1 737 ? -33.257 -11.354 12.803 1.00 94.62 737 PHE A O 1
ATOM 5300 N N . GLU A 1 738 ? -35.463 -11.027 13.059 1.00 91.69 738 GLU A N 1
ATOM 5301 C CA . GLU A 1 738 ? -35.796 -12.413 13.460 1.00 91.69 738 GLU A CA 1
ATOM 5302 C C . GLU A 1 738 ? -35.361 -13.480 12.436 1.00 91.69 738 GLU A C 1
ATOM 5304 O O . GLU A 1 738 ? -35.147 -14.637 12.794 1.00 91.69 738 GLU A O 1
ATOM 5309 N N . GLY A 1 739 ? -35.219 -13.104 11.161 1.00 86.25 739 GLY A N 1
ATOM 5310 C CA . GLY A 1 739 ? -34.798 -14.003 10.083 1.00 86.25 739 GLY A CA 1
ATOM 5311 C C . GLY A 1 739 ? -33.287 -14.090 9.852 1.00 86.25 739 GLY A C 1
ATOM 5312 O O . GLY A 1 739 ? -32.865 -14.844 8.973 1.00 86.25 739 GLY A O 1
ATOM 5313 N N . LEU A 1 740 ? -32.466 -13.319 10.576 1.00 92.81 740 LEU A N 1
ATOM 5314 C CA . LEU A 1 740 ? -31.019 -13.304 10.359 1.00 92.81 740 LEU A CA 1
ATOM 5315 C C . LEU A 1 740 ? -30.332 -14.518 11.007 1.00 92.81 740 LEU A C 1
ATOM 5317 O O . LEU A 1 740 ? -30.490 -14.736 12.210 1.00 92.81 740 LEU A O 1
ATOM 5321 N N . PRO A 1 741 ? -29.516 -15.277 10.251 1.00 91.69 741 PRO A N 1
ATOM 5322 C CA . PRO A 1 741 ? -28.657 -16.317 10.807 1.00 91.69 741 PRO A CA 1
ATOM 5323 C C . PRO A 1 741 ? -27.745 -15.799 11.929 1.00 91.69 741 PRO A C 1
ATOM 5325 O O . PRO A 1 741 ? -27.179 -14.708 11.829 1.00 91.69 741 PRO A O 1
ATOM 5328 N N . ALA A 1 742 ? -27.580 -16.600 12.985 1.00 87.88 742 ALA A N 1
ATOM 5329 C CA . ALA A 1 742 ? -26.785 -16.246 14.164 1.00 87.88 742 ALA A CA 1
ATOM 5330 C C . ALA A 1 742 ? -25.321 -15.902 13.821 1.00 87.88 742 ALA A C 1
ATOM 5332 O O . ALA A 1 742 ? -24.746 -14.978 14.388 1.00 87.88 742 ALA A O 1
ATOM 5333 N N . ASP A 1 743 ? -24.730 -16.605 12.855 1.00 87.81 743 ASP A N 1
ATOM 5334 C CA . ASP A 1 743 ? -23.352 -16.411 12.398 1.00 87.81 743 ASP A CA 1
ATOM 5335 C C . ASP A 1 743 ? -23.123 -15.044 11.736 1.00 87.81 743 ASP A C 1
ATOM 5337 O O . ASP A 1 743 ? -22.050 -14.462 11.898 1.00 87.81 743 ASP A O 1
ATOM 5341 N N . LEU A 1 744 ? -24.140 -14.475 11.075 1.00 91.69 744 LEU A N 1
ATOM 5342 C CA . LEU A 1 744 ? -24.025 -13.146 10.464 1.00 91.69 744 LEU A CA 1
ATOM 5343 C C . LEU A 1 744 ? -23.867 -12.032 11.501 1.00 91.69 744 LEU A C 1
ATOM 5345 O O . LEU A 1 744 ? -23.206 -11.033 11.216 1.00 91.69 744 LEU A O 1
ATOM 5349 N N . TRP A 1 745 ? -24.421 -12.194 12.707 1.00 93.25 745 TRP A N 1
ATOM 5350 C CA . TRP A 1 745 ? -24.353 -11.169 13.750 1.00 93.25 745 TRP A CA 1
ATOM 5351 C C . TRP A 1 745 ? -22.911 -10.834 14.145 1.00 93.25 745 TRP A C 1
ATOM 5353 O O . TRP A 1 745 ? -22.582 -9.667 14.357 1.00 93.25 745 TRP A O 1
ATOM 5363 N N . HIS A 1 746 ? -22.025 -11.832 14.172 1.00 90.00 746 HIS A N 1
ATOM 5364 C CA . HIS A 1 746 ? -20.604 -11.646 14.482 1.00 90.00 746 HIS A CA 1
ATOM 5365 C C . HIS A 1 746 ? -19.825 -10.911 13.382 1.00 90.00 746 HIS A C 1
ATOM 5367 O O . HIS A 1 746 ? -18.762 -10.338 13.653 1.00 90.00 746 HIS A O 1
ATOM 5373 N N . GLY A 1 747 ? -20.345 -10.936 12.152 1.00 89.50 747 GLY A N 1
ATOM 5374 C CA . GLY A 1 747 ? -19.743 -10.321 10.974 1.00 89.50 747 GLY A CA 1
ATOM 5375 C C . GLY A 1 747 ? -20.043 -8.831 10.821 1.00 89.50 747 GLY A C 1
ATOM 5376 O O . GLY A 1 747 ? -19.409 -8.185 9.986 1.00 89.50 747 GLY A O 1
ATOM 5377 N N . PHE A 1 748 ? -20.966 -8.267 11.611 1.00 94.12 748 PHE A N 1
ATOM 5378 C CA . PHE A 1 748 ? -21.250 -6.835 11.564 1.00 94.12 748 PHE A CA 1
ATOM 5379 C C . PHE A 1 748 ? -20.124 -6.011 12.197 1.00 94.12 748 PHE A C 1
ATOM 5381 O O . PHE A 1 748 ? -19.600 -6.328 13.274 1.00 94.12 748 PHE A O 1
ATOM 5388 N N . ARG A 1 749 ? -19.736 -4.938 11.506 1.00 92.75 749 ARG A N 1
ATOM 5389 C CA . ARG A 1 749 ? -18.691 -3.998 11.925 1.00 92.75 749 ARG A CA 1
ATOM 5390 C C . ARG A 1 749 ? -19.159 -2.557 11.721 1.00 92.75 749 ARG A C 1
ATOM 5392 O O . ARG A 1 749 ? -19.796 -2.297 10.699 1.00 92.75 749 ARG A O 1
ATOM 5399 N N . PRO A 1 750 ? -18.838 -1.622 12.636 1.00 94.31 750 PRO A N 1
ATOM 5400 C CA . PRO A 1 750 ? -19.067 -0.198 12.408 1.00 94.31 750 PRO A CA 1
ATOM 5401 C C . PRO A 1 750 ? -18.452 0.240 11.075 1.00 94.31 750 PRO A C 1
ATOM 5403 O O . PRO A 1 750 ? -17.297 -0.069 10.792 1.00 94.31 750 PRO A O 1
ATOM 5406 N N . ALA A 1 751 ? -19.239 0.923 10.251 1.00 92.62 751 ALA A N 1
ATOM 5407 C CA . ALA A 1 751 ? -18.843 1.366 8.916 1.00 92.62 751 ALA A CA 1
ATOM 5408 C C . ALA A 1 751 ? -18.994 2.882 8.745 1.00 92.62 751 ALA A C 1
ATOM 5410 O O . ALA A 1 751 ? -18.202 3.512 8.049 1.00 92.62 751 ALA A O 1
ATOM 5411 N N . ALA A 1 752 ? -19.993 3.473 9.404 1.00 92.50 752 ALA A N 1
ATOM 5412 C CA . ALA A 1 752 ? -20.186 4.914 9.456 1.00 92.50 752 ALA A CA 1
ATOM 5413 C C . ALA A 1 752 ? -20.855 5.332 10.769 1.00 92.50 752 ALA A C 1
ATOM 5415 O O . ALA A 1 752 ? -21.613 4.567 11.372 1.00 92.50 752 ALA A O 1
ATOM 5416 N N . PHE A 1 753 ? -20.599 6.571 11.178 1.00 93.12 753 PHE A N 1
ATOM 5417 C CA . PHE A 1 753 ? -21.177 7.181 12.368 1.00 93.12 753 PHE A CA 1
ATOM 5418 C C . PHE A 1 753 ? -21.532 8.642 12.104 1.00 93.12 753 PHE A C 1
ATOM 5420 O O . PHE A 1 753 ? -20.789 9.358 11.431 1.00 93.12 753 PHE A O 1
ATOM 5427 N N . GLY A 1 754 ? -22.655 9.082 12.666 1.00 89.56 754 GLY A N 1
ATOM 5428 C CA . GLY A 1 754 ? -23.049 10.484 12.698 1.00 89.56 754 GLY A CA 1
ATOM 5429 C C . GLY A 1 754 ? -23.729 10.824 14.019 1.00 89.56 754 GLY A C 1
ATOM 5430 O O . GLY A 1 754 ? -24.700 10.173 14.398 1.00 89.56 754 GLY A O 1
ATOM 5431 N N . GLY A 1 755 ? -23.232 11.849 14.709 1.00 85.31 755 GLY A N 1
ATOM 5432 C CA . GLY A 1 755 ? -23.862 12.422 15.898 1.00 85.31 755 GLY A CA 1
ATOM 5433 C C . GLY A 1 755 ? -24.282 13.863 15.625 1.00 85.31 755 GLY A C 1
ATOM 5434 O O . GLY A 1 755 ? -23.447 14.671 15.220 1.00 85.31 755 GLY A O 1
ATOM 5435 N N . ALA A 1 756 ? -25.559 14.189 15.818 1.00 84.50 756 ALA A N 1
ATOM 5436 C CA . ALA A 1 756 ? -26.068 15.553 15.682 1.00 84.50 756 ALA A CA 1
ATOM 5437 C C . ALA A 1 756 ? -27.303 15.769 16.563 1.00 84.50 756 ALA A C 1
ATOM 5439 O O . ALA A 1 756 ? -28.166 14.898 16.653 1.00 84.50 756 ALA A O 1
ATOM 5440 N N . GLU A 1 757 ? -27.390 16.943 17.196 1.00 86.44 757 GLU A N 1
ATOM 5441 C CA . GLU A 1 757 ? -28.583 17.404 17.931 1.00 86.44 757 GLU A CA 1
ATOM 5442 C C . GLU A 1 757 ? -29.100 16.409 18.990 1.00 86.44 757 GLU A C 1
ATOM 5444 O O . GLU A 1 757 ? -30.303 16.242 19.187 1.00 86.44 757 GLU A O 1
ATOM 5449 N N . GLY A 1 758 ? -28.187 15.715 19.679 1.00 88.56 758 GLY A N 1
ATOM 5450 C CA . GLY A 1 758 ? -28.552 14.719 20.687 1.00 88.56 758 GLY A CA 1
ATOM 5451 C C . GLY A 1 758 ? -29.124 13.422 20.107 1.00 88.56 758 GLY A C 1
ATOM 5452 O O . GLY A 1 758 ? -29.768 12.662 20.831 1.00 88.56 758 GLY A O 1
ATOM 5453 N N . ARG A 1 759 ? -28.898 13.147 18.820 1.00 89.62 759 ARG A N 1
ATOM 5454 C CA . ARG A 1 759 ? -29.149 11.855 18.176 1.00 89.62 759 ARG A CA 1
ATOM 5455 C C . ARG A 1 759 ? -27.839 11.257 17.696 1.00 89.62 759 ARG A C 1
ATOM 5457 O O . ARG A 1 759 ? -26.950 11.966 17.228 1.00 89.62 759 ARG A O 1
ATOM 5464 N N . ALA A 1 760 ? -27.756 9.942 17.789 1.00 92.56 760 ALA A N 1
ATOM 5465 C CA . ALA A 1 760 ? -26.643 9.159 17.306 1.00 92.56 760 ALA A CA 1
ATOM 5466 C C . ALA A 1 760 ? -27.135 8.163 16.256 1.00 92.56 760 ALA A C 1
ATOM 5468 O O . ALA A 1 760 ? -28.153 7.499 16.448 1.00 92.56 760 ALA A O 1
ATOM 5469 N N . MET A 1 761 ? -26.407 8.075 15.150 1.00 93.69 761 MET A N 1
ATOM 5470 C CA . MET A 1 761 ? -26.621 7.128 14.066 1.00 93.69 761 MET A CA 1
ATOM 5471 C C . MET A 1 761 ? -25.358 6.293 13.901 1.00 93.69 761 MET A C 1
ATOM 5473 O O . MET A 1 761 ? -24.272 6.837 13.694 1.00 93.69 761 MET A O 1
ATOM 5477 N N . LEU A 1 762 ? -25.513 4.978 13.926 1.00 95.06 762 LEU A N 1
ATOM 5478 C CA . LEU A 1 762 ? -24.464 4.017 13.620 1.00 95.06 762 LEU A CA 1
ATOM 5479 C C . LEU A 1 762 ? -24.915 3.141 12.461 1.00 95.06 762 LEU A C 1
ATOM 5481 O O . LEU A 1 762 ? -25.994 2.555 12.498 1.00 95.06 762 LEU A O 1
ATOM 5485 N N . ILE A 1 763 ? -24.062 3.021 11.451 1.00 95.81 763 ILE A N 1
ATOM 5486 C CA . ILE A 1 763 ? -24.258 2.080 10.355 1.00 95.81 763 ILE A CA 1
ATOM 5487 C C . ILE A 1 763 ? -23.221 0.970 10.478 1.00 95.81 763 ILE A C 1
ATOM 5489 O O . ILE A 1 763 ? -22.023 1.244 10.582 1.00 95.81 763 ILE A O 1
ATOM 5493 N N . LEU A 1 764 ? -23.684 -0.278 10.459 1.00 95.75 764 LEU A N 1
ATOM 5494 C CA . LEU A 1 764 ? -22.857 -1.475 10.509 1.00 95.75 764 LEU A CA 1
ATOM 5495 C C . LEU A 1 764 ? -22.954 -2.244 9.195 1.00 95.75 764 LEU A C 1
ATOM 5497 O O . LEU A 1 764 ? -24.055 -2.475 8.705 1.00 95.75 764 LEU A O 1
ATOM 5501 N N . HIS A 1 765 ? -21.826 -2.695 8.655 1.00 94.50 765 HIS A N 1
ATOM 5502 C CA . HIS A 1 765 ? -21.787 -3.531 7.452 1.00 94.50 765 HIS A CA 1
ATOM 5503 C C . HIS A 1 765 ? -21.490 -4.986 7.817 1.00 94.50 765 HIS A C 1
ATOM 5505 O O . HIS A 1 765 ? -20.715 -5.235 8.742 1.00 94.50 765 HIS A O 1
ATOM 5511 N N . ALA A 1 766 ? -22.075 -5.945 7.095 1.00 93.00 766 ALA A N 1
ATOM 5512 C CA . ALA A 1 766 ? -21.723 -7.355 7.238 1.00 93.00 766 ALA A CA 1
ATOM 5513 C C . ALA A 1 766 ? -20.488 -7.679 6.385 1.00 93.00 766 ALA A C 1
ATOM 5515 O O . ALA A 1 766 ? -20.561 -7.653 5.158 1.00 93.00 766 ALA A O 1
ATOM 5516 N N . LYS A 1 767 ? -19.363 -8.026 7.022 1.00 84.94 767 LYS A N 1
ATOM 5517 C CA . LYS A 1 767 ? -18.085 -8.305 6.337 1.00 84.94 767 LYS A CA 1
ATOM 5518 C C . LYS A 1 767 ? -18.212 -9.339 5.207 1.00 84.94 767 LYS A C 1
ATOM 5520 O O . LYS A 1 767 ? -17.679 -9.149 4.120 1.00 84.94 767 LYS A O 1
ATOM 5525 N N . ASP A 1 768 ? -18.940 -10.424 5.456 1.00 85.19 768 ASP A N 1
ATOM 5526 C CA . ASP A 1 768 ? -19.064 -11.535 4.501 1.00 85.19 768 ASP A CA 1
ATOM 5527 C C . ASP A 1 768 ? -20.254 -11.369 3.539 1.00 85.19 768 ASP A C 1
ATOM 5529 O O . ASP A 1 768 ? -20.455 -12.186 2.640 1.00 85.19 768 ASP A O 1
ATOM 5533 N N . ARG A 1 769 ? -21.054 -10.310 3.720 1.00 91.19 769 ARG A N 1
ATOM 5534 C CA . ARG A 1 769 ? -22.195 -9.954 2.868 1.00 91.19 769 ARG A CA 1
ATOM 5535 C C . ARG A 1 769 ? -22.231 -8.436 2.665 1.00 91.19 769 ARG A C 1
ATOM 5537 O O . ARG A 1 769 ? -23.091 -7.784 3.249 1.00 91.19 769 ARG A O 1
ATOM 5544 N N . PRO A 1 770 ? -21.339 -7.873 1.831 1.00 89.62 770 PRO A N 1
ATOM 5545 C CA . PRO A 1 770 ? -21.193 -6.421 1.679 1.00 89.62 770 PRO A CA 1
ATOM 5546 C C . PRO A 1 770 ? -22.458 -5.720 1.154 1.00 89.62 770 PRO A C 1
ATOM 5548 O O . PRO A 1 770 ? -22.613 -4.518 1.339 1.00 89.62 770 PRO A O 1
ATOM 5551 N N . ASP A 1 771 ? -23.394 -6.464 0.551 1.00 93.44 771 ASP A N 1
ATOM 5552 C CA . ASP A 1 771 ? -24.714 -5.951 0.166 1.00 93.44 771 ASP A CA 1
ATOM 5553 C C . ASP A 1 771 ? -25.625 -5.639 1.371 1.00 93.44 771 ASP A C 1
ATOM 5555 O O . ASP A 1 771 ? -26.568 -4.872 1.225 1.00 93.44 771 ASP A O 1
ATOM 5559 N N . LEU A 1 772 ? -25.368 -6.214 2.552 1.00 95.31 772 LEU A N 1
ATOM 5560 C CA . LEU A 1 772 ? -26.223 -6.146 3.741 1.00 95.31 772 LEU A CA 1
ATOM 5561 C C . LEU A 1 772 ? -25.646 -5.201 4.805 1.00 95.31 772 LEU A C 1
ATOM 5563 O O . LEU A 1 772 ? -24.495 -5.346 5.229 1.00 95.31 772 LEU A O 1
ATOM 5567 N N . PHE A 1 773 ? -26.473 -4.289 5.318 1.00 96.44 773 PHE A N 1
ATOM 5568 C CA . PHE A 1 773 ? -26.087 -3.387 6.403 1.00 96.44 773 PHE A CA 1
ATOM 5569 C C . PHE A 1 773 ? -27.232 -3.108 7.384 1.00 96.44 773 PHE A C 1
ATOM 5571 O O . PHE A 1 773 ? -28.412 -3.259 7.064 1.00 96.44 773 PHE A O 1
ATOM 5578 N N . ILE A 1 774 ? -26.868 -2.705 8.600 1.00 96.88 774 ILE A N 1
ATOM 5579 C CA . ILE A 1 774 ? -27.787 -2.317 9.671 1.00 96.88 774 ILE A CA 1
ATOM 5580 C C . ILE A 1 774 ? -27.588 -0.834 9.956 1.00 96.88 774 ILE A C 1
ATOM 5582 O O . ILE A 1 774 ? -26.460 -0.395 10.157 1.00 96.88 774 ILE A O 1
ATOM 5586 N N . ALA A 1 775 ? -28.672 -0.071 10.014 1.00 96.12 775 ALA A N 1
ATOM 5587 C CA . ALA A 1 775 ? -28.668 1.290 10.539 1.00 96.12 775 ALA A CA 1
ATOM 5588 C C . ALA A 1 775 ? -29.334 1.303 11.917 1.00 96.12 775 ALA A C 1
ATOM 5590 O O . ALA A 1 775 ? -30.426 0.760 12.078 1.00 96.12 775 ALA A O 1
ATOM 5591 N N . VAL A 1 776 ? -28.672 1.906 12.899 1.00 95.12 776 VAL A N 1
ATOM 5592 C CA . VAL A 1 776 ? -29.112 2.001 14.292 1.00 95.12 776 VAL A CA 1
ATOM 5593 C C . VAL A 1 776 ? -29.186 3.467 14.683 1.00 95.12 776 VAL A C 1
ATOM 5595 O O . VAL A 1 776 ? -28.193 4.183 14.577 1.00 95.12 776 VAL A O 1
ATOM 5598 N N . GLU A 1 777 ? -30.343 3.897 15.179 1.00 93.56 777 GLU A N 1
ATOM 5599 C CA . GLU A 1 777 ? -30.533 5.235 15.733 1.00 93.56 777 GLU A CA 1
ATOM 5600 C C . GLU A 1 777 ? -30.812 5.181 17.232 1.00 93.56 777 GLU A C 1
ATOM 5602 O O . GLU A 1 777 ? -31.647 4.402 17.700 1.00 93.56 777 GLU A O 1
ATOM 5607 N N . ALA A 1 778 ? -30.163 6.072 17.974 1.00 93.25 778 ALA A N 1
ATOM 5608 C CA . ALA A 1 778 ? -30.333 6.238 19.411 1.00 93.25 778 ALA A CA 1
ATOM 5609 C C . ALA A 1 778 ? -30.410 7.723 19.781 1.00 93.25 778 ALA A C 1
ATOM 5611 O O . ALA A 1 778 ? -29.866 8.582 19.081 1.00 93.25 778 ALA A O 1
ATOM 5612 N N . ALA A 1 779 ? -31.072 8.047 20.890 1.00 90.81 779 ALA A N 1
ATOM 5613 C CA . ALA A 1 779 ? -30.907 9.362 21.509 1.00 90.81 779 ALA A CA 1
ATOM 5614 C C . ALA A 1 779 ? -29.594 9.396 22.316 1.00 90.81 779 ALA A C 1
ATOM 5616 O O . ALA A 1 779 ? -29.154 8.380 22.832 1.00 90.81 779 ALA A O 1
ATOM 5617 N N . ALA A 1 780 ? -28.953 10.554 22.448 1.00 86.25 780 ALA A N 1
ATOM 5618 C CA . ALA A 1 780 ? -27.652 10.696 23.113 1.00 86.25 780 ALA A CA 1
ATOM 5619 C C . ALA A 1 780 ? -27.739 10.838 24.650 1.00 86.25 780 ALA A C 1
ATOM 5621 O O . ALA A 1 780 ? -26.760 11.201 25.299 1.00 86.25 780 ALA A O 1
ATOM 5622 N N . SER A 1 781 ? -28.910 10.608 25.256 1.00 81.75 781 SER A N 1
ATOM 5623 C CA . SER A 1 781 ? -29.090 10.669 26.714 1.00 81.75 781 SER A CA 1
ATOM 5624 C C . SER A 1 781 ? -28.672 9.357 27.386 1.00 81.75 781 SER A C 1
ATOM 5626 O O . SER A 1 781 ? -28.935 8.297 26.836 1.00 81.75 781 SER A O 1
ATOM 5628 N N . GLY A 1 782 ? -28.093 9.416 28.592 1.00 64.31 782 GLY A N 1
ATOM 5629 C CA . GLY A 1 782 ? -27.404 8.299 29.272 1.00 64.31 782 GLY A CA 1
ATOM 5630 C C . GLY A 1 782 ? -28.191 7.016 29.598 1.00 64.31 782 GLY A C 1
ATOM 5631 O O . GLY A 1 782 ? -27.587 6.100 30.134 1.00 64.31 782 GLY A O 1
ATOM 5632 N N . ASP A 1 783 ? -29.479 6.933 29.251 1.00 71.62 783 ASP A N 1
ATOM 5633 C CA . ASP A 1 783 ? -30.329 5.726 29.338 1.00 71.62 783 ASP A CA 1
ATOM 5634 C C . ASP A 1 783 ? -31.186 5.539 28.061 1.00 71.62 783 ASP A C 1
ATOM 5636 O O . ASP A 1 783 ? -32.253 4.923 28.084 1.00 71.62 783 ASP A O 1
ATOM 5640 N N . ALA A 1 784 ? -30.798 6.162 26.944 1.00 64.12 784 ALA A N 1
ATOM 5641 C CA . ALA A 1 784 ? -31.645 6.248 25.762 1.00 64.12 784 ALA A CA 1
ATOM 5642 C C . ALA A 1 784 ? -31.912 4.868 25.132 1.00 64.12 784 ALA A C 1
ATOM 5644 O O . ALA A 1 784 ? -30.965 4.189 24.729 1.00 64.12 784 ALA A O 1
ATOM 5645 N N . PRO A 1 785 ? -33.185 4.467 24.968 1.00 78.00 785 PRO A N 1
ATOM 5646 C CA . PRO A 1 785 ? -33.523 3.276 24.203 1.00 78.00 785 PRO A CA 1
ATOM 5647 C C . PRO A 1 785 ? -33.183 3.463 22.716 1.00 78.00 785 PRO A C 1
ATOM 5649 O O . PRO A 1 785 ? -33.055 4.587 22.222 1.00 78.00 785 PRO A O 1
ATOM 5652 N N . LEU A 1 786 ? -33.093 2.342 21.995 1.00 89.06 786 LEU A N 1
ATOM 5653 C CA . LEU A 1 786 ? -33.107 2.331 20.532 1.00 89.06 786 LEU A CA 1
ATOM 5654 C C . LEU A 1 786 ? -34.321 3.125 20.036 1.00 89.06 786 LEU A C 1
ATOM 5656 O O . LEU A 1 786 ? -35.453 2.825 20.413 1.00 89.06 786 LEU A O 1
ATOM 5660 N N . THR A 1 787 ? -34.087 4.118 19.180 1.00 88.94 787 THR A N 1
ATOM 5661 C CA . THR A 1 787 ? -35.165 4.888 18.546 1.00 88.94 787 THR A CA 1
ATOM 5662 C C . THR A 1 787 ? -35.676 4.161 17.306 1.00 88.94 787 THR A C 1
ATOM 5664 O O . THR A 1 787 ? -36.879 4.107 17.064 1.00 88.94 787 THR A O 1
ATOM 5667 N N . SER A 1 788 ? -34.761 3.591 16.522 1.00 92.38 788 SER A N 1
ATOM 5668 C CA . SER A 1 788 ? -35.076 2.752 15.366 1.00 92.38 788 SER A CA 1
ATOM 5669 C C . SER A 1 788 ? -33.882 1.878 14.995 1.00 92.38 788 SER A C 1
ATOM 5671 O O . SER A 1 788 ? -32.731 2.252 15.226 1.00 92.38 788 SER A O 1
ATOM 5673 N N . ALA A 1 789 ? -34.151 0.741 14.361 1.00 94.69 789 ALA A N 1
ATOM 5674 C CA . ALA A 1 789 ? -33.132 -0.054 13.692 1.00 94.69 789 ALA A CA 1
ATOM 5675 C C . ALA A 1 789 ? -33.682 -0.575 12.365 1.00 94.69 789 ALA A C 1
ATOM 5677 O O . ALA A 1 789 ? -34.830 -1.004 12.297 1.00 94.69 789 ALA A O 1
ATOM 5678 N N . SER A 1 790 ? -32.872 -0.552 11.313 1.00 94.31 790 SER A N 1
ATOM 5679 C CA . SER A 1 790 ? -33.282 -1.008 9.984 1.00 94.31 790 SER A CA 1
ATOM 5680 C C . SER A 1 790 ? -32.242 -1.943 9.394 1.00 94.31 790 SER A C 1
ATOM 5682 O O . SER A 1 790 ? -31.049 -1.645 9.423 1.00 94.31 790 SER A O 1
ATOM 5684 N N . LEU A 1 791 ? -32.708 -3.059 8.837 1.00 95.12 791 LEU A N 1
ATOM 5685 C CA . LEU A 1 791 ? -31.914 -3.975 8.028 1.00 95.12 791 LEU A CA 1
ATOM 5686 C C . LEU A 1 791 ? -32.125 -3.631 6.552 1.00 95.12 791 LEU A C 1
ATOM 5688 O O . LEU A 1 791 ? -33.260 -3.622 6.076 1.00 95.12 791 LEU A O 1
ATOM 5692 N N . LEU A 1 792 ? -31.047 -3.320 5.840 1.00 94.81 792 LEU A N 1
ATOM 5693 C CA . LEU A 1 792 ? -31.098 -2.749 4.496 1.00 94.81 792 LEU A CA 1
ATOM 5694 C C . LEU A 1 792 ? -30.141 -3.487 3.556 1.00 94.81 792 LEU A C 1
ATOM 5696 O O . LEU A 1 792 ? -29.127 -4.033 3.994 1.00 94.81 792 LEU A O 1
ATOM 5700 N N . THR A 1 793 ? -30.462 -3.479 2.259 1.00 95.00 793 THR A N 1
ATOM 5701 C CA . THR A 1 793 ? -29.585 -4.004 1.205 1.00 95.00 793 THR A CA 1
ATOM 5702 C C . THR A 1 793 ? -29.336 -2.976 0.113 1.00 95.00 793 THR A C 1
ATOM 5704 O O . THR A 1 793 ? -30.260 -2.267 -0.293 1.00 95.00 793 THR A O 1
ATOM 5707 N N . PHE A 1 794 ? -28.108 -2.895 -0.401 1.00 93.31 794 PHE A N 1
ATOM 5708 C CA . PHE A 1 794 ? -27.773 -1.963 -1.483 1.00 93.31 794 PHE A CA 1
ATOM 5709 C C . PHE A 1 794 ? -28.475 -2.324 -2.796 1.00 93.31 794 PHE A C 1
ATOM 5711 O O . PHE A 1 794 ? -29.008 -1.446 -3.478 1.00 93.31 794 PHE A O 1
ATOM 5718 N N . SER A 1 795 ? -28.578 -3.615 -3.103 1.00 88.19 795 SER A N 1
ATOM 5719 C CA . SER A 1 795 ? -29.368 -4.159 -4.213 1.00 88.19 795 SER A CA 1
ATOM 5720 C C . SER A 1 795 ? -30.847 -3.741 -4.162 1.00 88.19 795 SER A C 1
ATOM 5722 O O . SER A 1 795 ? -31.476 -3.508 -5.201 1.00 88.19 795 SER A O 1
ATOM 5724 N N . GLY A 1 796 ? -31.401 -3.567 -2.956 1.00 87.69 796 GLY A N 1
ATOM 5725 C CA . GLY A 1 796 ? -32.752 -3.054 -2.740 1.00 87.69 796 GLY A CA 1
ATOM 5726 C C . GLY A 1 796 ? -32.916 -1.606 -3.208 1.00 87.69 796 GLY A C 1
ATOM 5727 O O . GLY A 1 796 ? -33.920 -1.283 -3.846 1.00 87.69 796 GLY A O 1
ATOM 5728 N N . PHE A 1 797 ? -31.917 -0.749 -2.964 1.00 93.38 797 PHE A N 1
ATOM 5729 C CA . PHE A 1 797 ? -31.903 0.629 -3.468 1.00 93.38 797 PHE A CA 1
ATOM 5730 C C . PHE A 1 797 ? -31.757 0.675 -4.987 1.00 93.38 797 PHE A C 1
ATOM 5732 O O . PHE A 1 797 ? -32.489 1.411 -5.640 1.00 93.38 797 PHE A O 1
ATOM 5739 N N . GLN A 1 798 ? -30.866 -0.141 -5.555 1.00 88.81 798 GLN A N 1
ATOM 5740 C CA . GLN A 1 798 ? -30.671 -0.219 -7.008 1.00 88.81 798 GLN A CA 1
ATOM 5741 C C . GLN A 1 798 ? -31.967 -0.601 -7.734 1.00 88.81 798 GLN A C 1
ATOM 5743 O O . GLN A 1 798 ? -32.356 0.052 -8.697 1.00 88.81 798 GLN A O 1
ATOM 5748 N N . SER A 1 799 ? -32.678 -1.611 -7.225 1.00 89.12 799 SER A N 1
ATOM 5749 C CA . SER A 1 799 ? -33.922 -2.110 -7.829 1.00 89.12 799 SER A CA 1
ATOM 5750 C C . SER A 1 799 ? -35.089 -1.115 -7.755 1.00 89.12 799 SER A C 1
ATOM 5752 O O . SER A 1 799 ? -36.077 -1.282 -8.464 1.00 89.12 799 SER A O 1
ATOM 5754 N N . ASN A 1 800 ? -35.000 -0.104 -6.885 1.00 87.69 800 ASN A N 1
ATOM 5755 C CA . ASN A 1 800 ? -36.062 0.872 -6.628 1.00 87.69 800 ASN A CA 1
ATOM 5756 C C . ASN A 1 800 ? -35.590 2.322 -6.828 1.00 87.69 800 ASN A C 1
ATOM 5758 O O . ASN A 1 800 ? -36.221 3.236 -6.296 1.00 87.69 800 ASN A O 1
ATOM 5762 N N . LEU A 1 801 ? -34.490 2.540 -7.561 1.00 91.12 801 LEU A N 1
ATOM 5763 C CA . LEU A 1 801 ? -33.836 3.847 -7.671 1.00 91.12 801 LEU A CA 1
ATOM 5764 C C . LEU A 1 801 ? -34.818 4.947 -8.104 1.00 91.12 801 LEU A C 1
ATOM 5766 O O . LEU A 1 801 ? -34.970 5.931 -7.383 1.00 91.12 801 LEU A O 1
ATOM 5770 N N . ASP A 1 802 ? -35.554 4.738 -9.198 1.00 89.50 802 ASP A N 1
ATOM 5771 C CA . ASP A 1 802 ? -36.509 5.721 -9.733 1.00 89.50 802 ASP A CA 1
ATOM 5772 C C . ASP A 1 802 ? -37.600 6.100 -8.718 1.00 89.50 802 ASP A C 1
ATOM 5774 O O . ASP A 1 802 ? -37.903 7.277 -8.526 1.00 89.50 802 ASP A O 1
ATOM 5778 N N . LEU A 1 803 ? -38.155 5.107 -8.013 1.00 88.88 803 LEU A N 1
ATOM 5779 C CA . LEU A 1 803 ? -39.195 5.313 -7.000 1.00 88.88 803 LEU A CA 1
ATOM 5780 C C . LEU A 1 803 ? -38.663 6.085 -5.786 1.00 88.88 803 LEU A C 1
ATOM 5782 O O . LEU A 1 803 ? -39.370 6.911 -5.207 1.00 88.88 803 LEU A O 1
ATOM 5786 N N . ILE A 1 804 ? -37.430 5.796 -5.363 1.00 86.31 804 ILE A N 1
ATOM 5787 C CA . ILE A 1 804 ? -36.788 6.492 -4.244 1.00 86.31 804 ILE A CA 1
ATOM 5788 C C . ILE A 1 804 ? -36.503 7.941 -4.641 1.00 86.31 804 ILE A C 1
ATOM 5790 O O . ILE A 1 804 ? -36.796 8.847 -3.865 1.00 86.31 804 ILE A O 1
ATOM 5794 N N . GLU A 1 805 ? -35.993 8.176 -5.851 1.00 87.88 805 GLU A N 1
ATOM 5795 C CA . GLU A 1 805 ? -35.757 9.529 -6.355 1.00 87.88 805 GLU A CA 1
ATOM 5796 C C . GLU A 1 805 ? -37.042 10.340 -6.505 1.00 87.88 805 GLU A C 1
ATOM 5798 O O . GLU A 1 805 ? -37.038 11.531 -6.201 1.00 87.88 805 GLU A O 1
ATOM 5803 N N . GLU A 1 806 ? -38.138 9.718 -6.942 1.00 90.19 806 GLU A N 1
ATOM 5804 C CA . GLU A 1 806 ? -39.452 10.359 -7.001 1.00 90.19 806 GLU A CA 1
ATOM 5805 C C . GLU A 1 806 ? -39.947 10.770 -5.610 1.00 90.19 806 GLU A C 1
ATOM 5807 O O . GLU A 1 806 ? -40.489 11.855 -5.461 1.00 90.19 806 GLU A O 1
ATOM 5812 N N . ARG A 1 807 ? -39.728 9.941 -4.580 1.00 87.88 807 ARG A N 1
ATOM 5813 C CA . ARG A 1 807 ? -40.147 10.242 -3.198 1.00 87.88 807 ARG A CA 1
ATOM 5814 C C . ARG A 1 807 ? -39.275 11.271 -2.483 1.00 87.88 807 ARG A C 1
ATOM 5816 O O . ARG A 1 807 ? -39.722 11.844 -1.493 1.00 87.88 807 ARG A O 1
ATOM 5823 N N . VAL A 1 808 ? -38.021 11.420 -2.904 1.00 86.88 808 VAL A N 1
ATOM 5824 C CA . VAL A 1 808 ? -37.080 12.401 -2.342 1.00 86.88 808 VAL A CA 1
ATOM 5825 C C . VAL A 1 808 ? -37.330 13.806 -2.904 1.00 86.88 808 VAL A C 1
ATOM 5827 O O . VAL A 1 808 ? -37.043 14.783 -2.214 1.00 86.88 808 VAL A O 1
ATOM 5830 N N . LYS A 1 809 ? -37.833 13.903 -4.140 1.00 85.25 809 LYS A N 1
ATOM 5831 C CA . LYS A 1 809 ? -38.256 15.159 -4.780 1.00 85.25 809 LYS A CA 1
ATOM 5832 C C . LYS A 1 809 ? -39.579 15.648 -4.200 1.00 85.25 809 LYS A C 1
ATOM 5834 O O . LYS A 1 809 ? -39.715 16.888 -4.089 1.00 85.25 809 LYS A O 1
#

Foldseek 3Di:
DDDDDDDDDDDDDDDDDDDDDDDDDDDDDDDDPPPPPPDPPPDADWDWDDQDQKIFTHGPAWDFDDDDDPFWTWIAHPVRKIKIKGWAACQDDPDADPQKPDWDWDAALAGIWIWTWGDDPQKTKIKTWHLDADPVNTIIMIMMMDGNDDNVVRSVNVVVRRNRMHGHPPPSDDDDDDDDDDFDAFPDADPVQQKTWNADPQWDWDWDDDFQKTKIKIAHPLRQKIKIKIKGFDGDNAFRVVVVVVVVVVCCVPFWVFRAWSDKDWDQFQNFTWIKTKGFTQGDDDVNNDGPDRTWIWIWIKGDDRGMIMIIIMIHHNPDDPVVVVVSVSRRNNIHGDDDPPPPDDPDDPDPDDDDDDDDDDDDDDDDDDDDDDDDDDDDDDPDDDDPDPQDDPVLQQCQVCVVVVQNDKAWDDLVPAQLQVLCVVLVFHFPTWIDRDQEIETETADPDDCQAPVVVSVVVSLLSSCVRRVTKYWYAHSVQQWIWTWGQDPVGIDTDIDGRDPPPPPPLPQADVVVLQVLLVVLLQCCLVPVLVSLVAQERNAASVLSQLLLCLLPVSSRSNRRNLQSLLFDWDWEQSVAQWIKIWGARLLLQKIWMFTAGNNSRHTHHIAIAHLCVLLVHDPPDDLERQLVPPPDPSVLSSLLSLLSSVVSQHVQRRPRDPPCRRSRNPDDPVNRSVRSNSSSSSSVVQVVQQVCLVVVVDLLSVQQVVQLV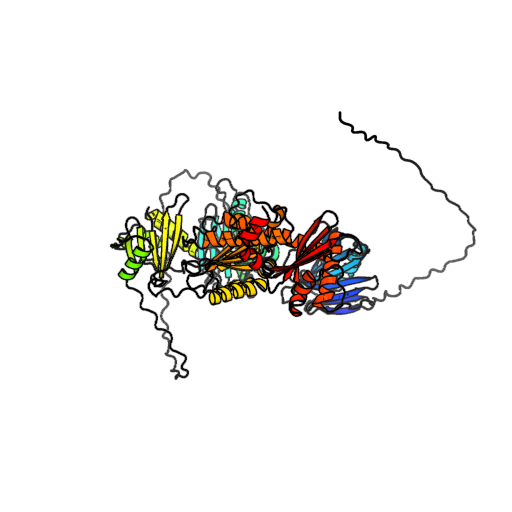QVCCCQLVVNNRADQEDPVQVVQRNPDDNVQSVQWGFRHWDDDDQKIWTKTARSNQSQWIKIWIWGSDPVTGTNYMDIGGSVVCNVCNVVSVVVVD

Sequence (809 aa):
MSGSGLRRISAAVHLGLATICAATIAPIAPLAVCTLVGLPAHADPLDPYSLGEATVSLPLGWAVTGAARDHGVDLAGPGGEVLMAFWWFPDEPLAPEPDTLLFEMRSFPAGPALVQTQRIGRLASASVVFEHANAEGERLILRLEGEGMDPAALLAQLLDLAGQVHFAGQAAAAVSAPGSGPGLAANHTDPASGLALHVPEGWSRYGADLPGLRLIALMPQGADALVQVAVARPQGGRDAAQVLAEYETLLYREAVIPRQIEAERDVTLAGLPGRSTTVLARLYSIGGLSLPYERGLATLSRAGDADRAVLVLQVHHPEAGAYLVALLEGVRQSVALAPERHHADSPDVPTPMAQLRPPQAPPPMAAVPADPPPAQTPTQTGPAPRTPSATPGWEAVLAQVGALLGKADCAPADPAGLAASGALAELGLAPQHGARCGPLALYAVTLPVDPRGGAAGLLGLAAQRAQAAQGAPLALVDPARRAVMAIEPGPNGLSVRVLELGADTTSGEAAIDPARAFGRAEAFRQIAARSPIEALGHRVSDGAALQIAQIALIFDPEGRAERLAPVLGGAITSLYGLGSAAPVAAFYHPFADIALLTVWDAAFERIEAVEMVPGAPLRGLAPPLDAAPGWQVLGLSAPVALGLNAARTHAALGADCAAGAGSESCPWGGHDEEGFGVLATLAMVLWTRSQVQAMTVVEAGTSEAAAARDAWNALYGEFGLAQGRAQGLSDTDRRAFEGLPADLWHGFRPAAFGGAEGRAMLILHAKDRPDLFIAVEAAASGDAPLTSASLLTFSGFQSNLDLIEERVK

Radius of gyration: 36.27 Å; chains: 1; bounding box: 89×98×128 Å